Protein AF-0000000085040547 (afdb_homodimer)

Structure (mmCIF, N/CA/C/O backbone):
data_AF-0000000085040547-model_v1
#
loop_
_entity.id
_entity.type
_entity.pdbx_description
1 polymer 'Neutral/alkaline non-lysosomal ceramidase N-terminal domain-containing protein'
#
loop_
_atom_site.group_PDB
_atom_site.id
_atom_site.type_symbol
_atom_site.label_atom_id
_atom_site.label_alt_id
_atom_site.label_comp_id
_atom_site.label_asym_id
_atom_site.label_entity_id
_atom_site.label_seq_id
_atom_site.pdbx_PDB_ins_code
_atom_site.Cartn_x
_atom_site.Cartn_y
_atom_site.Cartn_z
_atom_site.occupancy
_atom_site.B_iso_or_equiv
_atom_site.auth_seq_id
_atom_site.auth_comp_id
_atom_site.auth_asym_id
_atom_site.auth_atom_id
_atom_site.pdbx_PDB_model_num
ATOM 1 N N . MET A 1 1 ? -89.125 -20.844 46.719 1 24.19 1 MET A N 1
ATOM 2 C CA . MET A 1 1 ? -88.938 -21.297 45.344 1 24.19 1 MET A CA 1
ATOM 3 C C . MET A 1 1 ? -87.5 -21.578 45.062 1 24.19 1 MET A C 1
ATOM 5 O O . MET A 1 1 ? -86.625 -20.75 45.312 1 24.19 1 MET A O 1
ATOM 9 N N . ILE A 1 2 ? -87.125 -22.891 44.938 1 23.19 2 ILE A N 1
ATOM 10 C CA . ILE A 1 2 ? -85.938 -23.797 45.031 1 23.19 2 ILE A CA 1
ATOM 11 C C . ILE A 1 2 ? -85.062 -23.547 43.844 1 23.19 2 ILE A C 1
ATOM 13 O O . ILE A 1 2 ? -85.438 -23.703 42.688 1 23.19 2 ILE A O 1
ATOM 17 N N . ARG A 1 3 ? -84.125 -22.594 44 1 24.8 3 ARG A N 1
ATOM 18 C CA . ARG A 1 3 ? -83.188 -21.984 43.094 1 24.8 3 ARG A CA 1
ATOM 19 C C . ARG A 1 3 ? -82.25 -23.031 42.469 1 24.8 3 ARG A C 1
ATOM 21 O O . ARG A 1 3 ? -81.438 -23.641 43.125 1 24.8 3 ARG A O 1
ATOM 28 N N . LEU A 1 4 ? -82.875 -23.891 41.562 1 21.8 4 LEU A N 1
ATOM 29 C CA . LEU A 1 4 ? -82.25 -25.016 40.875 1 21.8 4 LEU A CA 1
ATOM 30 C C . LEU A 1 4 ? -80.938 -24.594 40.188 1 21.8 4 LEU A C 1
ATOM 32 O O . LEU A 1 4 ? -80.938 -23.703 39.344 1 21.8 4 LEU A O 1
ATOM 36 N N . LYS A 1 5 ? -79.875 -24.688 40.875 1 27.88 5 LYS A N 1
ATOM 37 C CA . LYS A 1 5 ? -78.438 -24.406 40.625 1 27.88 5 LYS A CA 1
ATOM 38 C C . LYS A 1 5 ? -77.938 -25.219 39.438 1 27.88 5 LYS A C 1
ATOM 40 O O . LYS A 1 5 ? -77.688 -26.406 39.562 1 27.88 5 LYS A O 1
ATOM 45 N N . GLN A 1 6 ? -78.75 -25.188 38.25 1 26.62 6 GLN A N 1
ATOM 46 C CA . GLN A 1 6 ? -78.312 -26.109 37.219 1 26.62 6 GLN A CA 1
ATOM 47 C C . GLN A 1 6 ? -76.875 -25.891 36.812 1 26.62 6 GLN A C 1
ATOM 49 O O . GLN A 1 6 ? -76.438 -24.75 36.688 1 26.62 6 GLN A O 1
ATOM 54 N N . PRO A 1 7 ? -76 -26.875 37.062 1 31.8 7 PRO A N 1
ATOM 55 C CA . PRO A 1 7 ? -74.562 -26.922 36.781 1 31.8 7 PRO A CA 1
ATOM 56 C C . PRO A 1 7 ? -74.25 -26.828 35.281 1 31.8 7 PRO A C 1
ATOM 58 O O . PRO A 1 7 ? -74.812 -27.578 34.5 1 31.8 7 PRO A O 1
ATOM 61 N N . PHE A 1 8 ? -74.188 -25.641 34.719 1 32.34 8 PHE A N 1
ATOM 62 C CA . PHE A 1 8 ? -73.875 -25.453 33.312 1 32.34 8 PHE A CA 1
ATOM 63 C C . PHE A 1 8 ? -72.5 -26.156 33 1 32.34 8 PHE A C 1
ATOM 65 O O . PHE A 1 8 ? -71.5 -25.922 33.656 1 32.34 8 PHE A O 1
ATOM 72 N N . LEU A 1 9 ? -72.562 -27.438 32.625 1 28.08 9 LEU A N 1
ATOM 73 C CA . LEU A 1 9 ? -71.438 -28.219 32.094 1 28.08 9 LEU A CA 1
ATOM 74 C C . LEU A 1 9 ? -70.812 -27.484 30.906 1 28.08 9 LEU A C 1
ATOM 76 O O . LEU A 1 9 ? -71.5 -27.219 29.906 1 28.08 9 LEU A O 1
ATOM 80 N N . ILE A 1 10 ? -70 -26.547 31.188 1 31.36 10 ILE A N 1
ATOM 81 C CA . ILE A 1 10 ? -69.188 -25.875 30.172 1 31.36 10 ILE A CA 1
ATOM 82 C C . ILE A 1 10 ? -68.375 -26.922 29.375 1 31.36 10 ILE A C 1
ATOM 84 O O . ILE A 1 10 ? -67.625 -27.688 29.938 1 31.36 10 ILE A O 1
ATOM 88 N N . LEU A 1 11 ? -69.062 -27.516 28.328 1 29.44 11 LEU A N 1
ATOM 89 C CA . LEU A 1 11 ? -68.375 -28.297 27.297 1 29.44 11 LEU A CA 1
ATOM 90 C C . LEU A 1 11 ? -67.125 -27.578 26.797 1 29.44 11 LEU A C 1
ATOM 92 O O . LEU A 1 11 ? -67.188 -26.469 26.266 1 29.44 11 LEU A O 1
ATOM 96 N N . LEU A 1 12 ? -66 -27.828 27.469 1 31.5 12 LEU A N 1
ATOM 97 C CA . LEU A 1 12 ? -64.688 -27.453 27.031 1 31.5 12 LEU A CA 1
ATOM 98 C C . LEU A 1 12 ? -64.375 -28.047 25.656 1 31.5 12 LEU A C 1
ATOM 100 O O . LEU A 1 12 ? -64.25 -29.266 25.5 1 31.5 12 LEU A O 1
ATOM 104 N N . LEU A 1 13 ? -65.125 -27.625 24.594 1 31.28 13 LEU A N 1
ATOM 105 C CA . LEU A 1 13 ? -64.688 -27.984 23.25 1 31.28 13 LEU A CA 1
ATOM 106 C C . LEU A 1 13 ? -63.188 -27.703 23.078 1 31.28 13 LEU A C 1
ATOM 108 O O . LEU A 1 13 ? -62.75 -26.547 23.188 1 31.28 13 LEU A O 1
ATOM 112 N N . SER A 1 14 ? -62.375 -28.688 23.453 1 31.88 14 SER A N 1
ATOM 113 C CA . SER A 1 14 ? -60.969 -28.719 23.125 1 31.88 14 SER A CA 1
ATOM 114 C C . SER A 1 14 ? -60.75 -28.516 21.625 1 31.88 14 SER A C 1
ATOM 116 O O . SER A 1 14 ? -61.125 -29.375 20.812 1 31.88 14 SER A O 1
ATOM 118 N N . LEU A 1 15 ? -61.031 -27.281 21.125 1 34.31 15 LEU A N 1
ATOM 119 C CA . LEU A 1 15 ? -60.562 -26.984 19.766 1 34.31 15 LEU A CA 1
ATOM 120 C C . LEU A 1 15 ? -59.125 -27.469 19.562 1 34.31 15 LEU A C 1
ATOM 122 O O . LEU A 1 15 ? -58.219 -26.953 20.219 1 34.31 15 LEU A O 1
ATOM 126 N N . ILE A 1 16 ? -59 -28.766 19.312 1 36.66 16 ILE A N 1
ATOM 127 C CA . ILE A 1 16 ? -57.75 -29.25 18.75 1 36.66 16 ILE A CA 1
ATOM 128 C C . ILE A 1 16 ? -57.375 -28.406 17.531 1 36.66 16 ILE A C 1
ATOM 130 O O . ILE A 1 16 ? -58.062 -28.438 16.516 1 36.66 16 ILE A O 1
ATOM 134 N N . ILE A 1 17 ? -56.969 -27.156 17.75 1 38.5 17 ILE A N 1
ATOM 135 C CA . ILE A 1 17 ? -56.344 -26.484 16.625 1 38.5 17 ILE A CA 1
ATOM 136 C C . ILE A 1 17 ? -55.25 -27.391 16.031 1 38.5 17 ILE A C 1
ATOM 138 O O . ILE A 1 17 ? -54.344 -27.812 16.75 1 38.5 17 ILE A O 1
ATOM 142 N N . PRO A 1 18 ? -55.625 -28.062 14.922 1 36.78 18 PRO A N 1
ATOM 143 C CA . PRO A 1 18 ? -54.5 -28.734 14.297 1 36.78 18 PRO A CA 1
ATOM 144 C C . PRO A 1 18 ? -53.25 -27.859 14.172 1 36.78 18 PRO A C 1
ATOM 146 O O . PRO A 1 18 ? -53.344 -26.688 13.773 1 36.78 18 PRO A O 1
ATOM 149 N N . PHE A 1 19 ? -52.375 -28.047 15.156 1 36.03 19 PHE A N 1
ATOM 150 C CA . PHE A 1 19 ? -51.062 -27.531 14.883 1 36.03 19 PHE A CA 1
ATOM 151 C C . PHE A 1 19 ? -50.594 -27.953 13.5 1 36.03 19 PHE A C 1
ATOM 153 O O . PHE A 1 19 ? -50.312 -29.125 13.258 1 36.03 19 PHE A O 1
ATOM 160 N N . ASN A 1 20 ? -51.281 -27.375 12.469 1 34.88 20 ASN A N 1
ATOM 161 C CA . ASN A 1 20 ? -50.5 -27.531 11.234 1 34.88 20 ASN A CA 1
ATOM 162 C C . ASN A 1 20 ? -49.031 -27.25 11.461 1 34.88 20 ASN A C 1
ATOM 164 O O . ASN A 1 20 ? -48.656 -26.172 11.914 1 34.88 20 ASN A O 1
ATOM 168 N N . GLY A 1 21 ? -48.406 -28.266 11.836 1 32.09 21 GLY A N 1
ATOM 169 C CA . GLY A 1 21 ? -46.969 -28.188 11.68 1 32.09 21 GLY A CA 1
ATOM 170 C C . GLY A 1 21 ? -46.531 -27.422 10.438 1 32.09 21 GLY A C 1
ATOM 171 O O . GLY A 1 21 ? -46.875 -27.828 9.32 1 32.09 21 GLY A O 1
ATOM 172 N N . PHE A 1 22 ? -46.562 -26.062 10.578 1 32.44 22 PHE A N 1
ATOM 173 C CA . PHE A 1 22 ? -45.688 -25.422 9.594 1 32.44 22 PHE A CA 1
ATOM 174 C C . PHE A 1 22 ? -44.438 -26.25 9.359 1 32.44 22 PHE A C 1
ATOM 176 O O . PHE A 1 22 ? -43.562 -26.359 10.25 1 32.44 22 PHE A O 1
ATOM 183 N N . SER A 1 23 ? -44.781 -27.328 8.727 1 33.09 23 SER A N 1
ATOM 184 C CA . SER A 1 23 ? -43.531 -27.766 8.109 1 33.09 23 SER A CA 1
ATOM 185 C C . SER A 1 23 ? -42.75 -26.578 7.547 1 33.09 23 SER A C 1
ATOM 187 O O . SER A 1 23 ? -43.219 -25.875 6.648 1 33.09 23 SER A O 1
ATOM 189 N N . GLN A 1 24 ? -42.25 -25.797 8.477 1 31.86 24 GLN A N 1
ATOM 190 C CA . GLN A 1 24 ? -41.188 -24.953 7.906 1 31.86 24 GLN A CA 1
ATOM 191 C C . GLN A 1 24 ? -40.438 -25.688 6.797 1 31.86 24 GLN A C 1
ATOM 193 O O . GLN A 1 24 ? -39.688 -26.609 7.062 1 31.86 24 GLN A O 1
ATOM 198 N N . SER A 1 25 ? -41.156 -25.953 5.805 1 35.84 25 SER A N 1
ATOM 199 C CA . SER A 1 25 ? -40.281 -26.125 4.648 1 35.84 25 SER A CA 1
ATOM 200 C C . SER A 1 25 ? -39.125 -25.141 4.707 1 35.84 25 SER A C 1
ATOM 202 O O . SER A 1 25 ? -39.25 -23.969 4.348 1 35.84 25 SER A O 1
ATOM 204 N N . GLY A 1 26 ? -38.75 -24.828 5.934 1 39.19 26 GLY A N 1
ATOM 205 C CA . GLY A 1 26 ? -37.5 -24.078 5.973 1 39.19 26 GLY A CA 1
ATOM 206 C C . GLY A 1 26 ? -36.594 -24.344 4.781 1 39.19 26 GLY A C 1
ATOM 207 O O . GLY A 1 26 ? -36.406 -25.484 4.383 1 39.19 26 GLY A O 1
ATOM 208 N N . LYS A 1 27 ? -36.531 -23.422 3.846 1 42.38 27 LYS A N 1
ATOM 209 C CA . LYS A 1 27 ? -35.625 -23.266 2.709 1 42.38 27 LYS A CA 1
ATOM 210 C C . LYS A 1 27 ? -34.281 -23.938 2.977 1 42.38 27 LYS A C 1
ATOM 212 O O . LYS A 1 27 ? -33.531 -23.531 3.873 1 42.38 27 LYS A O 1
ATOM 217 N N . SER A 1 28 ? -33.75 -25.188 2.877 1 52.31 28 SER A N 1
ATOM 218 C CA . SER A 1 28 ? -32.719 -26.203 2.842 1 52.31 28 SER A CA 1
ATOM 219 C C . SER A 1 28 ? -31.422 -25.656 2.24 1 52.31 28 SER A C 1
ATOM 221 O O . SER A 1 28 ? -30.656 -26.406 1.629 1 52.31 28 SER A O 1
ATOM 223 N N . ASN A 1 29 ? -31.141 -24.562 1.978 1 68.44 29 ASN A N 1
ATOM 224 C CA . ASN A 1 29 ? -30 -23.938 1.338 1 68.44 29 ASN A CA 1
ATOM 225 C C . ASN A 1 29 ? -28.766 -23.984 2.24 1 68.44 29 ASN A C 1
ATOM 227 O O . ASN A 1 29 ? -27.969 -23.047 2.246 1 68.44 29 ASN A O 1
ATOM 231 N N . ALA A 1 30 ? -28.609 -25.062 2.803 1 86.19 30 ALA A N 1
ATOM 232 C CA . ALA A 1 30 ? -27.484 -25.219 3.723 1 86.19 30 ALA A CA 1
ATOM 233 C C . ALA A 1 30 ? -26.172 -25.406 2.959 1 86.19 30 ALA A C 1
ATOM 235 O O . ALA A 1 30 ? -26.125 -26.109 1.947 1 86.19 30 ALA A O 1
ATOM 236 N N . LEU A 1 31 ? -25.188 -24.781 3.373 1 96.5 31 LEU A N 1
ATOM 237 C CA . LEU A 1 31 ? -23.859 -24.891 2.779 1 96.5 31 LEU A CA 1
ATOM 238 C C . LEU A 1 31 ? -23.125 -26.125 3.289 1 96.5 31 LEU A C 1
ATOM 240 O O . LEU A 1 31 ? -23.109 -26.391 4.492 1 96.5 31 LEU A O 1
ATOM 244 N N . LYS A 1 32 ? -22.75 -26.953 2.395 1 98.06 32 LYS A N 1
ATOM 245 C CA . LYS A 1 32 ? -21.859 -28.062 2.732 1 98.06 32 LYS A CA 1
ATOM 246 C C . LYS A 1 32 ? -20.422 -27.75 2.34 1 98.06 32 LYS A C 1
ATOM 248 O O . LYS A 1 32 ? -20.172 -27.188 1.268 1 98.06 32 LYS A O 1
ATOM 253 N N . ILE A 1 33 ? -19.5 -28.109 3.258 1 98.69 33 ILE A N 1
ATOM 254 C CA . ILE A 1 33 ? -18.094 -27.75 3.1 1 98.69 33 ILE A CA 1
ATOM 255 C C . ILE A 1 33 ? -17.219 -28.984 3.275 1 98.69 33 ILE A C 1
ATOM 257 O O . ILE A 1 33 ? -17.359 -29.719 4.258 1 98.69 33 ILE A O 1
ATOM 261 N N . GLY A 1 34 ? -16.359 -29.219 2.346 1 98.81 34 GLY A N 1
ATOM 262 C CA . GLY A 1 34 ? -15.344 -30.266 2.436 1 98.81 34 GLY A CA 1
ATOM 263 C C . GLY A 1 34 ? -13.953 -29.781 2.068 1 98.81 34 GLY A C 1
ATOM 264 O O . GLY A 1 34 ? -13.797 -28.984 1.145 1 98.81 34 GLY A O 1
ATOM 265 N N . TRP A 1 35 ? -12.969 -30.312 2.814 1 98.88 35 TRP A N 1
ATOM 266 C CA . TRP A 1 35 ? -11.57 -29.938 2.592 1 98.88 35 TRP A CA 1
ATOM 267 C C . TRP A 1 35 ? -10.703 -31.172 2.348 1 98.88 35 TRP A C 1
ATOM 269 O O . TRP A 1 35 ? -11.016 -32.25 2.836 1 98.88 35 TRP A O 1
ATOM 279 N N . ALA A 1 36 ? -9.672 -30.953 1.637 1 98.81 36 ALA A N 1
ATOM 280 C CA . ALA A 1 36 ? -8.586 -31.922 1.527 1 98.81 36 ALA A CA 1
ATOM 281 C C . ALA A 1 36 ? -7.289 -31.25 1.081 1 98.81 36 ALA A C 1
ATOM 283 O O . ALA A 1 36 ? -7.293 -30.078 0.683 1 98.81 36 ALA A O 1
ATOM 284 N N . SER A 1 37 ? -6.254 -31.875 1.258 1 98.5 37 SER A N 1
ATOM 285 C CA . SER A 1 37 ? -4.949 -31.469 0.746 1 98.5 37 SER A CA 1
ATOM 286 C C . SER A 1 37 ? -4.27 -32.625 0.002 1 98.5 37 SER A C 1
ATOM 288 O O . SER A 1 37 ? -4.348 -33.781 0.426 1 98.5 37 SER A O 1
ATOM 290 N N . ALA A 1 38 ? -3.707 -32.312 -1.082 1 98.81 38 ALA A N 1
ATOM 291 C CA . ALA A 1 38 ? -2.938 -33.312 -1.847 1 98.81 38 ALA A CA 1
ATOM 292 C C . ALA A 1 38 ? -1.458 -32.938 -1.883 1 98.81 38 ALA A C 1
ATOM 294 O O . ALA A 1 38 ? -1.109 -31.781 -2.172 1 98.81 38 ALA A O 1
ATOM 295 N N . ASP A 1 39 ? -0.603 -33.844 -1.522 1 98.81 39 ASP A N 1
ATOM 296 C CA . ASP A 1 39 ? 0.838 -33.656 -1.674 1 98.81 39 ASP A CA 1
ATOM 297 C C . ASP A 1 39 ? 1.278 -33.938 -3.111 1 98.81 39 ASP A C 1
ATOM 299 O O . ASP A 1 39 ? 1.197 -35.062 -3.588 1 98.81 39 ASP A O 1
ATOM 303 N N . ILE A 1 40 ? 1.734 -32.969 -3.762 1 98.88 40 ILE A N 1
ATOM 304 C CA . ILE A 1 40 ? 2.141 -33.125 -5.152 1 98.88 40 ILE A CA 1
ATOM 305 C C . ILE A 1 40 ? 3.656 -33 -5.266 1 98.88 40 ILE A C 1
ATOM 307 O O . ILE A 1 40 ? 4.176 -32.656 -6.332 1 98.88 40 ILE A O 1
ATOM 311 N N . THR A 1 41 ? 4.352 -33.156 -4.18 1 98.88 41 THR A N 1
ATOM 312 C CA . THR A 1 41 ? 5.809 -33.219 -4.172 1 98.88 41 THR A CA 1
ATOM 313 C C . THR A 1 41 ? 6.316 -34.469 -4.844 1 98.88 41 THR A C 1
ATOM 315 O O . THR A 1 41 ? 6.004 -35.594 -4.398 1 98.88 41 THR A O 1
ATOM 318 N N . PRO A 1 42 ? 7.07 -34.312 -5.863 1 98.19 42 PRO A N 1
ATOM 319 C CA . PRO A 1 42 ? 7.605 -35.5 -6.504 1 98.19 42 PRO A CA 1
ATOM 320 C C . PRO A 1 42 ? 8.695 -36.188 -5.672 1 98.19 42 PRO A C 1
ATOM 322 O O . PRO A 1 42 ? 9.32 -35.531 -4.828 1 98.19 42 PRO A O 1
ATOM 325 N N . ASP A 1 43 ? 8.977 -37.469 -5.914 1 94.94 43 ASP A N 1
ATOM 326 C CA . ASP A 1 43 ? 9.984 -38.219 -5.18 1 94.94 43 ASP A CA 1
ATOM 327 C C . ASP A 1 43 ? 11.289 -38.312 -5.969 1 94.94 43 ASP A C 1
ATOM 329 O O . ASP A 1 43 ? 12.227 -39 -5.555 1 94.94 43 ASP A O 1
ATOM 333 N N . MET A 1 44 ? 11.32 -37.688 -7.125 1 96.5 44 MET A N 1
ATOM 334 C CA . MET A 1 44 ? 12.5 -37.625 -7.98 1 96.5 44 MET A CA 1
ATOM 335 C C . MET A 1 44 ? 12.75 -36.219 -8.461 1 96.5 44 MET A C 1
ATOM 337 O O . MET A 1 44 ? 11.867 -35.344 -8.383 1 96.5 44 MET A O 1
ATOM 341 N N . PRO A 1 45 ? 13.992 -35.938 -8.906 1 97.88 45 PRO A N 1
ATOM 342 C CA . PRO A 1 45 ? 14.266 -34.594 -9.445 1 97.88 45 PRO A CA 1
ATOM 343 C C . PRO A 1 45 ? 13.336 -34.219 -10.602 1 97.88 45 PRO A C 1
ATOM 345 O O . PRO A 1 45 ? 13.008 -35.062 -11.43 1 97.88 45 PRO A O 1
ATOM 348 N N . VAL A 1 46 ? 12.938 -33.062 -10.641 1 98.5 46 VAL A N 1
ATOM 349 C CA . VAL A 1 46 ? 12.094 -32.5 -11.688 1 98.5 46 VAL A CA 1
ATOM 350 C C . VAL A 1 46 ? 12.641 -31.156 -12.125 1 98.5 46 VAL A C 1
ATOM 352 O O . VAL A 1 46 ? 13.477 -30.562 -11.438 1 98.5 46 VAL A O 1
ATOM 355 N N . LEU A 1 47 ? 12.195 -30.734 -13.289 1 98.06 47 LEU A N 1
ATOM 356 C CA . LEU A 1 47 ? 12.461 -29.344 -13.688 1 98.06 47 LEU A CA 1
ATOM 357 C C . LEU A 1 47 ? 11.648 -28.375 -12.844 1 98.06 47 LEU A C 1
ATOM 359 O O . LEU A 1 47 ? 10.461 -28.594 -12.602 1 98.06 47 LEU A O 1
ATOM 363 N N . VAL A 1 48 ? 12.328 -27.328 -12.359 1 98.31 48 VAL A N 1
ATOM 364 C CA . VAL A 1 48 ? 11.688 -26.266 -11.578 1 98.31 48 VAL A CA 1
ATOM 365 C C . VAL A 1 48 ? 11.312 -25.109 -12.5 1 98.31 48 VAL A C 1
ATOM 367 O O . VAL A 1 48 ? 12.125 -24.656 -13.312 1 98.31 48 VAL A O 1
ATOM 370 N N . ALA A 1 49 ? 10.133 -24.578 -12.414 1 95.69 49 ALA A N 1
ATOM 371 C CA . ALA A 1 49 ? 9.609 -23.531 -13.289 1 95.69 49 ALA A CA 1
ATOM 372 C C . ALA A 1 49 ? 9.961 -22.141 -12.758 1 95.69 49 ALA A C 1
ATOM 374 O O . ALA A 1 49 ? 10.133 -21.953 -11.547 1 95.69 49 ALA A O 1
ATOM 375 N N . GLY A 1 50 ? 10.023 -21.141 -13.711 1 94.06 50 GLY A N 1
ATOM 376 C CA . GLY A 1 50 ? 9.93 -19.766 -13.25 1 94.06 50 GLY A CA 1
ATOM 377 C C . GLY A 1 50 ? 11.156 -18.938 -13.586 1 94.06 50 GLY A C 1
ATOM 378 O O . GLY A 1 50 ? 11.234 -17.766 -13.242 1 94.06 50 GLY A O 1
ATOM 379 N N . GLN A 1 51 ? 12.125 -19.516 -14.148 1 95.44 51 GLN A N 1
ATOM 380 C CA . GLN A 1 51 ? 13.312 -18.781 -14.578 1 95.44 51 GLN A CA 1
ATOM 381 C C . GLN A 1 51 ? 13.617 -19.031 -16.047 1 95.44 51 GLN A C 1
ATOM 383 O O . GLN A 1 51 ? 13.109 -20 -16.641 1 95.44 51 GLN A O 1
ATOM 388 N N . PHE A 1 52 ? 14.492 -18.156 -16.609 1 94.69 52 PHE A N 1
ATOM 389 C CA . PHE A 1 52 ? 14.906 -18.344 -17.984 1 94.69 52 PHE A CA 1
ATOM 390 C C . PHE A 1 52 ? 15.828 -19.562 -18.125 1 94.69 52 PHE A C 1
ATOM 392 O O . PHE A 1 52 ? 15.883 -20.188 -19.172 1 94.69 52 PHE A O 1
ATOM 399 N N . TYR A 1 53 ? 16.5 -19.844 -17.078 1 96.56 53 TYR A N 1
ATOM 400 C CA . TYR A 1 53 ? 17.375 -21.016 -17.078 1 96.56 53 TYR A CA 1
ATOM 401 C C . TYR A 1 53 ? 16.672 -22.219 -16.469 1 96.56 53 TYR A C 1
ATOM 403 O O . TYR A 1 53 ? 15.812 -22.078 -15.602 1 96.56 53 TYR A O 1
ATOM 411 N N . ALA A 1 54 ? 17.047 -23.344 -16.969 1 97.38 54 ALA A N 1
ATOM 412 C CA . ALA A 1 54 ? 16.531 -24.578 -16.375 1 97.38 54 ALA A CA 1
ATOM 413 C C . ALA A 1 54 ? 17.094 -24.781 -14.961 1 97.38 54 ALA A C 1
ATOM 415 O O . ALA A 1 54 ? 18.234 -24.406 -14.68 1 97.38 54 ALA A O 1
ATOM 416 N N . ARG A 1 55 ? 16.281 -25.312 -14.148 1 98.25 55 ARG A N 1
ATOM 417 C CA . ARG A 1 55 ? 16.688 -25.781 -12.82 1 98.25 55 ARG A CA 1
ATOM 418 C C . ARG A 1 55 ? 16.203 -27.203 -12.586 1 98.25 55 ARG A C 1
ATOM 420 O O . ARG A 1 55 ? 15.008 -27.484 -12.625 1 98.25 55 ARG A O 1
ATOM 427 N N . LEU A 1 56 ? 17.156 -28.031 -12.445 1 98.06 56 LEU A N 1
ATOM 428 C CA . LEU A 1 56 ? 16.844 -29.375 -11.945 1 98.06 56 LEU A CA 1
ATOM 429 C C . LEU A 1 56 ? 16.812 -29.391 -10.422 1 98.06 56 LEU A C 1
ATOM 431 O O . LEU A 1 56 ? 17.766 -28.984 -9.766 1 98.06 56 LEU A O 1
ATOM 435 N N . SER A 1 57 ? 15.695 -29.891 -9.906 1 98.38 57 SER A N 1
ATOM 436 C CA . SER A 1 57 ? 15.516 -29.797 -8.461 1 98.38 57 SER A CA 1
ATOM 437 C C . SER A 1 57 ? 16.609 -30.562 -7.719 1 98.38 57 SER A C 1
ATOM 439 O O . SER A 1 57 ? 16.984 -31.672 -8.125 1 98.38 57 SER A O 1
ATOM 441 N N . GLU A 1 58 ? 17.094 -29.969 -6.684 1 97.5 58 GLU A N 1
ATOM 442 C CA . GLU A 1 58 ? 18.188 -30.547 -5.887 1 97.5 58 GLU A CA 1
ATOM 443 C C . GLU A 1 58 ? 17.688 -30.938 -4.492 1 97.5 58 GLU A C 1
ATOM 445 O O . GLU A 1 58 ? 18.5 -31.125 -3.582 1 97.5 58 GLU A O 1
ATOM 450 N N . GLY A 1 59 ? 16.484 -31.016 -4.328 1 97.56 59 GLY A N 1
ATOM 451 C CA . GLY A 1 59 ? 15.883 -31.375 -3.055 1 97.56 59 GLY A CA 1
ATOM 452 C C . GLY A 1 59 ? 14.555 -30.688 -2.809 1 97.56 59 GLY A C 1
ATOM 453 O O . GLY A 1 59 ? 13.984 -30.078 -3.717 1 97.56 59 GLY A O 1
ATOM 454 N N . VAL A 1 60 ? 14.062 -30.953 -1.615 1 98.31 60 VAL A N 1
ATOM 455 C CA . VAL A 1 60 ? 12.781 -30.391 -1.189 1 98.31 60 VAL A CA 1
ATOM 456 C C . VAL A 1 60 ? 12.984 -29.562 0.083 1 98.31 60 VAL A C 1
ATOM 458 O O . VAL A 1 60 ? 13.375 -30.109 1.121 1 98.31 60 VAL A O 1
ATOM 461 N N . MET A 1 61 ? 12.812 -28.266 -0.005 1 97.44 61 MET A N 1
ATOM 462 C CA . MET A 1 61 ? 12.875 -27.406 1.172 1 97.44 61 MET A CA 1
ATOM 463 C C . MET A 1 61 ? 11.633 -27.578 2.043 1 97.44 61 MET A C 1
ATOM 465 O O . MET A 1 61 ? 11.742 -27.719 3.262 1 97.44 61 MET A O 1
ATOM 469 N N . ASP A 1 62 ? 10.516 -27.578 1.491 1 98.25 62 ASP A N 1
ATOM 470 C CA . ASP A 1 62 ? 9.203 -27.844 2.07 1 98.25 62 ASP A CA 1
ATOM 471 C C . ASP A 1 62 ? 8.234 -28.359 1.01 1 98.25 62 ASP A C 1
ATOM 473 O O . ASP A 1 62 ? 8.422 -28.109 -0.184 1 98.25 62 ASP A O 1
ATOM 477 N N . PRO A 1 63 ? 7.254 -29.094 1.382 1 98.38 63 PRO A N 1
ATOM 478 C CA . PRO A 1 63 ? 6.387 -29.75 0.4 1 98.38 63 PRO A CA 1
ATOM 479 C C . PRO A 1 63 ? 5.586 -28.75 -0.436 1 98.38 63 PRO A C 1
ATOM 481 O O . PRO A 1 63 ? 5.188 -27.703 0.066 1 98.38 63 PRO A O 1
ATOM 484 N N . VAL A 1 64 ? 5.344 -29.094 -1.681 1 98.69 64 VAL A N 1
ATOM 485 C CA . VAL A 1 64 ? 4.379 -28.406 -2.529 1 98.69 64 VAL A CA 1
ATOM 486 C C . VAL A 1 64 ? 3.051 -29.156 -2.523 1 98.69 64 VAL A C 1
ATOM 488 O O . VAL A 1 64 ? 3.02 -30.375 -2.693 1 98.69 64 VAL A O 1
ATOM 491 N N . THR A 1 65 ? 1.98 -28.438 -2.27 1 98.81 65 THR A N 1
ATOM 492 C CA . THR A 1 65 ? 0.692 -29.094 -2.051 1 98.81 65 THR A CA 1
ATOM 493 C C . THR A 1 65 ? -0.4 -28.422 -2.875 1 98.81 65 THR A C 1
ATOM 495 O O . THR A 1 65 ? -0.184 -27.344 -3.439 1 98.81 65 THR A O 1
ATOM 498 N N . ALA A 1 66 ? -1.502 -29.109 -3.025 1 98.94 66 ALA A N 1
ATOM 499 C CA . ALA A 1 66 ? -2.771 -28.547 -3.484 1 98.94 66 ALA A CA 1
ATOM 500 C C . ALA A 1 66 ? -3.816 -28.578 -2.371 1 98.94 66 ALA A C 1
ATOM 502 O O . ALA A 1 66 ? -4.082 -29.625 -1.787 1 98.94 66 ALA A O 1
ATOM 503 N N . THR A 1 67 ? -4.32 -27.422 -2.025 1 98.94 67 THR A N 1
ATOM 504 C CA . THR A 1 67 ? -5.418 -27.344 -1.07 1 98.94 67 THR A CA 1
ATOM 505 C C . THR A 1 67 ? -6.762 -27.297 -1.794 1 98.94 67 THR A C 1
ATOM 507 O O . THR A 1 67 ? -6.938 -26.5 -2.73 1 98.94 67 THR A O 1
ATOM 510 N N . ILE A 1 68 ? -7.703 -28.156 -1.332 1 98.94 68 ILE A N 1
ATOM 511 C CA . ILE A 1 68 ? -8.961 -28.344 -2.053 1 98.94 68 ILE A CA 1
ATOM 512 C C . ILE A 1 68 ? -10.133 -27.984 -1.145 1 98.94 68 ILE A C 1
ATOM 514 O O . ILE A 1 68 ? -10.195 -28.438 0.004 1 98.94 68 ILE A O 1
ATOM 518 N N . LEU A 1 69 ? -11.008 -27.156 -1.64 1 98.94 69 LEU A N 1
ATOM 519 C CA . LEU A 1 69 ? -12.273 -26.797 -1.007 1 98.94 69 LEU A CA 1
ATOM 520 C C . LEU A 1 69 ? -13.453 -27.219 -1.876 1 98.94 69 LEU A C 1
ATOM 522 O O . LEU A 1 69 ? -13.555 -26.797 -3.033 1 98.94 69 LEU A O 1
ATOM 526 N N . ALA A 1 70 ? -14.312 -28.062 -1.407 1 98.88 70 ALA A N 1
ATOM 527 C CA . ALA A 1 70 ? -15.555 -28.453 -2.068 1 98.88 70 ALA A CA 1
ATOM 528 C C . ALA A 1 70 ? -16.766 -27.812 -1.393 1 98.88 70 ALA A C 1
ATOM 530 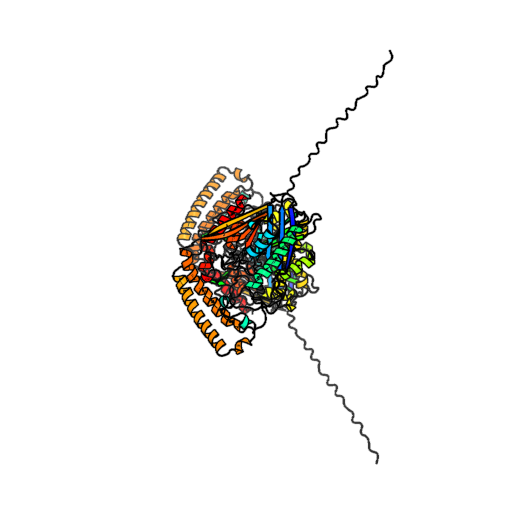O O . ALA A 1 70 ? -16.953 -27.969 -0.186 1 98.88 70 ALA A O 1
ATOM 531 N N . LEU A 1 71 ? -17.547 -27.094 -2.146 1 98.75 71 LEU A N 1
ATOM 532 C CA . LEU A 1 71 ? -18.719 -26.406 -1.644 1 98.75 71 LEU A CA 1
ATOM 533 C C . LEU A 1 71 ? -19.969 -26.875 -2.387 1 98.75 71 LEU A C 1
ATOM 535 O O . LEU A 1 71 ? -19.938 -27.078 -3.604 1 98.75 71 LEU A O 1
ATOM 539 N N . GLU A 1 72 ? -21.016 -27.031 -1.692 1 97.81 72 GLU A N 1
ATOM 540 C CA . GLU A 1 72 ? -22.328 -27.328 -2.25 1 97.81 72 GLU A CA 1
ATOM 541 C C . GLU A 1 72 ? -23.422 -26.609 -1.483 1 97.81 72 GLU A C 1
ATOM 543 O O . GLU A 1 72 ? -23.438 -26.594 -0.25 1 97.81 72 GLU A O 1
ATOM 548 N N . SER A 1 73 ? -24.188 -25.938 -2.158 1 96.25 73 SER A N 1
ATOM 549 C CA . SER A 1 73 ? -25.359 -25.281 -1.572 1 96.25 73 SER A CA 1
ATOM 550 C C . SER A 1 73 ? -26.641 -25.766 -2.232 1 96.25 73 SER A C 1
ATOM 552 O O . SER A 1 73 ? -26.734 -25.828 -3.461 1 96.25 73 SER A O 1
ATOM 554 N N . GLY A 1 74 ? -27.625 -26.047 -1.41 1 89.88 74 GLY A N 1
ATOM 555 C CA . GLY A 1 74 ? -28.875 -26.578 -1.911 1 89.88 74 GLY A CA 1
ATOM 556 C C . GLY A 1 74 ? -28.906 -28.094 -1.902 1 89.88 74 GLY A C 1
ATOM 557 O O . GLY A 1 74 ? -28.016 -28.75 -1.343 1 89.88 74 GLY A O 1
ATOM 558 N N . GLU A 1 75 ? -30.062 -28.625 -2.416 1 83.5 75 GLU A N 1
ATOM 559 C CA . GLU A 1 75 ? -30.25 -30.062 -2.381 1 83.5 75 GLU A CA 1
ATOM 560 C C . GLU A 1 75 ? -30.578 -30.609 -3.766 1 83.5 75 GLU A C 1
ATOM 562 O O . GLU A 1 75 ? -31.141 -29.906 -4.598 1 83.5 75 GLU A O 1
ATOM 567 N N . GLY A 1 76 ? -30.156 -31.844 -3.945 1 78.94 76 GLY A N 1
ATOM 568 C CA . GLY A 1 76 ? -30.547 -32.594 -5.129 1 78.94 76 GLY A CA 1
ATOM 569 C C . GLY A 1 76 ? -29.797 -32.188 -6.375 1 78.94 76 GLY A C 1
ATOM 570 O O . GLY A 1 76 ? -28.609 -31.812 -6.305 1 78.94 76 GLY A O 1
ATOM 571 N N . GLU A 1 77 ? -30.391 -32.281 -7.5 1 78.62 77 GLU A N 1
ATOM 572 C CA . GLU A 1 77 ? -29.766 -32.062 -8.805 1 78.62 77 GLU A CA 1
ATOM 573 C C . GLU A 1 77 ? -29.562 -30.594 -9.102 1 78.62 77 GLU A C 1
ATOM 575 O O . GLU A 1 77 ? -28.703 -30.234 -9.914 1 78.62 77 GLU A O 1
ATOM 580 N N . ASN A 1 78 ? -30.25 -29.812 -8.328 1 82.75 78 ASN A N 1
ATOM 581 C CA . ASN A 1 78 ? -30.188 -28.375 -8.609 1 82.75 78 ASN A CA 1
ATOM 582 C C . ASN A 1 78 ? -29.219 -27.656 -7.668 1 82.75 78 ASN A C 1
ATOM 584 O O . ASN A 1 78 ? -29.156 -26.422 -7.656 1 82.75 78 ASN A O 1
ATOM 588 N N . SER A 1 79 ? -28.469 -28.453 -6.992 1 92.5 79 SER A N 1
ATOM 589 C CA . SER A 1 79 ? -27.547 -27.828 -6.062 1 92.5 79 SER A CA 1
ATOM 590 C C . SER A 1 79 ? -26.422 -27.094 -6.805 1 92.5 79 SER A C 1
ATOM 592 O O . SER A 1 79 ? -25.984 -27.547 -7.867 1 92.5 79 SER A O 1
ATOM 594 N N . GLU A 1 80 ? -26.078 -25.938 -6.281 1 95.31 80 GLU A N 1
ATOM 595 C CA . GLU A 1 80 ? -24.906 -25.219 -6.777 1 95.31 80 GLU A CA 1
ATOM 596 C C . GLU A 1 80 ? -23.625 -25.766 -6.168 1 95.31 80 GLU A C 1
ATOM 598 O O . GLU A 1 80 ? -23.578 -26.109 -4.98 1 95.31 80 GLU A O 1
ATOM 603 N N . LYS A 1 81 ? -22.656 -25.953 -7.016 1 97.75 81 LYS A N 1
ATOM 604 C CA . LYS A 1 81 ? -21.406 -26.578 -6.574 1 97.75 81 LYS A CA 1
ATOM 605 C C . LYS A 1 81 ? -20.188 -25.766 -7.051 1 97.75 81 LYS A C 1
ATOM 607 O O . LYS A 1 81 ? -20.234 -25.172 -8.125 1 97.75 81 LYS A O 1
ATOM 612 N N . THR A 1 82 ? -19.188 -25.719 -6.25 1 98.75 82 THR A N 1
ATOM 613 C CA . THR A 1 82 ? -17.875 -25.203 -6.621 1 98.75 82 THR A CA 1
ATOM 614 C C . THR A 1 82 ? -16.766 -26.047 -5.973 1 98.75 82 THR A C 1
ATOM 616 O O . THR A 1 82 ? -16.781 -26.266 -4.762 1 98.75 82 THR A O 1
ATOM 619 N N . ILE A 1 83 ? -15.898 -26.531 -6.766 1 98.88 83 ILE A N 1
ATOM 620 C CA . ILE A 1 83 ? -14.641 -27.109 -6.301 1 98.88 83 ILE A CA 1
ATOM 621 C C . ILE A 1 83 ? -13.492 -26.141 -6.559 1 98.88 83 ILE A C 1
ATOM 623 O O . ILE A 1 83 ? -13.211 -25.797 -7.711 1 98.88 83 ILE A O 1
ATOM 627 N N . TRP A 1 84 ? -12.852 -25.703 -5.508 1 98.94 84 TRP A N 1
ATOM 628 C CA . TRP A 1 84 ? -11.734 -24.766 -5.633 1 98.94 84 TRP A CA 1
ATOM 629 C C . TRP A 1 84 ? -10.422 -25.422 -5.234 1 98.94 84 TRP A C 1
ATOM 631 O O . TRP A 1 84 ? -10.289 -25.938 -4.117 1 98.94 84 TRP A O 1
ATOM 641 N N . ILE A 1 85 ? -9.484 -25.391 -6.109 1 99 85 ILE A N 1
ATOM 642 C CA . ILE A 1 85 ? -8.188 -26.016 -5.883 1 99 85 ILE A CA 1
ATOM 643 C C . ILE A 1 85 ? -7.09 -24.953 -5.969 1 99 85 ILE A C 1
ATOM 645 O O . ILE A 1 85 ? -7.004 -24.219 -6.957 1 99 85 ILE A O 1
ATOM 649 N N . SER A 1 86 ? -6.27 -24.812 -4.945 1 98.94 86 SER A N 1
ATOM 650 C CA . SER A 1 86 ? -5.094 -23.953 -4.961 1 98.94 86 SER A CA 1
ATOM 651 C C . SER A 1 86 ? -3.805 -24.766 -4.941 1 98.94 86 SER A C 1
ATOM 653 O O . SER A 1 86 ? -3.568 -25.531 -4.012 1 98.94 86 SER A O 1
ATOM 655 N N . CYS A 1 87 ? -2.965 -24.531 -5.914 1 98.94 87 CYS A N 1
ATOM 656 C CA . CYS A 1 87 ? -1.773 -25.359 -6.066 1 98.94 87 CYS A CA 1
ATOM 657 C C . CYS A 1 87 ? -0.508 -24.531 -5.875 1 98.94 87 CYS A C 1
ATOM 659 O O . CYS A 1 87 ? -0.389 -23.438 -6.426 1 98.94 87 CYS A O 1
ATOM 661 N N . ASP A 1 88 ? 0.441 -25.078 -5.125 1 98.81 88 ASP A N 1
ATOM 662 C CA . ASP A 1 88 ? 1.779 -24.5 -5.074 1 98.81 88 ASP A CA 1
ATOM 663 C C . ASP A 1 88 ? 2.539 -24.75 -6.375 1 98.81 88 ASP A C 1
ATOM 665 O O . ASP A 1 88 ? 3.438 -25.594 -6.418 1 98.81 88 ASP A O 1
ATOM 669 N N . LEU A 1 89 ? 2.168 -23.984 -7.363 1 98.81 89 LEU A N 1
ATOM 670 C CA . LEU A 1 89 ? 2.76 -24.031 -8.695 1 98.81 89 LEU A CA 1
ATOM 671 C C . LEU A 1 89 ? 2.93 -22.625 -9.266 1 98.81 89 LEU A C 1
ATOM 673 O O . LEU A 1 89 ? 2.393 -21.656 -8.727 1 98.81 89 LEU A O 1
ATOM 677 N N . VAL A 1 90 ? 3.699 -22.547 -10.32 1 98.06 90 VAL A N 1
ATOM 678 C CA . VAL A 1 90 ? 3.947 -21.25 -10.961 1 98.06 90 VAL A CA 1
ATOM 679 C C . VAL A 1 90 ? 2.703 -20.797 -11.719 1 98.06 90 VAL A C 1
ATOM 681 O O . VAL A 1 90 ? 2.365 -19.625 -11.734 1 98.06 90 VAL A O 1
ATOM 684 N N . GLY A 1 91 ? 2.053 -21.625 -12.344 1 98.06 91 GLY A N 1
ATOM 685 C CA . GLY A 1 91 ? 0.832 -21.5 -13.125 1 98.06 91 GLY A CA 1
ATOM 686 C C . GLY A 1 91 ? 0.123 -22.812 -13.352 1 98.06 91 GLY A C 1
ATOM 687 O O . GLY A 1 91 ? 0.602 -23.859 -12.922 1 98.06 91 GLY A O 1
ATOM 688 N N . ILE A 1 92 ? -1.03 -22.734 -13.992 1 98.69 92 ILE A N 1
ATOM 689 C CA . ILE A 1 92 ? -1.821 -23.906 -14.305 1 98.69 92 ILE A CA 1
ATOM 690 C C . ILE A 1 92 ? -1.956 -24.062 -15.812 1 98.69 92 ILE A C 1
ATOM 692 O O . ILE A 1 92 ? -2.664 -23.281 -16.453 1 98.69 92 ILE A O 1
ATOM 696 N N . SER A 1 93 ? -1.271 -25.062 -16.359 1 98.12 93 SER A N 1
ATOM 697 C CA . SER A 1 93 ? -1.419 -25.281 -17.797 1 98.12 93 SER A CA 1
ATOM 698 C C . SER A 1 93 ? -2.861 -25.609 -18.156 1 98.12 93 SER A C 1
ATOM 700 O O . SER A 1 93 ? -3.523 -26.375 -17.453 1 98.12 93 SER A O 1
ATOM 702 N N . ASP A 1 94 ? -3.332 -24.969 -19.281 1 97 94 ASP A N 1
ATOM 703 C CA . ASP A 1 94 ? -4.742 -25.094 -19.641 1 97 94 ASP A CA 1
ATOM 704 C C . ASP A 1 94 ? -4.918 -25.297 -21.141 1 97 94 ASP A C 1
ATOM 706 O O . ASP A 1 94 ? -6.016 -25.109 -21.672 1 97 94 ASP A O 1
ATOM 710 N N . GLY A 1 95 ? -3.838 -25.562 -21.781 1 93.5 95 GLY A N 1
ATOM 711 C CA . GLY A 1 95 ? -3.9 -25.875 -23.203 1 93.5 95 GLY A CA 1
ATOM 712 C C . GLY A 1 95 ? -3.867 -24.641 -24.094 1 93.5 95 GLY A C 1
ATOM 713 O O . GLY A 1 95 ? -3.82 -24.75 -25.312 1 93.5 95 GLY A O 1
ATOM 714 N N . MET A 1 96 ? -3.824 -23.516 -23.531 1 86.94 96 MET A N 1
ATOM 715 C CA . MET A 1 96 ? -3.896 -22.266 -24.297 1 86.94 96 MET A CA 1
ATOM 716 C C . MET A 1 96 ? -2.539 -21.922 -24.906 1 86.94 96 MET A C 1
ATOM 718 O O . MET A 1 96 ? -2.467 -21.391 -26.016 1 86.94 96 MET A O 1
ATOM 722 N N . ARG A 1 97 ? -1.509 -22.219 -24.188 1 86.5 97 ARG A N 1
ATOM 723 C CA . ARG A 1 97 ? -0.185 -21.797 -24.641 1 86.5 97 ARG A CA 1
ATOM 724 C C . ARG A 1 97 ? 0.584 -22.969 -25.25 1 86.5 97 ARG A C 1
ATOM 726 O O . ARG A 1 97 ? 1.357 -22.781 -26.188 1 86.5 97 ARG A O 1
ATOM 733 N N . THR A 1 98 ? 0.402 -24.047 -24.625 1 89.38 98 THR A N 1
ATOM 734 C CA . THR A 1 98 ? 1.046 -25.281 -25.078 1 89.38 98 THR A CA 1
ATOM 735 C C . THR A 1 98 ? 0.082 -26.453 -25 1 89.38 98 THR A C 1
ATOM 737 O O . THR A 1 98 ? -1.115 -26.281 -24.781 1 89.38 98 THR A O 1
ATOM 740 N N . THR A 1 99 ? 0.658 -27.641 -25.188 1 87.5 99 THR A N 1
ATOM 741 C CA . THR A 1 99 ? -0.173 -28.844 -25.156 1 87.5 99 THR A CA 1
ATOM 742 C C . THR A 1 99 ? -0.386 -29.297 -23.719 1 87.5 99 THR A C 1
ATOM 744 O O . THR A 1 99 ? -1.257 -30.125 -23.438 1 87.5 99 THR A O 1
ATOM 747 N N . ALA A 1 100 ? 0.416 -28.75 -22.844 1 95.94 100 ALA A N 1
ATOM 748 C CA . ALA A 1 100 ? 0.21 -29.109 -21.453 1 95.94 100 ALA A CA 1
ATOM 749 C C . ALA A 1 100 ? -1.127 -28.578 -20.938 1 95.94 100 ALA A C 1
ATOM 751 O O . ALA A 1 100 ? -1.504 -27.438 -21.219 1 95.94 100 ALA A O 1
ATOM 752 N N . ASN A 1 101 ? -1.874 -29.406 -20.203 1 98.06 101 ASN A N 1
ATOM 753 C CA . ASN A 1 101 ? -3.201 -29.047 -19.719 1 98.06 101 ASN A CA 1
ATOM 754 C C . ASN A 1 101 ? -3.518 -29.734 -18.391 1 98.06 101 ASN A C 1
ATOM 756 O O . ASN A 1 101 ? -4.422 -30.562 -18.328 1 98.06 101 ASN A O 1
ATOM 760 N N . LEU A 1 102 ? -2.85 -29.297 -17.406 1 98.75 102 LEU A N 1
ATOM 761 C CA . LEU A 1 102 ? -3.055 -29.844 -16.078 1 98.75 102 LEU A CA 1
ATOM 762 C C . LEU A 1 102 ? -4.5 -29.656 -15.625 1 98.75 102 LEU A C 1
ATOM 764 O O . LEU A 1 102 ? -5.09 -30.547 -15.023 1 98.75 102 LEU A O 1
ATOM 768 N N . ARG A 1 103 ? -5.121 -28.484 -15.867 1 98.62 103 ARG A N 1
ATOM 769 C CA . ARG A 1 103 ? -6.492 -28.172 -15.477 1 98.62 103 ARG A CA 1
ATOM 770 C C . ARG A 1 103 ? -7.461 -29.234 -15.969 1 98.62 103 ARG A C 1
ATOM 772 O O . ARG A 1 103 ? -8.219 -29.812 -15.188 1 98.62 103 ARG A O 1
ATOM 779 N N . ASP A 1 104 ? -7.445 -29.562 -17.266 1 98 104 ASP A N 1
ATOM 780 C CA . ASP A 1 104 ? -8.406 -30.5 -17.828 1 98 104 ASP A CA 1
ATOM 781 C C . ASP A 1 104 ? -8.07 -31.938 -17.438 1 98 104 ASP A C 1
ATOM 783 O O . ASP A 1 104 ? -8.961 -32.781 -17.328 1 98 104 ASP A O 1
ATOM 787 N N . GLU A 1 105 ? -6.766 -32.219 -17.219 1 98.5 105 GLU A N 1
ATOM 788 C CA . GLU A 1 105 ? -6.41 -33.531 -16.703 1 98.5 105 GLU A CA 1
ATOM 789 C C . GLU A 1 105 ? -7.059 -33.781 -15.344 1 98.5 105 GLU A C 1
ATOM 791 O O . GLU A 1 105 ? -7.574 -34.875 -15.094 1 98.5 105 GLU A O 1
ATOM 796 N N . ILE A 1 106 ? -7.004 -32.781 -14.477 1 98.88 106 ILE A N 1
ATOM 797 C CA . ILE A 1 106 ? -7.652 -32.875 -13.18 1 98.88 106 ILE A CA 1
ATOM 798 C C . ILE A 1 106 ? -9.164 -33.031 -13.359 1 98.88 106 ILE A C 1
ATOM 800 O O . ILE A 1 106 ? -9.766 -33.969 -12.789 1 98.88 106 ILE A O 1
ATOM 804 N N . ARG A 1 107 ? -9.773 -32.188 -14.172 1 98.75 107 ARG A N 1
ATOM 805 C CA . ARG A 1 107 ? -11.211 -32.188 -14.383 1 98.75 107 ARG A CA 1
ATOM 806 C C . ARG A 1 107 ? -11.703 -33.531 -14.906 1 98.75 107 ARG A C 1
ATOM 808 O O . ARG A 1 107 ? -12.695 -34.062 -14.422 1 98.75 107 ARG A O 1
ATOM 815 N N . ASN A 1 108 ? -11.016 -34.031 -15.852 1 98.5 108 ASN A N 1
ATOM 816 C CA . ASN A 1 108 ? -11.406 -35.312 -16.453 1 98.5 108 ASN A CA 1
ATOM 817 C C . ASN A 1 108 ? -11.398 -36.438 -15.43 1 98.5 108 ASN A C 1
ATOM 819 O O . ASN A 1 108 ? -12.312 -37.281 -15.406 1 98.5 108 ASN A O 1
ATOM 823 N N . ARG A 1 109 ? -10.43 -36.5 -14.633 1 98.62 109 ARG A N 1
ATOM 824 C CA . ARG A 1 109 ? -10.344 -37.531 -13.602 1 98.62 109 ARG A CA 1
ATOM 825 C C . ARG A 1 109 ? -11.469 -37.375 -12.594 1 98.62 109 ARG A C 1
ATOM 827 O O . ARG A 1 109 ? -12.07 -38.375 -12.18 1 98.62 109 ARG A O 1
ATOM 834 N N . VAL A 1 110 ? -11.742 -36.188 -12.203 1 98.69 110 VAL A N 1
ATOM 835 C CA . VAL A 1 110 ? -12.766 -35.906 -11.195 1 98.69 110 VAL A CA 1
ATOM 836 C C . VAL A 1 110 ? -14.141 -36.312 -11.734 1 98.69 110 VAL A C 1
ATOM 838 O O . VAL A 1 110 ? -14.898 -37 -11.062 1 98.69 110 VAL A O 1
ATOM 841 N N . ILE A 1 111 ? -14.477 -35.875 -12.953 1 97.44 111 ILE A N 1
ATOM 842 C CA . ILE A 1 111 ? -15.82 -36.062 -13.484 1 97.44 111 ILE A CA 1
ATOM 843 C C . ILE A 1 111 ? -16.062 -37.531 -13.797 1 97.44 111 ILE A C 1
ATOM 845 O O . ILE A 1 111 ? -17.188 -38 -13.742 1 97.44 111 ILE A O 1
ATOM 849 N N . LYS A 1 112 ? -15.023 -38.219 -14.109 1 97.88 112 LYS A N 1
ATOM 850 C CA . LYS A 1 112 ? -15.141 -39.656 -14.297 1 97.88 112 LYS A CA 1
ATOM 851 C C . LYS A 1 112 ? -15.578 -40.344 -13.008 1 97.88 112 LYS A C 1
ATOM 853 O O . LYS A 1 112 ? -16.375 -41.312 -13.039 1 97.88 112 LYS A O 1
ATOM 858 N N . THR A 1 113 ? -15.086 -39.906 -11.938 1 97.56 113 THR A N 1
ATOM 859 C CA . THR A 1 113 ? -15.359 -40.531 -10.641 1 97.56 113 THR A CA 1
ATOM 860 C C . THR A 1 113 ? -16.641 -39.938 -10.031 1 97.56 113 THR A C 1
ATOM 862 O O . THR A 1 113 ? -17.375 -40.656 -9.352 1 97.56 113 THR A O 1
ATOM 865 N N . ILE A 1 114 ? -16.875 -38.656 -10.234 1 96.62 114 ILE A N 1
ATOM 866 C CA . ILE A 1 114 ? -18.047 -37.969 -9.711 1 96.62 114 ILE A CA 1
ATOM 867 C C . ILE A 1 114 ? -18.812 -37.312 -10.852 1 96.62 114 ILE A C 1
ATOM 869 O O . ILE A 1 114 ? -18.75 -36.094 -11.031 1 96.62 114 ILE A O 1
ATOM 873 N N . PRO A 1 115 ? -19.688 -37.969 -11.391 1 94.38 115 PRO A N 1
ATOM 874 C CA . PRO A 1 115 ? -20.328 -37.469 -12.602 1 94.38 115 PRO A CA 1
ATOM 875 C C . PRO A 1 115 ? -21.266 -36.312 -12.328 1 94.38 115 PRO A C 1
ATOM 877 O O . PRO A 1 115 ? -21.641 -35.562 -13.258 1 94.38 115 PRO A O 1
ATOM 880 N N . SER A 1 116 ? -21.609 -36.062 -11.133 1 93.5 116 SER A N 1
ATOM 881 C CA . SER A 1 116 ? -22.516 -34.969 -10.812 1 93.5 116 SER A CA 1
ATOM 882 C C . SER A 1 116 ? -21.766 -33.625 -10.828 1 93.5 116 SER A C 1
ATOM 884 O O . SER A 1 116 ? -22.391 -32.562 -10.82 1 93.5 116 SER A O 1
ATOM 886 N N . ILE A 1 117 ? -20.5 -33.688 -10.875 1 96.19 117 ILE A N 1
ATOM 887 C CA . ILE A 1 117 ? -19.703 -32.469 -10.945 1 96.19 117 ILE A CA 1
ATOM 888 C C . ILE A 1 117 ? -19.391 -32.156 -12.406 1 96.19 117 ILE A C 1
ATOM 890 O O . ILE A 1 117 ? -18.906 -33 -13.148 1 96.19 117 ILE A O 1
ATOM 894 N N . ARG A 1 118 ? -19.672 -30.953 -12.852 1 96.31 118 ARG A N 1
ATOM 895 C CA . ARG A 1 118 ? -19.328 -30.5 -14.195 1 96.31 118 ARG A CA 1
ATOM 896 C C . ARG A 1 118 ? -17.953 -29.844 -14.211 1 96.31 118 ARG A C 1
ATOM 898 O O . ARG A 1 118 ? -17.547 -29.203 -13.234 1 96.31 118 ARG A O 1
ATOM 905 N N . PRO A 1 119 ? -17.188 -29.922 -15.273 1 97.81 119 PRO A N 1
ATOM 906 C CA . PRO A 1 119 ? -15.883 -29.281 -15.375 1 97.81 119 PRO A CA 1
ATOM 907 C C . PRO A 1 119 ? -15.922 -27.797 -15.031 1 97.81 119 PRO A C 1
ATOM 909 O O . PRO A 1 119 ? -14.984 -27.266 -14.414 1 97.81 119 PRO A O 1
ATOM 912 N N . ALA A 1 120 ? -16.984 -27.125 -15.414 1 97.75 120 ALA A N 1
ATOM 913 C CA . ALA A 1 120 ? -17.125 -25.672 -15.227 1 97.75 120 ALA A CA 1
ATOM 914 C C . ALA A 1 120 ? -17.281 -25.328 -13.742 1 97.75 120 ALA A C 1
ATOM 916 O O . ALA A 1 120 ? -17.219 -24.156 -13.367 1 97.75 120 ALA A O 1
ATOM 917 N N . GLN A 1 121 ? -17.406 -26.312 -12.906 1 98.25 121 GLN A N 1
ATOM 918 C CA . GLN A 1 121 ? -17.562 -26.094 -11.477 1 98.25 121 GLN A CA 1
ATOM 919 C C . GLN A 1 121 ? -16.234 -26.266 -10.742 1 98.25 121 GLN A C 1
ATOM 921 O O . GLN A 1 121 ? -16.172 -26.094 -9.523 1 98.25 121 GLN A O 1
ATOM 926 N N . ILE A 1 122 ? -15.172 -26.609 -11.492 1 98.88 122 ILE A N 1
ATOM 927 C CA . ILE A 1 122 ? -13.852 -26.844 -10.914 1 98.88 122 ILE A CA 1
ATOM 928 C C . ILE A 1 122 ? -12.914 -25.703 -11.281 1 98.88 122 ILE A C 1
ATOM 930 O O . ILE A 1 122 ? -12.664 -25.453 -12.461 1 98.88 122 ILE A O 1
ATOM 934 N N . ILE A 1 123 ? -12.438 -25 -10.32 1 98.94 123 ILE A N 1
ATOM 935 C CA . ILE A 1 123 ? -11.469 -23.922 -10.484 1 98.94 123 ILE A CA 1
ATOM 936 C C . ILE A 1 123 ? -10.117 -24.359 -9.93 1 98.94 123 ILE A C 1
ATOM 938 O O . ILE A 1 123 ? -10.031 -24.906 -8.828 1 98.94 123 ILE A O 1
ATOM 942 N N . VAL A 1 124 ? -9.055 -24.156 -10.664 1 98.94 124 VAL A N 1
ATOM 943 C CA . VAL A 1 124 ? -7.691 -24.438 -10.219 1 98.94 124 VAL A CA 1
ATOM 944 C C . VAL A 1 124 ? -6.84 -23.172 -10.328 1 98.94 124 VAL A C 1
ATOM 946 O O . VAL A 1 124 ? -6.719 -22.594 -11.406 1 98.94 124 VAL A O 1
ATOM 949 N N . ASN A 1 125 ? -6.305 -22.688 -9.203 1 98.88 125 ASN A N 1
ATOM 950 C CA . ASN A 1 125 ? -5.383 -21.562 -9.266 1 98.88 125 ASN A C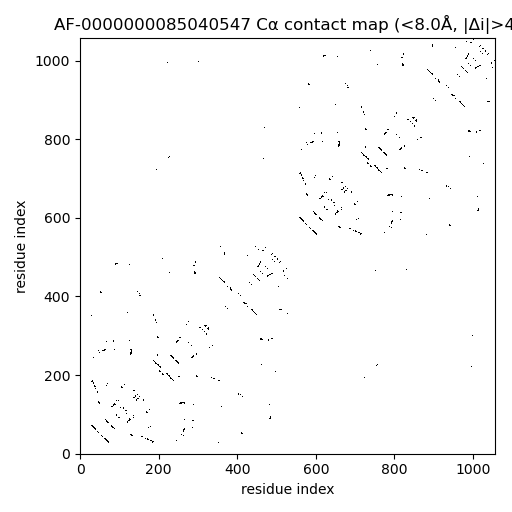A 1
ATOM 951 C C . ASN A 1 125 ? -3.994 -21.938 -8.766 1 98.88 125 ASN A C 1
ATOM 953 O O . ASN A 1 125 ? -3.838 -22.938 -8.047 1 98.88 125 ASN A O 1
ATOM 957 N N . ALA A 1 126 ? -2.994 -21.203 -9.172 1 98.88 126 ALA A N 1
ATOM 958 C CA . ALA A 1 126 ? -1.629 -21.344 -8.68 1 98.88 126 ALA A CA 1
ATOM 959 C C . ALA A 1 126 ? -1.299 -20.25 -7.668 1 98.88 126 ALA A C 1
ATOM 961 O O . ALA A 1 126 ? -1.759 -19.109 -7.801 1 98.88 126 ALA A O 1
ATOM 962 N N . THR A 1 127 ? -0.468 -20.609 -6.676 1 98.75 127 THR A N 1
ATOM 963 C CA . THR A 1 127 ? 0.016 -19.625 -5.719 1 98.75 127 THR A CA 1
ATOM 964 C C . THR A 1 127 ? 1.163 -18.812 -6.312 1 98.75 127 THR A C 1
ATOM 966 O O . THR A 1 127 ? 1.562 -17.781 -5.75 1 98.75 127 THR A O 1
ATOM 969 N N . HIS A 1 128 ? 1.715 -19.281 -7.406 1 98.69 128 HIS A N 1
ATOM 970 C CA . HIS A 1 128 ? 2.736 -18.625 -8.219 1 98.69 128 HIS A CA 1
ATOM 971 C C . HIS A 1 128 ? 4.105 -18.719 -7.559 1 98.69 128 HIS A C 1
ATOM 973 O O . HIS A 1 128 ? 4.871 -17.75 -7.566 1 98.69 128 HIS A O 1
ATOM 979 N N . THR A 1 129 ? 4.449 -19.797 -6.949 1 98.62 129 THR A N 1
ATOM 980 C CA . THR A 1 129 ? 5.816 -20.047 -6.508 1 98.62 129 THR A CA 1
ATOM 981 C C . THR A 1 129 ? 6.711 -20.406 -7.695 1 98.62 129 THR A C 1
ATOM 983 O O . THR A 1 129 ? 6.293 -21.125 -8.602 1 98.62 129 THR A O 1
ATOM 986 N N . HIS A 1 130 ? 7.891 -19.859 -7.711 1 98.31 130 HIS A N 1
ATOM 987 C CA . HIS A 1 130 ? 8.883 -20.188 -8.727 1 98.31 130 HIS A CA 1
ATOM 988 C C . HIS A 1 130 ? 9.797 -21.312 -8.273 1 98.31 130 HIS A C 1
ATOM 990 O O . HIS A 1 130 ? 10.906 -21.469 -8.773 1 98.31 1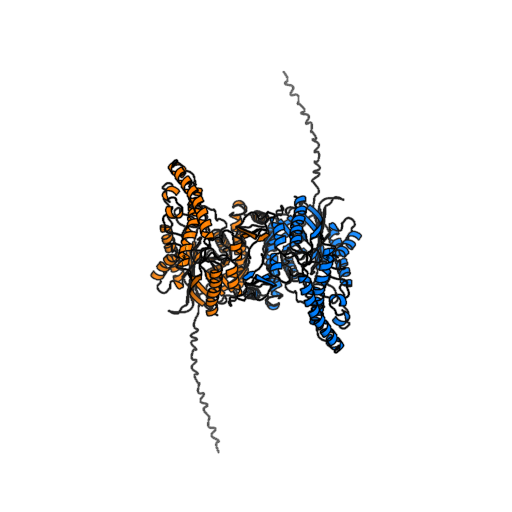30 HIS A O 1
ATOM 996 N N . ALA A 1 131 ? 9.336 -22.062 -7.273 1 98.38 131 ALA A N 1
ATOM 997 C CA . ALA A 1 131 ? 10.125 -23.156 -6.738 1 98.38 131 ALA A CA 1
ATOM 998 C C . ALA A 1 131 ? 9.336 -24.469 -6.773 1 98.38 131 ALA A C 1
ATOM 1000 O O . ALA A 1 131 ? 9.422 -25.281 -5.848 1 98.38 131 ALA A O 1
ATOM 1001 N N . ALA A 1 132 ? 8.594 -24.609 -7.824 1 98.69 132 ALA A N 1
ATOM 1002 C CA . ALA A 1 132 ? 7.762 -25.812 -7.957 1 98.69 132 ALA A CA 1
ATOM 1003 C C . ALA A 1 132 ? 7.945 -26.453 -9.328 1 98.69 132 ALA A C 1
ATOM 1005 O O . ALA A 1 132 ? 8.547 -25.859 -10.227 1 98.69 132 ALA A O 1
ATOM 1006 N N . PRO A 1 133 ? 7.445 -27.641 -9.508 1 98.69 133 PRO A N 1
ATOM 1007 C CA . PRO A 1 133 ? 7.656 -28.391 -10.758 1 98.69 133 PRO A CA 1
ATOM 1008 C C . PRO A 1 133 ? 7.082 -27.656 -11.969 1 98.69 133 PRO A C 1
ATOM 1010 O O . PRO A 1 133 ? 6.043 -27 -11.875 1 98.69 133 PRO A O 1
ATOM 1013 N N . TYR A 1 134 ? 7.758 -27.859 -13.047 1 97.81 134 TYR A N 1
ATOM 1014 C CA . TYR A 1 134 ? 7.379 -27.297 -14.336 1 97.81 134 TYR A CA 1
ATOM 1015 C C . TYR A 1 134 ? 6.188 -28.047 -14.93 1 97.81 134 TYR A C 1
ATOM 1017 O O . TYR A 1 134 ? 6.262 -29.25 -15.18 1 97.81 134 TYR A O 1
ATOM 1025 N N . VAL A 1 135 ? 5.086 -27.297 -15.195 1 98.06 135 VAL A N 1
ATOM 1026 C CA . VAL A 1 135 ? 3.891 -27.953 -15.719 1 98.06 135 VAL A CA 1
ATOM 1027 C C . VAL A 1 135 ? 3.4 -27.203 -16.953 1 98.06 135 VAL A C 1
ATOM 1029 O O . VAL A 1 135 ? 2.24 -27.344 -17.359 1 98.06 135 VAL A O 1
ATOM 1032 N N . ALA A 1 136 ? 4.258 -26.422 -17.578 1 96 136 ALA A N 1
ATOM 1033 C CA . ALA A 1 136 ? 3.822 -25.516 -18.641 1 96 136 ALA A CA 1
ATOM 1034 C C . ALA A 1 136 ? 3.893 -26.203 -20.016 1 96 136 ALA A C 1
ATOM 1036 O O . ALA A 1 136 ? 3.314 -25.719 -20.984 1 96 136 ALA A O 1
ATOM 1037 N N . SER A 1 137 ? 4.582 -27.344 -20.141 1 95.12 137 SER A N 1
ATOM 1038 C CA . SER A 1 137 ? 4.734 -28.031 -21.422 1 95.12 137 SER A CA 1
ATOM 1039 C C . SER A 1 137 ? 4.949 -29.516 -21.234 1 95.12 137 SER A C 1
ATOM 1041 O O . SER A 1 137 ? 5.5 -29.953 -20.203 1 95.12 137 SER A O 1
ATOM 1043 N N . THR A 1 138 ? 4.512 -30.266 -22.234 1 95.94 138 THR A N 1
ATOM 1044 C CA . THR A 1 138 ? 4.773 -31.703 -22.234 1 95.94 138 THR A CA 1
ATOM 1045 C C . THR A 1 138 ? 5.801 -32.062 -23.312 1 95.94 138 THR A C 1
ATOM 1047 O O . THR A 1 138 ? 6.055 -33.25 -23.562 1 95.94 138 THR A O 1
ATOM 1050 N N . ALA A 1 139 ? 6.336 -31.078 -23.953 1 95.81 139 ALA A N 1
ATOM 1051 C CA . ALA A 1 139 ? 7.383 -31.328 -24.938 1 95.81 139 ALA A CA 1
ATOM 1052 C C . ALA A 1 139 ? 8.625 -31.922 -24.281 1 95.81 139 ALA A C 1
ATOM 1054 O O . ALA A 1 139 ? 8.719 -31.984 -23.062 1 95.81 139 ALA A O 1
ATOM 1055 N N . THR A 1 140 ? 9.5 -32.406 -25.156 1 96.5 140 THR A N 1
ATOM 1056 C CA . THR A 1 140 ? 10.766 -32.875 -24.625 1 96.5 140 THR A CA 1
ATOM 1057 C C . THR A 1 140 ? 11.539 -31.75 -23.953 1 96.5 140 THR A C 1
ATOM 1059 O O . THR A 1 140 ? 11.398 -30.594 -24.344 1 96.5 140 THR A O 1
ATOM 1062 N N . VAL A 1 141 ? 12.32 -32.156 -23 1 96.88 141 VAL A N 1
ATOM 1063 C CA . VAL A 1 141 ? 13.094 -31.156 -22.297 1 96.88 141 VAL A CA 1
ATOM 1064 C C . VAL A 1 141 ? 14.031 -30.438 -23.266 1 96.88 141 VAL A C 1
ATOM 1066 O O . VAL A 1 141 ? 14.281 -29.234 -23.125 1 96.88 141 VAL A O 1
ATOM 1069 N N . GLU A 1 142 ? 14.523 -31.156 -24.219 1 96.88 142 GLU A N 1
ATOM 1070 C CA . GLU A 1 142 ? 15.383 -30.562 -25.234 1 96.88 142 GLU A CA 1
ATOM 1071 C C . GLU A 1 142 ? 14.641 -29.5 -26.047 1 96.88 142 GLU A C 1
ATOM 1073 O O . GLU A 1 142 ? 15.211 -28.469 -26.406 1 96.88 142 GLU A O 1
ATOM 1078 N N . ASP A 1 143 ? 13.445 -29.734 -26.281 1 95.38 143 ASP A N 1
ATOM 1079 C CA . ASP A 1 143 ? 12.625 -28.766 -27 1 95.38 143 ASP A CA 1
ATOM 1080 C C . ASP A 1 143 ? 12.328 -27.547 -26.141 1 95.38 143 ASP A C 1
ATOM 1082 O O . ASP A 1 143 ? 12.133 -26.453 -26.656 1 95.38 143 ASP A O 1
ATOM 1086 N N . ILE A 1 144 ? 12.281 -27.719 -24.875 1 95 144 ILE A N 1
ATOM 1087 C CA . ILE A 1 144 ? 11.938 -26.641 -23.938 1 95 144 ILE A CA 1
ATOM 1088 C C . ILE A 1 144 ? 13.164 -25.797 -23.656 1 95 144 ILE A C 1
ATOM 1090 O O . ILE A 1 144 ? 13.086 -24.562 -23.641 1 95 144 ILE A O 1
ATOM 1094 N N . TYR A 1 145 ? 14.375 -26.5 -23.469 1 97.06 145 TYR A N 1
ATOM 1095 C CA . TYR A 1 145 ? 15.516 -25.781 -22.922 1 97.06 145 TYR A CA 1
ATOM 1096 C C . TYR A 1 145 ? 16.734 -25.922 -23.812 1 97.06 145 TYR A C 1
ATOM 1098 O O . TYR A 1 145 ? 17.797 -25.375 -23.516 1 97.06 145 TYR A O 1
ATOM 1106 N N . GLY A 1 146 ? 16.656 -26.719 -24.859 1 97.06 146 GLY A N 1
ATOM 1107 C CA . GLY A 1 146 ? 17.75 -26.844 -25.812 1 97.06 146 GLY A CA 1
ATOM 1108 C C . GLY A 1 146 ? 18.75 -27.922 -25.438 1 97.06 146 GLY A C 1
ATOM 1109 O O . GLY A 1 146 ? 19.703 -28.188 -26.188 1 97.06 146 GLY A O 1
ATOM 1110 N N . VAL A 1 147 ? 18.625 -28.469 -24.281 1 96.75 147 VAL A N 1
ATOM 1111 C CA . VAL A 1 147 ? 19.469 -29.578 -23.812 1 96.75 147 VAL A CA 1
ATOM 1112 C C . VAL A 1 147 ? 18.578 -30.688 -23.25 1 96.75 147 VAL A C 1
ATOM 1114 O O . VAL A 1 147 ? 17.531 -30.406 -22.656 1 96.75 147 VAL A O 1
ATOM 1117 N N . SER A 1 148 ? 19.031 -31.969 -23.406 1 96.25 148 SER A N 1
ATOM 1118 C CA . SER A 1 148 ? 18.188 -33.094 -22.969 1 96.25 148 SER A CA 1
ATOM 1119 C C . SER A 1 148 ? 18.234 -33.25 -21.453 1 96.25 148 SER A C 1
ATOM 1121 O O . SER A 1 148 ? 19.203 -32.844 -20.812 1 96.25 148 SER A O 1
ATOM 1123 N N . LEU A 1 149 ? 17.141 -33.812 -20.969 1 96.88 149 LEU A N 1
ATOM 1124 C CA . LEU A 1 149 ? 17.094 -34.125 -19.547 1 96.88 149 LEU A CA 1
ATOM 1125 C C . LEU A 1 149 ? 18.219 -35.094 -19.156 1 96.88 149 LEU A C 1
ATOM 1127 O O . LEU A 1 149 ? 18.797 -34.969 -18.078 1 96.88 149 LEU A O 1
ATOM 1131 N N . GLU A 1 150 ? 18.547 -36.031 -19.984 1 95.06 150 GLU A N 1
ATOM 1132 C CA . GLU A 1 150 ? 19.609 -37 -19.75 1 95.06 150 GLU A CA 1
ATOM 1133 C C . GLU A 1 150 ? 20.953 -36.312 -19.562 1 95.06 150 GLU A C 1
ATOM 1135 O O . GLU A 1 150 ? 21.734 -36.656 -18.672 1 95.06 150 GLU A O 1
ATOM 1140 N N . GLN A 1 151 ? 21.188 -35.344 -20.375 1 95.19 151 GLN A N 1
ATOM 1141 C CA . GLN A 1 151 ? 22.438 -34.594 -20.25 1 95.19 151 GLN A CA 1
ATOM 1142 C C . GLN A 1 151 ? 22.469 -33.781 -18.953 1 95.19 151 GLN A C 1
ATOM 1144 O O . GLN A 1 151 ? 23.5 -33.719 -18.281 1 95.19 151 GLN A O 1
ATOM 1149 N N . MET A 1 152 ? 21.344 -33.219 -18.656 1 96.25 152 MET A N 1
ATOM 1150 C CA . MET A 1 152 ? 21.266 -32.375 -17.469 1 96.25 152 MET A CA 1
ATOM 1151 C C . MET A 1 152 ? 21.5 -33.188 -16.203 1 96.25 152 MET A C 1
ATOM 1153 O O . MET A 1 152 ? 22.094 -32.688 -15.234 1 96.25 152 MET A O 1
ATOM 1157 N N . THR A 1 153 ? 21.062 -34.469 -16.188 1 95.69 153 THR A N 1
ATOM 1158 C CA . THR A 1 153 ? 21.109 -35.281 -14.984 1 95.69 153 THR A CA 1
ATOM 1159 C C . THR A 1 153 ? 22.359 -36.156 -14.977 1 95.69 153 THR A C 1
ATOM 1161 O O . THR A 1 153 ? 22.594 -36.906 -14.016 1 95.69 153 THR A O 1
ATOM 1164 N N . ASP A 1 154 ? 23.125 -36.094 -16.016 1 92.88 154 ASP A N 1
ATOM 1165 C CA . ASP A 1 154 ? 24.25 -37 -16.203 1 92.88 154 ASP A CA 1
ATOM 1166 C C . ASP A 1 154 ? 23.812 -38.469 -16.125 1 92.88 154 ASP A C 1
ATOM 1168 O O . ASP A 1 154 ? 24.375 -39.25 -15.383 1 92.88 154 ASP A O 1
ATOM 1172 N N . GLY A 1 155 ? 22.672 -38.75 -16.719 1 92.06 155 GLY A N 1
ATOM 1173 C CA . GLY A 1 155 ? 22.156 -40.094 -16.828 1 92.06 155 GLY A CA 1
ATOM 1174 C C . GLY A 1 155 ? 21.359 -40.531 -15.625 1 92.06 155 GLY A C 1
ATOM 1175 O O . GLY A 1 155 ? 20.781 -41.625 -15.617 1 92.06 155 GLY A O 1
ATOM 1176 N N . LYS A 1 156 ? 21.25 -39.781 -14.594 1 95.31 156 LYS A N 1
ATOM 1177 C CA . LYS A 1 156 ? 20.484 -40.156 -13.398 1 95.31 156 LYS A CA 1
ATOM 1178 C C . LYS A 1 156 ? 18.984 -39.969 -13.625 1 95.31 156 LYS A C 1
ATOM 1180 O O . LYS A 1 156 ? 18.578 -39.188 -14.484 1 95.31 156 LYS A O 1
ATOM 1185 N N . PRO A 1 157 ? 18.219 -40.719 -12.969 1 95.81 157 PRO A N 1
ATOM 1186 C CA . PRO A 1 157 ? 16.766 -40.625 -13.156 1 95.81 157 PRO A CA 1
ATOM 1187 C C . PRO A 1 157 ? 16.203 -39.281 -12.742 1 95.81 157 PRO A C 1
ATOM 1189 O O . PRO A 1 157 ? 16.656 -38.688 -11.766 1 95.81 157 PRO A O 1
ATOM 1192 N N . ALA A 1 158 ? 15.258 -38.781 -13.5 1 97.44 158 ALA A N 1
ATOM 1193 C CA . ALA A 1 158 ? 14.477 -37.562 -13.242 1 97.44 158 ALA A CA 1
ATOM 1194 C C . ALA A 1 158 ? 13.094 -37.656 -13.883 1 97.44 158 ALA A C 1
ATOM 1196 O O . ALA A 1 158 ? 12.875 -38.469 -14.781 1 97.44 158 ALA A O 1
ATOM 1197 N N . LEU A 1 159 ? 12.188 -36.969 -13.391 1 97.56 159 LEU A N 1
ATOM 1198 C CA . LEU A 1 159 ? 10.812 -37 -13.875 1 97.56 159 LEU A CA 1
ATOM 1199 C C . LEU A 1 159 ? 10.547 -35.844 -14.828 1 97.56 159 LEU A C 1
ATOM 1201 O O . LEU A 1 159 ? 10.477 -34.688 -14.398 1 97.56 159 LEU A O 1
ATOM 1205 N N . PRO A 1 160 ? 10.375 -36.094 -16.094 1 97.06 160 PRO A N 1
ATOM 1206 C CA . PRO A 1 160 ? 10.062 -35 -17.016 1 97.06 160 PRO A CA 1
ATOM 1207 C C . PRO A 1 160 ? 8.672 -34.406 -16.797 1 97.06 160 PRO A C 1
ATOM 1209 O O . PRO A 1 160 ? 7.809 -35.094 -16.219 1 97.06 160 PRO A O 1
ATOM 1212 N N . PRO A 1 161 ? 8.422 -33.219 -17.328 1 97.06 161 PRO A N 1
ATOM 1213 C CA . PRO A 1 161 ? 7.109 -32.594 -17.141 1 97.06 161 PRO A CA 1
ATOM 1214 C C . PRO A 1 161 ? 5.961 -33.469 -17.672 1 97.06 161 PRO A C 1
ATOM 1216 O O . PRO A 1 161 ? 4.898 -33.531 -17.047 1 97.06 161 PRO A O 1
ATOM 1219 N N . ALA A 1 162 ? 6.16 -34.125 -18.75 1 97.12 162 ALA A N 1
ATOM 1220 C CA . ALA A 1 162 ? 5.133 -34.938 -19.359 1 97.12 162 ALA A CA 1
ATOM 1221 C C . ALA A 1 162 ? 4.684 -36.062 -18.391 1 97.12 162 ALA A C 1
ATOM 1223 O O . ALA A 1 162 ? 3.543 -36.531 -18.469 1 97.12 162 ALA A O 1
ATOM 1224 N N . ASN A 1 163 ? 5.566 -36.469 -17.484 1 97.81 163 ASN A N 1
ATOM 1225 C CA . ASN A 1 163 ? 5.234 -37.5 -16.516 1 97.81 163 ASN A CA 1
ATOM 1226 C C . ASN A 1 163 ? 4.77 -36.875 -15.188 1 97.81 163 ASN A C 1
ATOM 1228 O O . ASN A 1 163 ? 3.982 -37.5 -14.461 1 97.81 163 ASN A O 1
ATOM 1232 N N . TYR A 1 164 ? 5.234 -35.781 -14.875 1 98.31 164 TYR A N 1
ATOM 1233 C CA . TYR A 1 164 ? 4.836 -35.125 -13.625 1 98.31 164 TYR A CA 1
ATOM 1234 C C . TYR A 1 164 ? 3.375 -34.688 -13.68 1 98.31 164 TYR A C 1
ATOM 1236 O O . TYR A 1 164 ? 2.66 -34.781 -12.68 1 98.31 164 TYR A O 1
ATOM 1244 N N . ILE A 1 165 ? 2.902 -34.188 -14.797 1 98.5 165 ILE A N 1
ATOM 1245 C CA . ILE A 1 165 ? 1.562 -33.625 -14.938 1 98.5 165 ILE A CA 1
ATOM 1246 C C . ILE A 1 165 ? 0.521 -34.688 -14.602 1 98.5 165 ILE A C 1
ATOM 1248 O O . ILE A 1 165 ? -0.357 -34.469 -13.766 1 98.5 165 ILE A O 1
ATOM 1252 N N . PRO A 1 166 ? 0.616 -35.906 -15.148 1 98.31 166 PRO A N 1
ATOM 1253 C CA . PRO A 1 166 ? -0.356 -36.906 -14.734 1 98.31 166 PRO A CA 1
ATOM 1254 C C . PRO A 1 166 ? -0.216 -37.312 -13.266 1 98.31 166 PRO A C 1
ATOM 1256 O O . PRO A 1 166 ? -1.215 -37.594 -12.609 1 98.31 166 PRO A O 1
ATOM 1259 N N . PHE A 1 167 ? 0.947 -37.344 -12.742 1 98.44 167 PHE A N 1
ATOM 1260 C CA . PHE A 1 167 ? 1.167 -37.625 -11.328 1 98.44 167 PHE A CA 1
ATOM 1261 C C . PHE A 1 167 ? 0.417 -36.625 -10.461 1 98.44 167 PHE A C 1
ATOM 1263 O O . PHE A 1 167 ? -0.334 -37 -9.562 1 98.44 167 PHE A O 1
ATOM 1270 N N . ALA A 1 168 ? 0.684 -35.344 -10.758 1 98.88 168 ALA A N 1
ATOM 1271 C CA . ALA A 1 168 ? 0.028 -34.281 -10 1 98.88 168 ALA A CA 1
ATOM 1272 C C . ALA A 1 168 ? -1.488 -34.344 -10.156 1 98.88 168 ALA A C 1
ATOM 1274 O O . ALA A 1 168 ? -2.227 -34.219 -9.18 1 98.88 16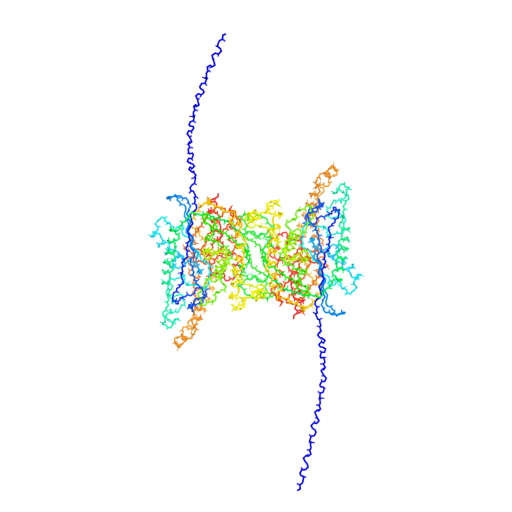8 ALA A O 1
ATOM 1275 N N . ALA A 1 169 ? -1.945 -34.562 -11.391 1 98.88 169 ALA A N 1
ATOM 1276 C CA . ALA A 1 169 ? -3.377 -34.625 -11.672 1 98.88 169 ALA A CA 1
ATOM 1277 C C . ALA A 1 169 ? -4.035 -35.75 -10.867 1 98.88 169 ALA A C 1
ATOM 1279 O O . ALA A 1 169 ? -5.133 -35.562 -10.328 1 98.88 169 ALA A O 1
ATOM 1280 N N . ASP A 1 170 ? -3.4 -36.875 -10.797 1 98.81 170 ASP A N 1
ATOM 1281 C CA . ASP A 1 170 ? -3.936 -38 -10.039 1 98.81 170 ASP A CA 1
ATOM 1282 C C . ASP A 1 170 ? -4.07 -37.625 -8.562 1 98.81 170 ASP A C 1
ATOM 1284 O O . ASP A 1 170 ? -5.105 -37.906 -7.945 1 98.81 170 ASP A O 1
ATOM 1288 N N . LYS A 1 171 ? -3.031 -37.094 -8.031 1 98.88 171 LYS A N 1
ATOM 1289 C CA . LYS A 1 171 ? -3.035 -36.719 -6.617 1 98.88 171 LYS A CA 1
ATOM 1290 C C . LYS A 1 171 ? -4.121 -35.688 -6.316 1 98.88 171 LYS A C 1
ATOM 1292 O O . LYS A 1 171 ? -4.848 -35.812 -5.332 1 98.88 171 LYS A O 1
ATOM 1297 N N . ILE A 1 172 ? -4.23 -34.688 -7.145 1 98.94 172 ILE A N 1
ATOM 1298 C CA . ILE A 1 172 ? -5.184 -33.625 -6.941 1 98.94 172 ILE A CA 1
ATOM 1299 C C . ILE A 1 172 ? -6.609 -34.125 -7.086 1 98.94 172 ILE A C 1
ATOM 1301 O O . ILE A 1 172 ? -7.477 -33.844 -6.27 1 98.94 172 ILE A O 1
ATOM 1305 N N . ALA A 1 173 ? -6.816 -34.906 -8.109 1 98.94 173 ALA A N 1
ATOM 1306 C CA . ALA A 1 173 ? -8.141 -35.5 -8.289 1 98.94 173 ALA A CA 1
ATOM 1307 C C . ALA A 1 173 ? -8.531 -36.344 -7.074 1 98.94 173 ALA A C 1
ATOM 1309 O O . ALA A 1 173 ? -9.688 -36.312 -6.637 1 98.94 173 ALA A O 1
ATOM 1310 N N . GLY A 1 174 ? -7.602 -37.188 -6.617 1 98.88 174 GLY A N 1
ATOM 1311 C CA . GLY A 1 174 ? -7.863 -37.906 -5.391 1 98.88 174 GLY A CA 1
ATOM 1312 C C . GLY A 1 174 ? -8.25 -37.031 -4.23 1 98.88 174 GLY A C 1
ATOM 1313 O O . GLY A 1 174 ? -9.141 -37.344 -3.449 1 98.88 174 GLY A O 1
ATOM 1314 N N . GLY A 1 175 ? -7.574 -35.875 -4.105 1 98.88 175 GLY A N 1
ATOM 1315 C CA . GLY A 1 175 ? -7.93 -34.906 -3.098 1 98.88 175 GLY A CA 1
ATOM 1316 C C . GLY A 1 175 ? -9.328 -34.344 -3.281 1 98.88 175 GLY A C 1
ATOM 1317 O O . GLY A 1 175 ? -10.055 -34.125 -2.307 1 98.88 175 GLY A O 1
ATOM 1318 N N . VAL A 1 176 ? -9.672 -34.062 -4.523 1 98.94 176 VAL A N 1
ATOM 1319 C CA . VAL A 1 176 ? -11 -33.531 -4.82 1 98.94 176 VAL A CA 1
ATOM 1320 C C . VAL A 1 176 ? -12.062 -34.531 -4.391 1 98.94 176 VAL A C 1
ATOM 1322 O O . VAL A 1 176 ? -13.062 -34.188 -3.775 1 98.94 176 VAL A O 1
ATOM 1325 N N . ILE A 1 177 ? -11.898 -35.781 -4.73 1 98.75 177 ILE A N 1
ATOM 1326 C CA . ILE A 1 177 ? -12.844 -36.844 -4.379 1 98.75 177 ILE A CA 1
ATOM 1327 C C . ILE A 1 177 ? -12.984 -36.938 -2.859 1 98.75 177 ILE A C 1
ATOM 1329 O O . ILE A 1 177 ? -14.102 -37 -2.34 1 98.75 177 ILE A O 1
ATOM 1333 N N . SER A 1 178 ? -11.867 -36.844 -2.186 1 98.75 178 SER A N 1
ATOM 1334 C CA . SER A 1 178 ? -11.883 -36.875 -0.727 1 98.75 178 SER A CA 1
ATOM 1335 C C . SER A 1 178 ? -12.641 -35.688 -0.159 1 98.75 178 SER A C 1
ATOM 1337 O O . SER A 1 178 ? -13.477 -35.844 0.737 1 98.75 178 SER A O 1
ATOM 1339 N N . ALA A 1 179 ? -12.344 -34.5 -0.631 1 98.88 179 ALA A N 1
ATOM 1340 C CA . ALA A 1 179 ? -13.023 -33.281 -0.166 1 98.88 179 ALA A CA 1
ATOM 1341 C C . ALA A 1 179 ? -14.531 -33.375 -0.414 1 98.88 179 ALA A C 1
ATOM 1343 O O . ALA A 1 179 ? -15.328 -33 0.441 1 98.88 179 ALA A O 1
ATOM 1344 N N . TRP A 1 180 ? -14.906 -33.844 -1.561 1 98.44 180 TRP A N 1
ATOM 1345 C CA . TRP A 1 180 ? -16.312 -33.969 -1.952 1 98.44 180 TRP A CA 1
ATOM 1346 C C . TRP A 1 180 ? -17.047 -34.938 -1.06 1 98.44 180 TRP A C 1
ATOM 1348 O O . TRP A 1 180 ? -18.156 -34.656 -0.595 1 98.44 180 TRP A O 1
ATOM 1358 N N . GLU A 1 181 ? -16.484 -36.062 -0.779 1 97.94 181 GLU A N 1
ATOM 1359 C CA . GLU A 1 181 ? -17.125 -37.125 0.003 1 97.94 181 GLU A CA 1
ATOM 1360 C C . GLU A 1 181 ? -17.219 -36.75 1.476 1 97.94 181 GLU A C 1
ATOM 1362 O O . GLU A 1 181 ? -18.094 -37.219 2.191 1 97.94 181 GLU A O 1
ATOM 1367 N N . ASN A 1 182 ? -16.406 -35.844 1.853 1 97.5 182 ASN A N 1
ATOM 1368 C CA . ASN A 1 182 ? -16.344 -35.5 3.27 1 97.5 182 ASN A CA 1
ATOM 1369 C C . ASN A 1 182 ? -17.062 -34.188 3.561 1 97.5 182 ASN A C 1
ATOM 1371 O O . ASN A 1 182 ? -16.922 -33.625 4.645 1 97.5 182 ASN A O 1
ATOM 1375 N N . ARG A 1 183 ? -17.812 -33.688 2.615 1 97.62 183 ARG A N 1
ATOM 1376 C CA . ARG A 1 183 ? -18.547 -32.469 2.854 1 97.62 183 ARG A CA 1
ATOM 1377 C C . ARG A 1 183 ? -19.531 -32.625 3.998 1 97.62 183 ARG A C 1
ATOM 1379 O O . ARG A 1 183 ? -20.203 -33.656 4.109 1 97.62 183 ARG A O 1
ATOM 1386 N N . LYS A 1 184 ? -19.609 -31.656 4.781 1 97.69 184 LYS A N 1
ATOM 1387 C CA . LYS A 1 184 ? -20.547 -31.562 5.895 1 97.69 184 LYS A CA 1
ATOM 1388 C C . LYS A 1 184 ? -21.156 -30.172 5.988 1 97.69 184 LYS A C 1
ATOM 1390 O O . LYS A 1 184 ? -20.578 -29.203 5.504 1 97.69 184 LYS A O 1
ATOM 1395 N N . PRO A 1 185 ? -22.359 -30.109 6.633 1 97.69 185 PRO A N 1
ATOM 1396 C CA . PRO A 1 185 ? -22.922 -28.781 6.832 1 97.69 185 PRO A CA 1
ATOM 1397 C C . PRO A 1 185 ? -21.984 -27.844 7.582 1 97.69 185 PRO A C 1
ATOM 1399 O O . PRO A 1 185 ? -21.312 -28.266 8.523 1 97.69 185 PRO A O 1
ATOM 1402 N N . GLY A 1 186 ? -21.906 -26.625 7.145 1 98.19 186 GLY A N 1
ATOM 1403 C CA . GLY A 1 186 ? -21.062 -25.609 7.762 1 98.19 186 GLY A CA 1
ATOM 1404 C C . GLY A 1 186 ? -21.453 -24.203 7.363 1 98.19 186 GLY A C 1
ATOM 1405 O O . GLY A 1 186 ? -22.516 -23.984 6.785 1 98.19 186 GLY A O 1
ATOM 1406 N N . GLY A 1 187 ? -20.672 -23.266 7.824 1 98.5 187 GLY A N 1
ATOM 1407 C CA . GLY A 1 187 ? -20.891 -21.875 7.512 1 98.5 187 GLY A CA 1
ATOM 1408 C C . GLY A 1 187 ? -19.609 -21.125 7.164 1 98.5 187 GLY A C 1
ATOM 1409 O O . GLY A 1 187 ? -18.531 -21.719 7.125 1 98.5 187 GLY A O 1
ATOM 1410 N N . MET A 1 188 ? -19.797 -19.844 6.785 1 98.69 188 MET A N 1
ATOM 1411 C CA . MET A 1 188 ? -18.641 -19.031 6.426 1 98.69 188 MET A CA 1
ATOM 1412 C C . MET A 1 188 ? -18.75 -17.641 7.039 1 98.69 188 MET A C 1
ATOM 1414 O O . MET A 1 188 ? -19.844 -17.188 7.391 1 98.69 188 MET A O 1
ATOM 1418 N N . SER A 1 189 ? -17.656 -17.047 7.301 1 98.81 189 SER A N 1
ATOM 1419 C CA . SER A 1 189 ? -17.562 -15.633 7.668 1 98.81 189 SER A CA 1
ATOM 1420 C C . SER A 1 189 ? -16.609 -14.891 6.75 1 98.81 189 SER A C 1
ATOM 1422 O O . SER A 1 189 ? -15.578 -15.438 6.332 1 98.81 189 SER A O 1
ATOM 1424 N N . LEU A 1 190 ? -17 -13.695 6.422 1 98.69 190 LEU A N 1
ATOM 1425 C CA . LEU A 1 190 ? -16.281 -12.852 5.48 1 98.69 190 LEU A CA 1
ATOM 1426 C C . LEU A 1 190 ? -15.461 -11.797 6.223 1 98.69 190 LEU A C 1
ATOM 1428 O O . LEU A 1 190 ? -16.016 -10.992 6.977 1 98.69 190 LEU A O 1
ATOM 1432 N N . GLY A 1 191 ? -14.102 -11.859 6.078 1 98.75 191 GLY A N 1
ATOM 1433 C CA . GLY A 1 191 ? -13.219 -10.93 6.758 1 98.75 191 GLY A CA 1
ATOM 1434 C C . GLY A 1 191 ? -12.383 -10.102 5.801 1 98.75 191 GLY A C 1
ATOM 1435 O O . GLY A 1 191 ? -12.102 -10.523 4.68 1 98.75 191 GLY A O 1
ATOM 1436 N N . LEU A 1 192 ? -12.016 -8.898 6.219 1 98.81 192 LEU A N 1
ATOM 1437 C CA . LEU A 1 192 ? -11.055 -8.047 5.527 1 98.81 192 LEU A CA 1
ATOM 1438 C C . LEU A 1 192 ? -9.977 -7.555 6.484 1 98.81 192 LEU A C 1
ATOM 1440 O O . LEU A 1 192 ? -10.281 -6.957 7.52 1 98.81 192 LEU A O 1
ATOM 1444 N N . GLY A 1 193 ? -8.766 -7.887 6.254 1 98.31 193 GLY A N 1
ATOM 1445 C CA . GLY A 1 193 ? -7.602 -7.344 6.926 1 98.31 193 GLY A CA 1
ATOM 1446 C C . GLY A 1 193 ? -6.633 -6.66 5.977 1 98.31 193 GLY A C 1
ATOM 1447 O O . GLY A 1 193 ? -6.996 -6.32 4.848 1 98.31 193 GLY A O 1
ATOM 1448 N N . HIS A 1 194 ? -5.449 -6.375 6.48 1 98.56 194 HIS A N 1
ATOM 1449 C CA . HIS A 1 194 ? -4.414 -5.746 5.676 1 98.56 194 HIS A CA 1
ATOM 1450 C C . HIS A 1 194 ? -3.037 -6.316 6 1 98.56 194 HIS A C 1
ATOM 1452 O O . HIS A 1 194 ? -2.73 -6.578 7.164 1 98.56 194 HIS A O 1
ATOM 1458 N N . ALA A 1 195 ? -2.277 -6.555 4.98 1 98.44 195 ALA A N 1
ATOM 1459 C CA . ALA A 1 195 ? -0.894 -7.004 5.117 1 98.44 195 ALA A CA 1
ATOM 1460 C C . ALA A 1 195 ? -0.035 -6.496 3.961 1 98.44 195 ALA A C 1
ATOM 1462 O O . ALA A 1 195 ? -0.401 -6.652 2.793 1 98.44 195 ALA A O 1
ATOM 1463 N N . VAL A 1 196 ? 1.045 -5.867 4.281 1 98.38 196 VAL A N 1
ATOM 1464 C CA . VAL A 1 196 ? 1.972 -5.391 3.258 1 98.38 196 VAL A CA 1
ATOM 1465 C C . VAL A 1 196 ? 2.877 -6.535 2.809 1 98.38 196 VAL A C 1
ATOM 1467 O O . VAL A 1 196 ? 3.805 -6.918 3.523 1 98.38 196 VAL A O 1
ATOM 1470 N N . VAL A 1 197 ? 2.564 -7.074 1.661 1 98.5 197 VAL A N 1
ATOM 1471 C CA . VAL A 1 197 ? 3.293 -8.227 1.136 1 98.5 197 VAL A CA 1
ATOM 1472 C C . VAL A 1 197 ? 3.699 -7.961 -0.313 1 98.5 197 VAL A C 1
ATOM 1474 O O . VAL A 1 197 ? 4.891 -7.887 -0.627 1 98.5 197 VAL A O 1
ATOM 1477 N N . GLY A 1 198 ? 2.65 -7.77 -1.182 1 98.5 198 GLY A N 1
ATOM 1478 C CA . GLY A 1 198 ? 2.926 -7.453 -2.574 1 98.5 198 GLY A CA 1
ATOM 1479 C C . GLY A 1 198 ? 3.355 -6.016 -2.785 1 98.5 198 GLY A C 1
ATOM 1480 O O . GLY A 1 198 ? 2.686 -5.086 -2.326 1 98.5 198 GLY A O 1
ATOM 1481 N N . LEU A 1 199 ? 4.461 -5.852 -3.438 1 98.31 199 LEU A N 1
ATOM 1482 C CA . LEU A 1 199 ? 5.008 -4.539 -3.77 1 98.31 199 LEU A CA 1
ATOM 1483 C C . LEU A 1 199 ? 5.164 -4.379 -5.277 1 98.31 199 LEU A C 1
ATOM 1485 O O . LEU A 1 199 ? 5.539 -5.328 -5.969 1 98.31 199 LEU A O 1
ATOM 1489 N N . ASN A 1 200 ? 4.82 -3.184 -5.777 1 98.38 200 ASN A N 1
ATOM 1490 C CA . ASN A 1 200 ? 5.039 -2.982 -7.207 1 98.38 200 ASN A CA 1
ATOM 1491 C C . ASN A 1 200 ? 6.516 -3.092 -7.57 1 98.38 200 ASN A C 1
ATOM 1493 O O . ASN A 1 200 ? 7.363 -2.443 -6.953 1 98.38 200 ASN A O 1
ATOM 1497 N N . ARG A 1 201 ? 6.797 -3.871 -8.516 1 98.12 201 ARG A N 1
ATOM 1498 C CA . ARG A 1 201 ? 8.188 -4.227 -8.789 1 98.12 201 ARG A CA 1
ATOM 1499 C C . ARG A 1 201 ? 8.75 -3.4 -9.945 1 98.12 201 ARG A C 1
ATOM 1501 O O . ARG A 1 201 ? 9.82 -3.699 -10.469 1 98.12 201 ARG A O 1
ATOM 1508 N N . LEU A 1 202 ? 8.016 -2.422 -10.43 1 98.06 202 LEU A N 1
ATOM 1509 C CA . LEU A 1 202 ? 8.438 -1.616 -11.57 1 98.06 202 LEU A CA 1
ATOM 1510 C C . LEU A 1 202 ? 8.922 -0.245 -11.125 1 98.06 202 LEU A C 1
ATOM 1512 O O . LEU A 1 202 ? 8.164 0.527 -10.531 1 98.06 202 LEU A O 1
ATOM 1516 N N . GLN A 1 203 ? 10.172 0.022 -11.398 1 96.75 203 GLN A N 1
ATOM 1517 C CA . GLN A 1 203 ? 10.789 1.321 -11.141 1 96.75 203 GLN A CA 1
ATOM 1518 C C . GLN A 1 203 ? 10.703 2.221 -12.375 1 96.75 203 GLN A C 1
ATOM 1520 O O . GLN A 1 203 ? 11.188 1.862 -13.445 1 96.75 203 GLN A O 1
ATOM 1525 N N . ALA A 1 204 ? 10.062 3.322 -12.234 1 97.44 204 ALA A N 1
ATOM 1526 C CA . ALA A 1 204 ? 10.039 4.316 -13.305 1 97.44 204 ALA A CA 1
ATOM 1527 C C . ALA A 1 204 ? 11.234 5.262 -13.203 1 97.44 204 ALA A C 1
ATOM 1529 O O . ALA A 1 204 ? 11.625 5.664 -12.102 1 97.44 204 ALA A O 1
ATOM 1530 N N . LEU A 1 205 ? 11.797 5.578 -14.297 1 97.44 205 LEU A N 1
ATOM 1531 C CA . LEU A 1 205 ? 12.953 6.465 -14.367 1 97.44 205 LEU A CA 1
ATOM 1532 C C . LEU A 1 205 ? 12.555 7.84 -14.891 1 97.44 205 LEU A C 1
ATOM 1534 O O . LEU A 1 205 ? 11.531 7.977 -15.562 1 97.44 205 LEU A O 1
ATOM 1538 N N . LYS A 1 206 ? 13.344 8.789 -14.633 1 95.62 206 LYS A N 1
ATOM 1539 C CA . LYS A 1 206 ? 13.039 10.18 -14.969 1 95.62 206 LYS A CA 1
ATOM 1540 C C . LYS A 1 206 ? 12.898 10.359 -16.484 1 95.62 206 LYS A C 1
ATOM 1542 O O . LYS A 1 206 ? 12.141 11.219 -16.938 1 95.62 206 LYS A O 1
ATOM 1547 N N . HIS A 1 207 ? 13.539 9.547 -17.234 1 94.38 207 HIS A N 1
ATOM 1548 C CA . HIS A 1 207 ? 13.484 9.711 -18.688 1 94.38 207 HIS A CA 1
ATOM 1549 C C . HIS A 1 207 ? 12.289 8.977 -19.281 1 94.38 207 HIS A C 1
ATOM 1551 O O . HIS A 1 207 ? 12.156 8.891 -20.516 1 94.38 207 HIS A O 1
ATOM 1557 N N . GLY A 1 208 ? 11.516 8.344 -18.469 1 93.75 208 GLY A N 1
ATOM 1558 C CA . GLY A 1 208 ? 10.227 7.859 -18.922 1 93.75 208 GLY A CA 1
ATOM 1559 C C . GLY A 1 208 ? 10.18 6.352 -19.094 1 93.75 208 GLY A C 1
ATOM 1560 O O . GLY A 1 208 ? 9.102 5.77 -19.234 1 93.75 208 GLY A O 1
ATOM 1561 N N . LYS A 1 209 ? 11.227 5.645 -19 1 96.12 209 LYS A N 1
ATOM 1562 C CA . LYS A 1 209 ? 11.266 4.188 -19.094 1 96.12 209 LYS A CA 1
ATOM 1563 C C . LYS A 1 209 ? 11.117 3.547 -17.719 1 96.12 209 LYS A C 1
ATOM 1565 O O . LYS A 1 209 ? 11.242 4.223 -16.688 1 96.12 209 LYS A O 1
ATOM 1570 N N . SER A 1 210 ? 10.758 2.355 -17.766 1 96.81 210 SER A N 1
ATOM 1571 C CA . SER A 1 210 ? 10.633 1.592 -16.531 1 96.81 210 SER A CA 1
ATOM 1572 C C . SER A 1 210 ? 11.492 0.334 -16.562 1 96.81 210 SER A C 1
ATOM 1574 O O . SER A 1 210 ? 11.859 -0.142 -17.641 1 96.81 210 SER A O 1
ATOM 1576 N N . ARG A 1 211 ? 11.781 -0.135 -15.414 1 96.38 211 ARG A N 1
ATOM 1577 C CA . ARG A 1 211 ? 12.562 -1.356 -15.242 1 96.38 211 ARG A CA 1
ATOM 1578 C C . ARG A 1 211 ? 11.977 -2.234 -14.141 1 96.38 211 ARG A C 1
ATOM 1580 O O . ARG A 1 211 ? 11.508 -1.727 -13.117 1 96.38 211 ARG A O 1
ATOM 1587 N N . MET A 1 212 ? 11.93 -3.494 -14.422 1 96.44 212 MET A N 1
ATOM 1588 C CA . MET A 1 212 ? 11.625 -4.422 -13.336 1 96.44 212 MET A CA 1
ATOM 1589 C C . MET A 1 212 ? 12.758 -4.453 -12.305 1 96.44 212 MET A C 1
ATOM 1591 O O . MET A 1 212 ? 13.906 -4.73 -12.656 1 96.44 212 MET A O 1
ATOM 1595 N N . TYR A 1 213 ? 12.43 -4.18 -11.062 1 95.88 213 TYR A N 1
ATOM 1596 C CA . TYR A 1 213 ? 13.383 -4.062 -9.961 1 95.88 213 TYR A CA 1
ATOM 1597 C C . TYR A 1 213 ? 14.453 -3.023 -10.273 1 95.88 213 TYR A C 1
ATOM 1599 O O . TYR A 1 213 ? 14.133 -1.885 -10.625 1 95.88 213 TYR A O 1
ATOM 1607 N N . GLY A 1 214 ? 15.625 -3.293 -10.102 1 89.81 214 GLY A N 1
ATOM 1608 C CA . GLY A 1 214 ? 16.734 -2.398 -10.375 1 89.81 214 GLY A CA 1
ATOM 1609 C C . GLY A 1 214 ? 17.141 -1.574 -9.172 1 89.81 214 GLY A C 1
ATOM 1610 O O . GLY A 1 214 ? 16.562 -1.696 -8.094 1 89.81 214 GLY A O 1
ATOM 1611 N N . ASN A 1 215 ? 18.125 -0.771 -9.383 1 91.81 215 ASN A N 1
ATOM 1612 C CA . ASN A 1 215 ? 18.688 0.074 -8.328 1 91.81 215 ASN A CA 1
ATOM 1613 C C . ASN A 1 215 ? 17.891 1.365 -8.164 1 91.81 215 ASN A C 1
ATOM 1615 O O . ASN A 1 215 ? 17.906 2.221 -9.055 1 91.81 215 ASN A O 1
ATOM 1619 N N . THR A 1 216 ? 17.234 1.498 -7.07 1 95.25 216 THR A N 1
ATOM 1620 C CA . THR A 1 216 ? 16.469 2.711 -6.824 1 95.25 216 THR A CA 1
ATOM 1621 C C . THR A 1 216 ? 17.328 3.781 -6.168 1 95.25 216 THR A C 1
ATOM 1623 O O . THR A 1 216 ? 16.906 4.93 -6.016 1 95.25 216 THR A O 1
ATOM 1626 N N . ASN A 1 217 ? 18.516 3.381 -5.727 1 95.56 217 ASN A N 1
ATOM 1627 C CA . ASN A 1 217 ? 19.484 4.359 -5.219 1 95.56 217 ASN A CA 1
ATOM 1628 C C . ASN A 1 217 ? 20.188 5.094 -6.355 1 95.56 217 ASN A C 1
ATOM 1630 O O . ASN A 1 217 ? 21.406 4.977 -6.516 1 95.56 217 ASN A O 1
ATOM 1634 N N . SER A 1 218 ? 19.469 5.734 -7.152 1 96.06 218 SER A N 1
ATOM 1635 C CA . SER A 1 218 ? 19.938 6.461 -8.328 1 96.06 218 SER A CA 1
ATOM 1636 C C . SER A 1 218 ? 19.156 7.75 -8.531 1 96.06 218 SER A C 1
ATOM 1638 O O . SER A 1 218 ? 17.938 7.785 -8.328 1 96.06 218 SER A O 1
ATOM 1640 N N . PRO A 1 219 ? 19.844 8.812 -8.898 1 95.44 219 PRO A N 1
ATOM 1641 C CA . PRO A 1 219 ? 19.125 10.055 -9.203 1 95.44 219 PRO A CA 1
ATOM 1642 C C . PRO A 1 219 ? 18.156 9.906 -10.375 1 95.44 219 PRO A C 1
ATOM 1644 O O . PRO A 1 219 ? 17.328 10.789 -10.609 1 95.44 219 PRO A O 1
ATOM 1647 N N . GLU A 1 220 ? 18.266 8.781 -11.07 1 96.25 220 GLU A N 1
ATOM 1648 C CA . GLU A 1 220 ? 17.375 8.547 -12.203 1 96.25 220 GLU A CA 1
ATOM 1649 C C . GLU A 1 220 ? 16.047 7.949 -11.758 1 96.25 220 GLU A C 1
ATOM 1651 O O . GLU A 1 220 ? 15.086 7.926 -12.516 1 96.25 220 GLU A O 1
ATOM 1656 N N . PHE A 1 221 ? 16.062 7.422 -10.531 1 97.88 221 PHE A N 1
ATOM 1657 C CA . PHE A 1 221 ? 14.82 6.883 -9.992 1 97.88 221 PHE A CA 1
ATOM 1658 C C . PHE A 1 221 ? 13.781 7.98 -9.836 1 97.88 221 PHE A C 1
ATOM 1660 O O . PHE A 1 221 ? 14.023 8.984 -9.156 1 97.88 221 PHE A O 1
ATOM 1667 N N . SER A 1 222 ? 12.609 7.828 -10.477 1 97.56 222 SER A N 1
ATOM 1668 C CA . SER A 1 222 ? 11.539 8.82 -10.406 1 97.56 222 SER A CA 1
ATOM 1669 C C . SER A 1 222 ? 10.469 8.398 -9.406 1 97.56 222 SER A C 1
ATOM 1671 O O . SER A 1 222 ? 10.203 9.109 -8.438 1 97.56 222 SER A O 1
ATOM 1673 N N . HIS A 1 223 ? 9.922 7.27 -9.617 1 97.94 223 HIS A N 1
ATOM 1674 C CA . HIS A 1 223 ? 8.852 6.777 -8.766 1 97.94 223 HIS A CA 1
ATOM 1675 C C . HIS A 1 223 ? 8.578 5.301 -9.008 1 97.94 223 HIS A C 1
ATOM 1677 O O . HIS A 1 223 ? 9.117 4.711 -9.945 1 97.94 223 HIS A O 1
ATOM 1683 N N . ILE A 1 224 ? 7.844 4.637 -8.07 1 98 224 ILE A N 1
ATOM 1684 C CA . ILE A 1 224 ? 7.262 3.322 -8.312 1 98 224 ILE A CA 1
ATOM 1685 C C . ILE A 1 224 ? 6.133 3.436 -9.328 1 98 224 ILE A C 1
ATOM 1687 O O . ILE A 1 224 ? 5.219 4.246 -9.164 1 98 224 ILE A O 1
ATOM 1691 N N . GLU A 1 225 ? 6.113 2.654 -10.359 1 97 225 GLU A N 1
ATOM 1692 C CA . GLU A 1 225 ? 5.277 2.865 -11.539 1 97 225 GLU A CA 1
ATOM 1693 C C . GLU A 1 225 ? 3.795 2.74 -11.195 1 97 225 GLU A C 1
ATOM 1695 O O . GLU A 1 225 ? 2.969 3.506 -11.695 1 97 225 GLU A O 1
ATOM 1700 N N . GLY A 1 226 ? 3.494 1.748 -10.383 1 95.69 226 GLY A N 1
ATOM 1701 C CA . GLY A 1 226 ? 2.084 1.462 -10.172 1 95.69 226 GLY A CA 1
ATOM 1702 C C . GLY A 1 226 ? 1.695 1.414 -8.703 1 95.69 226 GLY A C 1
ATOM 1703 O O . GLY A 1 226 ? 2.557 1.503 -7.824 1 95.69 226 GLY A O 1
ATOM 1704 N N . HIS A 1 227 ? 0.385 1.21 -8.477 1 95.81 227 HIS A N 1
ATOM 1705 C CA . HIS A 1 227 ? -0.286 1.104 -7.188 1 95.81 227 HIS A CA 1
ATOM 1706 C C . HIS A 1 227 ? 0.019 -0.231 -6.516 1 95.81 227 HIS A C 1
ATOM 1708 O O . HIS A 1 227 ? 0.581 -1.132 -7.145 1 95.81 227 HIS A O 1
ATOM 1714 N N . GLU A 1 228 ? -0.187 -0.323 -5.234 1 98.25 228 GLU A N 1
ATOM 1715 C CA . GLU A 1 228 ? -0.145 -1.562 -4.465 1 98.25 228 GLU A CA 1
ATOM 1716 C C . GLU A 1 228 ? -1.45 -1.783 -3.705 1 98.25 228 GLU A C 1
ATOM 1718 O O . GLU A 1 228 ? -2.037 -0.835 -3.18 1 98.25 228 GLU A O 1
ATOM 1723 N N . ASP A 1 229 ? -1.972 -2.967 -3.74 1 98.44 229 ASP A N 1
ATOM 1724 C CA . ASP A 1 229 ? -3.16 -3.352 -2.984 1 98.44 229 ASP A CA 1
ATOM 1725 C C . ASP A 1 229 ? -2.799 -4.27 -1.819 1 98.44 229 ASP A C 1
ATOM 1727 O O . ASP A 1 229 ? -2.488 -5.445 -2.021 1 98.44 229 ASP A O 1
ATOM 1731 N N . HIS A 1 230 ? -2.928 -3.76 -0.597 1 98.62 230 HIS A N 1
ATOM 1732 C CA . HIS A 1 230 ? -2.504 -4.512 0.578 1 98.62 230 HIS A CA 1
ATOM 1733 C C . HIS A 1 230 ? -3.701 -5.105 1.312 1 98.62 230 HIS A C 1
ATOM 1735 O O . HIS A 1 230 ? -3.576 -5.551 2.457 1 98.62 230 HIS A O 1
ATOM 1741 N N . SER A 1 231 ? -4.867 -5.121 0.642 1 98.44 231 SER A N 1
ATOM 1742 C CA . SER A 1 231 ? -6.023 -5.777 1.241 1 98.44 231 SER A CA 1
ATOM 1743 C C . SER A 1 231 ? -5.812 -7.285 1.342 1 98.44 231 SER A C 1
ATOM 1745 O O . SER A 1 231 ? -5.293 -7.906 0.414 1 98.44 231 SER A O 1
ATOM 1747 N N . LEU A 1 232 ? -6.066 -7.758 2.477 1 98.62 232 LEU A N 1
ATOM 1748 C CA . LEU A 1 232 ? -6.129 -9.188 2.752 1 98.62 232 LEU A CA 1
ATOM 1749 C C . LEU A 1 232 ? -7.574 -9.664 2.812 1 98.62 232 LEU A C 1
ATOM 1751 O O . LEU A 1 232 ? -8.219 -9.586 3.863 1 98.62 232 LEU A O 1
ATOM 1755 N N . ASN A 1 233 ? -8.078 -10.195 1.671 1 98.88 233 ASN A N 1
ATOM 1756 C CA . ASN A 1 233 ? -9.438 -10.727 1.63 1 98.88 233 ASN A CA 1
ATOM 1757 C C . ASN A 1 233 ? -9.5 -12.141 2.211 1 98.88 233 ASN A C 1
ATOM 1759 O O . ASN A 1 233 ? -8.75 -13.023 1.792 1 98.88 233 ASN A O 1
ATOM 1763 N N . LEU A 1 234 ? -10.398 -12.281 3.156 1 98.94 234 LEU A N 1
ATOM 1764 C CA . LEU A 1 234 ? -10.438 -13.523 3.914 1 98.94 234 LEU A CA 1
ATOM 1765 C C . LEU A 1 234 ? -11.844 -14.109 3.928 1 98.94 234 LEU A C 1
ATOM 1767 O O . LEU A 1 234 ? -12.828 -13.367 4.012 1 98.94 234 LEU A O 1
ATOM 1771 N N . MET A 1 235 ? -11.93 -15.359 3.791 1 98.94 235 MET A N 1
ATOM 1772 C CA . MET A 1 235 ? -13.164 -16.094 4.059 1 98.94 235 MET A CA 1
ATOM 1773 C C . MET A 1 235 ? -12.898 -17.297 4.949 1 98.94 235 MET A C 1
ATOM 1775 O O . MET A 1 235 ? -12.172 -18.219 4.559 1 98.94 235 MET A O 1
ATOM 1779 N N . TYR A 1 236 ? -13.477 -17.281 6.098 1 98.88 236 TYR A N 1
ATOM 1780 C CA . TYR A 1 236 ? -13.359 -18.375 7.062 1 98.88 236 TYR A CA 1
ATOM 1781 C C . TYR A 1 236 ? -14.492 -19.375 6.891 1 98.88 236 TYR A C 1
ATOM 1783 O O . TYR A 1 236 ? -15.633 -19 6.605 1 98.88 236 TYR A O 1
ATOM 1791 N N . PHE A 1 237 ? -14.164 -20.625 7.113 1 98.94 237 PHE A N 1
ATOM 1792 C CA . PHE A 1 237 ? -15.172 -21.672 7.062 1 98.94 237 PHE A CA 1
ATOM 1793 C C . PHE A 1 237 ? -15.234 -22.438 8.383 1 98.94 237 PHE A C 1
ATOM 1795 O O . PHE A 1 237 ? -14.203 -22.688 9.008 1 98.94 237 PHE A O 1
ATOM 1802 N N . TRP A 1 238 ? -16.438 -22.828 8.727 1 98.69 238 TRP A N 1
ATOM 1803 C CA . TRP A 1 238 ? -16.719 -23.359 10.055 1 98.69 238 TRP A CA 1
ATOM 1804 C C . TRP A 1 238 ? -17.578 -24.609 9.969 1 98.69 238 TRP A C 1
ATOM 1806 O O . TRP A 1 238 ? -18.438 -24.719 9.086 1 98.69 238 TRP A O 1
ATOM 1816 N N . ASP A 1 239 ? -17.375 -25.531 10.914 1 98.31 239 ASP A N 1
ATOM 1817 C CA . ASP A 1 239 ? -18.344 -26.609 11.062 1 98.31 239 ASP A CA 1
ATOM 1818 C C . ASP A 1 239 ? -19.516 -26.188 11.953 1 98.31 239 ASP A C 1
ATOM 1820 O O . ASP A 1 239 ? -19.578 -25.047 12.391 1 98.31 239 ASP A O 1
ATOM 1824 N N . MET A 1 240 ? -20.406 -27.094 12.219 1 97.75 240 MET A N 1
ATOM 1825 C CA . MET A 1 240 ? -21.641 -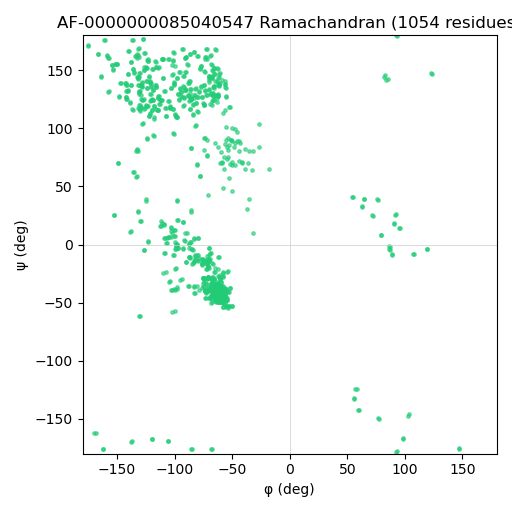26.781 12.938 1 97.75 240 MET A CA 1
ATOM 1826 C C . MET A 1 240 ? -21.344 -26.484 14.406 1 97.75 240 MET A C 1
ATOM 1828 O O . MET A 1 240 ? -22.172 -25.891 15.094 1 97.75 240 MET A O 1
ATOM 1832 N N . ASN A 1 241 ? -20.203 -26.875 14.922 1 97.88 241 ASN A N 1
ATOM 1833 C CA . ASN A 1 241 ? -19.797 -26.562 16.297 1 97.88 241 ASN A CA 1
ATOM 1834 C C . ASN A 1 241 ? -18.984 -25.266 16.359 1 97.88 241 ASN A C 1
ATOM 1836 O O . ASN A 1 241 ? -18.344 -24.984 17.375 1 97.88 241 ASN A O 1
ATOM 1840 N N . LYS A 1 242 ? -18.844 -24.594 15.242 1 98.06 242 LYS A N 1
ATOM 1841 C CA . LYS A 1 242 ? -18.141 -23.328 15.125 1 98.06 242 LYS A CA 1
ATOM 1842 C C . LYS A 1 242 ? -16.625 -23.516 15.266 1 98.06 242 LYS A C 1
ATOM 1844 O O . LYS A 1 242 ? -15.938 -22.641 15.797 1 98.06 242 LYS A O 1
ATOM 1849 N N . GLN A 1 243 ? -16.234 -24.688 14.945 1 98.19 243 GLN A N 1
ATOM 1850 C CA . GLN A 1 243 ? -14.805 -24.906 14.82 1 98.19 243 GLN A CA 1
ATOM 1851 C C . GLN A 1 243 ? -14.312 -24.547 13.422 1 98.19 243 GLN A C 1
ATOM 1853 O O . GLN A 1 243 ? -14.938 -24.922 12.422 1 98.19 243 GLN A O 1
ATOM 1858 N N . LEU A 1 244 ? -13.234 -23.828 13.414 1 98.81 244 LEU A N 1
ATOM 1859 C CA . LEU A 1 244 ? -12.664 -23.422 12.133 1 98.81 244 LEU A CA 1
ATOM 1860 C C . LEU A 1 244 ? -12.172 -24.641 11.352 1 98.81 244 LEU A C 1
ATOM 1862 O O . LEU A 1 244 ? -11.422 -25.469 11.875 1 98.81 244 LEU A O 1
ATOM 1866 N N . THR A 1 245 ? -12.594 -24.766 10.117 1 98.81 245 THR A N 1
ATOM 1867 C CA . THR A 1 245 ? -12.125 -25.875 9.289 1 98.81 245 THR A CA 1
ATOM 1868 C C . THR A 1 245 ? -11.094 -25.391 8.273 1 98.81 245 THR A C 1
ATOM 1870 O O . THR A 1 245 ? -10.203 -26.141 7.883 1 98.81 245 THR A O 1
ATOM 1873 N N . GLY A 1 246 ? -11.219 -24.188 7.828 1 98.88 246 GLY A N 1
ATOM 1874 C CA . GLY A 1 246 ? -10.266 -23.641 6.879 1 98.88 246 GLY A CA 1
ATOM 1875 C C . GLY A 1 246 ? -10.508 -22.188 6.562 1 98.88 246 GLY A C 1
ATOM 1876 O O . GLY A 1 246 ? -11.508 -21.609 7.004 1 98.88 246 GLY A O 1
ATOM 1877 N N . VAL A 1 247 ? -9.562 -21.562 5.844 1 98.94 247 VAL A N 1
ATOM 1878 C CA . VAL A 1 247 ? -9.648 -20.156 5.473 1 98.94 247 VAL A CA 1
ATOM 1879 C C . VAL A 1 247 ? -9.109 -19.969 4.059 1 98.94 247 VAL A C 1
ATOM 1881 O O . VAL A 1 247 ? -8.109 -20.562 3.678 1 98.94 247 VAL A O 1
ATOM 1884 N N . ILE A 1 248 ? -9.859 -19.234 3.213 1 98.94 248 ILE A N 1
ATOM 1885 C CA . ILE A 1 248 ? -9.32 -18.672 1.976 1 98.94 248 ILE A CA 1
ATOM 1886 C C . ILE A 1 248 ? -8.586 -17.375 2.271 1 98.94 248 ILE A C 1
ATOM 1888 O O . ILE A 1 248 ? -9.109 -16.5 2.979 1 98.94 248 ILE A O 1
ATOM 1892 N N . ILE A 1 249 ? -7.387 -17.266 1.816 1 98.94 249 ILE A N 1
ATOM 1893 C CA . ILE A 1 249 ? -6.602 -16.047 1.938 1 98.94 249 ILE A CA 1
ATOM 1894 C C . ILE A 1 249 ? -6.227 -15.531 0.549 1 98.94 249 ILE A C 1
ATOM 1896 O O . ILE A 1 249 ? -5.539 -16.219 -0.209 1 98.94 249 ILE A O 1
ATOM 1900 N N . ASN A 1 250 ? -6.703 -14.383 0.199 1 98.94 250 ASN A N 1
ATOM 1901 C CA . ASN A 1 250 ? -6.492 -13.742 -1.093 1 98.94 250 ASN A CA 1
ATOM 1902 C C . ASN A 1 250 ? -5.707 -12.445 -0.951 1 98.94 250 ASN A C 1
ATOM 1904 O O . ASN A 1 250 ? -6.145 -11.516 -0.267 1 98.94 250 ASN A O 1
ATOM 1908 N N . ILE A 1 251 ? -4.531 -12.398 -1.524 1 98.81 251 ILE A N 1
ATOM 1909 C CA . ILE A 1 251 ? -3.666 -11.227 -1.391 1 98.81 251 ILE A CA 1
ATOM 1910 C C . ILE A 1 251 ? -2.967 -10.953 -2.721 1 98.81 251 ILE A C 1
ATOM 1912 O O . ILE A 1 251 ? -2.705 -11.875 -3.496 1 98.81 251 ILE A O 1
ATOM 1916 N N . ALA A 1 252 ? -2.705 -9.695 -3.068 1 98.81 252 ALA A N 1
ATOM 1917 C CA . ALA A 1 252 ? -2.113 -9.297 -4.344 1 98.81 252 ALA A CA 1
ATOM 1918 C C . ALA A 1 252 ? -0.6 -9.484 -4.328 1 98.81 252 ALA A C 1
ATOM 1920 O O . ALA A 1 252 ? 0.153 -8.516 -4.445 1 98.81 252 ALA A O 1
ATOM 1921 N N . SER A 1 253 ? -0.189 -10.734 -4.289 1 98.81 253 SER A N 1
ATOM 1922 C CA . SER A 1 253 ? 1.239 -11.039 -4.289 1 98.81 253 SER A CA 1
ATOM 1923 C C . SER A 1 253 ? 1.506 -12.453 -4.805 1 98.81 253 SER A C 1
ATOM 1925 O O . SER A 1 253 ? 0.846 -13.406 -4.387 1 98.81 253 SER A O 1
ATOM 1927 N N . PRO A 1 254 ? 2.451 -12.57 -5.715 1 98.44 254 PRO A N 1
ATOM 1928 C CA . PRO A 1 254 ? 2.953 -13.914 -6.004 1 98.44 254 PRO A CA 1
ATOM 1929 C C . PRO A 1 254 ? 3.861 -14.461 -4.902 1 98.44 254 PRO A C 1
ATOM 1931 O O . PRO A 1 254 ? 4.547 -13.688 -4.227 1 98.44 254 PRO A O 1
ATOM 1934 N N . SER A 1 255 ? 3.893 -15.711 -4.688 1 98.5 255 SER A N 1
ATOM 1935 C CA . SER A 1 255 ? 4.762 -16.328 -3.689 1 98.5 255 SER A CA 1
ATOM 1936 C C . SER A 1 255 ? 6.145 -16.609 -4.262 1 98.5 255 SER A C 1
ATOM 1938 O O . SER A 1 255 ? 6.461 -17.75 -4.594 1 98.5 255 SER A O 1
ATOM 1940 N N . GLN A 1 256 ? 7.004 -15.586 -4.27 1 98.19 256 GLN A N 1
ATOM 1941 C CA . GLN A 1 256 ? 8.234 -15.68 -5.055 1 98.19 256 GLN A CA 1
ATOM 1942 C C . GLN A 1 256 ? 9.445 -15.25 -4.23 1 98.19 256 GLN A C 1
ATOM 1944 O O . GLN A 1 256 ? 10.414 -14.711 -4.773 1 98.19 256 GLN A O 1
ATOM 1949 N N . VAL A 1 257 ? 9.406 -15.406 -2.955 1 98.25 257 VAL A N 1
ATOM 1950 C CA . VAL A 1 257 ? 10.57 -15.039 -2.16 1 98.25 257 VAL A CA 1
ATOM 1951 C C . VAL A 1 257 ? 11.75 -15.945 -2.523 1 98.25 257 VAL A C 1
ATOM 1953 O O . VAL A 1 257 ? 12.859 -15.461 -2.771 1 98.25 257 VAL A O 1
ATOM 1956 N N . SER A 1 258 ? 11.531 -17.203 -2.699 1 96.5 258 SER A N 1
ATOM 1957 C CA . SER A 1 258 ? 12.562 -18.203 -2.973 1 96.5 258 SER A CA 1
ATOM 1958 C C . SER A 1 258 ? 12.664 -18.5 -4.465 1 96.5 258 SER A C 1
ATOM 1960 O O . SER A 1 258 ? 12.93 -19.641 -4.859 1 96.5 258 SER A O 1
ATOM 1962 N N . GLU A 1 259 ? 12.531 -17.562 -5.262 1 96.25 259 GLU A N 1
ATOM 1963 C CA . GLU A 1 259 ? 12.305 -17.781 -6.688 1 96.25 259 GLU A CA 1
ATOM 1964 C C . GLU A 1 259 ? 13.555 -18.344 -7.367 1 96.25 259 GLU A C 1
ATOM 1966 O O . GLU A 1 259 ? 13.477 -18.906 -8.461 1 96.25 259 GLU A O 1
ATOM 1971 N N . HIS A 1 260 ? 14.742 -18.328 -6.754 1 95.31 260 HIS A N 1
ATOM 1972 C CA . HIS A 1 260 ? 15.953 -18.828 -7.383 1 95.31 260 HIS A CA 1
ATOM 1973 C C . HIS A 1 260 ? 16.375 -20.172 -6.793 1 95.31 260 HIS A C 1
ATOM 1975 O O . HIS A 1 260 ? 17.406 -20.734 -7.164 1 95.31 260 HIS A O 1
ATOM 1981 N N . SER A 1 261 ? 15.539 -20.672 -5.957 1 96.81 261 SER A N 1
ATOM 1982 C CA . SER A 1 261 ? 15.883 -21.922 -5.266 1 96.81 261 SER A CA 1
ATOM 1983 C C . SER A 1 261 ? 15.922 -23.094 -6.23 1 96.81 261 SER A C 1
ATOM 1985 O O . SER A 1 261 ? 15.094 -23.188 -7.141 1 96.81 261 SER A O 1
ATOM 1987 N N . TYR A 1 262 ? 16.859 -24.016 -6.02 1 97.62 262 TYR A N 1
ATOM 1988 C CA . TYR A 1 262 ? 16.859 -25.297 -6.707 1 97.62 262 TYR A CA 1
ATOM 1989 C C . TYR A 1 262 ? 16.141 -26.359 -5.891 1 97.62 262 TYR A C 1
ATOM 1991 O O . TYR A 1 262 ? 15.992 -27.5 -6.336 1 97.62 262 TYR A O 1
ATOM 1999 N N . LYS A 1 263 ? 15.703 -26.016 -4.738 1 98.12 263 LYS A N 1
ATOM 2000 C CA . LYS A 1 263 ? 14.852 -26.891 -3.934 1 98.12 263 LYS A CA 1
ATOM 2001 C C . LYS A 1 263 ? 13.383 -26.531 -4.09 1 98.12 263 LYS A C 1
ATOM 2003 O O . LYS A 1 263 ? 13.039 -25.359 -4.227 1 98.12 263 LYS A O 1
ATOM 2008 N N . LEU A 1 264 ? 12.539 -27.531 -4.09 1 98.69 264 LEU A N 1
ATOM 2009 C CA . LEU A 1 264 ? 11.102 -27.312 -4.215 1 98.69 264 LEU A CA 1
ATOM 2010 C C . LEU A 1 264 ? 10.547 -26.672 -2.947 1 98.69 264 LEU A C 1
ATOM 2012 O O . LEU A 1 264 ? 10.984 -26.984 -1.84 1 98.69 264 LEU A O 1
ATOM 2016 N N . SER A 1 265 ? 9.594 -25.797 -3.145 1 98.62 265 SER A N 1
ATOM 2017 C CA . SER A 1 265 ? 9.055 -25.062 -2.002 1 98.62 265 SER A CA 1
ATOM 2018 C C . SER A 1 265 ? 7.715 -24.406 -2.346 1 98.62 265 SER A C 1
ATOM 2020 O O . SER A 1 265 ? 7.523 -23.922 -3.463 1 98.62 265 SER A O 1
ATOM 2022 N N . ALA A 1 266 ? 6.891 -24.406 -1.342 1 98.81 266 ALA A N 1
ATOM 2023 C CA . ALA A 1 266 ? 5.652 -23.641 -1.432 1 98.81 266 ALA A CA 1
ATOM 2024 C C . ALA A 1 266 ? 5.887 -22.172 -1.09 1 98.81 266 ALA A C 1
ATOM 2026 O O . ALA A 1 266 ? 4.941 -21.391 -1.014 1 98.81 266 ALA A O 1
ATOM 2027 N N . ASP A 1 267 ? 7.16 -21.797 -0.872 1 98.62 267 ASP A N 1
ATOM 2028 C CA . ASP A 1 267 ? 7.566 -20.422 -0.601 1 98.62 267 ASP A CA 1
ATOM 2029 C C . ASP A 1 267 ? 6.887 -19.891 0.657 1 98.62 267 ASP A C 1
ATOM 2031 O O . ASP A 1 267 ? 6.824 -20.578 1.676 1 98.62 267 ASP A O 1
ATOM 2035 N N . PHE A 1 268 ? 6.453 -18.594 0.755 1 98.75 268 PHE A N 1
ATOM 2036 C CA . PHE A 1 268 ? 6.008 -18.016 2.016 1 98.75 268 PHE A CA 1
ATOM 2037 C C . PHE A 1 268 ? 4.672 -18.609 2.443 1 98.75 268 PHE A C 1
ATOM 2039 O O . PHE A 1 268 ? 4.25 -18.438 3.59 1 98.75 268 PHE A O 1
ATOM 2046 N N . TRP A 1 269 ? 3.988 -19.328 1.547 1 98.88 269 TRP A N 1
ATOM 2047 C CA . TRP A 1 269 ? 2.729 -19.953 1.941 1 98.88 269 TRP A CA 1
ATOM 2048 C C . TRP A 1 269 ? 2.979 -21.141 2.854 1 98.88 269 TRP A C 1
ATOM 2050 O O . TRP A 1 269 ? 2.158 -21.453 3.721 1 98.88 269 TRP A O 1
ATOM 2060 N N . HIS A 1 270 ? 4.098 -21.859 2.621 1 98.62 270 HIS A N 1
ATOM 2061 C CA . HIS A 1 270 ? 4.449 -22.875 3.602 1 98.62 270 HIS A CA 1
ATOM 2062 C C . HIS A 1 270 ? 4.543 -22.281 5.004 1 98.62 270 HIS A C 1
ATOM 2064 O O . HIS A 1 270 ? 3.918 -22.797 5.938 1 98.62 270 HIS A O 1
ATOM 2070 N N . ASP A 1 271 ? 5.328 -21.219 5.137 1 98.25 271 ASP A N 1
ATOM 2071 C CA . ASP A 1 271 ? 5.543 -20.594 6.434 1 98.25 271 ASP A CA 1
ATOM 2072 C C . ASP A 1 271 ? 4.242 -20.016 6.988 1 98.25 271 ASP A C 1
ATOM 2074 O O . ASP A 1 271 ? 4.016 -20.047 8.203 1 98.25 271 ASP A O 1
ATOM 2078 N N . THR A 1 272 ? 3.391 -19.484 6.16 1 98.88 272 THR A N 1
ATOM 2079 C CA . THR A 1 272 ? 2.088 -18.984 6.578 1 98.88 272 THR A CA 1
ATOM 2080 C C . THR A 1 272 ? 1.225 -20.094 7.145 1 98.88 272 THR A C 1
ATOM 2082 O O . THR A 1 272 ? 0.615 -19.953 8.203 1 98.88 272 THR A O 1
ATOM 2085 N N . LYS A 1 273 ? 1.141 -21.25 6.434 1 98.75 273 LYS A N 1
ATOM 2086 C CA . LYS A 1 273 ? 0.377 -22.406 6.898 1 98.75 273 LYS A CA 1
ATOM 2087 C C . LYS A 1 273 ? 0.881 -22.891 8.258 1 98.75 273 LYS A C 1
ATOM 2089 O O . LYS A 1 273 ? 0.086 -23.172 9.148 1 98.75 273 LYS A O 1
ATOM 2094 N N . VAL A 1 274 ? 2.203 -22.969 8.359 1 98.19 274 VAL A N 1
ATOM 2095 C CA . VAL A 1 274 ? 2.809 -23.406 9.609 1 98.19 274 VAL A CA 1
ATOM 2096 C C . VAL A 1 274 ? 2.402 -22.469 10.742 1 98.19 274 VAL A C 1
ATOM 2098 O O . VAL A 1 274 ? 1.973 -22.922 11.805 1 98.19 274 VAL A O 1
ATOM 2101 N N . ALA A 1 275 ? 2.504 -21.156 10.523 1 98.31 275 ALA A N 1
ATOM 2102 C CA . ALA A 1 275 ? 2.174 -20.172 11.539 1 98.31 275 ALA A CA 1
ATOM 2103 C C . ALA A 1 275 ? 0.703 -20.25 11.938 1 98.31 275 ALA A C 1
ATOM 2105 O O . ALA A 1 275 ? 0.366 -20.203 13.125 1 98.31 275 ALA A O 1
ATOM 2106 N N . LEU A 1 276 ? -0.172 -20.359 10.984 1 98.81 276 LEU A N 1
ATOM 2107 C CA . LEU A 1 276 ? -1.606 -20.391 11.242 1 98.81 276 LEU A CA 1
ATOM 2108 C C . LEU A 1 276 ? -1.991 -21.656 11.992 1 98.81 276 LEU A C 1
ATOM 2110 O O . LEU A 1 276 ? -2.797 -21.609 12.93 1 98.81 276 LEU A O 1
ATOM 2114 N N . ARG A 1 277 ? -1.454 -22.812 11.609 1 98.5 277 ARG A N 1
ATOM 2115 C CA . ARG A 1 277 ? -1.793 -24.078 12.242 1 98.5 277 ARG A CA 1
ATOM 2116 C C . ARG A 1 277 ? -1.284 -24.125 13.68 1 98.5 277 ARG A C 1
ATOM 2118 O O . ARG A 1 277 ? -1.903 -24.75 14.539 1 98.5 277 ARG A O 1
ATOM 2125 N N . LYS A 1 278 ? -0.203 -23.484 13.914 1 97.94 278 LYS A N 1
ATOM 2126 C CA . LYS A 1 278 ? 0.297 -23.375 15.281 1 97.94 278 LYS A CA 1
ATOM 2127 C C . LYS A 1 278 ? -0.703 -22.656 16.172 1 97.94 278 LYS A C 1
ATOM 2129 O O . LYS A 1 278 ? -0.864 -23.016 17.344 1 97.94 278 LYS A O 1
ATOM 2134 N N . SER A 1 279 ? -1.396 -21.672 15.656 1 97.62 279 SER A N 1
ATOM 2135 C CA . SER A 1 279 ? -2.246 -20.797 16.469 1 97.62 279 SER A CA 1
ATOM 2136 C C . SER A 1 279 ? -3.703 -21.25 16.406 1 97.62 279 SER A C 1
ATOM 2138 O O . SER A 1 279 ? -4.426 -21.141 17.406 1 97.62 279 SER A O 1
ATOM 2140 N N . LEU A 1 280 ? -4.18 -21.734 15.25 1 97.94 280 LEU A N 1
ATOM 2141 C CA . LEU A 1 280 ? -5.609 -21.938 15.047 1 97.94 280 LEU A CA 1
ATOM 2142 C C . LEU A 1 280 ? -5.949 -23.422 15.023 1 97.94 280 LEU A C 1
ATOM 2144 O O . LEU A 1 280 ? -7.125 -23.797 14.961 1 97.94 280 LEU A O 1
ATOM 2148 N N . GLY A 1 281 ? -4.965 -24.266 15.039 1 96.5 281 GLY A N 1
ATOM 2149 C CA . GLY A 1 281 ? -5.148 -25.703 15.039 1 96.5 281 GLY A CA 1
ATOM 2150 C C . GLY A 1 281 ? -4.453 -26.391 13.883 1 96.5 281 GLY A C 1
ATOM 2151 O O . GLY A 1 281 ? -4.465 -25.891 12.758 1 96.5 281 GLY A O 1
ATOM 2152 N N . LYS A 1 282 ? -3.996 -27.562 14.078 1 95.25 282 LYS A N 1
ATOM 2153 C CA . LYS A 1 282 ? -3.184 -28.312 13.125 1 95.25 282 LYS A CA 1
ATOM 2154 C C . LYS A 1 282 ? -4.016 -28.766 11.922 1 95.25 282 LYS A C 1
ATOM 2156 O O . LYS A 1 282 ? -3.473 -29.016 10.844 1 95.25 282 LYS A O 1
ATOM 2161 N N . SER A 1 283 ? -5.227 -28.781 12.07 1 95.81 283 SER A N 1
ATOM 2162 C CA . SER A 1 283 ? -6.09 -29.344 11.039 1 95.81 283 SER A CA 1
ATOM 2163 C C . SER A 1 283 ? -6.668 -28.266 10.141 1 95.81 283 SER A C 1
ATOM 2165 O O . SER A 1 283 ? -7.418 -28.562 9.211 1 95.81 283 SER A O 1
ATOM 2167 N N . VAL A 1 284 ? -6.352 -27.078 10.398 1 98.44 284 VAL A N 1
ATOM 2168 C CA . VAL A 1 284 ? -6.945 -25.969 9.641 1 98.44 284 VAL A CA 1
ATOM 2169 C C . VAL A 1 284 ? -6.367 -25.953 8.227 1 98.44 284 VAL A C 1
ATOM 2171 O O . VAL A 1 284 ? -5.148 -26.016 8.047 1 98.44 284 VAL A O 1
ATOM 2174 N N . TYR A 1 285 ? -7.266 -25.906 7.242 1 98.81 285 TYR A N 1
ATOM 2175 C CA . TYR A 1 285 ? -6.852 -25.797 5.848 1 98.81 285 TYR A CA 1
ATOM 2176 C C . TYR A 1 285 ? -6.676 -24.328 5.457 1 98.81 285 TYR A C 1
ATOM 2178 O O . TYR A 1 285 ? -7.43 -23.469 5.902 1 98.81 285 TYR A O 1
ATOM 2186 N N . VAL A 1 286 ? -5.66 -24.062 4.68 1 98.88 286 VAL A N 1
ATOM 2187 C CA . VAL A 1 286 ? -5.398 -22.719 4.172 1 98.88 286 VAL A CA 1
ATOM 2188 C C . VAL A 1 286 ? -5.375 -22.734 2.646 1 98.88 286 VAL A C 1
ATOM 2190 O O . VAL A 1 286 ? -4.5 -23.359 2.041 1 98.88 286 VAL A O 1
ATOM 2193 N N . LEU A 1 287 ? -6.32 -22.156 2.014 1 98.94 287 LEU A N 1
ATOM 2194 C CA . LEU A 1 287 ? -6.379 -22.031 0.562 1 98.94 287 LEU A CA 1
ATOM 2195 C C . LEU A 1 287 ? -5.887 -20.656 0.116 1 98.94 287 LEU A C 1
ATOM 2197 O O . LEU A 1 287 ? -6.559 -19.641 0.337 1 98.94 287 LEU A O 1
ATOM 2201 N N . ALA A 1 288 ? -4.746 -20.641 -0.507 1 98.88 288 ALA A N 1
ATOM 2202 C CA . ALA A 1 288 ? -4.055 -19.406 -0.883 1 98.88 288 ALA A CA 1
ATOM 2203 C C . ALA A 1 288 ? -4.434 -18.984 -2.295 1 98.88 288 ALA A C 1
ATOM 2205 O O . ALA A 1 288 ? -4.516 -19.812 -3.205 1 98.88 288 ALA A O 1
ATOM 2206 N N . GLN A 1 289 ? -4.68 -17.719 -2.439 1 98.94 289 GLN A N 1
ATOM 2207 C CA . GLN A 1 289 ? -4.977 -17.125 -3.742 1 98.94 289 GLN A CA 1
ATOM 2208 C C . GLN A 1 289 ? -4.129 -15.883 -3.988 1 98.94 289 GLN A C 1
ATOM 2210 O O . GLN A 1 289 ? -3.984 -15.039 -3.102 1 98.94 289 GLN A O 1
ATOM 2215 N N . ALA A 1 290 ? -3.516 -15.852 -5.168 1 98.81 290 ALA A N 1
ATOM 2216 C CA . ALA A 1 290 ? -2.91 -14.602 -5.617 1 98.81 290 ALA A CA 1
ATOM 2217 C C . ALA A 1 290 ? -3.93 -13.734 -6.348 1 98.81 290 ALA A C 1
ATOM 2219 O O . ALA A 1 290 ? -4.512 -14.156 -7.348 1 98.81 290 ALA A O 1
ATOM 2220 N N . SER A 1 291 ? -4.227 -12.547 -5.77 1 98.81 291 SER A N 1
ATOM 2221 C CA . SER A 1 291 ? -5.027 -11.562 -6.484 1 98.81 291 SER A CA 1
ATOM 2222 C C . SER A 1 291 ? -4.273 -11.008 -7.688 1 98.81 291 SER A C 1
ATOM 2224 O O . SER A 1 291 ? -3.225 -11.531 -8.07 1 98.81 291 SER A O 1
ATOM 2226 N N . ALA A 1 292 ? -4.836 -10.016 -8.422 1 98.81 292 ALA A N 1
ATOM 2227 C CA . ALA A 1 292 ? -4.082 -9.375 -9.5 1 98.81 292 ALA A CA 1
ATOM 2228 C C . ALA A 1 292 ? -2.723 -8.891 -9 1 98.81 292 ALA A C 1
ATOM 2230 O O . ALA A 1 292 ? -2.646 -8.086 -8.07 1 98.81 292 ALA A O 1
ATOM 2231 N N . ALA A 1 293 ? -1.677 -9.453 -9.602 1 98.75 293 ALA A N 1
ATOM 2232 C CA . ALA A 1 293 ? -0.349 -9.164 -9.062 1 98.75 293 ALA A CA 1
ATOM 2233 C C . ALA A 1 293 ? 0.719 -9.281 -10.148 1 98.75 293 ALA A C 1
ATOM 2235 O O . ALA A 1 293 ? 1.886 -9.547 -9.852 1 98.75 293 ALA A O 1
ATOM 2236 N N . GLY A 1 294 ? 0.347 -9.094 -11.375 1 98.44 294 GLY A N 1
ATOM 2237 C CA . GLY A 1 294 ? 1.293 -9.258 -12.469 1 98.44 294 GLY A CA 1
ATOM 2238 C C . GLY A 1 294 ? 2.469 -8.305 -12.383 1 98.44 294 GLY A C 1
ATOM 2239 O O . GLY A 1 294 ? 3.559 -8.609 -12.875 1 98.44 294 GLY A O 1
ATOM 2240 N N . ASP A 1 295 ? 2.23 -7.148 -11.797 1 98.38 295 ASP A N 1
ATOM 2241 C CA . ASP A 1 295 ? 3.283 -6.148 -11.656 1 98.38 295 ASP A CA 1
ATOM 2242 C C . ASP A 1 295 ? 3.727 -6.02 -10.203 1 98.38 295 ASP A C 1
ATOM 2244 O O . ASP A 1 295 ? 4.332 -5.016 -9.82 1 98.38 295 ASP A O 1
ATOM 2248 N N . GLN A 1 296 ? 3.395 -7.02 -9.367 1 98.5 296 GLN A N 1
ATOM 2249 C CA . GLN A 1 296 ? 3.75 -7.035 -7.953 1 98.5 296 GLN A CA 1
ATOM 2250 C C . GLN A 1 296 ? 4.793 -8.109 -7.656 1 98.5 296 GLN A C 1
ATOM 2252 O O . GLN A 1 296 ? 4.973 -9.039 -8.445 1 98.5 296 GLN A O 1
ATOM 2257 N N . SER A 1 297 ? 5.512 -8.031 -6.594 1 98.06 297 SER A N 1
ATOM 2258 C CA . SER A 1 297 ? 6.422 -9.039 -6.062 1 98.06 297 SER A CA 1
ATOM 2259 C C . SER A 1 297 ? 6.652 -8.844 -4.566 1 98.06 297 SER A C 1
ATOM 2261 O O . SER A 1 297 ? 6.375 -7.77 -4.027 1 98.06 297 SER A O 1
ATOM 2263 N N . PRO A 1 298 ? 7.105 -9.828 -3.861 1 98.12 298 PRO A N 1
ATOM 2264 C CA . PRO A 1 298 ? 7.383 -9.664 -2.432 1 98.12 298 PRO A CA 1
ATOM 2265 C C . PRO A 1 298 ? 8.719 -8.977 -2.164 1 98.12 298 PRO A C 1
ATOM 2267 O O . PRO A 1 298 ? 9.117 -8.828 -1.008 1 98.12 298 PRO A O 1
ATOM 2270 N N . HIS A 1 299 ? 9.414 -8.516 -3.176 1 97.5 299 HIS A N 1
ATOM 2271 C CA . HIS A 1 299 ? 10.766 -7.988 -2.992 1 97.5 299 HIS A CA 1
ATOM 2272 C C . HIS A 1 299 ? 10.727 -6.488 -2.719 1 97.5 299 HIS A C 1
ATOM 2274 O O . HIS A 1 299 ? 10.078 -5.734 -3.443 1 97.5 299 HIS A O 1
ATOM 2280 N N . VAL A 1 300 ? 11.484 -6.125 -1.716 1 96.62 300 VAL A N 1
ATOM 2281 C CA . VAL A 1 300 ? 11.531 -4.73 -1.282 1 96.62 300 VAL A CA 1
ATOM 2282 C C . VAL A 1 300 ? 12.562 -3.965 -2.115 1 96.62 300 VAL A C 1
ATOM 2284 O O . VAL A 1 300 ? 13.727 -4.355 -2.189 1 96.62 300 VAL A O 1
ATOM 2287 N N . MET A 1 301 ? 12.125 -2.852 -2.752 1 96 301 MET A N 1
ATOM 2288 C CA . MET A 1 301 ? 13.055 -2.025 -3.52 1 96 301 MET A CA 1
ATOM 2289 C C . MET A 1 301 ? 13.484 -0.8 -2.721 1 96 301 MET A C 1
ATOM 2291 O O . MET A 1 301 ? 14.641 -0.386 -2.783 1 96 301 MET A O 1
ATOM 2295 N N . VAL A 1 302 ? 12.602 -0.206 -1.99 1 97.31 302 VAL A N 1
ATOM 2296 C CA . VAL A 1 302 ? 12.883 0.954 -1.148 1 97.31 302 VAL A CA 1
ATOM 2297 C C . VAL A 1 302 ? 12.703 0.581 0.321 1 97.31 302 VAL A C 1
ATOM 2299 O O . VAL A 1 302 ? 11.656 0.052 0.71 1 97.31 302 VAL A O 1
ATOM 2302 N N . GLY A 1 303 ? 13.742 0.829 1.145 1 96.75 303 GLY A N 1
ATOM 2303 C CA . GLY A 1 303 ? 13.688 0.528 2.566 1 96.75 303 GLY A CA 1
ATOM 2304 C C . GLY A 1 303 ? 14.172 -0.871 2.9 1 96.75 303 GLY A C 1
ATOM 2305 O O . GLY A 1 303 ? 13.859 -1.4 3.969 1 96.75 303 GLY A O 1
ATOM 2306 N N . SER A 1 304 ? 14.93 -1.509 1.975 1 96.81 304 SER A N 1
ATOM 2307 C CA . SER A 1 304 ? 15.344 -2.898 2.141 1 96.81 304 SER A CA 1
ATOM 2308 C C . SER A 1 304 ? 16.266 -3.061 3.348 1 96.81 304 SER A C 1
ATOM 2310 O O . SER A 1 304 ? 16.219 -4.082 4.035 1 96.81 304 SER A O 1
ATOM 2312 N N . LYS A 1 305 ? 17.109 -2.041 3.648 1 97 305 LYS A N 1
ATOM 2313 C CA . LYS A 1 305 ? 18.016 -2.117 4.793 1 97 305 LYS A CA 1
ATOM 2314 C C . LYS A 1 305 ? 17.234 -2.166 6.105 1 97 305 LYS A C 1
ATOM 2316 O O . LYS A 1 305 ? 17.594 -2.928 7.008 1 97 305 LYS A O 1
ATOM 2321 N N . ALA A 1 306 ? 16.281 -1.318 6.184 1 98.25 306 ALA A N 1
ATOM 2322 C CA . ALA A 1 306 ? 15.461 -1.27 7.391 1 98.25 306 ALA A CA 1
ATOM 2323 C C . ALA A 1 306 ? 14.68 -2.568 7.574 1 98.25 306 ALA A C 1
ATOM 2325 O O . ALA A 1 306 ? 14.555 -3.068 8.695 1 98.25 306 ALA A O 1
ATOM 2326 N N . GLU A 1 307 ? 14.148 -3.123 6.52 1 97.94 307 GLU A N 1
ATOM 2327 C CA . GLU A 1 307 ? 13.445 -4.398 6.559 1 97.94 307 GLU A CA 1
ATOM 2328 C C . GLU A 1 307 ? 14.359 -5.523 7.035 1 97.94 307 GLU A C 1
ATOM 2330 O O . GLU A 1 307 ? 13.961 -6.344 7.867 1 97.94 307 GLU A O 1
ATOM 2335 N N . GLU A 1 308 ? 15.508 -5.559 6.441 1 97.94 308 GLU A N 1
ATOM 2336 C CA . GLU A 1 308 ? 16.469 -6.598 6.824 1 97.94 308 GLU A CA 1
ATOM 2337 C C . GLU A 1 308 ? 16.844 -6.48 8.297 1 97.94 308 GLU A C 1
ATOM 2339 O O . GLU A 1 308 ? 16.984 -7.488 8.992 1 97.94 308 GLU A O 1
ATOM 2344 N N . ARG A 1 309 ? 17.078 -5.246 8.75 1 97.69 309 ARG A N 1
ATOM 2345 C CA . ARG A 1 309 ? 17.375 -5.035 10.164 1 97.69 309 ARG A CA 1
ATOM 2346 C C . ARG A 1 309 ? 16.266 -5.586 11.047 1 97.69 309 ARG A C 1
ATOM 2348 O O . ARG A 1 309 ? 16.531 -6.203 12.078 1 97.69 309 ARG A O 1
ATOM 2355 N N . MET A 1 310 ? 14.992 -5.34 10.688 1 98 310 MET A N 1
ATOM 2356 C CA . MET A 1 310 ? 13.875 -5.852 11.469 1 98 310 MET A CA 1
ATOM 2357 C C . MET A 1 310 ? 13.875 -7.379 11.484 1 98 310 MET A C 1
ATOM 2359 O O . MET A 1 310 ? 13.539 -7.992 12.5 1 98 310 MET A O 1
ATOM 2363 N N . GLN A 1 311 ? 14.227 -8 10.367 1 97.75 311 GLN A N 1
ATOM 2364 C CA . GLN A 1 311 ? 14.328 -9.453 10.336 1 97.75 311 GLN A CA 1
ATOM 2365 C C . GLN A 1 311 ? 15.336 -9.953 11.367 1 97.75 311 GLN A C 1
ATOM 2367 O O . GLN A 1 311 ? 15.078 -10.938 12.07 1 97.75 311 GLN A O 1
ATOM 2372 N N . HIS A 1 312 ? 16.469 -9.234 11.438 1 97.12 312 HIS A N 1
ATOM 2373 C CA . HIS A 1 312 ? 17.469 -9.57 12.445 1 97.12 312 HIS A CA 1
ATOM 2374 C C . HIS A 1 312 ? 16.906 -9.438 13.852 1 97.12 312 HIS A C 1
ATOM 2376 O O . HIS A 1 312 ? 17.047 -10.352 14.672 1 97.12 312 HIS A O 1
ATOM 2382 N N . LEU A 1 313 ? 16.281 -8.375 14.102 1 96.88 313 LEU A N 1
ATOM 2383 C CA . LEU A 1 313 ? 15.789 -8.078 15.438 1 96.88 313 LEU A CA 1
ATOM 2384 C C . LEU A 1 313 ? 14.695 -9.055 15.844 1 96.88 313 LEU A C 1
ATOM 2386 O O . LEU A 1 313 ? 14.531 -9.359 17.031 1 96.88 313 LEU A O 1
ATOM 2390 N N . LEU A 1 314 ? 13.984 -9.57 14.859 1 96.19 314 LEU A N 1
ATOM 2391 C CA . LEU A 1 314 ? 12.891 -10.492 15.125 1 96.19 314 LEU A CA 1
ATOM 2392 C C . LEU A 1 314 ? 13.398 -11.922 15.266 1 96.19 314 LEU A C 1
ATOM 2394 O O . LEU A 1 314 ? 12.625 -12.836 15.523 1 96.19 314 LEU A O 1
ATOM 2398 N N . GLY A 1 315 ? 14.641 -12.141 15.07 1 95.44 315 GLY A N 1
ATOM 2399 C CA . GLY A 1 315 ? 15.266 -13.422 15.352 1 95.44 315 GLY A CA 1
ATOM 2400 C C . GLY A 1 315 ? 15.273 -14.359 14.156 1 95.44 315 GLY A C 1
ATOM 2401 O O . GLY A 1 315 ? 15.352 -15.578 14.312 1 95.44 315 GLY A O 1
ATOM 2402 N N . TYR A 1 316 ? 15.227 -13.805 12.938 1 94.44 316 TYR A N 1
ATOM 2403 C CA . TYR A 1 316 ? 15.164 -14.664 11.766 1 94.44 316 TYR A CA 1
ATOM 2404 C C . TYR A 1 316 ? 16.547 -14.875 11.164 1 94.44 316 TYR A C 1
ATOM 2406 O O . TYR A 1 316 ? 16.672 -15.242 9.992 1 94.44 316 TYR A O 1
ATOM 2414 N N . ASP A 1 317 ? 17.625 -14.688 11.844 1 88.75 317 ASP A N 1
ATOM 2415 C CA . ASP A 1 317 ? 19 -14.719 11.352 1 88.75 317 ASP A CA 1
ATOM 2416 C C . ASP A 1 317 ? 19.375 -16.109 10.859 1 88.75 317 ASP A C 1
ATOM 2418 O O . ASP A 1 317 ? 20.078 -16.25 9.852 1 88.75 317 ASP A O 1
ATOM 2422 N N . GLU A 1 318 ? 19.062 -17.062 11.625 1 88.75 318 GLU A N 1
ATOM 2423 C CA . GLU A 1 318 ? 19.484 -18.422 11.328 1 88.75 318 GLU A CA 1
ATOM 2424 C C . GLU A 1 318 ? 19.047 -18.844 9.93 1 88.75 318 GLU A C 1
ATOM 2426 O O . GLU A 1 318 ? 19.734 -19.609 9.25 1 88.75 318 GLU A O 1
ATOM 2431 N N . GLU A 1 319 ? 18.094 -18.25 9.469 1 83.25 319 GLU A N 1
ATOM 2432 C CA . GLU A 1 319 ? 17.5 -18.641 8.203 1 83.25 319 GLU A CA 1
ATOM 2433 C C . GLU A 1 319 ? 17.906 -17.703 7.074 1 83.25 319 GLU A C 1
ATOM 2435 O O . GLU A 1 319 ? 17.391 -17.812 5.957 1 83.25 319 GLU A O 1
ATOM 2440 N N . GLY A 1 320 ? 18.797 -16.812 7.391 1 92.75 320 GLY A N 1
ATOM 2441 C CA . GLY A 1 320 ? 19.188 -15.781 6.434 1 92.75 320 GLY A CA 1
ATOM 2442 C C . GLY A 1 320 ? 18.234 -14.602 6.41 1 92.75 320 GLY A C 1
ATOM 2443 O O . GLY A 1 320 ? 17.031 -14.75 6.637 1 92.75 320 GLY A O 1
ATOM 2444 N N . THR A 1 321 ? 18.766 -13.406 6.184 1 93.75 321 THR A N 1
ATOM 2445 C CA . THR A 1 321 ? 17.969 -12.188 6.125 1 93.75 321 THR A CA 1
ATOM 2446 C C . THR A 1 321 ? 18.188 -11.461 4.801 1 93.75 321 THR A C 1
ATOM 2448 O O . THR A 1 321 ? 19.141 -11.75 4.078 1 93.75 321 THR A O 1
ATOM 2451 N N . GLY A 1 322 ? 17.203 -10.602 4.457 1 94.75 322 GLY A N 1
ATOM 2452 C CA . GLY A 1 322 ? 17.297 -9.844 3.217 1 94.75 322 GLY A CA 1
ATOM 2453 C C . GLY A 1 322 ? 16.5 -10.469 2.08 1 94.75 322 GLY A C 1
ATOM 2454 O O . GLY A 1 322 ? 15.695 -11.367 2.301 1 94.75 322 GLY A O 1
ATOM 2455 N N . ARG A 1 323 ? 16.734 -10 0.919 1 94.25 323 ARG A N 1
ATOM 2456 C CA . ARG A 1 323 ? 15.984 -10.398 -0.263 1 94.25 323 ARG A CA 1
ATOM 2457 C C . ARG A 1 323 ? 16.172 -11.891 -0.547 1 94.25 323 ARG A C 1
ATOM 2459 O O . ARG A 1 323 ? 17.297 -12.383 -0.603 1 94.25 323 ARG A O 1
ATOM 2466 N N . GLY A 1 324 ? 15.047 -12.555 -0.699 1 94.75 324 GLY A N 1
ATOM 2467 C CA . GLY A 1 324 ? 15.07 -13.953 -1.095 1 94.75 324 GLY A CA 1
ATOM 2468 C C . GLY A 1 324 ? 15.391 -14.891 0.053 1 94.75 324 GLY A C 1
ATOM 2469 O O . GLY A 1 324 ? 15.531 -16.094 -0.147 1 94.75 324 GLY A O 1
ATOM 2470 N N . SER A 1 325 ? 15.445 -14.375 1.295 1 96.12 325 SER A N 1
ATOM 2471 C CA . SER A 1 325 ? 15.859 -15.172 2.445 1 96.12 325 SER A CA 1
ATOM 2472 C C . SER A 1 325 ? 14.656 -15.859 3.096 1 96.12 325 SER A C 1
ATOM 2474 O O . SER A 1 325 ? 13.516 -15.484 2.846 1 96.12 325 SER A O 1
ATOM 2476 N N . LEU A 1 326 ? 14.992 -16.875 3.863 1 96.5 326 LEU A N 1
ATOM 2477 C CA . LEU A 1 326 ? 13.953 -17.516 4.664 1 96.5 326 LEU A CA 1
ATOM 2478 C C . LEU A 1 326 ? 13.43 -16.562 5.73 1 96.5 326 LEU A C 1
ATOM 2480 O O . LEU A 1 326 ? 12.258 -16.641 6.121 1 96.5 326 LEU A O 1
ATOM 2484 N N . GLY A 1 327 ? 14.281 -15.664 6.188 1 97 327 GLY A N 1
ATOM 2485 C CA . GLY A 1 327 ? 13.828 -14.633 7.109 1 97 327 GLY A CA 1
ATOM 2486 C C . GLY A 1 327 ? 12.734 -13.75 6.523 1 97 327 GLY A C 1
ATOM 2487 O O . GLY A 1 327 ? 11.766 -13.422 7.203 1 97 327 GLY A O 1
ATOM 2488 N N . GLN A 1 328 ? 12.922 -13.375 5.285 1 97.69 328 GLN A N 1
ATOM 2489 C CA . GLN A 1 328 ? 11.883 -12.602 4.613 1 97.69 328 GLN A CA 1
ATOM 2490 C C . GLN A 1 328 ? 10.586 -13.391 4.5 1 97.69 328 GLN A C 1
ATOM 2492 O O . GLN A 1 328 ? 9.5 -12.844 4.699 1 97.69 328 GLN A O 1
ATOM 2497 N N . ARG A 1 329 ? 10.648 -14.664 4.191 1 97.44 329 ARG A N 1
ATOM 2498 C CA . ARG A 1 329 ? 9.469 -15.516 4.09 1 97.44 329 ARG A CA 1
ATOM 2499 C C . ARG A 1 329 ? 8.703 -15.547 5.406 1 97.44 329 ARG A C 1
ATOM 2501 O O . ARG A 1 329 ? 7.473 -15.43 5.418 1 97.44 329 ARG A O 1
ATOM 2508 N N . LYS A 1 330 ? 9.438 -15.734 6.418 1 97.31 330 LYS A N 1
ATOM 2509 C CA . LYS A 1 330 ? 8.828 -15.836 7.742 1 97.31 330 LYS A CA 1
ATOM 2510 C C . LYS A 1 330 ? 8.203 -14.508 8.156 1 97.31 330 LYS A C 1
ATOM 2512 O O . LYS A 1 330 ? 7.156 -14.484 8.82 1 97.31 330 LYS A O 1
ATOM 2517 N N . GLN A 1 331 ? 8.867 -13.422 7.852 1 97.56 331 GLN A N 1
ATOM 2518 C CA . GLN A 1 331 ? 8.312 -12.109 8.148 1 97.56 331 GLN A CA 1
ATOM 2519 C C . GLN A 1 331 ? 6.988 -11.891 7.418 1 97.56 331 GLN A C 1
ATOM 2521 O O . GLN A 1 331 ? 6.027 -11.383 7.996 1 97.56 331 GLN A O 1
ATOM 2526 N N . ILE A 1 332 ? 6.938 -12.266 6.152 1 98.5 332 ILE A N 1
ATOM 2527 C CA . ILE A 1 332 ? 5.711 -12.172 5.367 1 98.5 332 ILE A CA 1
ATOM 2528 C C . ILE A 1 332 ? 4.633 -13.055 5.988 1 98.5 332 ILE A C 1
ATOM 2530 O O . ILE A 1 332 ? 3.494 -12.625 6.168 1 98.5 332 ILE A O 1
ATOM 2534 N N . ALA A 1 333 ? 5.027 -14.266 6.312 1 98.56 333 ALA A N 1
ATOM 2535 C CA . ALA A 1 333 ? 4.094 -15.195 6.945 1 98.56 333 ALA A CA 1
ATOM 2536 C C . ALA A 1 333 ? 3.52 -14.602 8.227 1 98.56 333 ALA A C 1
ATOM 2538 O O . ALA A 1 333 ? 2.322 -14.734 8.5 1 98.56 333 ALA A O 1
ATOM 2539 N N . LYS A 1 334 ? 4.348 -14 9.008 1 98 334 LYS A N 1
ATOM 2540 C CA . LYS A 1 334 ? 3.896 -13.375 10.25 1 98 334 LYS A CA 1
ATOM 2541 C C . LYS A 1 334 ? 2.855 -12.297 9.977 1 98 334 LYS A C 1
ATOM 2543 O O . LYS A 1 334 ? 1.845 -12.203 10.672 1 98 334 LYS A O 1
ATOM 2548 N N . ARG A 1 335 ? 3.107 -11.453 9.023 1 98.38 335 ARG A N 1
ATOM 2549 C CA . ARG A 1 335 ? 2.189 -10.367 8.695 1 98.38 335 ARG A CA 1
ATOM 2550 C C . ARG A 1 335 ? 0.815 -10.906 8.312 1 98.38 335 ARG A C 1
ATOM 2552 O O . ARG A 1 335 ? -0.209 -10.383 8.758 1 98.38 335 ARG A O 1
ATOM 2559 N N . ILE A 1 336 ? 0.803 -11.93 7.496 1 98.88 336 ILE A N 1
ATOM 2560 C CA . ILE A 1 336 ? -0.452 -12.523 7.055 1 98.88 336 ILE A CA 1
ATOM 2561 C C . ILE A 1 336 ? -1.141 -13.211 8.227 1 98.88 336 ILE A C 1
ATOM 2563 O O . ILE A 1 336 ? -2.318 -12.969 8.5 1 98.88 336 ILE A O 1
ATOM 2567 N N . ALA A 1 337 ? -0.397 -14.047 8.945 1 98.81 337 ALA A N 1
ATOM 2568 C CA . ALA A 1 337 ? -0.961 -14.852 10.023 1 98.81 337 ALA A CA 1
ATOM 2569 C C . ALA A 1 337 ? -1.495 -13.977 11.148 1 98.81 337 ALA A C 1
ATOM 2571 O O . ALA A 1 337 ? -2.566 -14.242 11.703 1 98.81 337 ALA A O 1
ATOM 2572 N N . ASP A 1 338 ? -0.75 -12.922 11.516 1 98.12 338 ASP A N 1
ATOM 2573 C CA . ASP A 1 338 ? -1.18 -12.031 12.586 1 98.12 338 ASP A CA 1
ATOM 2574 C C . ASP A 1 338 ? -2.564 -11.453 12.305 1 98.12 338 ASP A C 1
ATOM 2576 O O . ASP A 1 338 ? -3.408 -11.383 13.195 1 98.12 338 ASP A O 1
ATOM 2580 N N . GLU A 1 339 ? -2.752 -11.078 11.078 1 98.25 339 GLU A N 1
ATOM 2581 C CA . GLU A 1 339 ? -4.031 -10.477 10.711 1 98.25 339 GLU A CA 1
ATOM 2582 C C . GLU A 1 339 ? -5.156 -11.508 10.75 1 98.25 339 GLU A C 1
ATOM 2584 O O . GLU A 1 339 ? -6.25 -11.211 11.242 1 98.25 339 GLU A O 1
ATOM 2589 N N . VAL A 1 340 ? -4.938 -12.672 10.195 1 98.81 340 VAL A N 1
ATOM 2590 C CA . VAL A 1 340 ? -5.934 -13.742 10.188 1 98.81 340 VAL A CA 1
ATOM 2591 C C . VAL A 1 340 ? -6.32 -14.102 11.625 1 98.81 340 VAL A C 1
ATOM 2593 O O . VAL A 1 340 ? -7.5 -14.281 11.93 1 98.81 340 VAL A O 1
ATOM 2596 N N . ILE A 1 341 ? -5.332 -14.219 12.523 1 98.69 341 ILE A N 1
ATOM 2597 C CA . ILE A 1 341 ? -5.535 -14.617 13.906 1 98.69 341 ILE A CA 1
ATOM 2598 C C . ILE A 1 341 ? -6.258 -13.5 14.664 1 98.69 341 ILE A C 1
ATOM 2600 O O . ILE A 1 341 ? -7.152 -13.773 15.469 1 98.69 341 ILE A O 1
ATOM 2604 N N . ASP A 1 342 ? -5.914 -12.266 14.391 1 97.88 342 ASP A N 1
ATOM 2605 C CA . ASP A 1 342 ? -6.527 -11.125 15.055 1 97.88 342 ASP A CA 1
ATOM 2606 C C . ASP A 1 342 ? -8.023 -11.062 14.766 1 97.88 342 ASP A C 1
ATOM 2608 O O . ASP A 1 342 ? -8.812 -10.688 15.641 1 97.88 342 ASP A O 1
ATOM 2612 N N . LEU A 1 343 ? -8.438 -11.406 13.602 1 98.44 343 LEU A N 1
ATOM 2613 C CA . LEU A 1 343 ? -9.828 -11.281 13.172 1 98.44 343 LEU A CA 1
ATOM 2614 C C . LEU A 1 343 ? -10.633 -12.508 13.578 1 98.44 343 LEU A C 1
ATOM 2616 O O . LEU A 1 343 ? -11.867 -12.484 13.539 1 98.44 343 LEU A O 1
ATOM 2620 N N . PHE A 1 344 ? -10 -13.586 14.023 1 98.56 344 PHE A N 1
ATOM 2621 C CA . PHE A 1 344 ? -10.594 -14.891 14.281 1 98.56 344 PHE A CA 1
ATOM 2622 C C . PHE A 1 344 ? -11.781 -14.766 15.234 1 98.56 344 PHE A C 1
ATOM 2624 O O . PHE A 1 344 ? -12.867 -15.281 14.953 1 98.56 344 PHE A O 1
ATOM 2631 N N . PRO A 1 345 ? -11.688 -14.016 16.406 1 98.19 345 PRO A N 1
ATOM 2632 C CA . PRO A 1 345 ? -12.828 -13.945 17.328 1 98.19 345 PRO A CA 1
ATOM 2633 C C . PRO A 1 345 ? -14.055 -13.297 16.703 1 98.19 345 PRO A C 1
ATOM 2635 O O . PRO A 1 345 ? -15.18 -13.766 16.906 1 98.19 345 PRO A O 1
ATOM 2638 N N . VAL A 1 346 ? -13.812 -12.258 15.914 1 98.25 346 VAL A N 1
ATOM 2639 C CA . VAL A 1 346 ? -14.922 -11.539 15.281 1 98.25 346 VAL A CA 1
ATOM 2640 C C . VAL A 1 346 ? -15.547 -12.406 14.195 1 98.25 346 VAL A C 1
ATOM 2642 O O . VAL A 1 346 ? -16.766 -12.43 14.039 1 98.25 346 VAL A O 1
ATOM 2645 N N . MET A 1 347 ? -14.75 -13.086 13.461 1 98.62 347 MET A N 1
ATOM 2646 C CA . MET A 1 347 ? -15.25 -13.969 12.414 1 98.62 347 MET A CA 1
ATOM 2647 C C . MET A 1 347 ? -16.062 -15.117 13.016 1 98.62 347 MET A C 1
ATOM 2649 O O . MET A 1 347 ? -17.078 -15.516 12.461 1 98.62 347 MET A O 1
ATOM 2653 N N . LYS A 1 348 ? -15.609 -15.68 14.086 1 98.56 348 LYS A N 1
ATOM 2654 C CA . LYS A 1 348 ? -16.312 -16.766 14.758 1 98.56 348 LYS A CA 1
ATOM 2655 C C . LYS A 1 348 ? -17.672 -16.312 15.266 1 98.56 348 LYS A C 1
ATOM 2657 O O . LYS A 1 348 ? -18.625 -17.094 15.289 1 98.56 348 LYS A O 1
ATOM 2662 N N . ALA A 1 349 ? -17.781 -15.047 15.664 1 98.38 349 ALA A N 1
ATOM 2663 C CA . ALA A 1 349 ? -19.016 -14.5 16.234 1 98.38 349 ALA A CA 1
ATOM 2664 C C . ALA A 1 349 ? -20.016 -14.141 15.133 1 98.38 349 ALA A C 1
ATOM 2666 O O . ALA A 1 349 ? -21.188 -13.883 15.406 1 98.38 349 ALA A O 1
ATOM 2667 N N . ASN A 1 350 ? -19.594 -14.18 13.82 1 98.31 350 ASN A N 1
ATOM 2668 C CA . ASN A 1 350 ? -20.438 -13.695 12.734 1 98.31 350 ASN A CA 1
ATOM 2669 C C . ASN A 1 350 ? -20.484 -14.695 11.578 1 98.31 350 ASN A C 1
ATOM 2671 O O . ASN A 1 350 ? -20.266 -14.328 10.422 1 98.31 350 ASN A O 1
ATOM 2675 N N . ILE A 1 351 ? -20.922 -15.875 11.844 1 98.62 351 ILE A N 1
ATOM 2676 C CA . ILE A 1 351 ? -20.969 -16.969 10.875 1 98.62 351 ILE A CA 1
ATOM 2677 C C . ILE A 1 351 ? -22.281 -16.922 10.109 1 98.62 351 ILE A C 1
ATOM 2679 O O . ILE A 1 351 ? -23.359 -16.797 10.711 1 98.62 351 ILE A O 1
ATOM 2683 N N . GLU A 1 352 ? -22.172 -16.938 8.828 1 98.19 352 GLU A N 1
ATOM 2684 C CA . GLU A 1 352 ? -23.344 -17.125 7.969 1 98.19 352 GLU A CA 1
ATOM 2685 C C . GLU A 1 352 ? -23.484 -18.578 7.555 1 98.19 352 GLU A C 1
ATOM 2687 O O . GLU A 1 352 ? -22.609 -19.141 6.891 1 98.19 352 GLU A O 1
ATOM 2692 N N . TRP A 1 353 ? -24.641 -19.188 7.801 1 97.38 353 TRP A N 1
ATOM 2693 C CA . TRP A 1 353 ? -24.812 -20.625 7.637 1 97.38 353 TRP A CA 1
ATOM 2694 C C . TRP A 1 353 ? -25.484 -20.938 6.305 1 97.38 353 TRP A C 1
ATOM 2696 O O . TRP A 1 353 ? -25.406 -22.078 5.82 1 97.38 353 TRP A O 1
ATOM 2706 N N . SER A 1 354 ? -26.188 -19.953 5.727 1 96.56 354 SER A N 1
ATOM 2707 C CA . SER A 1 354 ? -26.891 -20.141 4.465 1 96.56 354 SER A CA 1
ATOM 2708 C C . SER A 1 354 ? -26.672 -18.969 3.52 1 96.56 354 SER A C 1
ATOM 2710 O O . SER A 1 354 ? -27.641 -18.328 3.088 1 96.56 354 SER A O 1
ATOM 2712 N N . PRO A 1 355 ? -25.406 -18.766 3.146 1 97.44 355 PRO A N 1
ATOM 2713 C CA . PRO A 1 355 ? -25.141 -17.656 2.223 1 97.44 355 PRO A CA 1
ATOM 2714 C C . PRO A 1 355 ? -25.734 -17.891 0.835 1 97.44 355 PRO A C 1
ATOM 2716 O O . PRO A 1 355 ? -25.859 -19.047 0.398 1 97.44 355 PRO A O 1
ATOM 2719 N N . GLU A 1 356 ? -26.094 -16.766 0.182 1 96.69 356 GLU A N 1
ATOM 2720 C CA . GLU A 1 356 ? -26.344 -16.875 -1.249 1 96.69 356 GLU A CA 1
ATOM 2721 C C . GLU A 1 356 ? -25.141 -17.469 -1.98 1 96.69 356 GLU A C 1
ATOM 2723 O O . GLU A 1 356 ? -24 -17.125 -1.678 1 96.69 356 GLU A O 1
ATOM 2728 N N . PHE A 1 357 ? -25.453 -18.422 -2.873 1 97.75 357 PHE A N 1
ATOM 2729 C CA . PHE A 1 357 ? -24.359 -19.141 -3.529 1 97.75 357 PHE A CA 1
ATOM 2730 C C . PHE A 1 357 ? -24.672 -19.344 -5.008 1 97.75 357 PHE A C 1
ATOM 2732 O O . PHE A 1 357 ? -25.719 -19.906 -5.359 1 97.75 357 PHE A O 1
ATOM 2739 N N . LYS A 1 358 ? -23.781 -18.844 -5.863 1 97.5 358 LYS A N 1
ATOM 2740 C CA . LYS A 1 358 ? -23.906 -19 -7.312 1 97.5 358 LYS A CA 1
ATOM 2741 C C . LYS A 1 358 ? -22.531 -19.094 -7.977 1 97.5 358 LYS A C 1
ATOM 2743 O O . LYS A 1 358 ? -21.594 -18.406 -7.582 1 97.5 358 LYS A O 1
ATOM 2748 N N . HIS A 1 359 ? -22.422 -20 -8.945 1 98.31 359 HIS A N 1
ATOM 2749 C CA . HIS A 1 359 ? -21.203 -20.172 -9.727 1 98.31 359 HIS A CA 1
ATOM 2750 C C . HIS A 1 359 ? -21.484 -20.141 -11.219 1 98.31 359 HIS A C 1
ATOM 2752 O O . HIS A 1 359 ? -22.328 -20.906 -11.703 1 98.31 359 HIS A O 1
ATOM 2758 N N . GLU A 1 360 ? -20.781 -19.219 -11.922 1 98.25 360 GLU A N 1
ATOM 2759 C CA . GLU A 1 360 ? -20.891 -19.141 -13.375 1 98.25 360 GLU A CA 1
ATOM 2760 C C . GLU A 1 360 ? -19.531 -19.156 -14.039 1 98.25 360 GLU A C 1
ATOM 2762 O O . GLU A 1 360 ? -18.578 -18.531 -13.539 1 98.25 360 GLU A O 1
ATOM 2767 N N . MET A 1 361 ? -19.406 -19.922 -15.109 1 98.31 361 MET A N 1
ATOM 2768 C CA . MET A 1 361 ? -18.219 -19.922 -15.961 1 98.31 361 MET A CA 1
ATOM 2769 C C . MET A 1 361 ? -18.562 -19.5 -17.375 1 98.31 361 MET A C 1
ATOM 2771 O O . MET A 1 361 ? -19.578 -19.938 -17.938 1 98.31 361 MET A O 1
ATOM 2775 N N . LYS A 1 362 ? -17.797 -18.609 -17.938 1 98.19 362 LYS A N 1
ATOM 2776 C CA . LYS A 1 362 ? -17.969 -18.203 -19.328 1 98.19 362 LYS A CA 1
ATOM 2777 C C . LYS A 1 362 ? -16.656 -18.203 -20.078 1 98.19 362 LYS A C 1
ATOM 2779 O O . LYS A 1 362 ? -15.602 -17.938 -19.5 1 98.19 362 LYS A O 1
ATOM 2784 N N . LEU A 1 363 ? -16.703 -18.562 -21.312 1 97.69 363 LEU A N 1
ATOM 2785 C CA . LEU A 1 363 ? -15.602 -18.312 -22.234 1 97.69 363 LEU A CA 1
ATOM 2786 C C . LEU A 1 363 ? -15.695 -16.906 -22.812 1 97.69 363 LEU A C 1
ATOM 2788 O O . LEU A 1 363 ? -16.688 -16.547 -23.453 1 97.69 363 LEU A O 1
ATOM 2792 N N . VAL A 1 364 ? -14.672 -16.125 -22.578 1 97.75 364 VAL A N 1
ATOM 2793 C CA . VAL A 1 364 ? -14.664 -14.719 -22.953 1 97.75 364 VAL A CA 1
ATOM 2794 C C . VAL A 1 364 ? -13.609 -14.477 -24.031 1 97.75 364 VAL A C 1
ATOM 2796 O O . VAL A 1 364 ? -12.414 -14.656 -23.797 1 97.75 364 VAL A O 1
ATOM 2799 N N . PRO A 1 365 ? -14 -14.078 -25.219 1 97.44 365 PRO A N 1
ATOM 2800 C CA . PRO A 1 365 ? -13.008 -13.758 -26.25 1 97.44 365 PRO A CA 1
ATOM 2801 C C . PRO A 1 365 ? -12.297 -12.43 -26 1 97.44 365 PRO A C 1
ATOM 2803 O O . PRO A 1 365 ? -12.953 -11.383 -25.922 1 97.44 365 PRO A O 1
ATOM 2806 N N . LEU A 1 366 ? -11.008 -12.461 -25.859 1 97.94 366 LEU A N 1
ATOM 2807 C CA . LEU A 1 366 ? -10.234 -11.25 -25.641 1 97.94 366 LEU A CA 1
ATOM 2808 C C . LEU A 1 366 ? -9.383 -10.922 -26.875 1 97.94 366 LEU A C 1
ATOM 2810 O O . LEU A 1 366 ? -8.852 -11.82 -27.531 1 97.94 366 LEU A O 1
ATOM 2814 N N . SER A 1 367 ? -9.258 -9.648 -27.141 1 97.69 367 SER A N 1
ATOM 2815 C CA . SER A 1 367 ? -8.383 -9.203 -28.219 1 97.69 367 SER A CA 1
ATOM 2816 C C . SER A 1 367 ? -6.918 -9.484 -27.891 1 97.69 367 SER A C 1
ATOM 2818 O O . SER A 1 367 ? -6.422 -9.078 -26.844 1 97.69 367 SER A O 1
ATOM 2820 N N . ARG A 1 368 ? -6.258 -10.133 -28.812 1 96.69 368 ARG A N 1
ATOM 2821 C CA . ARG A 1 368 ? -4.816 -10.328 -28.688 1 96.69 368 ARG A CA 1
ATOM 2822 C C . ARG A 1 368 ? -4.074 -8.992 -28.766 1 96.69 368 ARG A C 1
ATOM 2824 O O . ARG A 1 368 ? -4.605 -8.016 -29.281 1 96.69 368 ARG A O 1
ATOM 2831 N N . ARG A 1 369 ? -2.896 -8.977 -28.094 1 95.88 369 ARG A N 1
ATOM 2832 C CA . ARG A 1 369 ? -2.033 -7.836 -28.359 1 95.88 369 ARG A CA 1
ATOM 2833 C C . ARG A 1 369 ? -1.601 -7.812 -29.828 1 95.88 369 ARG A C 1
ATOM 2835 O O . ARG A 1 369 ? -1.051 -8.797 -30.328 1 95.88 369 ARG A O 1
ATOM 2842 N N . LEU A 1 370 ? -1.808 -6.758 -30.469 1 94.31 370 LEU A N 1
ATOM 2843 C CA . LEU A 1 370 ? -1.361 -6.613 -31.859 1 94.31 370 LEU A CA 1
ATOM 2844 C C . LEU A 1 370 ? 0.082 -6.125 -31.906 1 94.31 370 LEU A C 1
ATOM 2846 O O . LEU A 1 370 ? 0.438 -5.148 -31.25 1 94.31 370 LEU A O 1
ATOM 2850 N N . LEU A 1 371 ? 0.88 -6.816 -32.688 1 95.94 371 LEU A N 1
ATOM 2851 C CA . LEU A 1 371 ? 2.305 -6.531 -32.781 1 95.94 371 LEU A CA 1
ATOM 2852 C C . LEU A 1 371 ? 2.598 -5.754 -34.062 1 95.94 371 LEU A C 1
ATOM 2854 O O . LEU A 1 371 ? 1.859 -5.867 -35.062 1 95.94 371 LEU A O 1
ATOM 2858 N N . SER A 1 372 ? 3.668 -4.992 -34.062 1 95.31 372 SER A N 1
ATOM 2859 C CA . SER A 1 372 ? 4.105 -4.246 -35.219 1 95.31 372 SER A CA 1
ATOM 2860 C C . SER A 1 372 ? 5.25 -4.957 -35.938 1 95.31 372 SER A C 1
ATOM 2862 O O . SER A 1 372 ? 5.844 -5.891 -35.406 1 95.31 372 SER A O 1
ATOM 2864 N N . LYS A 1 373 ? 5.492 -4.512 -37.156 1 96.5 373 LYS A N 1
ATOM 2865 C CA . LYS A 1 373 ? 6.652 -5.012 -37.875 1 96.5 373 LYS A CA 1
ATOM 2866 C C . LYS A 1 373 ? 7.949 -4.707 -37.125 1 96.5 373 LYS A C 1
ATOM 2868 O O . LYS A 1 373 ? 8.898 -5.492 -37.188 1 96.5 373 LYS A O 1
ATOM 2873 N N . GLU A 1 374 ? 7.887 -3.602 -36.469 1 96.69 374 GLU A N 1
ATOM 2874 C CA . GLU A 1 374 ? 9.055 -3.215 -35.688 1 96.69 374 GLU A CA 1
ATOM 2875 C C . GLU A 1 374 ? 9.273 -4.168 -34.5 1 96.69 374 GLU A C 1
ATOM 2877 O O . GLU A 1 374 ? 10.414 -4.504 -34.188 1 96.69 374 GLU A O 1
ATOM 2882 N N . ASP A 1 375 ? 8.211 -4.547 -33.844 1 96.25 375 ASP A N 1
ATOM 2883 C CA . ASP A 1 375 ? 8.297 -5.539 -32.781 1 96.25 375 ASP A CA 1
ATOM 2884 C C . ASP A 1 375 ? 8.969 -6.816 -33.281 1 96.25 375 ASP A C 1
ATOM 2886 O O . ASP A 1 375 ? 9.844 -7.367 -32.625 1 96.25 375 ASP A O 1
ATOM 2890 N N . VAL A 1 376 ? 8.57 -7.281 -34.438 1 97.12 376 VAL A N 1
ATOM 2891 C CA . VAL A 1 376 ? 9.07 -8.523 -35.031 1 97.12 376 VAL A CA 1
ATOM 2892 C C . VAL A 1 376 ? 10.547 -8.359 -35.375 1 97.12 376 VAL A C 1
ATOM 2894 O O . VAL A 1 376 ? 11.352 -9.258 -35.125 1 97.12 376 VAL A O 1
ATOM 2897 N N . ALA A 1 377 ? 10.852 -7.23 -35.969 1 97.44 377 ALA A N 1
ATOM 2898 C CA . ALA A 1 377 ? 12.234 -6.984 -36.375 1 97.44 377 ALA A CA 1
ATOM 2899 C C . ALA A 1 377 ? 13.164 -7 -35.188 1 97.44 377 ALA A C 1
ATOM 2901 O O . ALA A 1 377 ? 14.242 -7.609 -35.219 1 97.44 377 ALA A O 1
ATOM 2902 N N . GLU A 1 378 ? 12.773 -6.324 -34.156 1 96.25 378 GLU A N 1
ATOM 2903 C CA . GLU A 1 378 ? 13.578 -6.266 -32.938 1 96.25 378 GLU A CA 1
ATOM 2904 C C . GLU A 1 378 ? 13.719 -7.645 -32.312 1 96.25 378 GLU A C 1
ATOM 2906 O O . GLU A 1 378 ? 14.812 -8.031 -31.875 1 96.25 378 GLU A O 1
ATOM 2911 N N . ALA A 1 379 ? 12.664 -8.367 -32.219 1 96.38 379 ALA A N 1
ATOM 2912 C CA . ALA A 1 379 ? 12.68 -9.703 -31.609 1 96.38 379 ALA A CA 1
ATOM 2913 C C . ALA A 1 379 ? 13.555 -10.656 -32.438 1 96.38 379 ALA A C 1
ATOM 2915 O O . ALA A 1 379 ? 14.25 -11.5 -31.875 1 96.38 379 ALA A O 1
ATOM 2916 N N . THR A 1 380 ? 13.461 -10.531 -33.719 1 96.31 380 THR A N 1
ATOM 2917 C CA . THR A 1 380 ? 14.258 -11.367 -34.625 1 96.31 380 THR A CA 1
ATOM 2918 C C . THR A 1 380 ? 15.742 -11.094 -34.438 1 96.31 380 THR A C 1
ATOM 2920 O O . THR A 1 380 ? 16.562 -12.023 -34.406 1 96.31 380 THR A O 1
ATOM 2923 N N . LYS A 1 381 ? 16.016 -9.828 -34.344 1 97.06 381 LYS A N 1
ATOM 2924 C CA . LYS A 1 381 ? 17.406 -9.453 -34.094 1 97.06 381 LYS A CA 1
ATOM 2925 C C . LYS A 1 381 ? 17.906 -10.055 -32.781 1 97.06 381 LYS A C 1
ATOM 2927 O O . LYS A 1 381 ? 19.016 -10.594 -32.719 1 97.06 381 LYS A O 1
ATOM 2932 N N . GLU A 1 382 ? 17.156 -9.984 -31.766 1 95.81 382 GLU A N 1
ATOM 2933 C CA . GLU A 1 382 ? 17.5 -10.57 -30.469 1 95.81 382 GLU A CA 1
ATOM 2934 C C . GLU A 1 382 ? 17.656 -12.086 -30.578 1 95.81 382 GLU A C 1
ATOM 2936 O O . GLU A 1 382 ? 18.578 -12.672 -30 1 95.81 382 GLU A O 1
ATOM 2941 N N . ALA A 1 383 ? 16.75 -12.695 -31.297 1 97.19 383 ALA A N 1
ATOM 2942 C CA . ALA A 1 383 ? 16.797 -14.141 -31.484 1 97.19 383 ALA A CA 1
ATOM 2943 C C . ALA A 1 383 ? 18.094 -14.578 -32.156 1 97.19 383 ALA A C 1
ATOM 2945 O O . ALA A 1 383 ? 18.672 -15.594 -31.797 1 97.19 383 ALA A O 1
ATOM 2946 N N . LYS A 1 384 ? 18.5 -13.805 -33.125 1 97.81 384 LYS A N 1
ATOM 2947 C CA . LYS A 1 384 ? 19.734 -14.125 -33.844 1 97.81 384 LYS A CA 1
ATOM 2948 C C . LYS A 1 384 ? 20.938 -14.062 -32.906 1 97.81 384 LYS A C 1
ATOM 2950 O O . LYS A 1 384 ? 21.844 -14.906 -33 1 97.81 384 LYS A O 1
ATOM 2955 N N . THR A 1 385 ? 20.922 -13.086 -32.094 1 98.12 385 THR A N 1
ATOM 2956 C CA . THR A 1 385 ? 22 -12.938 -31.125 1 98.12 385 THR A CA 1
ATOM 2957 C C . THR A 1 385 ? 22.062 -14.133 -30.188 1 98.12 385 THR A C 1
ATOM 2959 O O . THR A 1 385 ? 23.125 -14.695 -29.953 1 98.12 385 THR A O 1
ATOM 2962 N N . TRP A 1 386 ? 20.953 -14.523 -29.703 1 98.06 386 TRP A N 1
ATOM 2963 C CA . TRP A 1 386 ? 20.906 -15.625 -28.734 1 98.06 386 TRP A CA 1
ATOM 2964 C C . TRP A 1 386 ? 21.109 -16.969 -29.438 1 98.06 386 TRP A C 1
ATOM 2966 O O . TRP A 1 386 ? 21.641 -17.906 -28.844 1 98.06 386 TRP A O 1
ATOM 2976 N N . GLN A 1 387 ? 20.719 -17.094 -30.703 1 98.25 387 GLN A N 1
ATOM 2977 C CA . GLN A 1 387 ? 21.016 -18.297 -31.5 1 98.25 387 GLN A CA 1
ATOM 2978 C C . GLN A 1 387 ? 22.516 -18.531 -31.609 1 98.25 387 GLN A C 1
ATOM 2980 O O . GLN A 1 387 ? 23 -19.656 -31.453 1 98.25 387 GLN A O 1
ATOM 2985 N N . ALA A 1 388 ? 23.234 -17.453 -31.875 1 98.56 388 ALA A N 1
ATOM 2986 C CA . ALA A 1 388 ? 24.688 -17.547 -31.969 1 98.56 388 ALA A CA 1
ATOM 2987 C C . ALA A 1 388 ? 25.297 -18 -30.656 1 98.56 388 ALA A C 1
ATOM 2989 O O . ALA A 1 388 ? 26.203 -18.844 -30.641 1 98.56 388 ALA A O 1
ATOM 2990 N N . GLU A 1 389 ? 24.812 -17.453 -29.578 1 98.56 389 GLU A N 1
ATOM 2991 C CA . GLU A 1 389 ? 25.297 -17.828 -28.266 1 98.56 389 GLU A CA 1
ATOM 2992 C C . GLU A 1 389 ? 24.984 -19.297 -27.953 1 98.56 389 GLU A C 1
ATOM 2994 O O . GLU A 1 389 ? 25.828 -20.016 -27.422 1 98.56 389 GLU A O 1
ATOM 2999 N N . TYR A 1 390 ? 23.828 -19.75 -28.297 1 98.44 390 TYR A N 1
ATOM 3000 C CA . TYR A 1 390 ? 23.406 -21.141 -28.078 1 98.44 390 TYR A CA 1
ATOM 3001 C C . TYR A 1 390 ? 24.297 -22.094 -28.859 1 98.44 390 TYR A C 1
ATOM 3003 O O . TYR A 1 390 ? 24.75 -23.109 -28.312 1 98.44 390 TYR A O 1
ATOM 3011 N N . GLU A 1 391 ? 24.516 -21.75 -30.078 1 98.38 391 GLU A N 1
ATOM 3012 C CA . GLU A 1 391 ? 25.344 -22.594 -30.938 1 98.38 391 GLU A CA 1
ATOM 3013 C C . GLU A 1 391 ? 26.781 -22.656 -30.438 1 98.38 391 GLU A C 1
ATOM 3015 O O . GLU A 1 391 ? 27.422 -23.719 -30.484 1 98.38 391 GLU A O 1
ATOM 3020 N N . LYS A 1 392 ? 27.234 -21.578 -29.969 1 98.44 392 LYS A N 1
ATOM 3021 C CA . LYS A 1 392 ? 28.578 -21.531 -29.391 1 98.44 392 LYS A CA 1
ATOM 3022 C C . LYS A 1 392 ? 28.688 -22.453 -28.188 1 98.44 392 LYS A C 1
ATOM 3024 O O . LYS A 1 392 ? 29.609 -23.25 -28.078 1 98.44 392 LYS A O 1
ATOM 3029 N N . LEU A 1 393 ? 27.75 -22.359 -27.281 1 98.06 393 LEU A N 1
ATOM 3030 C CA . LEU A 1 393 ? 27.75 -23.156 -26.062 1 98.06 393 LEU A CA 1
ATOM 3031 C C . LEU A 1 393 ? 27.531 -24.641 -26.391 1 98.06 393 LEU A C 1
ATOM 3033 O O . LEU A 1 393 ? 28.109 -25.5 -25.734 1 98.06 393 LEU A O 1
ATOM 3037 N N . LYS A 1 394 ? 26.734 -24.953 -27.344 1 97.19 394 LYS A N 1
ATOM 3038 C CA . LYS A 1 394 ? 26.516 -26.328 -27.797 1 97.19 394 LYS A CA 1
ATOM 3039 C C . LYS A 1 394 ? 27.797 -26.922 -28.359 1 97.19 394 LYS A C 1
ATOM 3041 O O . LYS A 1 394 ? 28.094 -28.094 -28.109 1 97.19 394 LYS A O 1
ATOM 3046 N N . ALA A 1 395 ? 28.531 -26.125 -29.109 1 97.88 395 ALA A N 1
ATOM 3047 C CA . ALA A 1 395 ? 29.812 -26.562 -29.641 1 97.88 395 ALA A CA 1
ATOM 3048 C C . ALA A 1 395 ? 30.812 -26.828 -28.531 1 97.88 395 ALA A C 1
ATOM 3050 O O . ALA A 1 395 ? 31.562 -27.812 -28.578 1 97.88 395 ALA A O 1
ATOM 3051 N N . GLU A 1 396 ? 30.797 -25.969 -27.641 1 97.31 396 GLU A N 1
ATOM 3052 C CA . GLU A 1 396 ? 31.672 -26.156 -26.484 1 97.31 396 GLU A CA 1
ATOM 3053 C C . GLU A 1 396 ? 31.359 -27.469 -25.766 1 97.31 396 GLU A C 1
ATOM 3055 O O . GLU A 1 396 ? 32.281 -28.172 -25.344 1 97.31 396 GLU A O 1
ATOM 3060 N N . LEU A 1 397 ? 30.156 -27.734 -25.562 1 96.06 397 LEU A N 1
ATOM 3061 C CA . LEU A 1 397 ? 29.734 -28.969 -24.922 1 96.06 397 LEU A CA 1
ATOM 3062 C C . LEU A 1 397 ? 30.188 -30.188 -25.734 1 96.06 397 LEU A C 1
ATOM 3064 O O . LEU A 1 397 ? 30.609 -31.203 -25.172 1 96.06 397 LEU A O 1
ATOM 3068 N N . ARG A 1 398 ? 30.109 -30.125 -27.031 1 95.62 398 ARG A N 1
ATOM 3069 C CA . ARG A 1 398 ? 30.562 -31.188 -27.922 1 95.62 398 ARG A CA 1
ATOM 3070 C C . ARG A 1 398 ? 32.062 -31.391 -27.812 1 95.62 398 ARG A C 1
ATOM 3072 O O . ARG A 1 398 ? 32.531 -32.531 -27.766 1 95.62 398 ARG A O 1
ATOM 3079 N N . ASP A 1 399 ? 32.719 -30.328 -27.781 1 97.38 399 ASP A N 1
ATOM 3080 C CA . ASP A 1 399 ? 34.188 -30.391 -27.766 1 97.38 399 ASP A CA 1
ATOM 3081 C C . ASP A 1 399 ? 34.719 -30.828 -26.391 1 97.38 399 ASP A C 1
ATOM 3083 O O . ASP A 1 399 ? 35.781 -31.406 -26.297 1 97.38 399 ASP A O 1
ATOM 3087 N N . ASN A 1 400 ? 33.938 -30.484 -25.469 1 96.75 400 ASN A N 1
ATOM 3088 C CA . ASN A 1 400 ? 34.312 -30.844 -24.094 1 96.75 400 ASN A CA 1
ATOM 3089 C C . ASN A 1 400 ? 33.156 -31.469 -23.344 1 96.75 400 ASN A C 1
ATOM 3091 O O . ASN A 1 400 ? 32.594 -30.859 -22.438 1 96.75 400 ASN A O 1
ATOM 3095 N N . PRO A 1 401 ? 32.938 -32.688 -23.531 1 93.75 401 PRO A N 1
ATOM 3096 C CA . PRO A 1 401 ? 31.766 -33.375 -22.953 1 93.75 401 PRO A CA 1
ATOM 3097 C C . PRO A 1 401 ? 31.844 -33.469 -21.422 1 93.75 401 PRO A C 1
ATOM 3099 O O . PRO A 1 401 ? 30.828 -33.656 -20.766 1 93.75 401 PRO A O 1
ATOM 3102 N N . SER A 1 402 ? 33.031 -33.25 -20.828 1 94.88 402 SER A N 1
ATOM 3103 C CA . SER A 1 402 ? 33.219 -33.375 -19.375 1 94.88 402 SER A CA 1
ATOM 3104 C C . SER A 1 402 ? 32.531 -32.219 -18.641 1 94.88 402 SER A C 1
ATOM 3106 O O . SER A 1 402 ? 32.344 -32.281 -17.422 1 94.88 402 SER A O 1
ATOM 3108 N N . ILE A 1 403 ? 32.062 -31.203 -19.375 1 95.5 403 ILE A N 1
ATOM 3109 C CA . ILE A 1 403 ? 31.375 -30.047 -18.812 1 95.5 403 ILE A CA 1
ATOM 3110 C C . ILE A 1 403 ? 30.141 -30.5 -18.031 1 95.5 403 ILE A C 1
ATOM 3112 O O . ILE A 1 403 ? 29.766 -29.875 -17.031 1 95.5 403 ILE A O 1
ATOM 3116 N N . ILE A 1 404 ? 29.578 -31.609 -18.406 1 95 404 ILE A N 1
ATOM 3117 C CA . ILE A 1 404 ? 28.328 -32.062 -17.828 1 95 404 ILE A CA 1
ATOM 3118 C C . ILE A 1 404 ? 28.547 -32.5 -16.391 1 95 404 ILE A C 1
ATOM 3120 O O . ILE A 1 404 ? 27.594 -32.688 -15.633 1 95 404 ILE A O 1
ATOM 3124 N N . LYS A 1 405 ? 29.812 -32.688 -15.984 1 94.31 405 LYS A N 1
ATOM 3125 C CA . LYS A 1 405 ? 30.141 -33.094 -14.617 1 94.31 405 LYS A CA 1
ATOM 3126 C C . LYS A 1 405 ? 30.156 -31.875 -13.68 1 94.31 405 LYS A C 1
ATOM 3128 O O . LYS A 1 405 ? 30.141 -32.031 -12.453 1 94.31 405 LYS A O 1
ATOM 3133 N N . THR A 1 406 ? 30.141 -30.703 -14.273 1 95.38 406 THR A N 1
ATOM 3134 C CA . THR A 1 406 ? 30.094 -29.484 -13.477 1 95.38 406 THR A CA 1
ATOM 3135 C C . THR A 1 406 ? 28.688 -29.219 -12.977 1 95.38 406 THR A C 1
ATOM 3137 O O . THR A 1 406 ? 27.719 -29.281 -13.75 1 95.38 406 THR A O 1
ATOM 3140 N N . PRO A 1 407 ? 28.594 -28.938 -11.641 1 94.69 407 PRO A N 1
ATOM 3141 C CA . PRO A 1 407 ? 27.266 -28.641 -11.109 1 94.69 407 PRO A CA 1
ATOM 3142 C C . PRO A 1 407 ? 26.562 -27.5 -11.852 1 94.69 407 PRO A C 1
ATOM 3144 O O . PRO A 1 407 ? 27.172 -26.438 -12.07 1 94.69 407 PRO A O 1
ATOM 3147 N N . ARG A 1 408 ? 25.344 -27.75 -12.32 1 97.38 408 ARG A N 1
ATOM 3148 C CA . ARG A 1 408 ? 24.469 -26.75 -12.938 1 97.38 408 ARG A CA 1
ATOM 3149 C C . ARG A 1 408 ? 25.094 -26.203 -14.219 1 97.38 408 ARG A C 1
ATOM 3151 O O . ARG A 1 408 ? 24.922 -25.031 -14.539 1 97.38 408 ARG A O 1
ATOM 3158 N N . TRP A 1 409 ? 25.797 -27.016 -14.883 1 97.31 409 TRP A N 1
ATOM 3159 C CA . TRP A 1 409 ? 26.531 -26.641 -16.094 1 97.31 409 TRP A CA 1
ATOM 3160 C C . TRP A 1 409 ? 25.578 -26.078 -17.141 1 97.31 409 TRP A C 1
ATOM 3162 O O . TRP A 1 409 ? 26 -25.312 -18.016 1 97.31 409 TRP A O 1
ATOM 3172 N N . TYR A 1 410 ? 24.344 -26.406 -17.109 1 98 410 TYR A N 1
ATOM 3173 C CA . TYR A 1 410 ? 23.375 -26.172 -18.188 1 98 410 TYR A CA 1
ATOM 3174 C C . TYR A 1 410 ? 22.75 -24.781 -18.047 1 98 410 TYR A C 1
ATOM 3176 O O . TYR A 1 410 ? 21.891 -24.406 -18.844 1 98 410 TYR A O 1
ATOM 3184 N N . LYS A 1 411 ? 23.062 -24.031 -17.031 1 97.75 411 LYS A N 1
ATOM 3185 C CA . LYS A 1 411 ? 22.453 -22.734 -16.75 1 97.75 411 LYS A CA 1
ATOM 3186 C C . LYS A 1 411 ? 22.578 -21.797 -17.953 1 97.75 411 LYS A C 1
ATOM 3188 O O . LYS A 1 411 ? 21.562 -21.359 -18.516 1 97.75 411 LYS A O 1
ATOM 3193 N N . ASP A 1 412 ? 23.734 -21.578 -18.484 1 97.81 412 ASP A N 1
ATOM 3194 C CA . ASP A 1 412 ? 23.969 -20.578 -19.531 1 97.81 412 ASP A CA 1
ATOM 3195 C C . ASP A 1 412 ? 23.406 -21.031 -20.875 1 97.81 412 ASP A C 1
ATOM 3197 O O . ASP A 1 412 ? 22.844 -20.234 -21.609 1 97.81 412 ASP A O 1
ATOM 3201 N N . ILE A 1 413 ? 23.578 -22.312 -21.172 1 98.31 413 ILE A N 1
ATOM 3202 C CA . ILE A 1 413 ? 23.094 -22.797 -22.469 1 98.31 413 ILE A CA 1
ATOM 3203 C C . ILE A 1 413 ? 21.578 -22.766 -22.5 1 98.31 413 ILE A C 1
ATOM 3205 O O . ILE A 1 413 ? 20.969 -22.438 -23.531 1 98.31 413 ILE A O 1
ATOM 3209 N N . THR A 1 414 ? 20.953 -23.062 -21.406 1 98.44 414 THR A N 1
ATOM 3210 C CA . THR A 1 414 ? 19.484 -23.047 -21.391 1 98.44 414 THR A CA 1
ATOM 3211 C C . THR A 1 414 ? 18.953 -21.625 -21.391 1 98.44 414 THR A C 1
ATOM 3213 O O . THR A 1 414 ? 17.906 -21.344 -21.953 1 98.44 414 THR A O 1
ATOM 3216 N N . ILE A 1 415 ? 19.641 -20.641 -20.781 1 98.12 415 ILE A N 1
ATOM 3217 C CA . ILE A 1 415 ? 19.281 -19.234 -20.875 1 98.12 415 ILE A CA 1
ATOM 3218 C C . ILE A 1 415 ? 19.281 -18.797 -22.344 1 98.12 415 ILE A C 1
ATOM 3220 O O . ILE A 1 415 ? 18.359 -18.141 -22.797 1 98.12 415 ILE A O 1
ATOM 3224 N N . SER A 1 416 ? 20.375 -19.125 -23.016 1 98.25 416 SER A N 1
ATOM 3225 C CA . SER A 1 416 ? 20.516 -18.719 -24.406 1 98.25 416 SER A CA 1
ATOM 3226 C C . SER A 1 416 ? 19.406 -19.281 -25.266 1 98.25 416 SER A C 1
ATOM 3228 O O . SER A 1 416 ? 18.859 -18.594 -26.125 1 98.25 416 SER A O 1
ATOM 3230 N N . TYR A 1 417 ? 19.031 -20.516 -25.016 1 98.25 417 TYR A N 1
ATOM 3231 C CA . TYR A 1 417 ? 17.969 -21.141 -25.781 1 98.25 417 TYR A CA 1
ATOM 3232 C C . TYR A 1 417 ? 16.625 -20.516 -25.453 1 98.25 417 TYR A C 1
ATOM 3234 O O . TYR A 1 417 ? 15.812 -20.266 -26.359 1 98.25 417 TYR A O 1
ATOM 3242 N N . SER A 1 418 ? 16.359 -20.328 -24.188 1 97 418 SER A N 1
ATOM 3243 C CA . SER A 1 418 ? 15.094 -19.719 -23.781 1 97 418 SER A CA 1
ATOM 3244 C C . SER A 1 418 ? 14.922 -18.328 -24.375 1 97 418 SER A C 1
ATOM 3246 O O . SER A 1 418 ? 13.836 -17.984 -24.844 1 97 418 SER A O 1
ATOM 3248 N N . LYS A 1 419 ? 15.945 -17.547 -24.328 1 96.75 419 LYS A N 1
ATOM 3249 C CA . LYS A 1 419 ? 15.898 -16.203 -24.891 1 96.75 419 LYS A CA 1
ATOM 3250 C C . LYS A 1 419 ? 15.734 -16.25 -26.406 1 96.75 419 LYS A C 1
ATOM 3252 O O . LYS A 1 419 ? 15.039 -15.414 -27 1 96.75 419 LYS A O 1
ATOM 3257 N N . LEU A 1 420 ? 16.422 -17.219 -27.062 1 97.31 420 LEU A N 1
ATOM 3258 C CA . LEU A 1 420 ? 16.234 -17.453 -28.484 1 97.31 420 LEU A CA 1
ATOM 3259 C C . LEU A 1 420 ? 14.773 -17.734 -28.812 1 97.31 420 LEU A C 1
ATOM 3261 O O . LEU A 1 420 ? 14.195 -17.094 -29.688 1 97.31 420 LEU A O 1
ATOM 3265 N N . ARG A 1 421 ? 14.188 -18.625 -28.078 1 94.75 421 ARG A N 1
ATOM 3266 C CA . ARG A 1 421 ? 12.805 -19.031 -28.312 1 94.75 421 ARG A CA 1
ATOM 3267 C C . ARG A 1 421 ? 11.852 -17.859 -28.062 1 94.75 421 ARG A C 1
ATOM 3269 O O . ARG A 1 421 ? 10.852 -17.719 -28.766 1 94.75 421 ARG A O 1
ATOM 3276 N N . ARG A 1 422 ? 12.156 -17.109 -27.094 1 93.44 422 ARG A N 1
ATOM 3277 C CA . ARG A 1 422 ? 11.352 -15.938 -26.75 1 93.44 422 ARG A CA 1
ATOM 3278 C C . ARG A 1 422 ? 11.266 -14.977 -27.922 1 93.44 422 ARG A C 1
ATOM 3280 O O . ARG A 1 422 ? 10.211 -14.398 -28.188 1 93.44 422 ARG A O 1
ATOM 3287 N N . GLY A 1 423 ? 12.359 -14.766 -28.578 1 93.62 423 GLY A N 1
ATOM 3288 C CA . GLY A 1 423 ? 12.367 -13.914 -29.75 1 93.62 423 GLY A CA 1
ATOM 3289 C C . GLY A 1 423 ? 11.578 -14.5 -30.922 1 93.62 423 GLY A C 1
ATOM 3290 O O . GLY A 1 423 ? 10.836 -13.781 -31.594 1 93.62 423 GLY A O 1
ATOM 3291 N N . LEU A 1 424 ? 11.656 -15.773 -31.125 1 94.38 424 LEU A N 1
ATOM 3292 C CA . LEU A 1 424 ? 11.016 -16.453 -32.25 1 94.38 424 LEU A CA 1
ATOM 3293 C C . LEU A 1 424 ? 9.5 -16.438 -32.094 1 94.38 424 LEU A C 1
ATOM 3295 O O . LEU A 1 424 ? 8.766 -16.312 -33.062 1 94.38 424 LEU A O 1
ATOM 3299 N N . VAL A 1 425 ? 9.07 -16.516 -30.922 1 93.44 425 VAL A N 1
ATOM 3300 C CA . VAL A 1 425 ? 7.637 -16.625 -30.672 1 93.44 425 VAL A CA 1
ATOM 3301 C C . VAL A 1 425 ? 6.934 -15.328 -31.062 1 93.44 425 VAL A C 1
ATOM 3303 O O . VAL A 1 425 ? 5.758 -15.336 -31.422 1 93.44 425 VAL A O 1
ATOM 3306 N N . VAL A 1 426 ? 7.617 -14.18 -31 1 96.31 426 VAL A N 1
ATOM 3307 C CA . VAL A 1 426 ? 7.031 -12.898 -31.375 1 96.31 426 VAL A CA 1
ATOM 3308 C C . VAL A 1 426 ? 6.613 -12.938 -32.844 1 96.31 426 VAL A C 1
ATOM 3310 O O . VAL A 1 426 ? 5.512 -12.508 -33.188 1 96.31 426 VAL A O 1
ATOM 3313 N N . SER A 1 427 ? 7.48 -13.492 -33.688 1 95.38 427 SER A N 1
ATOM 3314 C CA . SER A 1 427 ? 7.168 -13.617 -35.094 1 95.38 427 SER A CA 1
ATOM 3315 C C . SER A 1 427 ? 6 -14.578 -35.312 1 95.38 427 SER A C 1
ATOM 3317 O O . SER A 1 427 ? 5.137 -14.32 -36.156 1 95.38 427 SER A O 1
ATOM 3319 N N . GLU A 1 428 ? 6.031 -15.625 -34.594 1 94.31 428 GLU A N 1
ATOM 3320 C CA . GLU A 1 428 ? 4.949 -16.609 -34.688 1 94.31 428 GLU A CA 1
ATOM 3321 C C . GLU A 1 428 ? 3.607 -15.984 -34.312 1 94.31 428 GLU A C 1
ATOM 3323 O O . GLU A 1 428 ? 2.604 -16.203 -35 1 94.31 428 GLU A O 1
ATOM 3328 N N . ARG A 1 429 ? 3.549 -15.25 -33.344 1 94.88 429 ARG A N 1
ATOM 3329 C CA . ARG A 1 429 ? 2.326 -14.617 -32.844 1 94.88 429 ARG A CA 1
ATOM 3330 C C . ARG A 1 429 ? 1.852 -13.523 -33.781 1 94.88 429 ARG A C 1
ATOM 3332 O O . ARG A 1 429 ? 0.648 -13.312 -33.938 1 94.88 429 ARG A O 1
ATOM 3339 N N . TYR A 1 430 ? 2.811 -12.82 -34.344 1 96.38 430 TYR A N 1
ATOM 3340 C CA . TYR A 1 430 ? 2.486 -11.797 -35.312 1 96.38 430 TYR A CA 1
ATOM 3341 C C . TYR A 1 430 ? 1.687 -12.398 -36.469 1 96.38 430 TYR A C 1
ATOM 3343 O O . TYR A 1 430 ? 0.719 -11.789 -36.938 1 96.38 430 TYR A O 1
ATOM 3351 N N . GLU A 1 431 ? 2.047 -13.562 -36.906 1 95.75 431 GLU A N 1
ATOM 3352 C CA . GLU A 1 431 ? 1.322 -14.242 -37.969 1 95.75 431 GLU A CA 1
ATOM 3353 C C . GLU A 1 431 ? -0.009 -14.789 -37.469 1 95.75 431 GLU A C 1
ATOM 3355 O O . GLU A 1 431 ? -1.021 -14.711 -38.156 1 95.75 431 GLU A O 1
ATOM 3360 N N . LEU A 1 432 ? -0.012 -15.305 -36.281 1 93.75 432 LEU A N 1
ATOM 3361 C CA . LEU A 1 432 ? -1.203 -15.922 -35.719 1 93.75 432 LEU A CA 1
ATOM 3362 C C . LEU A 1 432 ? -2.312 -14.891 -35.531 1 93.75 432 LEU A C 1
ATOM 3364 O O . LEU A 1 432 ? -3.49 -15.195 -35.719 1 93.75 432 LEU A O 1
ATOM 3368 N N . GLU A 1 433 ? -1.976 -13.688 -35.062 1 93.5 433 GLU A N 1
ATOM 3369 C CA . GLU A 1 433 ? -2.967 -12.664 -34.719 1 93.5 433 GLU A CA 1
ATOM 3370 C C . GLU A 1 433 ? -3.73 -12.211 -35.969 1 93.5 433 GLU A C 1
ATOM 3372 O O . GLU A 1 433 ? -4.844 -11.695 -35.844 1 93.5 433 GLU A O 1
ATOM 3377 N N . LYS A 1 434 ? -3.174 -12.438 -37.125 1 94.31 434 LYS A N 1
ATOM 3378 C CA . LYS A 1 434 ? -3.822 -12.078 -38.375 1 94.31 434 LYS A CA 1
ATOM 3379 C C . LYS A 1 434 ? -5.008 -13 -38.656 1 94.31 434 LYS A C 1
ATOM 3381 O O . LYS A 1 434 ? -5.996 -12.578 -39.25 1 94.31 434 LYS A O 1
ATOM 3386 N N . VAL A 1 435 ? -4.898 -14.164 -38.188 1 94.81 435 VAL A N 1
ATOM 3387 C CA . VAL A 1 435 ? -5.938 -15.141 -38.5 1 94.81 435 VAL A CA 1
ATOM 3388 C C . VAL A 1 435 ? -6.793 -15.398 -37.25 1 94.81 435 VAL A C 1
ATOM 3390 O O . VAL A 1 435 ? -7.934 -15.852 -37.344 1 94.81 435 VAL A O 1
ATOM 3393 N N . GLN A 1 436 ? -6.266 -15.156 -36.156 1 94.31 436 GLN A N 1
ATOM 3394 C CA . GLN A 1 436 ? -6.977 -15.312 -34.906 1 94.31 436 GLN A CA 1
ATOM 3395 C C . GLN A 1 436 ? -6.781 -14.094 -34 1 94.31 436 GLN A C 1
ATOM 3397 O O . GLN A 1 436 ? -6.07 -14.164 -33 1 94.31 436 GLN A O 1
ATOM 3402 N N . PRO A 1 437 ? -7.477 -13.102 -34.219 1 95 437 PRO A N 1
ATOM 3403 C CA . PRO A 1 437 ? -7.262 -11.852 -33.5 1 95 437 PRO A CA 1
ATOM 3404 C C . PRO A 1 437 ? -7.801 -11.906 -32.062 1 95 437 PRO A C 1
ATOM 3406 O O . PRO A 1 437 ? -7.469 -11.047 -31.25 1 95 437 PRO A O 1
ATOM 3409 N N . LYS A 1 438 ? -8.656 -12.859 -31.781 1 96.06 438 LYS A N 1
ATOM 3410 C CA . LYS A 1 438 ? -9.211 -13.023 -30.453 1 96.06 438 LYS A CA 1
ATOM 3411 C C . LYS A 1 438 ? -8.781 -14.359 -29.844 1 96.06 438 LYS A C 1
ATOM 3413 O O . LYS A 1 438 ? -8.477 -15.305 -30.562 1 96.06 438 LYS A O 1
ATOM 3418 N N . MET A 1 439 ? -8.742 -14.375 -28.594 1 94.56 439 MET A N 1
ATOM 3419 C CA . MET A 1 439 ? -8.422 -15.57 -27.828 1 94.56 439 MET A CA 1
ATOM 3420 C C . MET A 1 439 ? -9.453 -15.812 -26.734 1 94.56 439 MET A C 1
ATOM 3422 O O . MET A 1 439 ? -9.625 -14.984 -25.844 1 94.56 439 MET A O 1
ATOM 3426 N N . PRO A 1 440 ? -10.117 -16.938 -26.781 1 95.62 440 PRO A N 1
ATOM 3427 C CA . PRO A 1 440 ? -11.07 -17.234 -25.719 1 95.62 440 PRO A CA 1
ATOM 3428 C C . PRO A 1 440 ? -10.375 -17.625 -24.406 1 95.62 440 PRO A C 1
ATOM 3430 O O . PRO A 1 440 ? -9.43 -18.406 -24.422 1 95.62 440 PRO A O 1
ATOM 3433 N N . ILE A 1 441 ? -10.82 -17.047 -23.344 1 97 441 ILE A N 1
ATOM 3434 C CA . ILE A 1 441 ? -10.312 -17.422 -22.016 1 97 441 ILE A CA 1
ATOM 3435 C C . ILE A 1 441 ? -11.477 -17.812 -21.109 1 97 441 ILE A C 1
ATOM 3437 O O . ILE A 1 441 ? -12.602 -17.359 -21.312 1 97 441 ILE A O 1
ATOM 3441 N N . GLU A 1 442 ? -11.195 -18.656 -20.188 1 97.62 442 GLU A N 1
ATOM 3442 C CA . GLU A 1 442 ? -12.188 -19.078 -19.188 1 97.62 442 GLU A CA 1
ATOM 3443 C C . GLU A 1 442 ? -12.219 -18.109 -18.016 1 97.62 442 GLU A C 1
ATOM 3445 O O . GLU A 1 442 ? -11.18 -17.812 -17.422 1 97.62 442 GLU A O 1
ATOM 3450 N N . VAL A 1 443 ? -13.391 -17.578 -17.703 1 98.62 443 VAL A N 1
ATOM 3451 C CA . VAL A 1 443 ? -13.609 -16.734 -16.531 1 98.62 443 VAL A CA 1
ATOM 3452 C C . VAL A 1 443 ? -14.656 -17.359 -15.617 1 98.62 443 VAL A C 1
ATOM 3454 O O . VAL A 1 443 ? -15.75 -17.703 -16.078 1 98.62 443 VAL A O 1
ATOM 3457 N N . HIS A 1 444 ? -14.297 -17.578 -14.367 1 98.88 444 HIS A N 1
ATOM 3458 C CA . HIS A 1 444 ? -15.242 -18 -13.336 1 98.88 444 HIS A CA 1
ATOM 3459 C C . HIS A 1 444 ? -15.664 -16.828 -12.461 1 98.88 444 HIS A C 1
ATOM 3461 O O . HIS A 1 444 ? -14.836 -15.977 -12.102 1 98.88 444 HIS A O 1
ATOM 3467 N N . VAL A 1 445 ? -16.891 -16.734 -12.117 1 98.88 445 VAL A N 1
ATOM 3468 C CA . VAL A 1 445 ? -17.438 -15.844 -11.094 1 98.88 445 VAL A CA 1
ATOM 3469 C C . VAL A 1 445 ? -18.25 -16.656 -10.086 1 98.88 445 VAL A C 1
ATOM 3471 O O . VAL A 1 445 ? -19.109 -17.438 -10.469 1 98.88 445 VAL A O 1
ATOM 3474 N N . VAL A 1 446 ? -17.906 -16.531 -8.805 1 98.88 446 VAL A N 1
ATOM 3475 C CA . VAL A 1 446 ? -18.578 -17.25 -7.73 1 98.88 446 VAL A CA 1
ATOM 3476 C C . VAL A 1 446 ? -19.078 -16.266 -6.676 1 98.88 446 VAL A C 1
ATOM 3478 O O . VAL A 1 446 ? -18.281 -15.523 -6.086 1 98.88 446 VAL A O 1
ATOM 3481 N N . ARG A 1 447 ? -20.328 -16.219 -6.445 1 98.75 447 ARG A N 1
ATOM 3482 C CA . ARG A 1 447 ? -20.891 -15.453 -5.324 1 98.75 447 ARG A CA 1
ATOM 3483 C C . ARG A 1 447 ? -21.031 -16.328 -4.086 1 98.75 447 ARG A C 1
ATOM 3485 O O . ARG A 1 447 ? -21.562 -17.438 -4.164 1 98.75 447 ARG A O 1
ATOM 3492 N N . ILE A 1 448 ? -20.531 -15.969 -3.016 1 98.5 448 ILE A N 1
ATOM 3493 C CA . ILE A 1 448 ? -20.766 -16.547 -1.697 1 98.5 448 ILE A CA 1
ATOM 3494 C C . ILE A 1 448 ? -21.172 -15.453 -0.714 1 98.5 448 ILE A C 1
ATOM 3496 O O . ILE A 1 448 ? -20.328 -14.719 -0.204 1 98.5 448 ILE A O 1
ATOM 3500 N N . GLY A 1 449 ? -22.406 -15.375 -0.381 1 97.88 449 GLY A N 1
ATOM 3501 C CA . GLY A 1 449 ? -22.922 -14.281 0.432 1 97.88 449 GLY A CA 1
ATOM 3502 C C . GLY A 1 449 ? -22.656 -12.914 -0.179 1 97.88 449 GLY A C 1
ATOM 3503 O O . GLY A 1 449 ? -23 -12.68 -1.341 1 97.88 449 GLY A O 1
ATOM 3504 N N . ASP A 1 450 ? -22 -12.062 0.602 1 98 450 ASP A N 1
ATOM 3505 C CA . ASP A 1 450 ? -21.75 -10.68 0.202 1 98 450 ASP A CA 1
ATOM 3506 C C . ASP A 1 450 ? -20.438 -10.562 -0.556 1 98 450 ASP A C 1
ATOM 3508 O O . ASP A 1 450 ? -20.016 -9.461 -0.913 1 98 450 ASP A O 1
ATOM 3512 N N . ALA A 1 451 ? -19.844 -11.695 -0.904 1 98.75 451 ALA A N 1
ATOM 3513 C CA . ALA A 1 451 ? -18.562 -11.695 -1.617 1 98.75 451 ALA A CA 1
ATOM 3514 C C . ALA A 1 451 ? -18.719 -12.266 -3.025 1 98.75 451 ALA A C 1
ATOM 3516 O O . ALA A 1 451 ? -19.641 -13.047 -3.287 1 98.75 451 ALA A O 1
ATOM 3517 N N . VAL A 1 452 ? -17.875 -11.812 -3.885 1 98.88 452 VAL A N 1
ATOM 3518 C CA . VAL A 1 452 ? -17.781 -12.406 -5.215 1 98.88 452 VAL A CA 1
ATOM 3519 C C . VAL A 1 452 ? -16.312 -12.711 -5.543 1 98.88 452 VAL A C 1
ATOM 3521 O O . VAL A 1 452 ? -15.43 -11.93 -5.195 1 98.88 452 VAL A O 1
ATOM 3524 N N . PHE A 1 453 ? -16.062 -13.844 -6.105 1 98.94 453 PHE A N 1
ATOM 3525 C CA . PHE A 1 453 ? -14.781 -14.227 -6.672 1 98.94 453 PHE A CA 1
ATOM 3526 C C . PHE A 1 453 ? -14.805 -14.133 -8.195 1 98.94 453 PHE A C 1
ATOM 3528 O O . PHE A 1 453 ? -15.781 -14.547 -8.828 1 98.94 453 PHE A O 1
ATOM 3535 N N . ALA A 1 454 ? -13.773 -13.562 -8.773 1 98.94 454 ALA A N 1
ATOM 3536 C CA . ALA A 1 454 ? -13.602 -13.539 -10.219 1 98.94 454 ALA A CA 1
ATOM 3537 C C . ALA A 1 454 ? -12.203 -14 -10.617 1 98.94 454 ALA A C 1
ATOM 3539 O O . ALA A 1 454 ? -11.211 -13.531 -10.062 1 98.94 454 ALA A O 1
ATOM 3540 N N . THR A 1 455 ? -12.109 -14.891 -11.57 1 98.94 455 THR A N 1
ATOM 3541 C CA . THR A 1 455 ? -10.828 -15.492 -11.914 1 98.94 455 THR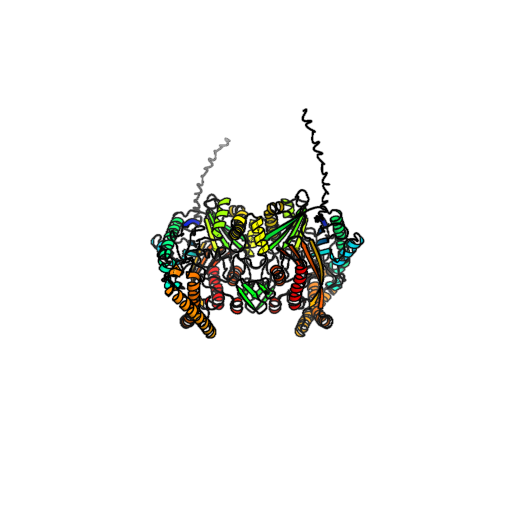 A CA 1
ATOM 3542 C C . THR A 1 455 ? -10.352 -15.008 -13.281 1 98.94 455 THR A C 1
ATOM 3544 O O . THR A 1 455 ? -11.141 -14.492 -14.07 1 98.94 455 THR A O 1
ATOM 3547 N N . ASN A 1 456 ? -9.133 -15.102 -13.555 1 98.75 456 ASN A N 1
ATOM 3548 C CA . ASN A 1 456 ? -8.508 -14.953 -14.859 1 98.75 456 ASN A CA 1
ATOM 3549 C C . ASN A 1 456 ? -7.25 -15.805 -14.977 1 98.75 456 ASN A C 1
ATOM 3551 O O . ASN A 1 456 ? -6.629 -16.156 -13.969 1 98.75 456 ASN A O 1
ATOM 3555 N N . PRO A 1 457 ? -6.867 -16.172 -16.172 1 98.25 457 PRO A N 1
ATOM 3556 C CA . PRO A 1 457 ? -5.719 -17.062 -16.328 1 98.25 457 PRO A CA 1
ATOM 3557 C C . PRO A 1 457 ? -4.391 -16.312 -16.359 1 98.25 457 PRO A C 1
ATOM 3559 O O . PRO A 1 457 ? -3.332 -16.938 -16.484 1 98.25 457 PRO A O 1
ATOM 3562 N N . PHE A 1 458 ? -4.289 -15.008 -16.219 1 98.31 458 PHE A N 1
ATOM 3563 C CA . PHE A 1 458 ? -3.129 -14.188 -16.547 1 98.31 458 PHE A CA 1
ATOM 3564 C C . PHE A 1 458 ? -2.348 -13.828 -15.289 1 98.31 458 PHE A C 1
ATOM 3566 O O . PHE A 1 458 ? -2.826 -14.047 -14.172 1 98.31 458 PHE A O 1
ATOM 3573 N N . GLU A 1 459 ? -1.124 -13.5 -15.477 1 98.25 459 GLU A N 1
ATOM 3574 C CA . GLU A 1 459 ? -0.51 -12.562 -14.539 1 98.25 459 GLU A CA 1
ATOM 3575 C C . GLU A 1 459 ? -1.018 -11.141 -14.781 1 98.25 459 GLU A C 1
ATOM 3577 O O . GLU A 1 459 ? -0.439 -10.391 -15.57 1 98.25 459 GLU A O 1
ATOM 3582 N N . LEU A 1 460 ? -2.018 -10.852 -14.086 1 98.81 460 LEU A N 1
ATOM 3583 C CA . LEU A 1 460 ? -2.832 -9.672 -14.352 1 98.81 460 LEU A CA 1
ATOM 3584 C C . LEU A 1 460 ? -2.271 -8.453 -13.625 1 98.81 460 LEU A C 1
ATOM 3586 O O . LEU A 1 460 ? -2.09 -8.477 -12.406 1 98.81 460 LEU A O 1
ATOM 3590 N N . TYR A 1 461 ? -2 -7.422 -14.445 1 98.69 461 TYR A N 1
ATOM 3591 C CA . TYR A 1 461 ? -1.561 -6.199 -13.781 1 98.69 461 TYR A CA 1
ATOM 3592 C C . TYR A 1 461 ? -2.643 -5.668 -12.852 1 98.69 461 TYR A C 1
ATOM 3594 O O . TYR A 1 461 ? -3.83 -5.715 -13.172 1 98.69 461 TYR A O 1
ATOM 3602 N N . LEU A 1 462 ? -2.242 -5.129 -11.766 1 98.75 462 LEU A N 1
ATOM 3603 C CA . LEU A 1 462 ? -3.074 -4.805 -10.609 1 98.75 462 LEU A CA 1
ATOM 3604 C C . LEU A 1 462 ? -4.199 -3.854 -11 1 98.75 462 LEU A C 1
ATOM 3606 O O . LEU A 1 462 ? -5.316 -3.965 -10.492 1 98.75 462 LEU A O 1
ATOM 3610 N N . ASP A 1 463 ? -3.949 -2.904 -11.945 1 98.56 463 ASP A N 1
ATOM 3611 C CA . ASP A 1 463 ? -4.93 -1.884 -12.312 1 98.56 463 ASP A CA 1
ATOM 3612 C C . ASP A 1 463 ? -6.238 -2.52 -12.766 1 98.56 463 ASP A C 1
ATOM 3614 O O . ASP A 1 463 ? -7.32 -2.023 -12.445 1 98.56 463 ASP A O 1
ATOM 3618 N N . TYR A 1 464 ? -6.172 -3.574 -13.469 1 98.81 464 TYR A N 1
ATOM 3619 C CA . TYR A 1 464 ? -7.375 -4.23 -13.961 1 98.81 464 TYR A CA 1
ATOM 3620 C C . TYR A 1 464 ? -8.172 -4.848 -12.812 1 98.81 464 TYR A C 1
ATOM 3622 O O . TYR A 1 464 ? -9.398 -4.766 -12.789 1 98.81 464 TYR A O 1
ATOM 3630 N N . GLY A 1 465 ? -7.465 -5.508 -11.891 1 98.88 465 GLY A N 1
ATOM 3631 C CA . GLY A 1 465 ? -8.133 -6.012 -10.703 1 98.88 465 GLY A CA 1
ATOM 3632 C C . GLY A 1 465 ? -8.805 -4.922 -9.883 1 98.88 465 GLY A C 1
ATOM 3633 O O . GLY A 1 465 ? -9.922 -5.102 -9.398 1 98.88 465 GLY A O 1
ATOM 3634 N N . MET A 1 466 ? -8.133 -3.811 -9.789 1 98.69 466 MET A N 1
ATOM 3635 C CA . MET A 1 466 ? -8.68 -2.691 -9.023 1 98.69 466 MET A CA 1
ATOM 3636 C C . MET A 1 466 ? -9.938 -2.145 -9.688 1 98.69 466 MET A C 1
ATOM 3638 O O . MET A 1 466 ? -10.875 -1.732 -9 1 98.69 466 MET A O 1
ATOM 3642 N N . GLN A 1 467 ? -9.938 -2.057 -11 1 98.75 467 GLN A N 1
ATOM 3643 C CA . GLN A 1 467 ? -11.133 -1.638 -11.719 1 98.75 467 GLN A CA 1
ATOM 3644 C C . GLN A 1 467 ? -12.312 -2.561 -11.406 1 98.75 467 GLN A C 1
ATOM 3646 O O . GLN A 1 467 ? -13.422 -2.094 -11.156 1 98.75 467 GLN A O 1
ATOM 3651 N N . MET A 1 468 ? -12.055 -3.861 -11.383 1 98.88 468 MET A N 1
ATOM 3652 C CA . MET A 1 468 ? -13.109 -4.828 -11.078 1 98.88 468 MET A CA 1
ATOM 3653 C C . MET A 1 468 ? -13.617 -4.652 -9.656 1 98.88 468 MET A C 1
ATOM 3655 O O . MET A 1 468 ? -14.828 -4.641 -9.422 1 98.88 468 MET A O 1
ATOM 3659 N N . LYS A 1 469 ? -12.711 -4.523 -8.719 1 98.75 469 LYS A N 1
ATOM 3660 C CA . LYS A 1 469 ? -13.086 -4.324 -7.324 1 98.75 469 LYS A CA 1
ATOM 3661 C C . LYS A 1 469 ? -13.922 -3.057 -7.16 1 98.75 469 LYS A C 1
ATOM 3663 O O . LYS A 1 469 ? -14.922 -3.057 -6.441 1 98.75 469 LYS A O 1
ATOM 3668 N N . ALA A 1 470 ? -13.5 -1.989 -7.828 1 98.5 470 ALA A N 1
ATOM 3669 C CA . ALA A 1 470 ? -14.141 -0.684 -7.68 1 98.5 470 ALA A CA 1
ATOM 3670 C C . ALA A 1 470 ? -15.562 -0.703 -8.234 1 98.5 470 ALA A C 1
ATOM 3672 O O . ALA A 1 470 ? -16.453 -0.029 -7.707 1 98.5 470 ALA A O 1
ATOM 3673 N N . GLN A 1 471 ? -15.781 -1.452 -9.289 1 98.38 471 GLN A N 1
ATOM 3674 C CA . GLN A 1 471 ? -17.047 -1.366 -10.023 1 98.38 471 GLN A CA 1
ATOM 3675 C C . GLN A 1 471 ? -17.969 -2.514 -9.648 1 98.38 471 GLN A C 1
ATOM 3677 O O . GLN A 1 471 ? -19.156 -2.51 -10.023 1 98.38 471 GLN A O 1
ATOM 3682 N N . SER A 1 472 ? -17.484 -3.477 -8.906 1 98.56 472 SER A N 1
ATOM 3683 C CA . SER A 1 472 ? -18.281 -4.621 -8.477 1 98.56 472 SER A CA 1
ATOM 3684 C C . SER A 1 472 ? -19.406 -4.191 -7.531 1 98.56 472 SER A C 1
ATOM 3686 O O . SER A 1 472 ? -19.172 -3.385 -6.625 1 98.56 472 SER A O 1
ATOM 3688 N N . PRO A 1 473 ? -20.609 -4.711 -7.707 1 98 473 PRO A N 1
ATOM 3689 C CA . PRO A 1 473 ? -21.703 -4.41 -6.77 1 98 473 PRO A CA 1
ATOM 3690 C C . PRO A 1 473 ? -21.562 -5.156 -5.445 1 98 473 PRO A C 1
ATOM 3692 O O . PRO A 1 473 ? -22.266 -4.855 -4.484 1 98 473 PRO A O 1
ATOM 3695 N N . ALA A 1 474 ? -20.688 -6.152 -5.352 1 98.62 474 ALA A N 1
ATOM 3696 C CA . ALA A 1 474 ? -20.516 -6.945 -4.137 1 98.62 474 ALA A CA 1
ATOM 3697 C C . ALA A 1 474 ? -19.906 -6.102 -3.021 1 98.62 474 ALA A C 1
ATOM 3699 O O . ALA A 1 474 ? -19.188 -5.133 -3.289 1 98.62 474 ALA A O 1
ATOM 3700 N N . ILE A 1 475 ? -20.156 -6.496 -1.781 1 98.31 475 ILE A N 1
ATOM 3701 C CA . ILE A 1 475 ? -19.531 -5.836 -0.64 1 98.31 475 ILE A CA 1
ATOM 3702 C C . ILE A 1 475 ? -18.031 -6.035 -0.689 1 98.31 475 ILE A C 1
ATOM 3704 O O . ILE A 1 475 ? -17.266 -5.121 -0.381 1 98.31 475 ILE A O 1
ATOM 3708 N N . GLN A 1 476 ? -17.641 -7.203 -1.067 1 98.56 476 GLN A N 1
ATOM 3709 C CA . GLN A 1 476 ? -16.219 -7.547 -1.143 1 98.56 476 GLN A CA 1
ATOM 3710 C C . GLN A 1 476 ? -15.93 -8.406 -2.371 1 98.56 476 GLN A C 1
ATOM 3712 O O . GLN A 1 476 ? -16.672 -9.344 -2.668 1 98.56 476 GLN A O 1
ATOM 3717 N N . THR A 1 477 ? -14.875 -8.062 -3.148 1 98.81 477 THR A N 1
ATOM 3718 C CA . THR A 1 477 ? -14.539 -8.734 -4.395 1 98.81 477 THR A CA 1
ATOM 3719 C C . THR A 1 477 ? -13.148 -9.359 -4.312 1 98.81 477 THR A C 1
ATOM 3721 O O . THR A 1 477 ? -12.172 -8.672 -4.004 1 98.81 477 THR A O 1
ATOM 3724 N N . PHE A 1 478 ? -13.07 -10.656 -4.566 1 98.94 478 PHE A N 1
ATOM 3725 C CA . PHE A 1 478 ? -11.836 -11.43 -4.656 1 98.94 478 PHE A CA 1
ATOM 3726 C C . PHE A 1 478 ? -11.43 -11.633 -6.113 1 98.94 478 PHE A C 1
ATOM 3728 O O . PHE A 1 478 ? -12.125 -12.32 -6.863 1 98.94 478 PHE A O 1
ATOM 3735 N N . ILE A 1 479 ? -10.336 -11.016 -6.512 1 98.94 479 ILE A N 1
ATOM 3736 C CA . ILE A 1 479 ? -9.766 -11.328 -7.816 1 98.94 479 ILE A CA 1
ATOM 3737 C C . ILE A 1 479 ? -8.742 -12.453 -7.672 1 98.94 479 ILE A C 1
ATOM 3739 O O . ILE A 1 479 ? -7.938 -12.453 -6.742 1 98.94 479 ILE A O 1
ATOM 3743 N N . VAL A 1 480 ? -8.82 -13.43 -8.516 1 98.94 480 VAL A N 1
ATOM 3744 C CA . VAL A 1 480 ? -7.891 -14.547 -8.453 1 98.94 480 VAL A CA 1
ATOM 3745 C C . VAL A 1 480 ? -7.215 -14.742 -9.812 1 98.94 480 VAL A C 1
ATOM 3747 O O . VAL A 1 480 ? -7.879 -15.039 -10.805 1 98.94 480 VAL A O 1
ATOM 3750 N N . GLN A 1 481 ? -5.941 -14.578 -9.82 1 98.81 481 GLN A N 1
ATOM 3751 C CA . GLN A 1 481 ? -5.195 -14.75 -11.062 1 98.81 481 GLN A CA 1
ATOM 3752 C C . GLN A 1 481 ? -4.66 -16.172 -11.188 1 98.81 481 GLN A C 1
ATOM 3754 O O . GLN A 1 481 ? -4.738 -16.953 -10.242 1 98.81 481 GLN A O 1
ATOM 3759 N N . LEU A 1 482 ? -4.18 -16.531 -12.344 1 98.56 482 LEU A N 1
ATOM 3760 C CA . LEU A 1 482 ? -3.438 -17.734 -12.664 1 98.56 482 LEU A CA 1
ATOM 3761 C C . LEU A 1 482 ? -4.305 -18.984 -12.461 1 98.56 482 LEU A C 1
ATOM 3763 O O . LEU A 1 482 ? -3.836 -20 -11.945 1 98.56 482 LEU A O 1
ATOM 3767 N N . THR A 1 483 ? -5.559 -18.797 -12.859 1 98.62 483 THR A N 1
ATOM 3768 C CA . THR A 1 483 ? -6.383 -19.984 -13.07 1 98.62 483 THR A CA 1
ATOM 3769 C C . THR A 1 483 ? -6.184 -20.547 -14.469 1 98.62 483 THR A C 1
ATOM 3771 O O . THR A 1 483 ? -7.129 -21.047 -15.086 1 98.62 483 THR A O 1
ATOM 3774 N N . GLY A 1 484 ? -5.027 -20.344 -14.969 1 96.75 484 GLY A N 1
ATOM 3775 C CA . GLY A 1 484 ? -4.578 -20.766 -16.281 1 96.75 484 GLY A CA 1
ATOM 3776 C C . GLY A 1 484 ? -3.082 -20.594 -16.484 1 96.75 484 GLY A C 1
ATOM 3777 O O . GLY A 1 484 ? -2.324 -20.516 -15.523 1 96.75 484 GLY A O 1
ATOM 3778 N N . SER A 1 485 ? -2.672 -20.609 -17.781 1 91.19 485 SER A N 1
ATOM 3779 C CA . SER A 1 485 ? -1.263 -20.781 -18.125 1 91.19 485 SER A CA 1
ATOM 3780 C C . SER A 1 485 ? -0.503 -19.469 -18.031 1 91.19 485 SER A C 1
ATOM 3782 O O . SER A 1 485 ? 0.722 -19.438 -18.156 1 91.19 485 SER A O 1
ATOM 3784 N N . GLY A 1 486 ? -1.184 -18.5 -17.875 1 86.25 486 GLY A N 1
ATOM 3785 C CA . GLY A 1 486 ? -0.448 -17.266 -17.625 1 86.25 486 GLY A CA 1
ATOM 3786 C C . GLY A 1 486 ? -0.37 -16.375 -18.844 1 86.25 486 GLY A C 1
ATOM 3787 O O . GLY A 1 486 ? -1.298 -16.328 -19.656 1 86.25 486 GLY A O 1
ATOM 3788 N N . SER A 1 487 ? 0.721 -15.625 -19.016 1 92.38 487 SER A N 1
ATOM 3789 C CA . SER A 1 487 ? 1.076 -14.422 -19.75 1 92.38 487 SER A CA 1
ATOM 3790 C C . SER A 1 487 ? 0.736 -13.164 -18.969 1 92.38 487 SER A C 1
ATOM 3792 O O . SER A 1 487 ? -0.216 -13.148 -18.188 1 92.38 487 SER A O 1
ATOM 3794 N N . TYR A 1 488 ? 1.635 -12.273 -19.141 1 97.44 488 TYR A N 1
ATOM 3795 C CA . TYR A 1 488 ? 1.312 -10.977 -18.547 1 97.44 488 TYR A CA 1
ATOM 3796 C C . TYR A 1 488 ? 0.188 -10.289 -19.312 1 97.44 488 TYR A C 1
ATOM 3798 O O . TYR A 1 488 ? 0.043 -10.492 -20.531 1 97.44 488 TYR A O 1
ATOM 3806 N N . LEU A 1 489 ? -0.597 -9.625 -18.641 1 98.44 489 LEU A N 1
ATOM 3807 C CA . LEU A 1 489 ? -1.518 -8.648 -19.219 1 98.44 489 LEU A CA 1
ATOM 3808 C C . LEU A 1 489 ? -1.229 -7.25 -18.688 1 98.44 489 LEU A C 1
ATOM 3810 O O . LEU A 1 489 ? -1.777 -6.844 -17.656 1 98.44 489 LEU A O 1
ATOM 3814 N N . PRO A 1 490 ? -0.419 -6.516 -19.422 1 98.06 490 PRO A N 1
ATOM 3815 C CA . PRO A 1 490 ? 0.101 -5.238 -18.938 1 98.06 490 PRO A CA 1
ATOM 3816 C C . PRO A 1 490 ? -0.836 -4.066 -19.234 1 98.06 490 PRO A C 1
ATOM 3818 O O . PRO A 1 490 ? -1.788 -4.211 -20 1 98.06 490 PRO A O 1
ATOM 3821 N N . THR A 1 491 ? -0.609 -2.961 -18.562 1 96.94 491 THR A N 1
ATOM 3822 C CA . THR A 1 491 ? -1.288 -1.703 -18.859 1 96.94 491 THR A CA 1
ATOM 3823 C C . THR A 1 491 ? -0.605 -0.975 -20 1 96.94 491 THR A C 1
ATOM 3825 O O . THR A 1 491 ? 0.531 -1.295 -20.359 1 96.94 491 THR A O 1
ATOM 3828 N N . LYS A 1 492 ? -1.314 -0.009 -20.516 1 96.12 492 LYS A N 1
ATOM 3829 C CA . LYS A 1 492 ? -0.738 0.838 -21.562 1 96.12 492 LYS A CA 1
ATOM 3830 C C . LYS A 1 492 ? 0.513 1.553 -21.047 1 96.12 492 LYS A C 1
ATOM 3832 O O . LYS A 1 492 ? 1.514 1.641 -21.766 1 96.12 492 LYS A O 1
ATOM 3837 N N . ARG A 1 493 ? 0.457 2.072 -19.828 1 95.25 493 ARG A N 1
ATOM 3838 C CA . ARG A 1 493 ? 1.574 2.775 -19.203 1 95.25 493 ARG A CA 1
ATOM 3839 C C . ARG A 1 493 ? 2.816 1.892 -19.141 1 95.25 493 ARG A C 1
ATOM 3841 O O . ARG A 1 493 ? 3.924 2.35 -19.438 1 95.25 493 ARG A O 1
ATOM 3848 N N . SER A 1 494 ? 2.666 0.646 -18.859 1 96.94 494 SER A N 1
ATOM 3849 C CA . SER A 1 494 ? 3.799 -0.264 -18.734 1 96.94 494 SER A CA 1
ATOM 3850 C C . SER A 1 494 ? 4.371 -0.626 -20.094 1 96.94 494 SER A C 1
ATOM 3852 O O . SER A 1 494 ? 5.574 -0.858 -20.234 1 96.94 494 SER A O 1
ATOM 3854 N N . ILE A 1 495 ? 3.512 -0.758 -21.078 1 96.88 495 ILE A N 1
ATOM 3855 C CA . ILE A 1 495 ? 3.996 -0.994 -22.422 1 96.88 495 ILE A CA 1
ATOM 3856 C C . ILE A 1 495 ? 4.879 0.17 -22.875 1 96.88 495 ILE A C 1
ATOM 3858 O O . ILE A 1 495 ? 5.969 -0.039 -23.406 1 96.88 495 ILE A O 1
ATOM 3862 N N . GLU A 1 496 ? 4.426 1.4 -22.578 1 95.38 496 GLU A N 1
ATOM 3863 C CA . GLU A 1 496 ? 5.207 2.588 -22.922 1 95.38 496 GLU A CA 1
ATOM 3864 C C . GLU A 1 496 ? 6.527 2.611 -22.156 1 95.38 496 GLU A C 1
ATOM 3866 O O . GLU A 1 496 ? 7.547 3.051 -22.688 1 95.38 496 GLU A O 1
ATOM 3871 N N . GLY A 1 497 ? 6.492 2.15 -20.984 1 95.94 497 GLY A N 1
ATOM 3872 C CA . GLY A 1 497 ? 7.699 2.111 -20.172 1 95.94 497 GLY A CA 1
ATOM 3873 C C . GLY A 1 497 ? 8.688 1.055 -20.625 1 95.94 497 GLY A C 1
ATOM 3874 O O . GLY A 1 497 ? 9.898 1.207 -20.438 1 95.94 497 GLY A O 1
ATOM 3875 N N . GLY A 1 498 ? 8.211 -0.115 -21 1 95.25 498 GLY A N 1
ATOM 3876 C CA . GLY A 1 498 ? 9.055 -1.101 -21.672 1 95.25 498 GLY A CA 1
ATOM 3877 C C . GLY A 1 498 ? 9.633 -2.119 -20.703 1 95.25 498 GLY A C 1
ATOM 3878 O O . GLY A 1 498 ? 10.555 -2.861 -21.062 1 95.25 498 GLY A O 1
ATOM 3879 N N . ALA A 1 499 ? 9.141 -2.188 -19.531 1 94.38 499 ALA A N 1
ATOM 3880 C CA . ALA A 1 499 ? 9.688 -3.156 -18.578 1 94.38 499 ALA A CA 1
ATOM 3881 C C . ALA A 1 499 ? 9.273 -4.578 -18.953 1 94.38 499 ALA A C 1
ATOM 3883 O O . ALA A 1 499 ? 8.312 -4.777 -19.703 1 94.38 499 ALA A O 1
ATOM 3884 N N . TYR A 1 500 ? 9.828 -5.566 -18.391 1 91.62 500 TYR A N 1
ATOM 3885 C CA . TYR A 1 500 ? 9.797 -6.984 -18.734 1 91.62 500 TYR A CA 1
ATOM 3886 C C . TYR A 1 500 ? 8.367 -7.465 -18.938 1 91.62 500 TYR A C 1
ATOM 3888 O O . TYR A 1 500 ? 8.047 -8.039 -19.984 1 91.62 500 TYR A O 1
ATOM 3896 N N . GLY A 1 501 ? 7.477 -7.289 -18.094 1 94.31 501 GLY A N 1
ATOM 3897 C CA . GLY A 1 501 ? 6.125 -7.824 -18.141 1 94.31 501 GLY A CA 1
ATOM 3898 C C . GLY A 1 501 ? 5.266 -7.195 -19.219 1 94.31 501 GLY A C 1
ATOM 3899 O O . GLY A 1 501 ? 4.176 -7.691 -19.516 1 94.31 501 GLY A O 1
ATOM 3900 N N . ALA A 1 502 ? 5.887 -6.191 -19.922 1 95.94 502 ALA A N 1
ATOM 3901 C CA . ALA A 1 502 ? 5.055 -5.449 -20.859 1 95.94 502 ALA A CA 1
ATOM 3902 C C . ALA A 1 502 ? 5.633 -5.512 -22.281 1 95.94 502 ALA A C 1
ATOM 3904 O O . ALA A 1 502 ? 5.074 -4.93 -23.203 1 95.94 502 ALA A O 1
ATOM 3905 N N . VAL A 1 503 ? 6.727 -6.23 -22.469 1 95.25 503 VAL A N 1
ATOM 3906 C CA . VAL A 1 503 ? 7.336 -6.305 -23.781 1 95.25 503 VAL A CA 1
ATOM 3907 C C . VAL A 1 503 ? 6.582 -7.312 -24.656 1 95.25 503 VAL A C 1
ATOM 3909 O O . VAL A 1 503 ? 5.891 -8.188 -24.125 1 95.25 503 VAL A O 1
ATOM 3912 N N . PRO A 1 504 ? 6.738 -7.262 -25.922 1 94.19 504 PRO A N 1
ATOM 3913 C CA . PRO A 1 504 ? 5.988 -8.117 -26.844 1 94.19 504 PRO A CA 1
ATOM 3914 C C . PRO A 1 504 ? 6.152 -9.602 -26.531 1 94.19 504 PRO A C 1
ATOM 3916 O O . PRO A 1 504 ? 5.172 -10.352 -26.547 1 94.19 504 PRO A O 1
ATOM 3919 N N . ALA A 1 505 ? 7.301 -10.023 -26.141 1 92.06 505 ALA A N 1
ATOM 3920 C CA . ALA A 1 505 ? 7.582 -11.438 -25.938 1 92.06 505 ALA A CA 1
ATOM 3921 C C . ALA A 1 505 ? 6.867 -11.961 -24.688 1 92.06 505 ALA A C 1
ATOM 3923 O O . ALA A 1 505 ? 6.672 -13.172 -24.547 1 92.06 505 ALA A O 1
ATOM 3924 N N . SER A 1 506 ? 6.363 -11.062 -23.844 1 90.12 506 SER A N 1
ATOM 3925 C CA . SER A 1 506 ? 5.816 -11.469 -22.562 1 90.12 506 SER A CA 1
ATOM 3926 C C . SER A 1 506 ? 4.293 -11.375 -22.547 1 90.12 506 SER A C 1
ATOM 3928 O O . SER A 1 506 ? 3.654 -11.648 -21.531 1 90.12 506 SER A O 1
ATOM 3930 N N . THR A 1 507 ? 3.68 -10.977 -23.656 1 94.06 507 THR A N 1
ATOM 3931 C CA . THR A 1 507 ? 2.281 -10.57 -23.531 1 94.06 507 THR A CA 1
ATOM 3932 C C . THR A 1 507 ? 1.459 -11.141 -24.688 1 94.06 507 THR A C 1
ATOM 3934 O O . THR A 1 507 ? 1.639 -10.75 -25.844 1 94.06 507 THR A O 1
ATOM 3937 N N . LEU A 1 508 ? 0.513 -11.984 -24.359 1 94.81 508 LEU A N 1
ATOM 3938 C CA . LEU A 1 508 ? -0.431 -12.484 -25.359 1 94.81 508 LEU A CA 1
ATOM 3939 C C . LEU A 1 508 ? -1.571 -11.492 -25.562 1 94.81 508 LEU A C 1
ATOM 3941 O O . LEU A 1 508 ? -2.115 -11.398 -26.672 1 94.81 508 LEU A O 1
ATOM 3945 N N . ILE A 1 509 ? -1.952 -10.883 -24.516 1 96.31 509 ILE A N 1
ATOM 3946 C CA . ILE A 1 509 ? -3.074 -9.945 -24.484 1 96.31 509 ILE A CA 1
ATOM 3947 C C . ILE A 1 509 ? -2.572 -8.547 -24.125 1 96.31 509 ILE A C 1
ATOM 3949 O O . ILE A 1 509 ? -1.703 -8.398 -23.266 1 96.31 509 ILE A O 1
ATOM 3953 N N . GLY A 1 510 ? -3.086 -7.52 -24.828 1 95.75 510 GLY A N 1
ATOM 3954 C CA . GLY A 1 510 ? -2.717 -6.141 -24.562 1 95.75 510 GLY A CA 1
ATOM 3955 C C . GLY A 1 510 ? -3.803 -5.367 -23.844 1 95.75 510 GLY A C 1
ATOM 3956 O O . GLY A 1 510 ? -4.766 -5.953 -23.344 1 95.75 510 GLY A O 1
ATOM 3957 N N . PRO A 1 511 ? -3.648 -4.047 -23.75 1 97 511 PRO A N 1
ATOM 3958 C CA . PRO A 1 511 ? -4.562 -3.205 -22.984 1 97 511 PRO A CA 1
ATOM 3959 C C . PRO A 1 511 ? -6.008 -3.303 -23.469 1 97 511 PRO A C 1
ATOM 3961 O O . PRO A 1 511 ? -6.938 -3.258 -22.656 1 97 511 PRO A O 1
ATOM 3964 N N . LYS A 1 512 ? -6.211 -3.412 -24.766 1 97.69 512 LYS A N 1
ATOM 3965 C CA . LYS A 1 512 ? -7.57 -3.57 -25.281 1 97.69 512 LYS A CA 1
ATOM 3966 C C . LYS A 1 512 ? -8.227 -4.824 -24.703 1 97.69 512 LYS A C 1
ATOM 3968 O O . LYS A 1 512 ? -9.383 -4.789 -24.266 1 97.69 512 LYS A O 1
ATOM 3973 N N . GLY A 1 513 ? -7.516 -5.93 -24.75 1 98.25 513 GLY A N 1
ATOM 3974 C CA . GLY A 1 513 ? -8.008 -7.145 -24.125 1 98.25 513 GLY A CA 1
ATOM 3975 C C . GLY A 1 513 ? -8.227 -7.004 -22.625 1 98.25 513 GLY A C 1
ATOM 3976 O O . GLY A 1 513 ? -9.133 -7.621 -22.062 1 98.25 513 GLY A O 1
ATOM 3977 N N . GLY A 1 514 ? -7.348 -6.219 -21.984 1 98.38 514 GLY A N 1
ATOM 3978 C CA . GLY A 1 514 ? -7.535 -5.926 -20.562 1 98.38 514 GLY A CA 1
ATOM 3979 C C . GLY A 1 514 ? -8.844 -5.219 -20.266 1 98.38 514 GLY A C 1
ATOM 3980 O O . GLY A 1 514 ? -9.547 -5.582 -19.328 1 98.38 514 GLY A O 1
ATOM 3981 N N . ASP A 1 515 ? -9.172 -4.207 -21.062 1 98.31 515 ASP A N 1
ATOM 3982 C CA . ASP A 1 515 ? -10.438 -3.496 -20.922 1 98.31 515 ASP A CA 1
ATOM 3983 C C . ASP A 1 515 ? -11.625 -4.438 -21.125 1 98.31 515 ASP A C 1
ATOM 3985 O O . ASP A 1 515 ? -12.617 -4.359 -20.406 1 98.31 515 ASP A O 1
ATOM 3989 N N . GLU A 1 516 ? -11.484 -5.328 -22.109 1 98.75 516 GLU A N 1
ATOM 3990 C CA . GLU A 1 516 ? -12.531 -6.305 -22.391 1 98.75 516 GLU A CA 1
ATOM 3991 C C . GLU A 1 516 ? -12.695 -7.277 -21.219 1 98.75 516 GLU A C 1
ATOM 3993 O O . GLU A 1 516 ? -13.82 -7.629 -20.859 1 98.75 516 GLU A O 1
ATOM 3998 N N . LEU A 1 517 ? -11.586 -7.727 -20.688 1 98.75 517 LEU A N 1
ATOM 3999 C CA . LEU A 1 517 ? -11.633 -8.633 -19.547 1 98.75 517 LEU A CA 1
ATOM 4000 C C . LEU A 1 517 ? -12.406 -8.016 -18.391 1 98.75 517 LEU A C 1
ATOM 4002 O O . LEU A 1 517 ? -13.266 -8.664 -17.797 1 98.75 517 LEU A O 1
ATOM 4006 N N . VAL A 1 518 ? -12.102 -6.738 -18.047 1 98.88 518 VAL A N 1
ATOM 4007 C CA . VAL A 1 518 ? -12.773 -6.039 -16.969 1 98.88 518 VAL A CA 1
ATOM 4008 C C . VAL A 1 518 ? -14.266 -5.945 -17.25 1 98.88 518 VAL A C 1
ATOM 4010 O O . VAL A 1 518 ? -15.094 -6.316 -16.422 1 98.88 518 VAL A O 1
ATOM 4013 N N . ALA A 1 519 ? -14.609 -5.516 -18.438 1 98.69 519 ALA A N 1
ATOM 4014 C CA . ALA A 1 519 ? -16 -5.297 -18.797 1 98.69 519 ALA A CA 1
ATOM 4015 C C . ALA A 1 519 ? -16.797 -6.602 -18.75 1 98.69 519 ALA A C 1
ATOM 4017 O O . ALA A 1 519 ? -17.906 -6.645 -18.219 1 98.69 519 ALA A O 1
ATOM 4018 N N . GLU A 1 520 ? -16.25 -7.641 -19.328 1 98.75 520 GLU A N 1
ATOM 4019 C CA . GLU A 1 520 ? -16.938 -8.922 -19.406 1 98.75 520 GLU A CA 1
ATOM 4020 C C . GLU A 1 520 ? -17.078 -9.555 -18.016 1 98.75 520 GLU A C 1
ATOM 4022 O O . GLU A 1 520 ? -18.109 -10.141 -17.703 1 98.75 520 GLU A O 1
ATOM 4027 N N . THR A 1 521 ? -16 -9.5 -17.234 1 98.88 521 THR A N 1
ATOM 4028 C CA . THR A 1 521 ? -16.062 -10.023 -15.883 1 98.88 521 THR A CA 1
ATOM 4029 C C . THR A 1 521 ? -17.141 -9.32 -15.07 1 98.88 521 THR A C 1
ATOM 4031 O O . THR A 1 521 ? -17.938 -9.977 -14.391 1 98.88 521 THR A O 1
ATOM 4034 N N . LEU A 1 522 ? -17.188 -7.984 -15.164 1 98.81 522 LEU A N 1
ATOM 4035 C CA . LEU A 1 522 ? -18.188 -7.211 -14.438 1 98.81 522 LEU A CA 1
ATOM 4036 C C . LEU A 1 522 ? -19.594 -7.531 -14.938 1 98.81 522 LEU A C 1
ATOM 4038 O O . LEU A 1 522 ? -20.547 -7.551 -14.156 1 98.81 522 LEU A O 1
ATOM 4042 N N . SER A 1 523 ? -19.719 -7.758 -16.234 1 98.69 523 SER A N 1
ATOM 4043 C CA . SER A 1 523 ? -21.016 -8.164 -16.781 1 98.69 523 SER A CA 1
ATOM 4044 C C . SER A 1 523 ? -21.5 -9.461 -16.141 1 98.69 523 SER A C 1
ATOM 4046 O O . SER A 1 523 ? -22.672 -9.578 -15.789 1 98.69 523 SER A O 1
ATOM 4048 N N . ILE A 1 524 ? -20.625 -10.43 -15.984 1 98.75 524 ILE A N 1
ATOM 4049 C CA . ILE A 1 524 ? -20.984 -11.695 -15.352 1 98.75 524 ILE A CA 1
ATOM 4050 C C . ILE A 1 524 ? -21.344 -11.461 -13.891 1 98.75 524 ILE A C 1
ATOM 4052 O O . ILE A 1 524 ? -22.359 -11.977 -13.406 1 98.75 524 ILE A O 1
ATOM 4056 N N . ILE A 1 525 ? -20.547 -10.664 -13.133 1 98.81 525 ILE A N 1
ATOM 4057 C CA . ILE A 1 525 ? -20.812 -10.359 -11.734 1 98.81 525 ILE A CA 1
ATOM 4058 C C . ILE A 1 525 ? -22.203 -9.758 -11.586 1 98.81 525 ILE A C 1
ATOM 4060 O O . ILE A 1 525 ? -22.969 -10.148 -10.695 1 98.81 525 ILE A O 1
ATOM 4064 N N . ASN A 1 526 ? -22.547 -8.852 -12.461 1 98.25 526 ASN A N 1
ATOM 4065 C CA . ASN A 1 526 ? -23.797 -8.102 -12.367 1 98.25 526 ASN A CA 1
ATOM 4066 C C . ASN A 1 526 ? -25 -9.016 -12.531 1 98.25 526 ASN A C 1
ATOM 4068 O O . ASN A 1 526 ? -26.094 -8.719 -12.023 1 98.25 526 ASN A O 1
ATOM 4072 N N . THR A 1 527 ? -24.859 -10.133 -13.156 1 97.56 527 THR A N 1
ATOM 4073 C CA . THR A 1 527 ? -25.969 -11.062 -13.336 1 97.56 527 THR A CA 1
ATOM 4074 C C . THR A 1 527 ? -26.312 -11.75 -12.016 1 97.56 527 THR A C 1
ATOM 4076 O O . THR A 1 527 ? -27.391 -12.328 -11.875 1 97.56 527 THR A O 1
ATOM 4079 N N . MET A 1 528 ? -25.469 -11.68 -11.125 1 96.12 528 MET A N 1
ATOM 4080 C CA . MET A 1 528 ? -25.672 -12.375 -9.859 1 96.12 528 MET A CA 1
ATOM 4081 C C . MET A 1 528 ? -26.188 -11.422 -8.789 1 96.12 528 MET A C 1
ATOM 4083 O O . MET A 1 528 ? -26.438 -11.836 -7.656 1 96.12 528 MET A O 1
ATOM 4087 N N . TRP A 1 529 ? -26.281 -10.203 -9.117 1 92.75 529 TRP A N 1
ATOM 4088 C CA . TRP A 1 529 ? -26.75 -9.195 -8.172 1 92.75 529 TRP A CA 1
ATOM 4089 C C . TRP A 1 529 ? -27.953 -8.445 -8.719 1 92.75 529 TRP A C 1
ATOM 4091 O O . TRP A 1 529 ? -27.984 -8.078 -9.891 1 92.75 529 TRP A O 1
ATOM 4101 N N . MET B 1 1 ? 87.438 -26.234 55.062 1 24 1 MET B N 1
ATOM 4102 C CA . MET B 1 1 ? 87.312 -24.844 54.656 1 24 1 MET B CA 1
ATOM 4103 C C . MET B 1 1 ? 85.875 -24.547 54.312 1 24 1 MET B C 1
ATOM 4105 O O . MET B 1 1 ? 85.25 -25.266 53.531 1 24 1 MET B O 1
ATOM 4109 N N . ILE B 1 2 ? 85.125 -23.75 55.188 1 22.97 2 ILE B N 1
ATOM 4110 C CA . ILE B 1 2 ? 83.75 -23.391 55.656 1 22.97 2 ILE B CA 1
ATOM 4111 C C . ILE B 1 2 ? 83.062 -22.531 54.594 1 22.97 2 ILE B C 1
ATOM 4113 O O . ILE B 1 2 ? 83.5 -21.422 54.281 1 22.97 2 ILE B O 1
ATOM 4117 N N . ARG B 1 3 ? 82.5 -23.141 53.562 1 23.84 3 ARG B N 1
ATOM 4118 C CA . ARG B 1 3 ? 81.875 -22.672 52.312 1 23.84 3 ARG B CA 1
ATOM 4119 C C . ARG B 1 3 ? 80.75 -21.734 52.625 1 23.84 3 ARG B C 1
ATOM 4121 O O . ARG B 1 3 ? 79.688 -22.141 53.188 1 23.84 3 ARG B O 1
ATOM 4128 N N . LEU B 1 4 ? 81 -20.422 53.031 1 21.73 4 LEU B N 1
ATOM 4129 C CA . LEU B 1 4 ? 80.125 -19.359 53.5 1 21.73 4 LEU B CA 1
ATOM 4130 C C . LEU B 1 4 ? 79 -19.078 52.438 1 21.73 4 LEU B C 1
ATOM 4132 O O . LEU B 1 4 ? 79.312 -18.672 51.312 1 21.73 4 LEU B O 1
ATOM 4136 N N . LYS B 1 5 ? 77.938 -19.781 52.5 1 27.53 5 LYS B N 1
ATOM 4137 C CA . LYS B 1 5 ? 76.75 -19.812 51.656 1 27.53 5 LYS B CA 1
ATOM 4138 C C . LYS B 1 5 ? 76.062 -18.453 51.656 1 27.53 5 LYS B C 1
ATOM 4140 O O . LYS B 1 5 ? 75.562 -18 52.656 1 27.53 5 LYS B O 1
ATOM 4145 N N . GLN B 1 6 ? 76.688 -17.375 51 1 26.66 6 GLN B N 1
ATOM 4146 C CA . GLN B 1 6 ? 76.188 -16.016 51.062 1 26.66 6 GLN B CA 1
ATOM 4147 C C . GLN B 1 6 ? 74.75 -15.953 50.531 1 26.66 6 GLN B C 1
ATOM 4149 O O . GLN B 1 6 ? 74.438 -16.562 49.5 1 26.66 6 GLN B O 1
ATOM 4154 N N . PRO B 1 7 ? 73.688 -15.656 51.375 1 31.42 7 PRO B N 1
ATOM 4155 C CA . PRO B 1 7 ? 72.25 -15.578 51.125 1 31.42 7 PRO B CA 1
ATOM 4156 C C . PRO B 1 7 ? 71.875 -14.445 50.156 1 31.42 7 PRO B C 1
ATOM 4158 O O . PRO B 1 7 ? 72.375 -13.32 50.312 1 31.42 7 PRO B O 1
ATOM 4161 N N . PHE B 1 8 ? 71.875 -14.656 48.844 1 33.47 8 PHE B N 1
ATOM 4162 C CA . PHE B 1 8 ? 71.438 -13.711 47.812 1 33.47 8 PHE B CA 1
ATOM 4163 C C . PHE B 1 8 ? 70.062 -13.148 48.125 1 33.47 8 PHE B C 1
ATOM 4165 O O . PHE B 1 8 ? 69.125 -13.906 48.375 1 33.47 8 PHE B O 1
ATOM 4172 N N . LEU B 1 9 ? 69.938 -12.016 48.875 1 27.61 9 LEU B N 1
ATOM 4173 C CA . LEU B 1 9 ? 68.75 -11.203 49.125 1 27.61 9 LEU B CA 1
ATOM 4174 C C . LEU B 1 9 ? 68.125 -10.797 47.844 1 27.61 9 LEU B C 1
ATOM 4176 O O . LEU B 1 9 ? 68.688 -10.141 46.969 1 27.61 9 LEU B O 1
ATOM 4180 N N . ILE B 1 10 ? 67.188 -11.578 47.344 1 32.25 10 ILE B N 1
ATOM 4181 C CA . ILE B 1 10 ? 66.312 -11.312 46.188 1 32.25 10 ILE B CA 1
ATOM 4182 C C . ILE B 1 10 ? 65.5 -10.07 46.469 1 32.25 10 ILE B C 1
ATOM 4184 O O . ILE B 1 10 ? 64.688 -10.047 47.406 1 32.25 10 ILE B O 1
ATOM 4188 N N . LEU B 1 11 ? 66.062 -8.852 46.312 1 30.14 11 LEU B N 1
ATOM 4189 C CA . LEU B 1 11 ? 65.312 -7.605 46.344 1 30.14 11 LEU B CA 1
ATOM 4190 C C . LEU B 1 11 ? 64.125 -7.656 45.344 1 30.14 11 LEU B C 1
ATOM 4192 O O . LEU B 1 11 ? 64.375 -7.766 44.125 1 30.14 11 LEU B O 1
ATOM 4196 N N . LEU B 1 12 ? 63.031 -8.164 45.719 1 32.38 12 LEU B N 1
ATOM 4197 C CA . LEU B 1 12 ? 61.75 -8.102 45 1 32.38 12 LEU B CA 1
ATOM 4198 C C . LEU B 1 12 ? 61.312 -6.66 44.781 1 32.38 12 LEU B C 1
ATOM 4200 O O . LEU B 1 12 ? 61 -5.938 45.719 1 32.38 12 LEU B O 1
ATOM 4204 N N . LEU B 1 13 ? 61.969 -5.895 43.906 1 32.5 13 LEU B N 1
ATOM 4205 C CA . LEU B 1 13 ? 61.5 -4.59 43.469 1 32.5 13 LEU B CA 1
ATOM 4206 C C . LEU B 1 13 ? 60.062 -4.676 43 1 32.5 13 LEU B C 1
ATOM 4208 O O . LEU B 1 13 ? 59.75 -5.387 42.031 1 32.5 13 LEU B O 1
ATOM 4212 N N . SER B 1 14 ? 59.094 -4.48 43.906 1 33.44 14 SER B N 1
ATOM 4213 C CA . SER B 1 14 ? 57.688 -4.273 43.625 1 33.44 14 SER B CA 1
ATOM 4214 C C . SER B 1 14 ? 57.469 -3.111 42.656 1 33.44 14 SER B C 1
ATOM 4216 O O . SER B 1 14 ? 57.75 -1.959 43 1 33.44 14 SER B O 1
ATOM 4218 N N . LEU B 1 15 ? 57.781 -3.297 41.375 1 36 15 LEU B N 1
ATOM 4219 C CA . LEU B 1 15 ? 57.375 -2.318 40.344 1 36 15 LEU B CA 1
ATOM 4220 C C . LEU B 1 15 ? 55.906 -1.965 40.5 1 36 15 LEU B C 1
ATOM 4222 O O . LEU B 1 15 ? 55.031 -2.818 40.312 1 36 15 LEU B O 1
ATOM 4226 N N . ILE B 1 16 ? 55.594 -1.036 41.375 1 38.88 16 ILE B N 1
ATOM 4227 C CA . ILE B 1 16 ? 54.312 -0.375 41.406 1 38.88 16 ILE B CA 1
ATOM 4228 C C . ILE B 1 16 ? 54 0.205 40.031 1 38.88 16 ILE B C 1
ATOM 4230 O O . ILE B 1 16 ? 54.688 1.129 39.562 1 38.88 16 ILE B O 1
ATOM 4234 N N . ILE B 1 17 ? 53.625 -0.619 39.062 1 40.53 17 ILE B N 1
ATOM 4235 C CA . ILE B 1 17 ? 53.094 -0.059 37.812 1 40.53 17 ILE B CA 1
ATOM 4236 C C . ILE B 1 17 ? 51.906 0.873 38.156 1 40.53 17 ILE B C 1
ATOM 4238 O O . ILE B 1 17 ? 50.938 0.465 38.781 1 40.53 17 ILE B O 1
ATOM 4242 N N . PRO B 1 18 ? 52.188 2.18 38.156 1 38.91 18 PRO B N 1
ATOM 4243 C CA . PRO B 1 18 ? 51.031 3.055 38.281 1 38.91 18 PRO B CA 1
ATOM 4244 C C . PRO B 1 18 ? 49.906 2.68 37.344 1 38.91 18 PRO B C 1
ATOM 4246 O O . PRO B 1 18 ? 50.125 2.42 36.156 1 38.91 18 PRO B O 1
ATOM 4249 N N . PHE B 1 19 ? 48.938 1.979 37.906 1 38.28 19 PHE B N 1
ATOM 4250 C CA . PHE B 1 19 ? 47.688 1.884 37.188 1 38.28 19 PHE B CA 1
ATOM 4251 C C . PHE B 1 19 ? 47.188 3.264 36.75 1 38.28 19 PHE B C 1
ATOM 4253 O O . PHE B 1 19 ? 46.781 4.07 37.594 1 38.28 19 PHE B O 1
ATOM 4260 N N . ASN B 1 20 ? 47.906 3.861 35.812 1 36.66 20 ASN B N 1
ATOM 4261 C CA . ASN B 1 20 ? 47.219 4.992 35.188 1 36.66 20 ASN B CA 1
ATOM 4262 C C . ASN B 1 20 ? 45.781 4.648 34.875 1 36.66 20 ASN B C 1
ATOM 4264 O O . ASN B 1 20 ? 45.5 3.703 34.156 1 36.66 20 ASN B O 1
ATOM 4268 N N . GLY B 1 21 ? 44.969 4.91 35.844 1 34.28 21 GLY B N 1
ATOM 4269 C CA . GLY B 1 21 ? 43.562 4.98 35.531 1 34.28 21 GLY B CA 1
ATOM 4270 C C . GLY B 1 21 ? 43.281 5.652 34.188 1 34.28 21 GLY B C 1
ATOM 4271 O O . GLY B 1 21 ? 43.594 6.832 34 1 34.28 21 GLY B O 1
ATOM 4272 N N . PHE B 1 22 ? 43.406 4.855 33.125 1 33.91 22 PHE B N 1
ATOM 4273 C CA . PHE B 1 22 ? 42.719 5.367 31.953 1 33.91 22 PHE B CA 1
ATOM 4274 C C . PHE B 1 22 ? 41.344 5.953 32.344 1 33.91 22 PHE B C 1
ATOM 4276 O O . PHE B 1 22 ? 40.438 5.215 32.719 1 33.91 22 PHE B O 1
ATOM 4283 N N . SER B 1 23 ? 41.562 7.074 33 1 34.59 23 SER B N 1
ATOM 4284 C CA . SER B 1 23 ? 40.281 7.797 32.875 1 34.59 23 SER B CA 1
ATOM 4285 C C . SER B 1 23 ? 39.75 7.707 31.438 1 34.59 23 SER B C 1
ATOM 4287 O O . SER B 1 23 ? 40.375 8.211 30.5 1 34.59 23 SER B O 1
ATOM 4289 N N . GLN B 1 24 ? 39.312 6.57 31.125 1 32.91 24 GLN B N 1
ATOM 4290 C CA . GLN B 1 24 ? 38.469 6.648 29.953 1 32.91 24 GLN B CA 1
ATOM 4291 C C . GLN B 1 24 ? 37.594 7.902 29.984 1 32.91 24 GLN B C 1
ATOM 4293 O O . GLN B 1 24 ? 36.656 8.008 30.797 1 32.91 24 GLN B O 1
ATOM 4298 N N . SER B 1 25 ? 38.25 8.992 29.922 1 36.97 25 SER B N 1
ATOM 4299 C CA . SER B 1 25 ? 37.344 10.031 29.469 1 36.97 25 SER B CA 1
ATOM 4300 C C . SER B 1 25 ? 36.344 9.484 28.453 1 36.97 25 SER B C 1
ATOM 4302 O O . SER B 1 25 ? 36.656 9.305 27.281 1 36.97 25 SER B O 1
ATOM 4304 N N . GLY B 1 26 ? 35.938 8.297 28.781 1 39.59 26 GLY B N 1
ATOM 4305 C CA . GLY B 1 26 ? 34.812 7.926 27.922 1 39.59 26 GLY B CA 1
ATOM 4306 C C . GLY B 1 26 ? 33.969 9.109 27.5 1 39.59 26 GLY B C 1
ATOM 4307 O O . GLY B 1 26 ? 33.469 9.859 28.359 1 39.59 26 GLY B O 1
ATOM 4308 N N . LYS B 1 27 ? 34.344 9.867 26.531 1 44.03 27 LYS B N 1
ATOM 4309 C CA . LYS B 1 27 ? 33.406 10.805 25.891 1 44.03 27 LYS B CA 1
ATOM 4310 C C . LYS B 1 27 ? 31.969 10.43 26.203 1 44.03 27 LYS B C 1
ATOM 4312 O O . LYS B 1 27 ? 31.422 9.484 25.625 1 44.03 27 LYS B O 1
ATOM 4317 N N . SER B 1 28 ? 31.344 10.422 27.344 1 52.28 28 SER B N 1
ATOM 4318 C CA . SER B 1 28 ? 30.031 9.945 27.781 1 52.28 28 SER B CA 1
ATOM 4319 C C . SER B 1 28 ? 28.922 10.508 26.922 1 52.28 28 SER B C 1
ATOM 4321 O O . SER B 1 28 ? 28.5 11.656 27.109 1 52.28 28 SER B O 1
ATOM 4323 N N . ASN B 1 29 ? 28.797 10.391 25.641 1 70.25 29 ASN B N 1
ATOM 4324 C CA . ASN B 1 29 ? 27.828 10.672 24.594 1 70.25 29 ASN B CA 1
ATOM 4325 C C . ASN B 1 29 ? 26.438 10.125 24.938 1 70.25 29 ASN B C 1
ATOM 4327 O O . ASN B 1 29 ? 25.734 9.602 24.078 1 70.25 29 ASN B O 1
ATOM 4331 N N . ALA B 1 30 ? 26.141 10.422 26.141 1 86.25 30 ALA B N 1
ATOM 4332 C CA . ALA B 1 30 ? 24.875 9.906 26.656 1 86.25 30 ALA B CA 1
ATOM 4333 C C . ALA B 1 30 ? 23.703 10.734 26.125 1 86.25 30 ALA B C 1
ATOM 4335 O O . ALA B 1 30 ? 23.766 11.961 26.078 1 86.25 30 ALA B O 1
ATOM 4336 N N . LEU B 1 31 ? 22.719 10.164 25.719 1 96.56 31 LEU B N 1
ATOM 4337 C CA . LEU B 1 31 ? 21.5 10.805 25.234 1 96.56 31 LEU B CA 1
ATOM 4338 C C . LEU B 1 31 ? 20.594 11.211 26.391 1 96.56 31 LEU B C 1
ATOM 4340 O O . LEU B 1 31 ? 20.359 10.422 27.312 1 96.56 31 LEU B O 1
ATOM 4344 N N . LYS B 1 32 ? 20.297 12.461 26.453 1 98 32 LYS B N 1
ATOM 4345 C CA . LYS B 1 32 ? 19.281 12.938 27.391 1 98 32 LYS B CA 1
ATOM 4346 C C . LYS B 1 32 ? 17.953 13.18 26.672 1 98 32 LYS B C 1
ATOM 4348 O O . LYS B 1 32 ? 17.938 13.703 25.547 1 98 32 LYS B O 1
ATOM 4353 N N . ILE B 1 33 ? 16.875 12.758 27.359 1 98.69 33 ILE B N 1
ATOM 4354 C CA . ILE B 1 33 ? 15.555 12.781 26.734 1 98.69 33 ILE B CA 1
ATOM 4355 C C . ILE B 1 33 ? 14.562 13.461 27.688 1 98.69 33 ILE B C 1
ATOM 4357 O O . ILE B 1 33 ? 14.477 13.117 28.859 1 98.69 33 ILE B O 1
ATOM 4361 N N . GLY B 1 34 ? 13.836 14.422 27.172 1 98.81 34 GLY B N 1
ATOM 4362 C CA . GLY B 1 34 ? 12.742 15.062 27.875 1 98.81 34 GLY B CA 1
ATOM 4363 C C . GLY B 1 34 ? 11.477 15.172 27.047 1 98.81 34 GLY B C 1
ATOM 4364 O O . GLY B 1 34 ? 11.531 15.438 25.844 1 98.81 34 GLY B O 1
ATOM 4365 N N . TRP B 1 35 ? 10.336 14.992 27.75 1 98.88 35 TRP B N 1
ATOM 4366 C CA . TRP B 1 35 ? 9.031 15.055 27.078 1 98.88 35 TRP B CA 1
ATOM 4367 C C . TRP B 1 35 ? 8.117 16.062 27.781 1 98.88 35 TRP B C 1
ATOM 4369 O O . TRP B 1 35 ? 8.258 16.312 28.969 1 98.88 35 TRP B O 1
ATOM 4379 N N . ALA B 1 36 ? 7.242 16.578 27.016 1 98.81 36 ALA B N 1
ATOM 4380 C CA . ALA B 1 36 ? 6.113 17.344 27.531 1 98.81 36 ALA B CA 1
ATOM 4381 C C . ALA B 1 36 ? 4.973 17.406 26.531 1 98.81 36 ALA B C 1
ATOM 4383 O O . ALA B 1 36 ? 5.137 17 25.375 1 98.81 36 ALA B O 1
ATOM 4384 N N . SER B 1 37 ? 3.865 17.719 26.953 1 98.5 37 SER B N 1
ATOM 4385 C CA . SER B 1 37 ? 2.699 17.984 26.125 1 98.5 37 SER B CA 1
ATOM 4386 C C . SER B 1 37 ? 2.057 19.328 26.469 1 98.5 37 SER B C 1
ATOM 4388 O O . SER B 1 37 ? 1.96 19.672 27.656 1 98.5 37 SER B O 1
ATOM 4390 N N . ALA B 1 38 ? 1.723 20.047 25.516 1 98.81 38 ALA B N 1
ATOM 4391 C CA . ALA B 1 38 ? 1.011 21.312 25.703 1 98.81 38 ALA B CA 1
ATOM 4392 C C . ALA B 1 38 ? -0.405 21.234 25.141 1 98.81 38 ALA B C 1
ATOM 4394 O O . ALA B 1 38 ? -0.603 20.812 24 1 98.81 38 ALA B O 1
ATOM 4395 N N . ASP B 1 39 ? -1.387 21.578 25.938 1 98.81 39 ASP B N 1
ATOM 4396 C CA . ASP B 1 39 ? -2.762 21.719 25.469 1 98.81 39 ASP B CA 1
ATOM 4397 C C . ASP B 1 39 ? -2.975 23.047 24.766 1 98.81 39 ASP B C 1
ATOM 4399 O O . ASP B 1 39 ? -2.904 24.109 25.391 1 98.81 39 ASP B O 1
ATOM 4403 N N . ILE B 1 40 ? -3.24 23.016 23.531 1 98.88 40 ILE B N 1
ATOM 4404 C CA . ILE B 1 40 ? -3.424 24.25 22.781 1 98.88 40 ILE B CA 1
ATOM 4405 C C . ILE B 1 40 ? -4.883 24.375 22.359 1 98.88 40 ILE B C 1
ATOM 4407 O O . ILE B 1 40 ? -5.188 25.047 21.375 1 98.88 40 ILE B O 1
ATOM 4411 N N . THR B 1 41 ? -5.758 23.672 23.016 1 98.88 41 THR B N 1
ATOM 4412 C CA . THR B 1 41 ? -7.195 23.812 22.812 1 98.88 41 THR B CA 1
ATOM 4413 C C . THR B 1 41 ? -7.688 25.156 23.344 1 98.88 41 THR B C 1
ATOM 4415 O O . THR B 1 41 ? -7.547 25.453 24.531 1 98.88 41 THR B O 1
ATOM 4418 N N . PRO B 1 42 ? -8.25 25.922 22.484 1 98.12 42 PRO B N 1
ATOM 4419 C CA . PRO B 1 42 ? -8.773 27.203 22.984 1 98.12 42 PRO B CA 1
ATOM 4420 C C . PRO B 1 42 ? -10.039 27.047 23.812 1 98.12 42 PRO B C 1
ATOM 4422 O O . PRO B 1 42 ? -10.742 26.031 23.703 1 98.12 42 PRO B O 1
ATOM 4425 N N . ASP B 1 43 ? -10.367 28.031 24.641 1 94.94 43 ASP B N 1
ATOM 4426 C CA . ASP B 1 43 ? -11.539 28 25.5 1 94.94 43 ASP B CA 1
ATOM 4427 C C . ASP B 1 43 ? -12.703 28.781 24.891 1 94.94 43 ASP B C 1
ATOM 4429 O O . ASP B 1 43 ? -13.742 28.953 25.531 1 94.94 43 ASP B O 1
ATOM 4433 N N . MET B 1 44 ? -12.484 29.328 23.734 1 96.5 44 MET B N 1
ATOM 4434 C CA . MET B 1 44 ? -13.5 30.062 22.984 1 96.5 44 MET B CA 1
ATOM 4435 C C . MET B 1 44 ? -13.555 29.594 21.531 1 96.5 44 MET B C 1
ATOM 4437 O O . MET B 1 44 ? -12.625 28.938 21.047 1 96.5 44 MET B O 1
ATOM 4441 N N . PRO B 1 45 ? -14.68 29.891 20.828 1 97.88 45 PRO B N 1
ATOM 4442 C CA . PRO B 1 45 ? -14.75 29.516 19.422 1 97.88 45 PRO B CA 1
ATOM 4443 C C . PRO B 1 45 ? -13.625 30.141 18.594 1 97.88 45 PRO B C 1
ATOM 4445 O O . PRO B 1 45 ? -13.234 31.281 18.828 1 97.88 45 PRO B O 1
ATOM 4448 N N . VAL B 1 46 ? -13.125 29.438 17.719 1 98.5 46 VAL B N 1
ATOM 4449 C CA . VAL B 1 46 ? -12.078 29.844 16.797 1 98.5 46 VAL B CA 1
ATOM 4450 C C . VAL B 1 46 ? -12.438 29.422 15.375 1 98.5 46 VAL B C 1
ATOM 4452 O O . VAL B 1 46 ? -13.328 28.594 15.18 1 98.5 46 VAL B O 1
ATOM 4455 N N . LEU B 1 47 ? -11.773 30.047 14.422 1 98.06 47 LEU B N 1
ATOM 4456 C CA . LEU B 1 47 ? -11.859 29.547 13.055 1 98.06 47 LEU B CA 1
ATOM 4457 C C . LEU B 1 47 ? -11.117 28.219 12.914 1 98.06 47 LEU B C 1
ATOM 4459 O O . LEU B 1 47 ? -10.008 28.062 13.422 1 98.06 47 LEU B O 1
ATOM 4463 N N . VAL B 1 48 ? -11.789 27.25 12.258 1 98.31 48 VAL B N 1
ATOM 4464 C CA . VAL B 1 48 ? -11.195 25.938 11.992 1 98.31 48 VAL B CA 1
ATOM 4465 C C . VAL B 1 48 ? -10.578 25.938 10.594 1 98.31 48 VAL B C 1
ATOM 4467 O O . VAL B 1 48 ? -11.211 26.359 9.625 1 98.31 48 VAL B O 1
ATOM 4470 N N . ALA B 1 49 ? -9.391 25.438 10.422 1 95.75 49 ALA B N 1
ATOM 4471 C CA . ALA B 1 49 ? -8.648 25.469 9.164 1 95.75 49 ALA B CA 1
ATOM 4472 C C . ALA B 1 49 ? -8.969 24.234 8.32 1 95.75 49 ALA B C 1
ATOM 4474 O O . ALA B 1 49 ? -9.336 23.188 8.852 1 95.75 49 ALA B O 1
ATOM 4475 N N . GLY B 1 50 ? -8.781 24.391 6.965 1 94.12 50 GLY B N 1
ATOM 4476 C CA . GLY B 1 50 ? -8.648 23.188 6.164 1 94.12 50 GLY B CA 1
ATOM 4477 C C . GLY B 1 50 ? -9.727 23.047 5.105 1 94.12 50 GLY B C 1
ATOM 4478 O O . GLY B 1 50 ? -9.766 22.062 4.371 1 94.12 50 GLY B O 1
ATOM 4479 N N . GLN B 1 51 ? -10.641 23.906 5.07 1 95.44 51 GLN B N 1
ATOM 4480 C CA . GLN B 1 51 ? -11.672 23.906 4.043 1 95.44 51 GLN B CA 1
ATOM 4481 C C . GLN B 1 51 ? -11.75 25.25 3.326 1 95.44 51 GLN B C 1
ATOM 4483 O O . GLN B 1 51 ? -11.234 26.25 3.824 1 95.44 51 GLN B O 1
ATOM 4488 N N . PHE B 1 52 ? -12.445 25.234 2.154 1 94.75 52 PHE B N 1
ATOM 4489 C CA . PHE B 1 52 ? -12.641 26.469 1.423 1 94.75 52 PHE B CA 1
ATOM 4490 C C . PHE B 1 52 ? -13.617 27.391 2.152 1 94.75 52 PHE B C 1
ATOM 4492 O O . PHE B 1 52 ? -13.547 28.609 2.035 1 94.75 52 PHE B O 1
ATOM 4499 N N . TYR B 1 53 ? -14.492 26.781 2.869 1 96.62 53 TYR B N 1
ATOM 4500 C CA . TYR B 1 53 ? -15.453 27.562 3.645 1 96.62 53 TYR B CA 1
ATOM 4501 C C . TYR B 1 53 ? -14.969 27.75 5.078 1 96.62 53 TYR B C 1
ATOM 4503 O O . TYR B 1 53 ? -14.258 26.906 5.617 1 96.62 53 TYR B O 1
ATOM 4511 N N . ALA B 1 54 ? -15.336 28.859 5.609 1 97.38 54 ALA B N 1
ATOM 4512 C CA . ALA B 1 54 ? -15.031 29.094 7.02 1 97.38 54 ALA B CA 1
ATOM 4513 C C . ALA B 1 54 ? -15.82 28.156 7.918 1 97.38 54 ALA B C 1
ATOM 4515 O O . ALA B 1 54 ? -16.953 27.797 7.609 1 97.38 54 ALA B O 1
ATOM 4516 N N . ARG B 1 55 ? -15.203 27.766 8.961 1 98.25 55 ARG B N 1
ATOM 4517 C CA . ARG B 1 55 ? -15.852 27.031 10.047 1 98.25 55 ARG B CA 1
ATOM 4518 C C . ARG B 1 55 ? -15.539 27.672 11.391 1 98.25 55 ARG B C 1
ATOM 4520 O O . ARG B 1 55 ? -14.375 27.766 11.789 1 98.25 55 ARG B O 1
ATOM 4527 N N . LEU B 1 56 ? -16.562 28.156 11.969 1 98.12 56 LEU B N 1
ATOM 4528 C CA . LEU B 1 56 ? -16.469 28.547 13.375 1 98.12 56 LEU B CA 1
ATOM 4529 C C . LEU B 1 56 ? -16.672 27.344 14.289 1 98.12 56 LEU B C 1
ATOM 4531 O O . LEU B 1 56 ? -17.688 26.656 14.203 1 98.12 56 LEU B O 1
ATOM 4535 N N . SER B 1 57 ? -15.711 27.156 15.172 1 98.38 57 SER B N 1
ATOM 4536 C CA . SER B 1 57 ? -15.758 25.953 15.984 1 98.38 57 SER B CA 1
ATOM 4537 C C . SER B 1 57 ? -17.016 25.906 16.844 1 98.38 57 SER B C 1
ATOM 4539 O O . SER B 1 57 ? -17.406 26.938 17.406 1 98.38 57 SER B O 1
ATOM 4541 N N . GLU B 1 58 ? -17.625 24.766 16.906 1 97.5 58 GLU B N 1
ATOM 4542 C CA . GLU B 1 58 ? -18.859 24.578 17.656 1 97.5 58 GLU B CA 1
ATOM 4543 C C . GLU B 1 58 ? -18.641 23.672 18.875 1 97.5 58 GLU B C 1
ATOM 4545 O O . GLU B 1 58 ? -19.609 23.156 19.453 1 97.5 58 GLU B O 1
ATOM 4550 N N . GLY B 1 59 ? -17.484 23.5 19.219 1 97.56 59 GLY B N 1
ATOM 4551 C CA . GLY B 1 59 ? -17.125 22.656 20.359 1 97.56 59 GLY B CA 1
ATOM 4552 C C . GLY B 1 59 ? -15.805 21.938 20.188 1 97.56 59 GLY B C 1
ATOM 4553 O O . GLY B 1 59 ? -15.047 22.234 19.266 1 97.56 59 GLY B O 1
ATOM 4554 N N . VAL B 1 60 ? -15.539 21.109 21.172 1 98.31 60 VAL B N 1
ATOM 4555 C CA . VAL B 1 60 ? -14.312 20.312 21.188 1 98.31 60 VAL B CA 1
ATOM 4556 C C . VAL B 1 60 ? -14.648 18.828 21.25 1 98.31 60 VAL B C 1
ATOM 4558 O O . VAL B 1 60 ? -15.242 18.375 22.234 1 98.31 60 VAL B O 1
ATOM 4561 N N . MET B 1 61 ? -14.359 18.094 20.219 1 97.38 61 MET B N 1
ATOM 4562 C CA . MET B 1 61 ? -14.547 16.641 20.219 1 97.38 61 MET B CA 1
ATOM 4563 C C . MET B 1 61 ? -13.484 15.961 21.078 1 97.38 61 MET B C 1
ATOM 4565 O O . MET B 1 61 ? -13.805 15.094 21.891 1 97.38 61 MET B O 1
ATOM 4569 N N . ASP B 1 62 ? -12.305 16.312 20.938 1 98.25 62 ASP B N 1
ATOM 4570 C CA . ASP B 1 62 ? -11.133 15.906 21.703 1 98.25 62 ASP B CA 1
ATOM 4571 C C . ASP B 1 62 ? -10.047 16.984 21.641 1 98.25 62 ASP B C 1
ATOM 4573 O O . ASP B 1 62 ? -10.016 17.797 20.719 1 98.25 62 ASP B O 1
ATOM 4577 N N . PRO B 1 63 ? -9.195 17.047 22.609 1 98.38 63 PRO B N 1
ATOM 4578 C CA . PRO B 1 63 ? -8.234 18.156 22.688 1 98.38 63 PRO B CA 1
ATOM 4579 C C . PRO B 1 63 ? -7.227 18.141 21.547 1 98.38 63 PRO B C 1
ATOM 4581 O O . PRO B 1 63 ? -6.832 17.078 21.062 1 98.38 63 PRO B O 1
ATOM 4584 N N . VAL B 1 64 ? -6.812 19.312 21.125 1 98.69 64 VAL B N 1
ATOM 4585 C CA . VAL B 1 64 ? -5.668 19.484 20.234 1 98.69 64 VAL B CA 1
ATOM 4586 C C . VAL B 1 64 ? -4.426 19.828 21.047 1 98.69 64 VAL B C 1
ATOM 4588 O O . VAL B 1 64 ? -4.469 20.703 21.922 1 98.69 64 VAL B O 1
ATOM 4591 N N . THR B 1 65 ? -3.359 19.125 20.812 1 98.81 65 THR B N 1
ATOM 4592 C CA . THR B 1 65 ? -2.18 19.234 21.656 1 98.81 65 THR B CA 1
ATOM 4593 C C . THR B 1 65 ? -0.917 19.391 20.812 1 98.81 65 THR B C 1
ATOM 4595 O O . THR B 1 65 ? -0.95 19.203 19.594 1 98.81 65 THR B O 1
ATOM 4598 N N . ALA B 1 66 ? 0.136 19.828 21.453 1 98.94 66 ALA B N 1
ATOM 4599 C CA . ALA B 1 66 ? 1.506 19.734 20.953 1 98.94 66 ALA B CA 1
ATOM 4600 C C . ALA B 1 66 ? 2.346 18.797 21.812 1 98.94 66 ALA B C 1
ATOM 4602 O O . ALA B 1 66 ? 2.426 18.953 23.031 1 98.94 66 ALA B O 1
ATOM 4603 N N . THR B 1 67 ? 2.875 17.781 21.188 1 98.94 67 THR B N 1
ATOM 4604 C CA . THR B 1 67 ? 3.805 16.875 21.859 1 98.94 67 THR B CA 1
ATOM 4605 C C . THR B 1 67 ? 5.246 17.312 21.609 1 98.94 67 THR B C 1
ATOM 4607 O O . THR B 1 67 ? 5.641 17.562 20.469 1 98.94 67 THR B O 1
ATOM 4610 N N . ILE B 1 68 ? 6.035 17.391 22.734 1 98.94 68 ILE B N 1
ATOM 4611 C CA . ILE B 1 68 ? 7.371 17.969 22.656 1 98.94 68 ILE B CA 1
ATOM 4612 C C . ILE B 1 68 ? 8.406 16.953 23.109 1 98.94 68 ILE B C 1
ATOM 4614 O O . ILE B 1 68 ? 8.234 16.297 24.141 1 98.94 68 ILE B O 1
ATOM 4618 N N . LEU B 1 69 ? 9.406 16.766 22.312 1 98.94 69 LEU B N 1
ATOM 4619 C CA . LEU B 1 69 ? 10.57 15.938 22.609 1 98.94 69 LEU B CA 1
ATOM 4620 C C . LEU B 1 69 ? 11.844 16.781 22.609 1 98.94 69 LEU B C 1
ATOM 4622 O O . LEU B 1 69 ? 12.164 17.438 21.625 1 98.94 69 LEU B O 1
ATOM 4626 N N . ALA B 1 70 ? 12.539 16.859 23.703 1 98.88 70 ALA B N 1
ATOM 4627 C CA . ALA B 1 70 ? 13.844 17.516 23.828 1 98.88 70 ALA B CA 1
ATOM 4628 C C . ALA B 1 70 ? 14.969 16.484 23.922 1 98.88 70 ALA B C 1
ATOM 4630 O O . ALA B 1 70 ? 14.953 15.609 24.781 1 98.88 70 ALA B O 1
ATOM 4631 N N . LEU B 1 71 ? 15.914 16.578 23.047 1 98.75 71 LEU B N 1
ATOM 4632 C CA . LEU B 1 71 ? 17.047 15.672 22.984 1 98.75 71 LEU B CA 1
ATOM 4633 C C . LEU B 1 71 ? 18.359 16.438 23.125 1 98.75 71 LEU B C 1
ATOM 4635 O O . LEU B 1 71 ? 18.516 17.531 22.562 1 98.75 71 LEU B O 1
ATOM 4639 N N . GLU B 1 72 ? 19.266 15.898 23.828 1 97.81 72 GLU B N 1
ATOM 4640 C CA . GLU B 1 72 ? 20.625 16.406 23.953 1 97.81 72 GLU B CA 1
ATOM 4641 C C . GLU B 1 72 ? 21.641 15.266 24 1 97.81 72 GLU B C 1
ATOM 4643 O O . GLU B 1 72 ? 21.438 14.281 24.719 1 97.81 72 GLU B O 1
ATOM 4648 N N . SER B 1 73 ? 22.547 15.336 23.203 1 96.25 73 SER B N 1
ATOM 4649 C CA . SER B 1 73 ? 23.656 14.383 23.234 1 96.25 73 SER B CA 1
ATOM 4650 C C . SER B 1 73 ? 24.984 15.086 23.438 1 96.25 73 SER B C 1
ATOM 4652 O O . SER B 1 73 ? 25.266 16.094 22.781 1 96.25 73 SER B O 1
ATOM 4654 N N . GLY B 1 74 ? 25.781 14.523 24.297 1 89.81 74 GLY B N 1
ATOM 4655 C CA . GLY B 1 74 ? 27.047 15.148 24.641 1 89.81 74 GLY B CA 1
ATOM 4656 C C . GLY B 1 74 ? 26.969 16.062 25.859 1 89.81 74 GLY B C 1
ATOM 4657 O O . GLY B 1 74 ? 25.938 16.078 26.547 1 89.81 74 GLY B O 1
ATOM 4658 N N . GLU B 1 75 ? 28.125 16.672 26.172 1 83.44 75 GLU B N 1
ATOM 4659 C CA . GLU B 1 75 ? 28.172 17.5 27.359 1 83.44 75 GLU B CA 1
ATOM 4660 C C . GLU B 1 75 ? 28.688 18.906 27.031 1 83.44 75 GLU B C 1
ATOM 4662 O O . GLU B 1 75 ? 29.453 19.078 26.078 1 83.44 75 GLU B O 1
ATOM 4667 N N . GLY B 1 76 ? 28.203 19.828 27.828 1 78.88 76 GLY B N 1
ATOM 4668 C CA . GLY B 1 76 ? 28.734 21.172 27.781 1 78.88 76 GLY B CA 1
ATOM 4669 C C . GLY B 1 76 ? 28.234 21.984 26.594 1 78.88 76 GLY B C 1
ATOM 4670 O O . GLY B 1 76 ? 27.094 21.812 26.156 1 78.88 76 GLY B O 1
ATOM 4671 N N . GLU B 1 77 ? 28.984 22.891 26.109 1 78.38 77 GLU B N 1
ATOM 4672 C CA . GLU B 1 77 ? 28.609 23.859 25.078 1 78.38 77 GLU B CA 1
ATOM 4673 C C . GLU B 1 77 ? 28.578 23.219 23.703 1 78.38 77 GLU B C 1
ATOM 4675 O O . GLU B 1 77 ? 27.906 23.703 22.797 1 78.38 77 GLU B O 1
ATOM 4680 N N . ASN B 1 78 ? 29.203 22.062 23.641 1 82.5 78 ASN B N 1
ATOM 4681 C CA . ASN B 1 78 ? 29.297 21.422 22.344 1 82.5 78 ASN B CA 1
ATOM 4682 C C . ASN B 1 78 ? 28.266 20.328 22.156 1 82.5 78 ASN B C 1
ATOM 4684 O O . ASN B 1 78 ? 28.297 19.578 21.188 1 82.5 78 ASN B O 1
ATOM 4688 N N . SER B 1 79 ? 27.344 20.344 23.062 1 92.38 79 SER B N 1
ATOM 4689 C CA . SER B 1 79 ? 26.328 19.297 22.953 1 92.38 79 SER B CA 1
ATOM 4690 C C . SER B 1 79 ? 25.422 19.531 21.75 1 92.38 79 SER B C 1
ATOM 4692 O O . SER B 1 79 ? 25.125 20.672 21.406 1 92.38 79 SER B O 1
ATOM 4694 N N . GLU B 1 80 ? 25.078 18.438 21.109 1 95.31 80 GLU B N 1
ATOM 4695 C CA . GLU B 1 80 ? 24.062 18.484 20.047 1 95.31 80 GLU B CA 1
ATOM 4696 C C . GLU B 1 80 ? 22.656 18.453 20.625 1 95.31 80 GLU B C 1
ATOM 4698 O O . GLU B 1 80 ? 22.406 17.719 21.594 1 95.31 80 GLU B O 1
ATOM 4703 N N . LYS B 1 81 ? 21.828 19.328 20.109 1 97.69 81 LYS B N 1
ATOM 4704 C CA . LYS B 1 81 ? 20.484 19.453 20.656 1 97.69 81 LYS B CA 1
ATOM 4705 C C . LYS B 1 81 ? 19.438 19.438 19.531 1 97.69 81 LYS B C 1
ATOM 4707 O O . LYS B 1 81 ? 19.703 19.938 18.438 1 97.69 81 LYS B O 1
ATOM 4712 N N . THR B 1 82 ? 18.328 18.844 19.797 1 98.75 82 THR B N 1
ATOM 4713 C CA . THR B 1 82 ? 17.141 18.953 18.969 1 98.75 82 THR B CA 1
ATOM 4714 C C . THR B 1 82 ? 15.875 19.031 19.812 1 98.75 82 THR B C 1
ATOM 4716 O O . THR B 1 82 ? 15.672 18.219 20.719 1 98.75 82 THR B O 1
ATOM 4719 N N . ILE B 1 83 ? 15.109 20.031 19.594 1 98.88 83 ILE B N 1
ATOM 4720 C CA . ILE B 1 83 ? 13.75 20.109 20.125 1 98.88 83 ILE B CA 1
ATOM 4721 C C . ILE B 1 83 ? 12.75 19.828 19 1 98.88 83 ILE B C 1
ATOM 4723 O O . ILE B 1 83 ? 12.688 20.547 18 1 98.88 83 ILE B O 1
ATOM 4727 N N . TRP B 1 84 ? 11.977 18.781 19.188 1 98.94 84 TRP B N 1
ATOM 4728 C CA . TRP B 1 84 ? 10.977 18.406 18.188 1 98.94 84 TRP B CA 1
ATOM 4729 C C . TRP B 1 84 ? 9.562 18.594 18.719 1 98.94 84 TRP B C 1
ATOM 4731 O O . TRP B 1 84 ? 9.203 18.031 19.766 1 98.94 84 TRP B O 1
ATOM 4741 N N . ILE B 1 85 ? 8.797 19.344 18.031 1 99 85 ILE B N 1
ATOM 4742 C CA . ILE B 1 85 ? 7.43 19.656 18.438 1 99 85 ILE B CA 1
ATOM 4743 C C . ILE B 1 85 ? 6.457 19.156 17.359 1 99 85 ILE B C 1
ATOM 4745 O O . ILE B 1 85 ? 6.598 19.5 16.188 1 99 85 ILE B O 1
ATOM 4749 N N . SER B 1 86 ? 5.488 18.344 17.719 1 98.94 86 SER B N 1
ATOM 4750 C CA . SER B 1 86 ? 4.406 17.922 16.828 1 98.94 86 SER B CA 1
ATOM 4751 C C . SER B 1 86 ? 3.07 18.516 17.281 1 98.94 86 SER B C 1
ATOM 4753 O O . SER B 1 86 ? 2.617 18.266 18.391 1 98.94 86 SER B O 1
ATOM 4755 N N . CYS B 1 87 ? 2.426 19.219 16.391 1 98.94 87 CYS B N 1
ATOM 4756 C CA . CYS B 1 87 ? 1.213 19.938 16.75 1 98.94 87 CYS B CA 1
ATOM 4757 C C . CYS B 1 87 ? 0.004 19.391 16 1 98.94 87 CYS B C 1
ATOM 4759 O O . CYS B 1 87 ? 0.067 19.156 14.789 1 98.94 87 CYS B O 1
ATOM 4761 N N . ASP B 1 88 ? -1.096 19.203 16.719 1 98.81 88 ASP B N 1
ATOM 4762 C CA . ASP B 1 88 ? -2.373 18.922 16.062 1 98.81 88 ASP B CA 1
ATOM 4763 C C . ASP B 1 88 ? -2.926 20.156 15.375 1 98.81 88 ASP B C 1
ATOM 4765 O O . ASP B 1 88 ? -3.865 20.781 15.867 1 98.81 88 ASP B O 1
ATOM 4769 N N . LEU B 1 89 ? -2.338 20.438 14.242 1 98.81 89 LEU B N 1
ATOM 4770 C CA . LEU B 1 89 ? -2.701 21.578 13.398 1 98.81 89 LEU B CA 1
ATOM 4771 C C . LEU B 1 89 ? -2.658 21.188 11.922 1 98.81 89 LEU B C 1
ATOM 4773 O O . LEU B 1 89 ? -2.141 20.125 11.57 1 98.81 89 LEU B O 1
ATOM 4777 N N . VAL B 1 90 ? -3.229 22.031 11.109 1 98.06 90 VAL B N 1
ATOM 4778 C CA . VAL B 1 90 ? -3.26 21.766 9.68 1 98.06 90 VAL B CA 1
ATOM 4779 C C . VAL B 1 90 ? -1.872 22 9.078 1 98.06 90 VAL B C 1
ATOM 4781 O O . VAL B 1 90 ? -1.44 21.25 8.195 1 98.06 90 VAL B O 1
ATOM 4784 N N . GLY B 1 91 ? -1.203 22.938 9.461 1 98.06 91 GLY B N 1
ATOM 4785 C CA . GLY B 1 91 ? 0.136 23.375 9.094 1 98.06 91 GLY B CA 1
ATOM 4786 C C . GLY B 1 91 ? 0.76 24.297 10.125 1 98.06 91 GLY B C 1
ATOM 4787 O O . GLY B 1 91 ? 0.131 24.641 11.125 1 98.06 91 GLY B O 1
ATOM 4788 N N . ILE B 1 92 ? 2.008 24.656 9.867 1 98.69 92 ILE B N 1
ATOM 4789 C CA . ILE B 1 92 ? 2.736 25.562 10.758 1 98.69 92 ILE B CA 1
ATOM 4790 C C . ILE B 1 92 ? 3.104 26.844 10 1 98.69 92 ILE B C 1
ATOM 4792 O O . ILE B 1 92 ? 3.965 26.812 9.117 1 98.69 92 ILE B O 1
ATOM 4796 N N . SER B 1 93 ? 2.436 27.938 10.367 1 98.19 93 SER B N 1
ATOM 4797 C CA . SER B 1 93 ? 2.803 29.188 9.711 1 98.19 93 SER B CA 1
ATOM 4798 C C . SER B 1 93 ? 4.25 29.562 10 1 98.19 93 SER B C 1
ATOM 4800 O O . SER B 1 93 ? 4.727 29.406 11.133 1 98.19 93 SER B O 1
ATOM 4802 N N . ASP B 1 94 ? 4.957 30.031 8.914 1 97 94 ASP B N 1
ATOM 4803 C CA . ASP B 1 94 ? 6.395 30.25 9.031 1 97 94 ASP B CA 1
ATOM 4804 C C . ASP B 1 94 ? 6.801 31.547 8.336 1 97 94 ASP B C 1
ATOM 4806 O O . ASP B 1 94 ? 7.98 31.766 8.055 1 97 94 ASP B O 1
ATOM 4810 N N . GLY B 1 95 ? 5.828 32.312 7.977 1 93.56 95 GLY B N 1
ATOM 4811 C CA . GLY B 1 95 ? 6.102 33.625 7.387 1 93.56 95 GLY B CA 1
ATOM 4812 C C . GLY B 1 95 ? 6.309 33.562 5.887 1 93.56 95 GLY B C 1
ATOM 4813 O O . GLY B 1 95 ? 6.457 34.594 5.234 1 93.56 95 GLY B O 1
ATOM 4814 N N . MET B 1 96 ? 6.27 32.438 5.32 1 86.88 96 MET B N 1
ATOM 4815 C CA . MET B 1 96 ? 6.555 32.25 3.898 1 86.88 96 MET B CA 1
ATOM 4816 C C . MET B 1 96 ? 5.352 32.656 3.049 1 86.88 96 MET B C 1
ATOM 4818 O O . MET B 1 96 ? 5.508 33.219 1.965 1 86.88 96 MET B O 1
ATOM 4822 N N . ARG B 1 97 ? 4.199 32.344 3.521 1 86.62 97 ARG B N 1
ATOM 4823 C CA . ARG B 1 97 ? 3.008 32.562 2.707 1 86.62 97 ARG B CA 1
ATOM 4824 C C . ARG B 1 97 ? 2.26 33.812 3.145 1 86.62 97 ARG B C 1
ATOM 4826 O O . ARG B 1 97 ? 1.666 34.531 2.318 1 86.62 97 ARG B O 1
ATOM 4833 N N . THR B 1 98 ? 2.24 33.969 4.41 1 89.38 98 THR B N 1
ATOM 4834 C CA . THR B 1 98 ? 1.587 35.125 5 1 89.38 98 THR B CA 1
ATOM 4835 C C . THR B 1 98 ? 2.428 35.719 6.137 1 89.38 98 THR B C 1
ATOM 4837 O O . THR B 1 98 ? 3.576 35.312 6.332 1 89.38 98 THR B O 1
ATOM 4840 N N . THR B 1 99 ? 1.808 36.625 6.859 1 87.5 99 THR B N 1
ATOM 4841 C CA . THR B 1 99 ? 2.52 37.25 7.969 1 87.5 99 THR B CA 1
ATOM 4842 C C . THR B 1 99 ? 2.451 36.375 9.219 1 87.5 99 THR B C 1
ATOM 4844 O O . THR B 1 99 ? 3.191 36.594 10.18 1 87.5 99 THR B O 1
ATOM 4847 N N . ALA B 1 100 ? 1.564 35.438 9.172 1 96 100 ALA B N 1
ATOM 4848 C CA . ALA B 1 100 ? 1.502 34.531 10.312 1 96 100 ALA B CA 1
ATOM 4849 C C . ALA B 1 100 ? 2.773 33.688 10.422 1 96 100 ALA B C 1
ATOM 4851 O O . ALA B 1 100 ? 3.289 33.188 9.414 1 96 100 ALA B O 1
ATOM 4852 N N . ASN B 1 101 ? 3.312 33.562 11.625 1 98.06 101 ASN B N 1
ATOM 4853 C CA . ASN B 1 101 ? 4.57 32.844 11.844 1 98.06 101 ASN B CA 1
ATOM 4854 C C . ASN B 1 101 ? 4.605 32.188 13.219 1 98.06 101 ASN B C 1
ATOM 4856 O O . ASN B 1 101 ? 5.414 32.562 14.07 1 98.06 101 ASN B O 1
ATOM 4860 N N . LEU B 1 102 ? 3.82 31.203 13.352 1 98.75 102 LEU B N 1
ATOM 4861 C CA . LEU B 1 102 ? 3.758 30.453 14.609 1 98.75 102 LEU B CA 1
ATOM 4862 C C . LEU B 1 102 ? 5.117 29.859 14.961 1 98.75 102 LEU B C 1
ATOM 4864 O O . LEU B 1 102 ? 5.527 29.875 16.125 1 98.75 102 LEU B O 1
ATOM 4868 N N . ARG B 1 103 ? 5.855 29.297 14 1 98.62 103 ARG B N 1
ATOM 4869 C CA . ARG B 1 103 ? 7.164 28.688 14.203 1 98.62 103 ARG B CA 1
ATOM 4870 C C . ARG B 1 103 ? 8.109 29.641 14.914 1 98.62 103 ARG B C 1
ATOM 4872 O O . ARG B 1 103 ? 8.68 29.297 15.953 1 98.62 103 ARG B O 1
ATOM 4879 N N . ASP B 1 104 ? 8.281 30.859 14.406 1 98 104 ASP B N 1
ATOM 4880 C CA . ASP B 1 104 ? 9.242 31.812 14.977 1 98 104 ASP B CA 1
ATOM 4881 C C . ASP B 1 104 ? 8.734 32.406 16.281 1 98 104 ASP B C 1
ATOM 4883 O O . ASP B 1 104 ? 9.523 32.75 17.156 1 98 104 ASP B O 1
ATOM 4887 N N . GLU B 1 105 ? 7.395 32.5 16.422 1 98.5 105 GLU B N 1
ATOM 4888 C CA . GLU B 1 105 ? 6.852 32.906 17.703 1 98.5 105 GLU B CA 1
ATOM 4889 C C . GLU B 1 105 ? 7.242 31.938 18.812 1 98.5 105 GLU B C 1
ATOM 4891 O O . GLU B 1 105 ? 7.617 32.344 19.906 1 98.5 105 GLU B O 1
ATOM 4896 N N . ILE B 1 106 ? 7.133 30.656 18.516 1 98.88 106 ILE B N 1
ATOM 4897 C CA . ILE B 1 106 ? 7.551 29.625 19.469 1 98.88 106 ILE B CA 1
ATOM 4898 C C . ILE B 1 106 ? 9.047 29.75 19.734 1 98.88 106 ILE B C 1
ATOM 4900 O O . ILE B 1 106 ? 9.477 29.797 20.891 1 98.88 106 ILE B O 1
ATOM 4904 N N . ARG B 1 107 ? 9.844 29.828 18.703 1 98.75 107 ARG B N 1
ATOM 4905 C CA . ARG B 1 107 ? 11.297 29.859 18.797 1 98.75 107 ARG B CA 1
ATOM 4906 C C . ARG B 1 107 ? 11.758 31.062 19.641 1 98.75 107 ARG B C 1
ATOM 4908 O O . ARG B 1 107 ? 12.609 30.906 20.516 1 98.75 107 ARG B O 1
ATOM 4915 N N . ASN B 1 108 ? 11.195 32.156 19.359 1 98.5 108 ASN B N 1
ATOM 4916 C CA . ASN B 1 108 ? 11.578 33.375 20.078 1 98.5 108 ASN B CA 1
ATOM 4917 C C . ASN B 1 108 ? 11.305 33.25 21.578 1 98.5 108 ASN B C 1
ATOM 4919 O O . ASN B 1 108 ? 12.133 33.656 22.391 1 98.5 108 ASN B O 1
ATOM 4923 N N . ARG B 1 109 ? 10.227 32.75 21.938 1 98.62 109 ARG B N 1
ATOM 4924 C CA . ARG B 1 109 ? 9.875 32.562 23.344 1 98.62 109 ARG B CA 1
ATOM 4925 C C . ARG B 1 109 ? 10.828 31.578 24.016 1 98.62 109 ARG B C 1
ATOM 4927 O O . ARG B 1 109 ? 11.273 31.797 25.141 1 98.62 109 ARG B O 1
ATOM 4934 N N . VAL B 1 110 ? 11.133 30.516 23.328 1 98.69 110 VAL B N 1
ATOM 4935 C CA . VAL B 1 110 ? 12 29.469 23.875 1 98.69 110 VAL B CA 1
ATOM 4936 C C . VAL B 1 110 ? 13.406 30.031 24.094 1 98.69 110 VAL B C 1
ATOM 4938 O O . VAL B 1 110 ? 13.977 29.859 25.172 1 98.69 110 VAL B O 1
ATOM 4941 N N . ILE B 1 111 ? 13.961 30.703 23.094 1 97.44 111 ILE B N 1
ATOM 4942 C CA . ILE B 1 111 ? 15.359 31.125 23.141 1 97.44 111 ILE B CA 1
ATOM 4943 C C . ILE B 1 111 ? 15.523 32.25 24.156 1 97.44 111 ILE B C 1
ATOM 4945 O O . ILE B 1 111 ? 16.594 32.406 24.75 1 97.44 111 ILE B O 1
ATOM 4949 N N . LYS B 1 112 ? 14.508 33 24.359 1 97.88 112 LYS B N 1
ATOM 4950 C CA . LYS B 1 112 ? 14.547 34 25.406 1 97.88 112 LYS B CA 1
ATOM 4951 C C . LYS B 1 112 ? 14.703 33.375 26.781 1 97.88 112 LYS B C 1
ATOM 4953 O O . LYS B 1 112 ? 15.414 33.906 27.641 1 97.88 112 LYS B O 1
ATOM 4958 N N . THR B 1 113 ? 14.078 32.281 26.984 1 97.56 113 THR B N 1
ATOM 4959 C CA . THR B 1 113 ? 14.086 31.625 28.281 1 97.56 113 THR B CA 1
ATOM 4960 C C . THR B 1 113 ? 15.281 30.688 28.391 1 97.56 113 THR B C 1
ATOM 4962 O O . THR B 1 113 ? 15.844 30.516 29.484 1 97.56 113 THR B O 1
ATOM 4965 N N . ILE B 1 114 ? 15.648 30.047 27.297 1 96.62 114 ILE B N 1
ATOM 4966 C CA . ILE B 1 114 ? 16.781 29.125 27.266 1 96.62 114 ILE B CA 1
ATOM 4967 C C . ILE B 1 114 ? 17.766 29.562 26.188 1 96.62 114 ILE B C 1
ATOM 4969 O O . ILE B 1 114 ? 17.828 28.969 25.109 1 96.62 114 ILE B O 1
ATOM 4973 N N . PRO B 1 115 ? 18.656 30.312 26.547 1 94.19 115 PRO B N 1
ATOM 4974 C CA . PRO B 1 115 ? 19.531 30.922 25.547 1 94.19 115 PRO B CA 1
ATOM 4975 C C . PRO B 1 115 ? 20.5 29.906 24.922 1 94.19 115 PRO B C 1
ATOM 4977 O O . PRO B 1 115 ? 21.078 30.172 23.859 1 94.19 115 PRO B O 1
ATOM 4980 N N . SER B 1 116 ? 20.672 28.812 25.516 1 93.38 116 SER B N 1
ATOM 4981 C CA . SER B 1 116 ? 21.594 27.812 24.969 1 93.38 116 SER B CA 1
ATOM 4982 C C . SER B 1 116 ? 20.984 27.078 23.781 1 93.38 116 SER B C 1
ATOM 4984 O O . SER B 1 116 ? 21.688 26.375 23.062 1 93.38 116 SER B O 1
ATOM 4986 N N . ILE B 1 117 ? 19.734 27.234 23.594 1 96.12 117 ILE B N 1
ATOM 4987 C CA . ILE B 1 117 ? 19.062 26.609 22.453 1 96.12 117 ILE B CA 1
ATOM 4988 C C . ILE B 1 117 ? 19.016 27.594 21.281 1 96.12 117 ILE B C 1
ATOM 4990 O O . ILE B 1 117 ? 18.594 28.734 21.438 1 96.12 117 ILE B O 1
ATOM 4994 N N . ARG B 1 118 ? 19.469 27.203 20.125 1 96.25 118 ARG B N 1
ATOM 4995 C CA . ARG B 1 118 ? 19.391 28.016 18.922 1 96.25 118 ARG B CA 1
ATOM 4996 C C . ARG B 1 118 ? 18.094 27.75 18.156 1 96.25 118 ARG B C 1
ATOM 4998 O O . ARG B 1 118 ? 17.578 26.625 18.172 1 96.25 118 ARG B O 1
ATOM 5005 N N . PRO B 1 119 ? 17.516 28.688 17.469 1 97.75 119 PRO B N 1
ATOM 5006 C CA . PRO B 1 119 ? 16.297 28.5 16.688 1 97.75 119 PRO B CA 1
ATOM 5007 C C . PRO B 1 119 ? 16.391 27.312 15.719 1 97.75 119 PRO B C 1
ATOM 5009 O O . PRO B 1 119 ? 15.414 26.594 15.516 1 97.75 119 PRO B O 1
ATOM 5012 N N . ALA B 1 120 ? 17.547 27.125 15.141 1 97.69 120 ALA B N 1
ATOM 5013 C CA . ALA B 1 120 ? 17.781 26.094 14.141 1 97.69 120 ALA B CA 1
ATOM 5014 C C . ALA B 1 120 ? 17.719 24.703 14.758 1 97.69 120 ALA B C 1
ATOM 5016 O O . ALA B 1 120 ? 17.688 23.688 14.047 1 97.69 120 ALA B O 1
ATOM 5017 N N . GLN B 1 121 ? 17.625 24.625 16.062 1 98.25 121 GLN B N 1
ATOM 5018 C CA . GLN B 1 121 ? 17.562 23.344 16.75 1 98.25 121 GLN B CA 1
ATOM 5019 C C . GLN B 1 121 ? 16.125 22.969 17.094 1 98.25 121 GLN B C 1
ATOM 5021 O O . GLN B 1 121 ? 15.859 21.906 17.672 1 98.25 121 GLN B O 1
ATOM 5026 N N . ILE B 1 122 ? 15.164 23.875 16.75 1 98.88 122 ILE B N 1
ATOM 5027 C CA . ILE B 1 122 ? 13.758 23.672 17.062 1 98.88 122 ILE B CA 1
ATOM 5028 C C . ILE B 1 122 ? 12.984 23.344 15.789 1 98.88 122 ILE B C 1
ATOM 5030 O O . ILE B 1 122 ? 12.953 24.156 14.852 1 98.88 122 ILE B O 1
ATOM 5034 N N . ILE B 1 123 ? 12.422 22.203 15.719 1 98.94 123 ILE B N 1
ATOM 5035 C CA . ILE B 1 123 ? 11.586 21.75 14.617 1 98.94 123 ILE B CA 1
ATOM 5036 C C . ILE B 1 123 ? 10.125 21.688 15.062 1 98.94 123 ILE B C 1
ATOM 5038 O O . ILE B 1 123 ? 9.82 21.156 16.125 1 98.94 123 ILE B O 1
ATOM 5042 N N . VAL B 1 124 ? 9.227 22.234 14.289 1 98.94 124 VAL B N 1
ATOM 5043 C CA . VAL B 1 124 ? 7.789 22.156 14.547 1 98.94 124 VAL B CA 1
ATOM 5044 C C . VAL B 1 124 ? 7.078 21.547 13.344 1 98.94 124 VAL B C 1
ATOM 5046 O O . VAL B 1 124 ? 7.191 22.062 12.227 1 98.94 124 VAL B O 1
ATOM 5049 N N . ASN B 1 125 ? 6.41 20.406 13.531 1 98.88 125 ASN B N 1
ATOM 5050 C CA . ASN B 1 125 ? 5.605 19.844 12.453 1 98.88 125 ASN B CA 1
ATOM 5051 C C . ASN B 1 125 ? 4.129 19.797 12.82 1 98.88 125 ASN B C 1
ATOM 5053 O O . ASN B 1 125 ? 3.775 19.844 14 1 98.88 125 ASN B O 1
ATOM 5057 N N . ALA B 1 126 ? 3.271 19.766 11.828 1 98.88 126 ALA B N 1
ATOM 5058 C CA . ALA B 1 126 ? 1.834 19.562 12.008 1 98.88 126 ALA B CA 1
ATOM 5059 C C . ALA B 1 126 ? 1.43 18.141 11.68 1 98.88 126 ALA B C 1
ATOM 5061 O O . ALA B 1 126 ? 1.994 17.516 10.781 1 98.88 126 ALA B O 1
ATOM 5062 N N . THR B 1 127 ? 0.42 17.641 12.414 1 98.75 127 THR B N 1
ATOM 5063 C CA . THR B 1 127 ? -0.134 16.312 12.117 1 98.75 127 THR B CA 1
ATOM 5064 C C . THR B 1 127 ? -1.095 16.391 10.938 1 98.75 127 THR B C 1
ATOM 5066 O O . THR B 1 127 ? -1.493 15.352 10.391 1 98.75 127 THR B O 1
ATOM 5069 N N . HIS B 1 128 ? -1.49 17.578 10.57 1 98.69 128 HIS B N 1
ATOM 5070 C CA . HIS B 1 128 ? -2.309 17.906 9.406 1 98.69 128 HIS B CA 1
ATOM 5071 C C . HIS B 1 128 ? -3.771 17.547 9.648 1 98.69 128 HIS B C 1
ATOM 5073 O O . HIS B 1 128 ? -4.441 17.016 8.75 1 98.69 128 HIS B O 1
ATOM 5079 N N . THR B 1 129 ? -4.305 17.75 10.797 1 98.62 129 THR B N 1
ATOM 5080 C CA . THR B 1 129 ? -5.742 17.672 11.031 1 98.62 129 THR B CA 1
ATOM 5081 C C . THR B 1 129 ? -6.453 18.906 10.461 1 98.62 129 THR B C 1
ATOM 5083 O O . THR B 1 129 ? -5.949 20.016 10.57 1 98.62 129 THR B O 1
ATOM 5086 N N . HIS B 1 130 ? -7.559 18.672 9.836 1 98.38 130 HIS B N 1
ATOM 5087 C CA . HIS B 1 130 ? -8.391 19.766 9.328 1 98.38 130 HIS B CA 1
ATOM 5088 C C . HIS B 1 130 ? -9.453 20.156 10.344 1 98.38 130 HIS B C 1
ATOM 5090 O O . HIS B 1 130 ? -10.484 20.734 9.984 1 98.38 130 HIS B O 1
ATOM 5096 N N . ALA B 1 131 ? -9.234 19.781 11.594 1 98.38 131 ALA B N 1
ATOM 5097 C CA . ALA B 1 131 ? -10.188 20.094 12.656 1 98.38 131 ALA B CA 1
ATOM 5098 C C . ALA B 1 131 ? -9.508 20.844 13.797 1 98.38 131 ALA B C 1
ATOM 5100 O O . ALA B 1 131 ? -9.812 20.609 14.969 1 98.38 131 ALA B O 1
ATOM 5101 N N . ALA B 1 132 ? -8.633 21.719 13.406 1 98.69 132 ALA B N 1
ATOM 5102 C CA . ALA B 1 132 ? -7.891 22.484 14.406 1 98.69 132 ALA B CA 1
ATOM 5103 C C . ALA B 1 132 ? -7.898 23.969 14.086 1 98.69 132 ALA B C 1
ATOM 5105 O O . ALA B 1 132 ? -8.297 24.375 12.992 1 98.69 132 ALA B O 1
ATOM 5106 N N . PRO B 1 133 ? -7.469 24.797 15.016 1 98.69 133 PRO B N 1
ATOM 5107 C CA . PRO B 1 133 ? -7.531 26.25 14.828 1 98.69 133 PRO B CA 1
ATOM 5108 C C . PRO B 1 133 ? -6.707 26.734 13.633 1 98.69 133 PRO B C 1
ATOM 5110 O O . PRO B 1 133 ? -5.645 26.172 13.352 1 98.69 133 PRO B O 1
ATOM 5113 N N . TYR B 1 134 ? -7.219 27.75 13.039 1 97.81 134 TYR B N 1
ATOM 5114 C CA . TYR B 1 134 ? -6.586 28.391 11.898 1 97.81 134 TYR B CA 1
ATOM 5115 C C . TYR B 1 134 ? -5.375 29.219 12.328 1 97.81 134 TYR B C 1
ATOM 5117 O O . TYR B 1 134 ? -5.504 30.156 13.117 1 97.81 134 TYR B O 1
ATOM 5125 N N . VAL B 1 135 ? -4.188 28.875 11.766 1 98.06 135 VAL B N 1
ATOM 5126 C CA . VAL B 1 135 ? -2.98 29.594 12.172 1 98.06 135 VAL B CA 1
ATOM 5127 C C . VAL B 1 135 ? -2.229 30.078 10.938 1 98.06 135 VAL B C 1
ATOM 5129 O O . VAL B 1 135 ? -1.03 30.359 11 1 98.06 135 VAL B O 1
ATOM 5132 N N . ALA B 1 136 ? -2.9 30.172 9.805 1 96.06 136 ALA B N 1
ATOM 5133 C CA . ALA B 1 136 ? -2.223 30.422 8.531 1 96.06 136 ALA B CA 1
ATOM 5134 C C . ALA B 1 136 ? -2.123 31.922 8.258 1 96.06 136 ALA B C 1
ATOM 5136 O O . ALA B 1 136 ? -1.354 32.344 7.391 1 96.06 136 ALA B O 1
ATOM 5137 N N . SER B 1 137 ? -2.877 32.781 8.969 1 95.31 137 SER B N 1
ATOM 5138 C CA . SER B 1 137 ? -2.871 34.219 8.727 1 95.31 137 SER B CA 1
ATOM 5139 C C . SER B 1 137 ? -3.236 35 9.984 1 95.31 137 SER B C 1
ATOM 5141 O O . SER B 1 137 ? -3.99 34.5 10.828 1 95.31 137 SER B O 1
ATOM 5143 N N . THR B 1 138 ? -2.695 36.188 10.055 1 96 138 THR B N 1
ATOM 5144 C CA . THR B 1 138 ? -3.066 37.094 11.141 1 96 138 THR B CA 1
ATOM 5145 C C . THR B 1 138 ? -3.932 38.25 10.625 1 96 138 THR B C 1
ATOM 5147 O O . THR B 1 138 ? -4.242 39.188 11.367 1 96 138 THR B O 1
ATOM 5150 N N . ALA B 1 139 ? -4.273 38.188 9.391 1 95.81 139 ALA B N 1
ATOM 5151 C CA . ALA B 1 139 ? -5.16 39.219 8.828 1 95.81 139 ALA B CA 1
ATOM 5152 C C . ALA B 1 139 ? -6.535 39.156 9.477 1 95.81 139 ALA B C 1
ATOM 5154 O O . ALA B 1 139 ? -6.836 38.219 10.242 1 95.81 139 ALA B O 1
ATOM 5155 N N . THR B 1 140 ? -7.309 40.219 9.195 1 96.5 140 THR B N 1
ATOM 5156 C CA . THR B 1 140 ? -8.68 40.188 9.688 1 96.5 140 THR B CA 1
ATOM 5157 C C . THR B 1 140 ? -9.453 39.031 9.055 1 96.5 140 THR B C 1
ATOM 5159 O O . THR B 1 140 ? -9.156 38.625 7.93 1 96.5 140 THR B O 1
ATOM 5162 N N . VAL B 1 141 ? -10.414 38.594 9.812 1 96.88 141 VAL B N 1
ATOM 5163 C CA . VAL B 1 141 ? -11.203 37.469 9.305 1 96.88 141 VAL B CA 1
ATOM 5164 C C . VAL B 1 141 ? -11.906 37.875 8.016 1 96.88 141 VAL B C 1
ATOM 5166 O O . VAL B 1 141 ? -12.078 37.062 7.102 1 96.88 141 VAL B O 1
ATOM 5169 N N . GLU B 1 142 ? -12.297 39.125 7.926 1 96.88 142 GLU B N 1
ATOM 5170 C CA . GLU B 1 142 ? -12.922 39.625 6.711 1 96.88 142 GLU B CA 1
ATOM 5171 C C . GLU B 1 142 ? -11.969 39.562 5.523 1 96.88 142 GLU B C 1
ATOM 5173 O O . GLU B 1 142 ? -12.383 39.281 4.398 1 96.88 142 GLU B O 1
ATOM 5178 N N . ASP B 1 143 ? -10.773 39.812 5.777 1 95.44 143 ASP B N 1
ATOM 5179 C CA . ASP B 1 143 ? -9.773 39.719 4.719 1 95.44 143 ASP B CA 1
ATOM 5180 C C . ASP B 1 143 ? -9.523 38.281 4.312 1 95.44 143 ASP B C 1
ATOM 5182 O O . ASP B 1 143 ? -9.148 38 3.168 1 95.44 143 ASP B O 1
ATOM 5186 N N . ILE B 1 144 ? -9.703 37.375 5.191 1 95 144 ILE B N 1
ATOM 5187 C CA . ILE B 1 144 ? -9.43 35.969 4.949 1 95 144 ILE B CA 1
ATOM 5188 C C . ILE B 1 144 ? -10.617 35.312 4.242 1 95 144 ILE B C 1
ATOM 5190 O O . ILE B 1 144 ? -10.438 34.562 3.287 1 95 144 ILE B O 1
ATOM 5194 N N . TYR B 1 145 ? -11.891 35.688 4.715 1 97.12 145 TYR B N 1
ATOM 5195 C CA . TYR B 1 145 ? -13.039 34.906 4.281 1 97.12 145 TYR B CA 1
ATOM 5196 C C . TYR B 1 145 ? -14.109 35.812 3.672 1 97.12 145 TYR B C 1
ATOM 5198 O O . TYR B 1 145 ? -15.156 35.344 3.234 1 97.12 145 TYR B O 1
ATOM 5206 N N . GLY B 1 146 ? -13.922 37.125 3.701 1 97.12 146 GLY B N 1
ATOM 5207 C CA . GLY B 1 146 ? -14.844 38.031 3.055 1 97.12 146 GLY B CA 1
ATOM 5208 C C . GLY B 1 146 ? -15.984 38.469 3.957 1 97.12 146 GLY B C 1
ATOM 5209 O O . GLY B 1 146 ? -16.812 39.281 3.566 1 97.12 146 GLY B O 1
ATOM 5210 N N . VAL B 1 147 ? -16.109 37.875 5.102 1 96.81 147 VAL B N 1
ATOM 5211 C CA . VAL B 1 147 ? -17.094 38.25 6.109 1 96.81 147 VAL B CA 1
ATOM 5212 C C . VAL B 1 147 ? -16.406 38.406 7.469 1 96.81 147 VAL B C 1
ATOM 5214 O O . VAL B 1 147 ? -15.453 37.688 7.777 1 96.81 147 VAL B O 1
ATOM 5217 N N . SER B 1 148 ? -16.922 39.344 8.312 1 96.25 148 SER B N 1
ATOM 5218 C CA . SER B 1 148 ? -16.266 39.625 9.586 1 96.25 148 SER B CA 1
ATOM 5219 C C . SER B 1 148 ? -16.578 38.531 10.609 1 96.25 148 SER B C 1
ATOM 5221 O O . SER B 1 148 ? -17.594 37.844 10.508 1 96.25 148 SER B O 1
ATOM 5223 N N . LEU B 1 149 ? -15.641 38.406 11.531 1 96.88 149 LEU B N 1
ATOM 5224 C CA . LEU B 1 149 ? -15.844 37.469 12.625 1 96.88 149 LEU B CA 1
ATOM 5225 C C . LEU B 1 149 ? -17.094 37.812 13.43 1 96.88 149 LEU B C 1
ATOM 5227 O O . LEU B 1 149 ? -17.828 36.938 13.867 1 96.88 149 LEU B O 1
ATOM 5231 N N . GLU B 1 150 ? -17.359 39.062 13.617 1 95.06 150 GLU B N 1
ATOM 5232 C CA . GLU B 1 150 ? -18.516 39.562 14.352 1 95.06 150 GLU B CA 1
ATOM 5233 C C . GLU B 1 150 ? -19.812 39.094 13.695 1 95.06 150 GLU B C 1
ATOM 5235 O O . GLU B 1 150 ? -20.75 38.688 14.383 1 95.06 150 GLU B O 1
ATOM 5240 N N . GLN B 1 151 ? -19.828 39.188 12.414 1 95.19 151 GLN B N 1
ATOM 5241 C CA . GLN B 1 151 ? -21.016 38.719 11.688 1 95.19 151 GLN B CA 1
ATOM 5242 C C . GLN B 1 151 ? -21.188 37.219 11.812 1 95.19 151 GLN B C 1
ATOM 5244 O O . GLN B 1 151 ? -22.297 36.719 11.984 1 95.19 151 GLN B O 1
ATOM 5249 N N . MET B 1 152 ? -20.094 36.531 11.727 1 96.31 152 MET B N 1
ATOM 5250 C CA . MET B 1 152 ? -20.141 35.062 11.781 1 96.31 152 MET B CA 1
ATOM 5251 C C . MET B 1 152 ? -20.641 34.594 13.133 1 96.31 152 MET B C 1
ATOM 5253 O O . MET B 1 152 ? -21.328 33.562 13.219 1 96.31 152 MET B O 1
ATOM 5257 N N . THR B 1 153 ? -20.328 35.312 14.211 1 95.69 153 THR B N 1
ATOM 5258 C CA . THR B 1 153 ? -20.625 34.875 15.562 1 95.69 153 THR B CA 1
ATOM 5259 C C . THR B 1 153 ? -21.922 35.5 16.062 1 95.69 153 THR B C 1
ATOM 5261 O O . THR B 1 153 ? -22.375 35.219 17.172 1 95.69 153 THR B O 1
ATOM 5264 N N . ASP B 1 154 ? -22.516 36.344 15.273 1 92.94 154 ASP B N 1
ATOM 5265 C CA . ASP B 1 154 ? -23.672 37.156 15.695 1 92.94 154 ASP B CA 1
ATOM 5266 C C . ASP B 1 154 ? -23.359 37.938 16.969 1 92.94 154 ASP B C 1
ATOM 5268 O O . ASP B 1 154 ? -24.109 37.875 17.938 1 92.94 154 ASP B O 1
ATOM 5272 N N . GLY B 1 155 ? -22.141 38.469 17.016 1 92.31 155 GLY B N 1
ATOM 5273 C CA . GLY B 1 155 ? -21.734 39.344 18.094 1 92.31 155 GLY B CA 1
ATOM 5274 C C . GLY B 1 155 ? -21.172 38.594 19.297 1 92.31 155 GLY B C 1
ATOM 5275 O O . GLY B 1 155 ? -20.703 39.219 20.25 1 92.31 155 GLY B O 1
ATOM 5276 N N . LYS B 1 156 ? -21.188 37.312 19.312 1 95.25 156 LYS B N 1
ATOM 5277 C CA . LYS B 1 156 ? -20.672 36.531 20.438 1 95.25 156 LYS B CA 1
ATOM 5278 C C . LYS B 1 156 ? -19.156 36.469 20.406 1 95.25 156 LYS B C 1
ATOM 5280 O O . LYS B 1 156 ? -18.531 36.656 19.344 1 95.25 156 LYS B O 1
ATOM 5285 N N . PRO B 1 157 ? -18.562 36.344 21.531 1 95.94 157 PRO B N 1
ATOM 5286 C CA . PRO B 1 157 ? -17.094 36.344 21.594 1 95.94 157 PRO B CA 1
ATOM 5287 C C . PRO B 1 157 ? -16.5 35.125 20.859 1 95.94 157 PRO B C 1
ATOM 5289 O O . PRO B 1 157 ? -17.047 34.031 20.891 1 95.94 157 PRO B O 1
ATOM 5292 N N . ALA B 1 158 ? -15.398 35.344 20.156 1 97.44 158 ALA B N 1
ATOM 5293 C CA . ALA B 1 158 ? -14.57 34.344 19.484 1 97.44 158 ALA B CA 1
ATOM 5294 C C . ALA B 1 158 ? -13.117 34.812 19.406 1 97.44 158 ALA B C 1
ATOM 5296 O O . ALA B 1 158 ? -12.82 36 19.562 1 97.44 158 ALA B O 1
ATOM 5297 N N . LEU B 1 159 ? -12.258 33.906 19.312 1 97.56 159 LEU B N 1
ATOM 5298 C CA . LEU B 1 159 ? -10.828 34.219 19.266 1 97.56 159 LEU B CA 1
ATOM 5299 C C . LEU B 1 159 ? -10.312 34.219 17.828 1 97.56 159 LEU B C 1
ATOM 5301 O O . LEU B 1 159 ? -10.219 33.188 17.188 1 97.56 159 LEU B O 1
ATOM 5305 N N . PRO B 1 160 ? -9.961 35.375 17.312 1 97.06 160 PRO B N 1
ATOM 5306 C CA . PRO B 1 160 ? -9.414 35.406 15.961 1 97.06 160 PRO B CA 1
ATOM 5307 C C . PRO B 1 160 ? -8.023 34.781 15.859 1 97.06 160 PRO B C 1
ATOM 5309 O O . PRO B 1 160 ? -7.328 34.656 16.875 1 97.06 160 PRO B O 1
ATOM 5312 N N . PRO B 1 161 ? -7.594 34.438 14.648 1 97.06 161 PRO B N 1
ATOM 5313 C CA . PRO B 1 161 ? -6.281 33.812 14.477 1 97.06 161 PRO B CA 1
ATOM 5314 C C . PRO B 1 161 ? -5.141 34.656 15.039 1 97.06 161 PRO B C 1
ATOM 5316 O O . PRO B 1 161 ? -4.203 34.125 15.633 1 97.06 161 PRO B O 1
ATOM 5319 N N . ALA B 1 162 ? -5.219 35.906 14.883 1 97.12 162 ALA B N 1
ATOM 5320 C CA . ALA B 1 162 ? -4.176 36.812 15.359 1 97.12 162 ALA B CA 1
ATOM 5321 C C . ALA B 1 162 ? -3.984 36.688 16.875 1 97.12 162 ALA B C 1
ATOM 5323 O O . ALA B 1 162 ? -2.893 36.938 17.391 1 97.12 162 ALA B O 1
ATOM 5324 N N . ASN B 1 163 ? -5.031 36.312 17.578 1 97.81 163 ASN B N 1
ATOM 5325 C CA . ASN B 1 163 ? -4.949 36.125 19.031 1 97.81 163 ASN B CA 1
ATOM 5326 C C . ASN B 1 163 ? -4.66 34.688 19.406 1 97.81 163 ASN B C 1
ATOM 5328 O O . ASN B 1 163 ? -4.055 34.406 20.438 1 97.81 163 ASN B O 1
ATOM 5332 N N . TYR B 1 164 ? -5.07 33.781 18.625 1 98.31 164 TYR B N 1
ATOM 5333 C CA . TYR B 1 164 ? -4.832 32.375 18.922 1 98.31 164 TYR B CA 1
ATOM 5334 C C . TYR B 1 164 ? -3.354 32.031 18.781 1 98.31 164 TYR B C 1
ATOM 5336 O O . TYR B 1 164 ? -2.822 31.234 19.562 1 98.31 164 TYR B O 1
ATOM 5344 N N . ILE B 1 165 ? -2.662 32.562 17.797 1 98.5 165 ILE B N 1
ATOM 5345 C CA . ILE B 1 165 ? -1.276 32.219 17.5 1 98.5 165 ILE B CA 1
ATOM 5346 C C . ILE B 1 165 ? -0.396 32.531 18.719 1 98.5 165 ILE B C 1
ATOM 5348 O O . ILE B 1 165 ? 0.35 31.656 19.172 1 98.5 165 ILE B O 1
ATOM 5352 N N . PRO B 1 166 ? -0.497 33.688 19.328 1 98.31 166 PRO B N 1
ATOM 5353 C CA . PRO B 1 166 ? 0.307 33.906 20.531 1 98.31 166 PRO B CA 1
ATOM 5354 C C . PRO B 1 166 ? -0.106 33 21.688 1 98.31 166 PRO B C 1
ATOM 5356 O O . PRO B 1 166 ? 0.742 32.562 22.469 1 98.31 166 PRO B O 1
ATOM 5359 N N . PHE B 1 167 ? -1.343 32.688 21.828 1 98.44 167 PHE B N 1
ATOM 5360 C CA . PHE B 1 167 ? -1.815 31.766 22.844 1 98.44 167 PHE B CA 1
ATOM 5361 C C . PHE B 1 167 ? -1.14 30.406 22.688 1 98.44 167 PHE B C 1
ATOM 5363 O O . PHE B 1 167 ? -0.583 29.875 23.656 1 98.44 167 PHE B O 1
ATOM 5370 N N . ALA B 1 168 ? -1.25 29.891 21.469 1 98.88 168 ALA B N 1
ATOM 5371 C CA . ALA B 1 168 ? -0.643 28.594 21.188 1 98.88 168 ALA B CA 1
ATOM 5372 C C . ALA B 1 168 ? 0.868 28.641 21.406 1 98.88 168 ALA B C 1
ATOM 5374 O O . ALA B 1 168 ? 1.444 27.719 21.984 1 98.88 168 ALA B O 1
ATOM 5375 N N . ALA B 1 169 ? 1.504 29.703 20.906 1 98.88 169 ALA B N 1
ATOM 5376 C CA . ALA B 1 169 ? 2.951 29.844 21.031 1 98.88 169 ALA B CA 1
ATOM 5377 C C . ALA B 1 169 ? 3.375 29.828 22.5 1 98.88 169 ALA B C 1
ATOM 5379 O O . ALA B 1 169 ? 4.379 29.219 22.859 1 98.88 169 ALA B O 1
ATOM 5380 N N . ASP B 1 170 ? 2.646 30.516 23.312 1 98.81 170 ASP B N 1
ATOM 5381 C CA . ASP B 1 170 ? 2.955 30.547 24.734 1 98.81 170 ASP B CA 1
ATOM 5382 C C . ASP B 1 170 ? 2.873 29.156 25.359 1 98.81 170 ASP B C 1
ATOM 5384 O O . ASP B 1 170 ? 3.766 28.75 26.109 1 98.81 170 ASP B O 1
ATOM 5388 N N . LYS B 1 171 ? 1.809 28.484 25.062 1 98.88 171 LYS B N 1
ATOM 5389 C CA . LYS B 1 171 ? 1.609 27.141 25.609 1 98.88 171 LYS B CA 1
ATOM 5390 C C . LYS B 1 171 ? 2.713 26.203 25.156 1 98.88 171 LYS B C 1
ATOM 5392 O O . LYS B 1 171 ? 3.254 25.438 25.953 1 98.88 171 LYS B O 1
ATOM 5397 N N . ILE B 1 172 ? 3.037 26.25 23.906 1 98.94 172 ILE B N 1
ATOM 5398 C CA . ILE B 1 172 ? 4.027 25.344 23.312 1 98.94 172 ILE B CA 1
ATOM 5399 C C . ILE B 1 172 ? 5.41 25.672 23.875 1 98.94 172 ILE B C 1
ATOM 5401 O O . ILE B 1 172 ? 6.156 24.766 24.266 1 98.94 172 ILE B O 1
ATOM 5405 N N . ALA B 1 173 ? 5.727 26.922 23.922 1 98.94 173 ALA B N 1
ATOM 5406 C CA . ALA B 1 173 ? 7.004 27.312 24.5 1 98.94 173 ALA B CA 1
ATOM 5407 C C . ALA B 1 173 ? 7.121 26.828 25.938 1 98.94 173 ALA B C 1
ATOM 5409 O O . ALA B 1 173 ? 8.188 26.375 26.359 1 98.94 173 ALA B O 1
ATOM 5410 N N . GLY B 1 174 ? 6.062 27.047 26.719 1 98.88 174 GLY B N 1
ATOM 5411 C CA . GLY B 1 174 ? 6.055 26.5 28.062 1 98.88 174 GLY B CA 1
ATOM 5412 C C . GLY B 1 174 ? 6.316 25.016 28.109 1 98.88 174 GLY B C 1
ATOM 5413 O O . GLY B 1 174 ? 7.035 24.531 28.984 1 98.88 174 GLY B O 1
ATOM 5414 N N . GLY B 1 175 ? 5.727 24.281 27.172 1 98.88 175 GLY B N 1
ATOM 5415 C CA . GLY B 1 175 ? 5.992 22.859 27.047 1 98.88 175 GLY B CA 1
ATOM 5416 C C . GLY B 1 175 ? 7.441 22.547 26.719 1 98.88 175 GLY B C 1
ATOM 5417 O O . GLY B 1 175 ? 8.008 21.594 27.266 1 98.88 175 GLY B O 1
ATOM 5418 N N . VAL B 1 176 ? 8.008 23.328 25.828 1 98.94 176 VAL B N 1
ATOM 5419 C CA . VAL B 1 176 ? 9.406 23.141 25.453 1 98.94 176 VAL B CA 1
ATOM 5420 C C . VAL B 1 176 ? 10.297 23.328 26.688 1 98.94 176 VAL B C 1
ATOM 5422 O O . VAL B 1 176 ? 11.211 22.531 26.938 1 98.94 176 VAL B O 1
ATOM 5425 N N . ILE B 1 177 ? 10.086 24.375 27.453 1 98.75 177 ILE B N 1
ATOM 5426 C CA . ILE B 1 177 ? 10.867 24.656 28.656 1 98.75 177 ILE B CA 1
ATOM 5427 C C . ILE B 1 177 ? 10.758 23.484 29.641 1 98.75 177 ILE B C 1
ATOM 5429 O O . ILE B 1 177 ? 11.758 23.031 30.188 1 98.75 177 ILE B O 1
ATOM 5433 N N . SER B 1 178 ? 9.547 23 29.781 1 98.75 178 SER B N 1
ATOM 5434 C CA . SER B 1 178 ? 9.32 21.859 30.672 1 98.75 178 SER B CA 1
ATOM 5435 C C . SER B 1 178 ? 10.07 20.625 30.188 1 98.75 178 SER B C 1
ATOM 5437 O O . SER B 1 178 ? 10.727 19.953 30.984 1 98.75 178 SER B O 1
ATOM 5439 N N . ALA B 1 179 ? 9.953 20.297 28.922 1 98.88 179 ALA B N 1
ATOM 5440 C CA . ALA B 1 179 ? 10.648 19.141 28.359 1 98.88 179 ALA B CA 1
ATOM 5441 C C . ALA B 1 179 ? 12.156 19.281 28.531 1 98.88 179 ALA B C 1
ATOM 5443 O O . ALA B 1 179 ? 12.836 18.297 28.859 1 98.88 179 ALA B O 1
ATOM 5444 N N . TRP B 1 180 ? 12.68 20.438 28.297 1 98.44 180 TRP B N 1
ATOM 5445 C CA . TRP B 1 180 ? 14.109 20.703 28.375 1 98.44 180 TRP B CA 1
ATOM 5446 C C . TRP B 1 180 ? 14.617 20.531 29.797 1 98.44 180 TRP B C 1
ATOM 5448 O O . TRP B 1 180 ? 15.648 19.906 30.031 1 98.44 180 TRP B O 1
ATOM 5458 N N . GLU B 1 181 ? 13.914 21.047 30.766 1 97.88 181 GLU B N 1
ATOM 5459 C CA . GLU B 1 181 ? 14.32 21.016 32.156 1 97.88 181 GLU B CA 1
ATOM 5460 C C . GLU B 1 181 ? 14.211 19.609 32.75 1 97.88 181 GLU B C 1
ATOM 5462 O O . GLU B 1 181 ? 14.922 19.266 33.688 1 97.88 181 GLU B O 1
ATOM 5467 N N . ASN B 1 182 ? 13.422 18.812 32.125 1 97.44 182 ASN B N 1
ATOM 5468 C CA . ASN B 1 182 ? 13.148 17.5 32.656 1 97.44 182 ASN B CA 1
ATOM 5469 C C . ASN B 1 182 ? 13.93 16.406 31.938 1 97.44 182 ASN B C 1
ATOM 5471 O O . ASN B 1 182 ? 13.656 15.219 32.094 1 97.44 182 ASN B O 1
ATOM 5475 N N . ARG B 1 183 ? 14.859 16.797 31.125 1 97.56 183 ARG B N 1
ATOM 5476 C CA . ARG B 1 183 ? 15.633 15.797 30.406 1 97.56 183 ARG B CA 1
ATOM 5477 C C . ARG B 1 183 ? 16.422 14.906 31.359 1 97.56 183 ARG B C 1
ATOM 5479 O O . ARG B 1 183 ? 16.969 15.398 32.344 1 97.56 183 ARG B O 1
ATOM 5486 N N . LYS B 1 184 ? 16.438 13.703 31.062 1 97.62 184 LYS B N 1
ATOM 5487 C CA . LYS B 1 184 ? 17.188 12.688 31.812 1 97.62 184 LYS B CA 1
ATOM 5488 C C . LYS B 1 184 ? 17.891 11.719 30.859 1 97.62 184 LYS B C 1
ATOM 5490 O O . LYS B 1 184 ? 17.484 11.555 29.703 1 97.62 184 LYS B O 1
ATOM 5495 N N . PRO B 1 185 ? 18.953 11.078 31.406 1 97.62 185 PRO B N 1
ATOM 5496 C CA . PRO B 1 185 ? 19.594 10.062 30.562 1 97.62 185 PRO B CA 1
ATOM 5497 C C . PRO B 1 185 ? 18.625 8.977 30.094 1 97.62 185 PRO B C 1
ATOM 5499 O O . PRO B 1 185 ? 17.766 8.547 30.875 1 97.62 185 PRO B O 1
ATOM 5502 N N . GLY B 1 186 ? 18.734 8.594 28.859 1 98.19 186 GLY B N 1
ATOM 5503 C CA . GLY B 1 186 ? 17.891 7.555 28.281 1 98.19 186 GLY B CA 1
ATOM 5504 C C . GLY B 1 186 ? 18.453 6.98 27 1 98.19 186 GLY B C 1
ATOM 5505 O O . GLY B 1 186 ? 19.609 7.223 26.656 1 98.19 186 GLY B O 1
ATOM 5506 N N . GLY B 1 187 ? 17.672 6.113 26.422 1 98.5 187 GLY B N 1
ATOM 5507 C CA . GLY B 1 187 ? 18.047 5.488 25.156 1 98.5 187 GLY B CA 1
ATOM 5508 C C . GLY B 1 187 ? 16.922 5.422 24.156 1 98.5 187 GLY B C 1
ATOM 5509 O O . GLY B 1 187 ? 15.812 5.898 24.438 1 98.5 187 GLY B O 1
ATOM 5510 N N . MET B 1 188 ? 17.281 4.926 22.953 1 98.69 188 MET B N 1
ATOM 5511 C CA . MET B 1 188 ? 16.266 4.812 21.906 1 98.69 188 MET B CA 1
ATOM 5512 C C . MET B 1 188 ? 16.375 3.477 21.188 1 98.69 188 MET B C 1
ATOM 5514 O O . MET B 1 188 ? 17.438 2.838 21.219 1 98.69 188 MET B O 1
ATOM 5518 N N . SER B 1 189 ? 15.305 3.006 20.703 1 98.81 189 SER B N 1
ATOM 5519 C CA . SER B 1 189 ? 15.266 1.869 19.781 1 98.81 189 SER B CA 1
ATOM 5520 C C . SER B 1 189 ? 14.539 2.223 18.484 1 98.81 189 SER B C 1
ATOM 5522 O O . SER B 1 189 ? 13.555 2.969 18.516 1 98.81 189 SER B O 1
ATOM 5524 N N . LEU B 1 190 ? 15.086 1.726 17.422 1 98.69 190 LEU B N 1
ATOM 5525 C CA . LEU B 1 190 ? 14.586 2.02 16.078 1 98.69 190 LEU B CA 1
ATOM 5526 C C . LEU B 1 190 ? 13.75 0.863 15.539 1 98.69 190 LEU B C 1
ATOM 5528 O O . LEU B 1 190 ? 14.242 -0.264 15.43 1 98.69 190 LEU B O 1
ATOM 5532 N N . GLY B 1 191 ? 12.438 1.12 15.289 1 98.75 191 GLY B N 1
ATOM 5533 C CA . GLY B 1 191 ? 11.523 0.092 14.805 1 98.75 191 GLY B CA 1
ATOM 5534 C C . GLY B 1 191 ? 10.93 0.415 13.453 1 98.75 191 GLY B C 1
ATOM 5535 O O . GLY B 1 191 ? 10.805 1.585 13.086 1 98.75 191 GLY B O 1
ATOM 5536 N N . LEU B 1 192 ? 10.602 -0.608 12.688 1 98.81 192 LEU B N 1
ATOM 5537 C CA . LEU B 1 192 ? 9.844 -0.501 11.445 1 98.81 192 LEU B CA 1
ATOM 5538 C C . LEU B 1 192 ? 8.664 -1.467 11.445 1 98.81 192 LEU B C 1
ATOM 5540 O O . LEU B 1 192 ? 8.844 -2.672 11.633 1 98.81 192 LEU B O 1
ATOM 5544 N N . GLY B 1 193 ? 7.488 -0.99 11.375 1 98.31 193 GLY B N 1
ATOM 5545 C CA . GLY B 1 193 ? 6.273 -1.755 11.148 1 98.31 193 GLY B CA 1
ATOM 5546 C C . GLY B 1 193 ? 5.539 -1.345 9.883 1 98.31 193 GLY B C 1
ATOM 5547 O O . GLY B 1 193 ? 6.109 -0.688 9.008 1 98.31 193 GLY B O 1
ATOM 5548 N N . HIS B 1 194 ? 4.312 -1.812 9.758 1 98.56 194 HIS B N 1
ATOM 5549 C CA . HIS B 1 194 ? 3.477 -1.472 8.609 1 98.56 194 HIS B CA 1
ATOM 5550 C C . HIS B 1 194 ? 2.023 -1.27 9.031 1 98.56 194 HIS B C 1
ATOM 5552 O O . HIS B 1 194 ? 1.511 -2 9.875 1 98.56 194 HIS B O 1
ATOM 5558 N N . ALA B 1 195 ? 1.423 -0.252 8.492 1 98.5 195 ALA B N 1
ATOM 5559 C CA . ALA B 1 195 ? 0.004 0.025 8.695 1 98.5 195 ALA B CA 1
ATOM 5560 C C . ALA B 1 195 ? -0.607 0.699 7.469 1 98.5 195 ALA B C 1
ATOM 5562 O O . ALA B 1 195 ? -0.069 1.688 6.965 1 98.5 195 ALA B O 1
ATOM 5563 N N . VAL B 1 196 ? -1.671 0.153 6.984 1 98.38 196 VAL B N 1
ATOM 5564 C CA . VAL B 1 196 ? -2.375 0.744 5.852 1 98.38 196 VAL B CA 1
ATOM 5565 C C . VAL B 1 196 ? -3.289 1.865 6.336 1 98.38 196 VAL B C 1
ATOM 5567 O O . VAL B 1 196 ? -4.355 1.604 6.902 1 98.38 196 VAL B O 1
ATOM 5570 N N . VAL B 1 197 ? -2.832 3.076 6.148 1 98.56 197 VAL B N 1
ATOM 5571 C CA . VAL B 1 197 ? -3.559 4.25 6.625 1 98.56 197 VAL B CA 1
ATOM 5572 C C . VAL B 1 197 ? -3.697 5.266 5.496 1 98.56 197 VAL B C 1
ATOM 5574 O O . VAL B 1 197 ? -4.809 5.574 5.066 1 98.56 197 VAL B O 1
ATOM 5577 N N . GLY B 1 198 ? -2.514 5.75 5.004 1 98.5 198 GLY B N 1
ATOM 5578 C CA . GLY B 1 198 ? -2.525 6.684 3.891 1 98.5 198 GLY B CA 1
ATOM 5579 C C . GLY B 1 198 ? -2.791 6.012 2.555 1 98.5 198 GLY B C 1
ATOM 5580 O O . GLY B 1 198 ? -2.119 5.043 2.195 1 98.5 198 GLY B O 1
ATOM 5581 N N . LEU B 1 199 ? -3.764 6.516 1.862 1 98.31 199 LEU B N 1
ATOM 5582 C CA . LEU B 1 199 ? -4.137 6.023 0.54 1 98.31 199 LEU B CA 1
ATOM 5583 C C . LEU B 1 199 ? -4.031 7.133 -0.501 1 98.31 199 LEU B C 1
ATOM 5585 O O . LEU B 1 199 ? -4.367 8.289 -0.221 1 98.31 199 LEU B O 1
ATOM 5589 N N . ASN B 1 200 ? -3.516 6.77 -1.686 1 98.44 200 ASN B N 1
ATOM 5590 C CA . ASN B 1 200 ? -3.475 7.797 -2.721 1 98.44 200 ASN B CA 1
ATOM 5591 C C . ASN B 1 200 ? -4.875 8.273 -3.094 1 98.44 200 ASN B C 1
ATOM 5593 O O . ASN B 1 200 ? -5.758 7.461 -3.379 1 98.44 200 ASN B O 1
ATOM 5597 N N . ARG B 1 201 ? -5.059 9.523 -3.09 1 98.12 201 ARG B N 1
ATOM 5598 C CA . ARG B 1 201 ? -6.406 10.062 -3.201 1 98.12 201 ARG B CA 1
ATOM 5599 C C . ARG B 1 201 ? -6.695 10.523 -4.629 1 98.12 201 ARG B C 1
ATOM 5601 O O . ARG B 1 201 ? -7.688 11.211 -4.875 1 98.12 201 ARG B O 1
ATOM 5608 N N . LEU B 1 202 ? -5.816 10.258 -5.562 1 98.12 202 LEU B N 1
ATOM 5609 C CA . LEU B 1 202 ? -5.969 10.711 -6.941 1 98.12 202 LEU B CA 1
ATOM 5610 C C . LEU B 1 202 ? -6.41 9.562 -7.84 1 98.12 202 LEU B C 1
ATOM 5612 O O . LEU B 1 202 ? -5.695 8.562 -7.977 1 98.12 202 LEU B O 1
ATOM 5616 N N . GLN B 1 203 ? -7.57 9.711 -8.414 1 96.81 203 GLN B N 1
ATOM 5617 C CA . GLN B 1 203 ? -8.102 8.773 -9.391 1 96.81 203 GLN B CA 1
ATOM 5618 C C . GLN B 1 203 ? -7.738 9.188 -10.812 1 96.81 203 GLN B C 1
ATOM 5620 O O . GLN B 1 203 ? -8.062 10.297 -11.242 1 96.81 203 GLN B O 1
ATOM 5625 N N . ALA B 1 204 ? -7.051 8.359 -11.508 1 97.56 204 ALA B N 1
ATOM 5626 C CA . ALA B 1 204 ? -6.77 8.602 -12.922 1 97.56 204 ALA B CA 1
ATOM 5627 C C . ALA B 1 204 ? -7.883 8.039 -13.805 1 97.56 204 ALA B C 1
ATOM 5629 O O . ALA B 1 204 ? -8.398 6.953 -13.547 1 97.56 204 ALA B O 1
ATOM 5630 N N . LEU B 1 205 ? -8.242 8.758 -14.789 1 97.5 205 LEU B N 1
ATOM 5631 C CA . LEU B 1 205 ? -9.289 8.367 -15.719 1 97.5 205 LEU B CA 1
ATOM 5632 C C . LEU B 1 205 ? -8.695 7.918 -17.047 1 97.5 205 LEU B C 1
ATOM 5634 O O . LEU B 1 205 ? -7.566 8.281 -17.391 1 97.5 205 LEU B O 1
ATOM 5638 N N . LYS B 1 206 ? -9.43 7.191 -17.781 1 95.69 206 LYS B N 1
ATOM 5639 C CA . LYS B 1 206 ? -8.961 6.594 -19.031 1 95.69 206 LYS B CA 1
ATOM 5640 C C . LYS B 1 206 ? -8.555 7.668 -20.031 1 95.69 206 LYS B C 1
ATOM 5642 O O . LYS B 1 206 ? -7.66 7.449 -20.859 1 95.69 206 LYS B O 1
ATOM 5647 N N . HIS B 1 207 ? -9.125 8.82 -19.953 1 94.44 207 HIS B N 1
ATOM 5648 C CA . HIS B 1 207 ? -8.82 9.859 -20.938 1 94.44 207 HIS B CA 1
ATOM 5649 C C . HIS B 1 207 ? -7.609 10.68 -20.5 1 94.44 207 HIS B C 1
ATOM 5651 O O . HIS B 1 207 ? -7.277 11.68 -21.141 1 94.44 207 HIS B O 1
ATOM 5657 N N . GLY B 1 208 ? -7.035 10.359 -19.391 1 93.94 208 GLY B N 1
ATOM 5658 C CA . GLY B 1 208 ? -5.73 10.906 -19.062 1 93.94 208 GLY B CA 1
ATOM 5659 C C . GLY B 1 208 ? -5.781 11.945 -17.969 1 93.94 208 GLY B C 1
ATOM 5660 O O . GLY B 1 208 ? -4.75 12.32 -17.406 1 93.94 208 GLY B O 1
ATOM 5661 N N . LYS B 1 209 ? -6.891 12.398 -17.516 1 96.19 209 LYS B N 1
ATOM 5662 C CA . LYS B 1 209 ? -7.031 13.359 -16.438 1 96.19 209 LYS B CA 1
ATOM 5663 C C . LYS B 1 209 ? -7.164 12.648 -15.086 1 96.19 209 LYS B C 1
ATOM 5665 O O . LYS B 1 209 ? -7.418 11.445 -15.039 1 96.19 209 LYS B O 1
ATOM 5670 N N . SER B 1 210 ? -6.895 13.383 -14.117 1 96.88 210 SER B N 1
ATOM 5671 C CA . SER B 1 210 ? -7.035 12.859 -12.758 1 96.88 210 SER B CA 1
ATOM 5672 C C . SER B 1 210 ? -7.977 13.727 -11.93 1 96.88 210 SER B C 1
ATOM 5674 O O . SER B 1 210 ? -8.203 14.891 -12.25 1 96.88 210 SER B O 1
ATOM 5676 N N . ARG B 1 211 ? -8.492 13.117 -10.922 1 96.38 211 ARG B N 1
ATOM 5677 C CA . ARG B 1 211 ? -9.391 13.797 -9.984 1 96.38 211 ARG B CA 1
ATOM 5678 C C . ARG B 1 211 ? -9.07 13.406 -8.547 1 96.38 211 ARG B C 1
ATOM 5680 O O . ARG B 1 211 ? -8.734 12.25 -8.266 1 96.38 211 ARG B O 1
ATOM 5687 N N . MET B 1 212 ? -9.078 14.383 -7.703 1 96.44 212 MET B N 1
ATOM 5688 C CA . MET B 1 212 ? -9.039 14.062 -6.281 1 96.44 212 MET B CA 1
ATOM 5689 C C . MET B 1 212 ? -10.32 13.367 -5.84 1 96.44 212 MET B C 1
ATOM 5691 O O . MET B 1 212 ? -11.414 13.914 -6.016 1 96.44 212 MET B O 1
ATOM 5695 N N . TYR B 1 213 ? -10.195 12.195 -5.262 1 95.81 213 TYR B N 1
ATOM 5696 C CA . TYR B 1 213 ? -11.305 11.336 -4.867 1 95.81 213 TYR B CA 1
ATOM 5697 C C . TYR B 1 213 ? -12.211 11.039 -6.051 1 95.81 213 TYR B C 1
ATOM 5699 O O . TYR B 1 213 ? -11.742 10.594 -7.105 1 95.81 213 TYR B O 1
ATOM 5707 N N . GLY B 1 214 ? -13.422 11.148 -5.934 1 89.81 214 GLY B N 1
ATOM 5708 C CA . GLY B 1 214 ? -14.391 10.906 -6.988 1 89.81 214 GLY B CA 1
ATOM 5709 C C . GLY B 1 214 ? -14.93 9.492 -7 1 89.81 214 GLY B C 1
ATOM 5710 O O . GLY B 1 214 ? -14.523 8.664 -6.18 1 89.81 214 GLY B O 1
ATOM 5711 N N . ASN B 1 215 ? -15.797 9.25 -7.906 1 91.94 215 ASN B N 1
ATOM 5712 C CA . ASN B 1 215 ? -16.453 7.957 -8.047 1 91.94 215 ASN B CA 1
ATOM 5713 C C . ASN B 1 215 ? -15.594 6.98 -8.852 1 91.94 215 ASN B C 1
ATOM 5715 O O . ASN B 1 215 ? -15.383 7.164 -10.047 1 91.94 215 ASN B O 1
ATOM 5719 N N . THR B 1 216 ? -15.102 5.98 -8.203 1 95.38 216 THR B N 1
ATOM 5720 C CA . THR B 1 216 ? -14.289 4.988 -8.891 1 95.38 216 THR B CA 1
ATOM 5721 C C . THR B 1 216 ? -15.164 3.891 -9.492 1 95.38 216 THR B C 1
ATOM 5723 O O . THR B 1 216 ? -14.672 3.035 -10.234 1 95.38 216 THR B O 1
ATOM 5726 N N . ASN B 1 217 ? -16.453 3.879 -9.117 1 95.62 217 ASN B N 1
ATOM 5727 C CA . ASN B 1 217 ? -17.391 2.963 -9.75 1 95.62 217 ASN B CA 1
ATOM 5728 C C . ASN B 1 217 ? -17.828 3.467 -11.117 1 95.62 217 ASN B C 1
ATOM 5730 O O . ASN B 1 217 ? -19.016 3.76 -11.328 1 95.62 217 ASN B O 1
ATOM 5734 N N . SER B 1 218 ? -16.953 3.666 -11.977 1 96.12 218 SER B N 1
ATOM 5735 C CA . SER B 1 218 ? -17.156 4.191 -13.32 1 96.12 218 SER B CA 1
ATOM 5736 C C . SER B 1 218 ? -16.25 3.504 -14.336 1 96.12 218 SER B C 1
ATOM 5738 O O . SER B 1 218 ? -15.086 3.223 -14.031 1 96.12 218 SER B O 1
ATOM 5740 N N . PRO B 1 219 ? -16.781 3.203 -15.516 1 95.5 219 PRO B N 1
ATOM 5741 C CA . PRO B 1 219 ? -15.914 2.625 -16.547 1 95.5 219 PRO B CA 1
ATOM 5742 C C . PRO B 1 219 ? -14.789 3.562 -16.969 1 95.5 219 PRO B C 1
ATOM 5744 O O . PRO B 1 219 ? -13.859 3.145 -17.672 1 95.5 219 PRO B O 1
ATOM 5747 N N . GLU B 1 220 ? -14.906 4.828 -16.5 1 96.31 220 GLU B N 1
ATOM 5748 C CA . GLU B 1 220 ? -13.867 5.797 -16.844 1 96.31 220 GLU B CA 1
ATOM 5749 C C . GLU B 1 220 ? -12.68 5.688 -15.891 1 96.31 220 GLU B C 1
ATOM 5751 O O . GLU B 1 220 ? -11.602 6.223 -16.172 1 96.31 220 GLU B O 1
ATOM 5756 N N . PHE B 1 221 ? -12.914 5.023 -14.797 1 98.06 221 PHE B N 1
ATOM 5757 C CA . PHE B 1 221 ? -11.828 4.824 -13.844 1 98.06 221 PHE B CA 1
ATOM 5758 C C . PHE B 1 221 ? -10.742 3.938 -14.438 1 98.06 221 PHE B C 1
ATOM 5760 O O . PHE B 1 221 ? -11.016 2.809 -14.852 1 98.06 221 PHE B O 1
ATOM 5767 N N . SER B 1 222 ? -9.484 4.445 -14.453 1 97.62 222 SER B N 1
ATOM 5768 C CA . SER B 1 222 ? -8.367 3.697 -15.016 1 97.62 222 SER B CA 1
ATOM 5769 C C . SER B 1 222 ? -7.512 3.074 -13.914 1 97.62 222 SER B C 1
ATOM 5771 O O . SER B 1 222 ? -7.344 1.853 -13.867 1 97.62 222 SER B O 1
ATOM 5773 N N . HIS B 1 223 ? -7.016 3.889 -13.062 1 97.94 223 HIS B N 1
ATOM 5774 C CA . HIS B 1 223 ? -6.145 3.418 -11.992 1 97.94 223 HIS B CA 1
ATOM 5775 C C . HIS B 1 223 ? -5.957 4.488 -10.922 1 97.94 223 HIS B C 1
ATOM 5777 O O . HIS B 1 223 ? -6.395 5.629 -11.094 1 97.94 223 HIS B O 1
ATOM 5783 N N . ILE B 1 224 ? -5.449 4.086 -9.719 1 98 224 ILE B N 1
ATOM 5784 C CA . ILE B 1 224 ? -4.945 5.027 -8.727 1 98 224 ILE B CA 1
ATOM 5785 C C . ILE B 1 224 ? -3.66 5.676 -9.234 1 98 224 ILE B C 1
ATOM 5787 O O . ILE B 1 224 ? -2.719 4.977 -9.617 1 98 224 ILE B O 1
ATOM 5791 N N . GLU B 1 225 ? -3.537 6.965 -9.219 1 97.06 225 GLU B N 1
ATOM 5792 C CA . GLU B 1 225 ? -2.502 7.699 -9.938 1 97.06 225 GLU B CA 1
ATOM 5793 C C . GLU B 1 225 ? -1.115 7.383 -9.391 1 97.06 225 GLU B C 1
ATOM 5795 O O . GLU B 1 225 ? -0.156 7.242 -10.148 1 97.06 225 GLU B O 1
ATOM 5800 N N . GLY B 1 226 ? -1.034 7.328 -8.078 1 95.81 226 GLY B N 1
ATOM 5801 C CA . GLY B 1 226 ? 0.294 7.227 -7.496 1 95.81 226 GLY B CA 1
ATOM 5802 C C . GLY B 1 226 ? 0.432 6.07 -6.523 1 95.81 226 GLY B C 1
ATOM 5803 O O . GLY B 1 226 ? -0.55 5.395 -6.211 1 95.81 226 GLY B O 1
ATOM 5804 N N . HIS B 1 227 ? 1.669 5.902 -6.016 1 95.81 227 HIS B N 1
ATOM 5805 C CA . HIS B 1 227 ? 2.109 4.895 -5.059 1 95.81 227 HIS B CA 1
ATOM 5806 C C . HIS B 1 227 ? 1.582 5.195 -3.66 1 95.81 227 HIS B C 1
ATOM 5808 O O . HIS B 1 227 ? 1.045 6.277 -3.414 1 95.81 227 HIS B O 1
ATOM 5814 N N . GLU B 1 228 ? 1.571 4.223 -2.805 1 98.25 228 GLU B N 1
ATOM 5815 C CA . GLU B 1 228 ? 1.299 4.363 -1.377 1 98.25 228 GLU B CA 1
ATOM 5816 C C . GLU B 1 228 ? 2.438 3.789 -0.538 1 98.25 228 GLU B C 1
ATOM 5818 O O . GLU B 1 228 ? 3.01 2.754 -0.885 1 98.25 228 GLU B O 1
ATOM 5823 N N . ASP B 1 229 ? 2.855 4.492 0.471 1 98.38 229 ASP B N 1
ATOM 5824 C CA . ASP B 1 229 ? 3.867 4.027 1.415 1 98.38 229 ASP B CA 1
ATOM 5825 C C . ASP B 1 229 ? 3.244 3.691 2.768 1 98.38 229 ASP B C 1
ATOM 5827 O O . ASP B 1 229 ? 2.867 4.59 3.525 1 98.38 229 ASP B O 1
ATOM 5831 N N . HIS B 1 230 ? 3.217 2.404 3.107 1 98.62 230 HIS B N 1
ATOM 5832 C CA . HIS B 1 230 ? 2.545 1.965 4.324 1 98.62 230 HIS B CA 1
ATOM 5833 C C . HIS B 1 230 ? 3.553 1.646 5.426 1 98.62 230 HIS B C 1
ATOM 5835 O O . HIS B 1 230 ? 3.203 1.023 6.43 1 98.62 230 HIS B O 1
ATOM 5841 N N . SER B 1 231 ? 4.809 2.094 5.234 1 98.5 231 SER B N 1
ATOM 5842 C CA . SER B 1 231 ? 5.793 1.921 6.297 1 98.5 231 SER B CA 1
ATOM 5843 C C . SER B 1 231 ? 5.449 2.771 7.512 1 98.5 231 SER B C 1
ATOM 5845 O O . SER B 1 231 ? 5.047 3.93 7.375 1 98.5 231 SER B O 1
ATOM 5847 N N . LEU B 1 232 ? 5.465 2.141 8.594 1 98.69 232 LEU B N 1
ATOM 5848 C CA . LEU B 1 232 ? 5.363 2.787 9.898 1 98.69 232 LEU B CA 1
ATOM 5849 C C . LEU B 1 232 ? 6.734 2.912 10.555 1 98.69 232 LEU B C 1
ATOM 5851 O O . LEU B 1 232 ? 7.195 1.983 11.219 1 98.69 232 LEU B O 1
ATOM 5855 N N . ASN B 1 233 ? 7.371 4.086 10.375 1 98.88 233 ASN B N 1
ATOM 5856 C CA . ASN B 1 233 ? 8.672 4.332 11 1 98.88 233 ASN B CA 1
ATOM 5857 C C . ASN B 1 233 ? 8.523 4.723 12.469 1 98.88 233 ASN B C 1
ATOM 5859 O O . ASN B 1 233 ? 7.781 5.648 12.797 1 98.88 233 ASN B O 1
ATOM 5863 N N . LEU B 1 234 ? 9.242 3.99 13.289 1 98.94 234 LEU B N 1
ATOM 5864 C CA . LEU B 1 234 ? 9.055 4.141 14.727 1 98.94 234 LEU B CA 1
ATOM 5865 C C . LEU B 1 234 ? 10.391 4.371 15.43 1 98.94 234 LEU B C 1
ATOM 5867 O O . LEU B 1 234 ? 11.398 3.773 15.055 1 98.94 234 LEU B O 1
ATOM 5871 N N . MET B 1 235 ? 10.391 5.23 16.359 1 98.94 235 MET B N 1
ATOM 5872 C CA . MET B 1 235 ? 11.5 5.363 17.297 1 98.94 235 MET B CA 1
ATOM 5873 C C . MET B 1 235 ? 10.992 5.41 18.734 1 98.94 235 MET B C 1
ATOM 5875 O O . MET B 1 235 ? 10.266 6.332 19.109 1 98.94 235 MET B O 1
ATOM 5879 N N . TYR B 1 236 ? 11.375 4.445 19.5 1 98.88 236 TYR B N 1
ATOM 5880 C CA . TYR B 1 236 ? 11.016 4.352 20.906 1 98.88 236 TYR B CA 1
ATOM 5881 C C . TYR B 1 236 ? 12.07 5.008 21.781 1 98.88 236 TYR B C 1
ATOM 5883 O O . TYR B 1 236 ? 13.266 4.91 21.5 1 98.88 236 TYR B O 1
ATOM 5891 N N . PHE B 1 237 ? 11.609 5.609 22.844 1 98.94 237 PHE B N 1
ATOM 5892 C CA . PHE B 1 237 ? 12.523 6.207 23.812 1 98.94 237 PHE B CA 1
ATOM 5893 C C . PHE B 1 237 ? 12.305 5.617 25.203 1 98.94 237 PHE B C 1
ATOM 5895 O O . PHE B 1 237 ? 11.164 5.367 25.594 1 98.94 237 PHE B O 1
ATOM 5902 N N . TRP B 1 238 ? 13.414 5.484 25.906 1 98.69 238 TRP B N 1
ATOM 5903 C CA . TRP B 1 238 ? 13.414 4.742 27.156 1 98.69 238 TRP B CA 1
ATOM 5904 C C . TRP B 1 238 ? 14.18 5.5 28.234 1 98.69 238 TRP B C 1
ATOM 5906 O O . TRP B 1 238 ? 15.164 6.191 27.938 1 98.69 238 TRP B O 1
ATOM 5916 N N . ASP B 1 239 ? 13.742 5.324 29.484 1 98.31 239 ASP B N 1
ATOM 5917 C CA . ASP B 1 239 ? 14.578 5.785 30.578 1 98.31 239 ASP B CA 1
ATOM 5918 C C . ASP B 1 239 ? 15.609 4.727 30.969 1 98.31 239 ASP B C 1
ATOM 5920 O O . ASP B 1 239 ? 15.711 3.682 30.328 1 98.31 239 ASP B O 1
ATOM 5924 N N . MET B 1 240 ? 16.359 5.004 32 1 97.75 240 MET B N 1
ATOM 5925 C CA . MET B 1 240 ? 17.484 4.137 32.375 1 97.75 240 MET B CA 1
ATOM 5926 C C . MET B 1 240 ? 16.984 2.818 32.938 1 97.75 240 MET B C 1
ATOM 5928 O O . MET B 1 240 ? 17.734 1.845 33.031 1 97.75 240 MET B O 1
ATOM 5932 N N . ASN B 1 241 ? 15.742 2.732 33.375 1 97.88 241 ASN B N 1
ATOM 5933 C CA . ASN B 1 241 ? 15.133 1.504 33.875 1 97.88 241 ASN B CA 1
ATOM 5934 C C . ASN B 1 241 ? 14.438 0.727 32.75 1 97.88 241 ASN B C 1
ATOM 5936 O O . ASN B 1 241 ? 13.672 -0.198 33.031 1 97.88 241 ASN B O 1
ATOM 5940 N N . LYS B 1 242 ? 14.531 1.218 31.547 1 98.06 242 LYS B N 1
ATOM 5941 C CA . LYS B 1 242 ? 13.969 0.596 30.344 1 98.06 242 LYS B CA 1
ATOM 5942 C C . LYS B 1 242 ? 12.445 0.727 30.328 1 98.06 242 LYS B C 1
ATOM 5944 O O . LYS B 1 242 ? 11.742 -0.158 29.844 1 98.06 242 LYS B O 1
ATOM 5949 N N . GLN B 1 243 ? 12.023 1.724 31.016 1 98.19 243 GLN B N 1
ATOM 5950 C CA . GLN B 1 243 ? 10.617 2.076 30.875 1 98.19 243 GLN B CA 1
ATOM 5951 C C . GLN B 1 243 ? 10.391 3.008 29.688 1 98.19 243 GLN B C 1
ATOM 5953 O O . GLN B 1 243 ? 11.141 3.961 29.5 1 98.19 243 GLN B O 1
ATOM 5958 N N . LEU B 1 244 ? 9.391 2.66 28.938 1 98.81 244 LEU B N 1
ATOM 5959 C CA . LEU B 1 244 ? 9.07 3.475 27.766 1 98.81 244 LEU B CA 1
ATOM 5960 C C . LEU B 1 244 ? 8.625 4.871 28.188 1 98.81 244 LEU B C 1
ATOM 5962 O O . LEU B 1 244 ? 7.723 5.016 29.016 1 98.81 244 LEU B O 1
ATOM 5966 N N . THR B 1 245 ? 9.227 5.891 27.625 1 98.81 245 THR B N 1
ATOM 5967 C CA . THR B 1 245 ? 8.812 7.258 27.938 1 98.81 245 THR B CA 1
ATOM 5968 C C . THR B 1 245 ? 8 7.848 26.781 1 98.81 245 THR B C 1
ATOM 5970 O O . THR B 1 245 ? 7.121 8.68 27 1 98.81 245 THR B O 1
ATOM 5973 N N . GLY B 1 246 ? 8.305 7.461 25.594 1 98.88 246 GLY B N 1
ATOM 5974 C CA . GLY B 1 246 ? 7.562 7.957 24.438 1 98.88 246 GLY B CA 1
ATOM 5975 C C . GLY B 1 246 ? 7.977 7.301 23.141 1 98.88 246 GLY B C 1
ATOM 5976 O O . GLY B 1 246 ? 8.93 6.516 23.109 1 98.88 246 GLY B O 1
ATOM 5977 N N . VAL B 1 247 ? 7.219 7.578 22.078 1 98.94 247 VAL B N 1
ATOM 5978 C CA . VAL B 1 247 ? 7.477 7.008 20.75 1 98.94 247 VAL B CA 1
ATOM 5979 C C . VAL B 1 247 ? 7.199 8.055 19.672 1 98.94 247 VAL B C 1
ATOM 5981 O O . VAL B 1 247 ? 6.227 8.805 19.766 1 98.94 247 VAL B O 1
ATOM 5984 N N . ILE B 1 248 ? 8.141 8.203 18.719 1 98.94 248 ILE B N 1
ATOM 5985 C CA . ILE B 1 248 ? 7.859 8.891 17.469 1 98.94 248 ILE B CA 1
ATOM 5986 C C . ILE B 1 248 ? 7.188 7.926 16.484 1 98.94 248 ILE B C 1
ATOM 5988 O O . ILE B 1 248 ? 7.656 6.797 16.312 1 98.94 248 ILE B O 1
ATOM 5992 N N . ILE B 1 249 ? 6.09 8.328 15.945 1 98.94 249 ILE B N 1
ATOM 5993 C CA . ILE B 1 249 ? 5.395 7.555 14.922 1 98.94 249 ILE B CA 1
ATOM 5994 C C . ILE B 1 249 ? 5.297 8.367 13.633 1 98.94 249 ILE B C 1
ATOM 5996 O O . ILE B 1 249 ? 4.695 9.445 13.617 1 98.94 249 ILE B O 1
ATOM 6000 N N . ASN B 1 250 ? 5.91 7.914 12.602 1 98.94 250 ASN B N 1
ATOM 6001 C CA . ASN B 1 250 ? 5.973 8.562 11.289 1 98.94 250 ASN B CA 1
ATOM 6002 C C . ASN B 1 250 ? 5.281 7.723 10.219 1 98.94 250 ASN B C 1
ATOM 6004 O O . ASN B 1 250 ? 5.676 6.582 9.969 1 98.94 250 ASN B O 1
ATOM 6008 N N . ILE B 1 251 ? 4.227 8.242 9.656 1 98.81 251 ILE B N 1
ATOM 6009 C CA . ILE B 1 251 ? 3.451 7.496 8.672 1 98.81 251 ILE B CA 1
ATOM 6010 C C . ILE B 1 251 ? 3.01 8.438 7.547 1 98.81 251 ILE B C 1
ATOM 6012 O O . ILE B 1 251 ? 2.809 9.633 7.773 1 98.81 251 ILE B O 1
ATOM 6016 N N . ALA B 1 252 ? 2.914 7.965 6.305 1 98.81 252 ALA B N 1
ATOM 6017 C CA . ALA B 1 252 ? 2.576 8.781 5.141 1 98.81 252 ALA B CA 1
ATOM 6018 C C . ALA B 1 252 ? 1.068 9 5.047 1 98.81 252 ALA B C 1
ATOM 6020 O O . ALA B 1 252 ? 0.429 8.555 4.09 1 98.81 252 ALA B O 1
ATOM 6021 N N . SER B 1 253 ? 0.549 9.773 5.984 1 98.81 253 SER B N 1
ATOM 6022 C CA . SER B 1 253 ? -0.879 10.07 5.988 1 98.81 253 SER B CA 1
ATOM 6023 C C . SER B 1 253 ? -1.174 11.352 6.754 1 98.81 253 SER B C 1
ATOM 6025 O O . SER B 1 253 ? -0.674 11.547 7.863 1 98.81 253 SER B O 1
ATOM 6027 N N . PRO B 1 254 ? -1.956 12.234 6.156 1 98.44 254 PRO B N 1
ATOM 6028 C CA . PRO B 1 254 ? -2.514 13.32 6.965 1 98.44 254 PRO B CA 1
ATOM 6029 C C . PRO B 1 254 ? -3.631 12.852 7.895 1 98.44 254 PRO B C 1
ATOM 6031 O O . PRO B 1 254 ? -4.355 11.906 7.566 1 98.44 254 PRO B O 1
ATOM 6034 N N . SER B 1 255 ? -3.801 13.438 9.008 1 98.5 255 SER B N 1
ATOM 6035 C CA . SER B 1 255 ? -4.871 13.086 9.938 1 98.5 255 SER B CA 1
ATOM 6036 C C . SER B 1 255 ? -6.16 13.828 9.602 1 98.5 255 SER B C 1
ATOM 6038 O O . SER B 1 255 ? -6.508 14.812 10.25 1 98.5 255 SER B O 1
ATOM 6040 N N . GLN B 1 256 ? -6.91 13.289 8.648 1 98.25 256 GLN B N 1
ATOM 6041 C CA . GLN B 1 256 ? -7.996 14.062 8.055 1 98.25 256 GLN B CA 1
ATOM 6042 C C . GLN B 1 256 ? -9.281 13.25 7.992 1 98.25 256 GLN B C 1
ATOM 6044 O O . GLN B 1 256 ? -10.094 13.422 7.082 1 98.25 256 GLN B O 1
ATOM 6049 N N . VAL B 1 257 ? -9.477 12.328 8.875 1 98.25 257 VAL B N 1
ATOM 6050 C CA . VAL B 1 257 ? -10.727 11.578 8.859 1 98.25 257 VAL B CA 1
ATOM 6051 C C . VAL B 1 257 ? -11.898 12.516 9.164 1 98.25 257 VAL B C 1
ATOM 6053 O O . VAL B 1 257 ? -12.906 12.508 8.461 1 98.25 257 VAL B O 1
ATOM 6056 N N . SER B 1 258 ? -11.758 13.406 10.094 1 96.56 258 SER B N 1
ATOM 6057 C CA . SER B 1 258 ? -12.805 14.312 10.547 1 96.56 258 SER B CA 1
ATOM 6058 C C . SER B 1 258 ? -12.688 15.672 9.883 1 96.56 258 SER B C 1
ATOM 6060 O O . SER B 1 258 ? -12.984 16.703 10.492 1 96.56 258 SER B O 1
ATOM 6062 N N . GLU B 1 259 ? -12.344 15.719 8.695 1 96.25 259 GLU B N 1
ATOM 6063 C CA . GLU B 1 259 ? -11.906 16.969 8.055 1 96.25 259 GLU B CA 1
ATOM 6064 C C . GLU B 1 259 ? -13.07 17.938 7.891 1 96.25 259 GLU B C 1
ATOM 6066 O O . GLU B 1 259 ? -12.852 19.141 7.703 1 96.25 259 GLU B O 1
ATOM 6071 N N . HIS B 1 260 ? -14.328 17.562 8.055 1 95.38 260 HIS B N 1
ATOM 6072 C CA . HIS B 1 260 ? -15.461 18.469 7.879 1 95.38 260 HIS B CA 1
ATOM 6073 C C . HIS B 1 260 ? -16.078 18.859 9.219 1 95.38 260 HIS B C 1
ATOM 6075 O O . HIS B 1 260 ? -17.078 19.578 9.266 1 95.38 260 HIS B O 1
ATOM 6081 N N . SER B 1 261 ? -15.445 18.422 10.242 1 96.81 261 SER B N 1
ATOM 6082 C CA . SER B 1 261 ? -16 18.656 11.578 1 96.81 261 SER B CA 1
ATOM 6083 C C . SER B 1 261 ? -15.969 20.141 11.938 1 96.81 261 SER B C 1
ATOM 6085 O O . SER B 1 261 ? -15.008 20.844 11.609 1 96.81 261 SER B O 1
ATOM 6087 N N . TYR B 1 262 ? -17 20.609 12.633 1 97.69 262 TYR B N 1
ATOM 6088 C CA . TYR B 1 262 ? -17 21.938 13.242 1 97.69 262 TYR B CA 1
ATOM 6089 C C . TYR B 1 262 ? -16.5 21.875 14.688 1 97.69 262 TYR B C 1
ATOM 6091 O O . TYR B 1 262 ? -16.375 22.906 15.352 1 97.69 262 TYR B O 1
ATOM 6099 N N . LYS B 1 263 ? -16.234 20.719 15.172 1 98.12 263 LYS B N 1
ATOM 6100 C CA . LYS B 1 263 ? -15.609 20.547 16.469 1 98.12 263 LYS B CA 1
ATOM 6101 C C . LYS B 1 263 ? -14.102 20.328 16.344 1 98.12 263 LYS B C 1
ATOM 6103 O O . LYS B 1 263 ? -13.648 19.688 15.383 1 98.12 263 LYS B O 1
ATOM 6108 N N . LEU B 1 264 ? -13.359 20.859 17.266 1 98.69 264 LEU B N 1
ATOM 6109 C CA . LEU B 1 264 ? -11.906 20.703 17.25 1 98.69 264 LEU B CA 1
ATOM 6110 C C . LEU B 1 264 ? -11.516 19.266 17.578 1 98.69 264 LEU B C 1
ATOM 6112 O O . LEU B 1 264 ? -12.164 18.625 18.422 1 98.69 264 LEU B O 1
ATOM 6116 N N . SER B 1 265 ? -10.484 18.812 16.938 1 98.62 265 SER B N 1
ATOM 6117 C CA . SER B 1 265 ? -10.078 17.422 17.125 1 98.62 265 SER B CA 1
ATOM 6118 C C . SER B 1 265 ? -8.656 17.203 16.625 1 98.62 265 SER B C 1
ATOM 6120 O O . SER B 1 265 ? -8.242 17.766 15.617 1 98.62 265 SER B O 1
ATOM 6122 N N . ALA B 1 266 ? -8.008 16.328 17.359 1 98.75 266 ALA B N 1
ATOM 6123 C CA . ALA B 1 266 ? -6.707 15.836 16.906 1 98.75 266 ALA B CA 1
ATOM 6124 C C . ALA B 1 266 ? -6.879 14.695 15.906 1 98.75 266 ALA B C 1
ATOM 6126 O O . ALA B 1 266 ? -5.895 14.078 15.484 1 98.75 266 ALA B O 1
ATOM 6127 N N . ASP B 1 267 ? -8.133 14.398 15.516 1 98.62 267 ASP B N 1
ATOM 6128 C CA . ASP B 1 267 ? -8.469 13.383 14.516 1 98.62 267 ASP B CA 1
ATOM 6129 C C . ASP B 1 267 ? -7.961 12.008 14.953 1 98.62 267 ASP B C 1
ATOM 6131 O O . ASP B 1 267 ? -8.117 11.625 16.109 1 98.62 267 ASP B O 1
ATOM 6135 N N . PHE B 1 268 ? -7.445 11.109 14.062 1 98.75 268 PHE B N 1
ATOM 6136 C CA . PHE B 1 268 ? -7.168 9.727 14.422 1 98.75 268 PHE B CA 1
ATOM 6137 C C . PHE B 1 268 ? -5.977 9.641 15.367 1 98.75 268 PHE B C 1
ATOM 6139 O O . PHE B 1 268 ? -5.742 8.602 15.984 1 98.75 268 PHE B O 1
ATOM 6146 N N . TRP B 1 269 ? -5.219 10.719 15.516 1 98.88 269 TRP B N 1
ATOM 6147 C CA . TRP B 1 269 ? -4.098 10.68 16.453 1 98.88 269 TRP B CA 1
ATOM 6148 C C . TRP B 1 269 ? -4.594 10.703 17.891 1 98.88 269 TRP B C 1
ATOM 6150 O O . TRP B 1 269 ? -3.955 10.141 18.781 1 98.88 269 TRP B O 1
ATOM 6160 N N . HIS B 1 270 ? -5.723 11.406 18.141 1 98.62 270 HIS B N 1
ATOM 6161 C CA . HIS B 1 270 ? -6.312 11.281 19.469 1 98.62 270 HIS B CA 1
ATOM 6162 C C . HIS B 1 270 ? -6.586 9.82 19.812 1 98.62 270 HIS B C 1
ATOM 6164 O O . HIS B 1 270 ? -6.164 9.336 20.859 1 98.62 270 HIS B O 1
ATOM 6170 N N . ASP B 1 271 ? -7.293 9.141 18.922 1 98.19 271 ASP B N 1
ATOM 6171 C CA . ASP B 1 271 ? -7.66 7.746 19.141 1 98.19 271 ASP B CA 1
ATOM 6172 C C . ASP B 1 271 ? -6.422 6.859 19.25 1 98.19 271 ASP B C 1
ATOM 6174 O O . ASP B 1 271 ? -6.402 5.891 20.016 1 98.19 271 ASP B O 1
ATOM 6178 N N . THR B 1 272 ? -5.41 7.117 18.469 1 98.88 272 THR B N 1
ATOM 6179 C CA . THR B 1 272 ? -4.156 6.375 18.531 1 98.88 272 THR B CA 1
ATOM 6180 C C . THR B 1 272 ? -3.494 6.535 19.891 1 98.88 272 THR B C 1
ATOM 6182 O O . THR B 1 272 ? -3.059 5.551 20.5 1 98.88 272 THR B O 1
ATOM 6185 N N . LYS B 1 273 ? -3.385 7.793 20.391 1 98.75 273 LYS B N 1
ATOM 6186 C CA . LYS B 1 273 ? -2.805 8.062 21.703 1 98.75 273 LYS B CA 1
ATOM 6187 C C . LYS B 1 273 ? -3.564 7.324 22.797 1 98.75 273 LYS B C 1
ATOM 6189 O O . LYS B 1 273 ? -2.955 6.727 23.688 1 98.75 273 LYS B O 1
ATOM 6194 N N . VAL B 1 274 ? -4.891 7.391 22.703 1 98.12 274 VAL B N 1
ATOM 6195 C CA . VAL B 1 274 ? -5.73 6.723 23.703 1 98.12 274 VAL B CA 1
ATOM 6196 C C . VAL B 1 274 ? -5.441 5.223 23.688 1 98.12 274 VAL B C 1
ATOM 6198 O O . VAL B 1 274 ? -5.23 4.617 24.734 1 98.12 274 VAL B O 1
ATOM 6201 N N . ALA B 1 275 ? -5.391 4.613 22.5 1 98.25 275 ALA B N 1
ATOM 6202 C CA . ALA B 1 275 ? -5.152 3.176 22.375 1 98.25 275 ALA B CA 1
ATOM 6203 C C . ALA B 1 275 ? -3.777 2.797 22.922 1 98.25 275 ALA B C 1
ATOM 6205 O O . ALA B 1 275 ? -3.639 1.801 23.625 1 98.25 275 ALA B O 1
ATOM 6206 N N . LEU B 1 276 ? -2.773 3.539 22.578 1 98.81 276 LEU B N 1
ATOM 6207 C CA . LEU B 1 276 ? -1.409 3.236 23 1 98.81 276 LEU B CA 1
ATOM 6208 C C . LEU B 1 276 ? -1.261 3.383 24.516 1 98.81 276 LEU B C 1
ATOM 6210 O O . LEU B 1 276 ? -0.618 2.553 25.156 1 98.81 276 LEU B O 1
ATOM 6214 N N . ARG B 1 277 ? -1.818 4.434 25.109 1 98.5 277 ARG B N 1
ATOM 6215 C CA . ARG B 1 277 ? -1.693 4.68 26.547 1 98.5 277 ARG B CA 1
ATOM 6216 C C . ARG B 1 277 ? -2.434 3.613 27.344 1 98.5 277 ARG B C 1
ATOM 6218 O O . ARG B 1 277 ? -2.018 3.262 28.453 1 98.5 277 ARG B O 1
ATOM 6225 N N . LYS B 1 278 ? -3.48 3.117 26.781 1 97.94 278 LYS B N 1
ATOM 6226 C CA . LYS B 1 278 ? -4.188 2.012 27.422 1 97.94 278 LYS B CA 1
ATOM 6227 C C . LYS B 1 278 ? -3.291 0.784 27.547 1 97.94 278 LYS B C 1
ATOM 6229 O O . LYS B 1 278 ? -3.357 0.059 28.547 1 97.94 278 LYS B O 1
ATOM 6234 N N . SER B 1 279 ? -2.436 0.543 26.594 1 97.62 279 SER B N 1
ATOM 6235 C CA . SER B 1 279 ? -1.66 -0.692 26.516 1 97.62 279 SER B CA 1
ATOM 6236 C C . SER B 1 279 ? -0.259 -0.496 27.094 1 97.62 279 SER B C 1
ATOM 6238 O O . SER B 1 279 ? 0.301 -1.407 27.703 1 97.62 279 SER B O 1
ATOM 6240 N N . LEU B 1 280 ? 0.361 0.672 26.859 1 97.94 280 LEU B N 1
ATOM 6241 C CA . LEU B 1 280 ? 1.783 0.843 27.141 1 97.94 280 LEU B CA 1
ATOM 6242 C C . LEU B 1 280 ? 1.997 1.736 28.359 1 97.94 280 LEU B C 1
ATOM 6244 O O . LEU B 1 280 ? 3.131 1.912 28.812 1 97.94 280 LEU B O 1
ATOM 6248 N N . GLY B 1 281 ? 0.952 2.314 28.859 1 96.5 281 GLY B N 1
ATOM 6249 C CA . GLY B 1 281 ? 1.018 3.174 30.031 1 96.5 281 GLY B CA 1
ATOM 6250 C C . GLY B 1 281 ? 0.465 4.566 29.781 1 96.5 281 GLY B C 1
ATOM 6251 O O . GLY B 1 281 ? 0.7 5.152 28.719 1 96.5 281 GLY B O 1
ATOM 6252 N N . LYS B 1 282 ? -0.118 5.164 30.734 1 95.31 282 LYS B N 1
ATOM 6253 C CA . LYS B 1 282 ? -0.821 6.438 30.641 1 95.31 282 LYS B CA 1
ATOM 6254 C C . LYS B 1 282 ? 0.156 7.59 30.422 1 95.31 282 LYS B C 1
ATOM 6256 O O . LYS B 1 282 ? -0.22 8.641 29.906 1 95.31 282 LYS B O 1
ATOM 6261 N N . SER B 1 283 ? 1.322 7.383 30.734 1 95.75 283 SER B N 1
ATOM 6262 C CA . SER B 1 283 ? 2.293 8.477 30.719 1 95.75 283 SER B CA 1
ATOM 6263 C C . SER B 1 283 ? 3.102 8.477 29.422 1 95.75 283 SER B C 1
ATOM 6265 O O . SER B 1 283 ? 3.967 9.336 29.234 1 95.75 283 SER B O 1
ATOM 6267 N N . VAL B 1 284 ? 2.838 7.578 28.562 1 98.44 284 VAL B N 1
ATOM 6268 C CA . VAL B 1 284 ? 3.637 7.465 27.359 1 98.44 284 VAL B CA 1
ATOM 6269 C C . VAL B 1 284 ? 3.307 8.617 26.406 1 98.44 284 VAL B C 1
ATOM 6271 O O . VAL B 1 284 ? 2.135 8.898 26.156 1 98.44 284 VAL B O 1
ATOM 6274 N N . TYR B 1 285 ? 4.363 9.297 25.953 1 98.81 285 TYR B N 1
ATOM 6275 C CA . TYR B 1 285 ? 4.203 10.359 24.969 1 98.81 285 TYR B CA 1
ATOM 6276 C C . TYR B 1 285 ? 4.211 9.797 23.547 1 98.81 285 TYR B C 1
ATOM 6278 O O . TYR B 1 285 ? 4.953 8.859 23.25 1 98.81 285 TYR B O 1
ATOM 6286 N N . VAL B 1 286 ? 3.365 10.328 22.703 1 98.88 286 VAL B N 1
ATOM 6287 C CA . VAL B 1 286 ? 3.301 9.938 21.297 1 98.88 286 VAL B CA 1
ATOM 6288 C C . VAL B 1 286 ? 3.529 11.156 20.406 1 98.88 286 VAL B C 1
ATOM 6290 O O . VAL B 1 286 ? 2.719 12.086 20.406 1 98.88 286 VAL B O 1
ATOM 6293 N N . LEU B 1 287 ? 4.609 11.234 19.734 1 98.94 287 LEU B N 1
ATOM 6294 C CA . LEU B 1 287 ? 4.922 12.297 18.781 1 98.94 287 LEU B CA 1
ATOM 6295 C C . LEU B 1 287 ? 4.621 11.859 17.359 1 98.94 287 LEU B C 1
ATOM 6297 O O . LEU B 1 287 ? 5.332 11.016 16.797 1 98.94 287 LEU B O 1
ATOM 6301 N N . ALA B 1 288 ? 3.604 12.43 16.797 1 98.88 288 ALA B N 1
ATOM 6302 C CA . ALA B 1 288 ? 3.086 12.039 15.492 1 98.88 288 ALA B CA 1
ATOM 6303 C C . ALA B 1 288 ? 3.729 12.859 14.375 1 98.88 288 ALA B C 1
ATOM 6305 O O . ALA B 1 288 ? 3.889 14.078 14.508 1 98.88 288 ALA B O 1
ATOM 6306 N N . GLN B 1 289 ? 4.098 12.188 13.336 1 98.94 289 GLN B N 1
ATOM 6307 C CA . GLN B 1 289 ? 4.648 12.836 12.148 1 98.94 289 GLN B CA 1
ATOM 6308 C C . GLN B 1 289 ? 3.959 12.344 10.883 1 98.94 289 GLN B C 1
ATOM 6310 O O . GLN B 1 289 ? 3.74 11.148 10.719 1 98.94 289 GLN B O 1
ATOM 6315 N N . ALA B 1 290 ? 3.557 13.305 10.062 1 98.81 290 ALA B N 1
ATOM 6316 C CA . ALA B 1 290 ? 3.143 12.945 8.703 1 98.81 290 ALA B CA 1
ATOM 6317 C C . ALA B 1 290 ? 4.336 12.906 7.758 1 98.81 290 ALA B C 1
ATOM 6319 O O . ALA B 1 290 ? 5.051 13.898 7.605 1 98.81 290 ALA B O 1
ATOM 6320 N N . SER B 1 291 ? 4.613 11.711 7.211 1 98.81 291 SER B N 1
ATOM 6321 C CA . SER B 1 291 ? 5.598 11.609 6.141 1 98.81 291 SER B CA 1
ATOM 6322 C C . SER B 1 291 ? 5.102 12.281 4.863 1 98.81 291 SER B C 1
ATOM 6324 O O . SER B 1 291 ? 4.098 12.992 4.887 1 98.81 291 SER B O 1
ATOM 6326 N N . ALA B 1 292 ? 5.855 12.203 3.738 1 98.81 292 ALA B N 1
ATOM 6327 C CA . ALA B 1 292 ? 5.344 12.727 2.475 1 98.81 292 ALA B CA 1
ATOM 6328 C C . ALA B 1 292 ? 3.965 12.156 2.16 1 98.81 292 ALA B C 1
ATOM 6330 O O . ALA B 1 292 ? 3.799 10.938 2.053 1 98.81 292 ALA B O 1
ATOM 6331 N N . ALA B 1 293 ? 2.996 13.062 2.084 1 98.75 293 ALA B N 1
ATOM 6332 C CA . ALA B 1 293 ? 1.626 12.578 1.96 1 98.75 293 ALA B CA 1
ATOM 6333 C C . ALA B 1 293 ? 0.745 13.594 1.238 1 98.75 293 ALA B C 1
ATOM 6335 O O . ALA B 1 293 ? -0.472 13.617 1.433 1 98.75 293 ALA B O 1
ATOM 6336 N N . GLY B 1 294 ? 1.332 14.422 0.425 1 98.44 294 GLY B N 1
ATOM 6337 C CA . GLY B 1 294 ? 0.571 15.461 -0.247 1 98.44 294 GLY B CA 1
ATOM 6338 C C . GLY B 1 294 ? -0.521 14.914 -1.147 1 98.44 294 GLY B C 1
ATOM 6339 O O . GLY B 1 294 ? -1.536 15.578 -1.373 1 98.44 294 GLY B O 1
ATOM 6340 N N . ASP B 1 295 ? -0.287 13.734 -1.673 1 98.44 295 ASP B N 1
ATOM 6341 C CA . ASP B 1 295 ? -1.265 13.102 -2.555 1 98.44 295 ASP B CA 1
ATOM 6342 C C . ASP B 1 295 ? -1.929 11.906 -1.872 1 98.44 295 ASP B C 1
ATOM 6344 O O . ASP B 1 295 ? -2.506 11.047 -2.539 1 98.44 295 ASP B O 1
ATOM 6348 N N . GLN B 1 296 ? -1.832 11.828 -0.53 1 98.5 296 GLN B N 1
ATOM 6349 C CA . GLN B 1 296 ? -2.416 10.742 0.255 1 98.5 296 GLN B CA 1
ATOM 6350 C C . GLN B 1 296 ? -3.58 11.25 1.104 1 98.5 296 GLN B C 1
ATOM 6352 O O . GLN B 1 296 ? -3.703 12.453 1.348 1 98.5 296 GLN B O 1
ATOM 6357 N N . SER B 1 297 ? -4.449 10.414 1.551 1 98.12 297 SER B N 1
ATOM 6358 C CA . SER B 1 297 ? -5.516 10.68 2.51 1 98.12 297 SER B CA 1
ATOM 6359 C C . SER B 1 297 ? -5.973 9.398 3.195 1 98.12 297 SER B C 1
ATOM 6361 O O . SER B 1 297 ? -5.699 8.297 2.713 1 98.12 297 SER B O 1
ATOM 6363 N N . PRO B 1 298 ? -6.613 9.477 4.312 1 98.12 298 PRO B N 1
ATOM 6364 C CA . PRO B 1 298 ? -7.109 8.266 4.977 1 98.12 298 PRO B CA 1
ATOM 6365 C C . PRO B 1 298 ? -8.414 7.754 4.367 1 98.12 298 PRO B C 1
ATOM 6367 O O . PRO B 1 298 ? -8.984 6.777 4.863 1 98.12 298 PRO B O 1
ATOM 6370 N N . HIS B 1 299 ? -8.891 8.328 3.301 1 97.44 299 HIS B N 1
ATOM 6371 C CA . HIS B 1 299 ? -10.203 7.977 2.766 1 97.44 299 HIS B CA 1
ATOM 6372 C C . HIS B 1 299 ? -10.094 6.852 1.744 1 97.44 299 HIS B C 1
ATOM 6374 O O . HIS B 1 299 ? -9.273 6.918 0.825 1 97.44 299 HIS B O 1
ATOM 6380 N N . VAL B 1 300 ? -10.977 5.902 1.932 1 96.62 300 VAL B N 1
ATOM 6381 C CA . VAL B 1 300 ? -10.977 4.719 1.078 1 96.62 300 VAL B CA 1
ATOM 6382 C C . VAL B 1 300 ? -11.789 4.992 -0.187 1 96.62 300 VAL B C 1
ATOM 6384 O O . VAL B 1 300 ? -12.953 5.379 -0.111 1 96.62 300 VAL B O 1
ATOM 6387 N N . MET B 1 301 ? -11.164 4.785 -1.371 1 96.06 301 MET B N 1
ATOM 6388 C CA . MET B 1 301 ? -11.883 4.965 -2.629 1 96.06 301 MET B CA 1
ATOM 6389 C C . MET B 1 301 ? -12.336 3.623 -3.195 1 96.06 301 MET B C 1
ATOM 6391 O O . MET B 1 301 ? -13.438 3.512 -3.738 1 96.06 301 MET B O 1
ATOM 6395 N N . VAL B 1 302 ? -11.531 2.611 -3.092 1 97.31 302 VAL B N 1
ATOM 6396 C CA . VAL B 1 302 ? -11.852 1.265 -3.559 1 97.31 302 VAL B CA 1
ATOM 6397 C C . VAL B 1 302 ? -11.945 0.314 -2.367 1 97.31 302 VAL B C 1
ATOM 6399 O O . VAL B 1 302 ? -11.023 0.242 -1.549 1 97.31 302 VAL B O 1
ATOM 6402 N N . GLY B 1 303 ? -13.086 -0.407 -2.256 1 96.75 303 GLY B N 1
ATOM 6403 C CA . GLY B 1 303 ? -13.281 -1.354 -1.17 1 96.75 303 GLY B CA 1
ATOM 6404 C C . GLY B 1 303 ? -13.93 -0.73 0.054 1 96.75 303 GLY B C 1
ATOM 6405 O O . GLY B 1 303 ? -13.844 -1.279 1.154 1 96.75 303 GLY B O 1
ATOM 6406 N N . SER B 1 304 ? -14.578 0.454 -0.105 1 96.81 304 SER B N 1
ATOM 6407 C CA . SER B 1 304 ? -15.125 1.199 1.023 1 96.81 304 SER B CA 1
ATOM 6408 C C . SER B 1 304 ? -16.234 0.418 1.711 1 96.81 304 SER B C 1
ATOM 6410 O O . SER B 1 304 ? -16.391 0.488 2.932 1 96.81 304 SER B O 1
ATOM 6412 N N . LYS B 1 305 ? -17.047 -0.362 0.935 1 97 305 LYS B N 1
ATOM 6413 C CA . LYS B 1 305 ? -18.125 -1.146 1.519 1 97 305 LYS B CA 1
ATOM 6414 C C . LYS B 1 305 ? -17.594 -2.219 2.459 1 97 305 LYS B C 1
ATOM 6416 O O . LYS B 1 305 ? -18.141 -2.441 3.539 1 97 305 LYS B O 1
ATOM 6421 N N . ALA B 1 306 ? -16.594 -2.869 1.999 1 98.31 306 ALA B N 1
ATOM 6422 C CA . ALA B 1 306 ? -15.977 -3.92 2.807 1 98.31 306 ALA B CA 1
ATOM 6423 C C . ALA B 1 306 ? -15.352 -3.342 4.074 1 98.31 306 ALA B C 1
ATOM 6425 O O . ALA B 1 306 ? -15.453 -3.934 5.148 1 98.31 306 ALA B O 1
ATOM 6426 N N . GLU B 1 307 ? -14.688 -2.219 3.977 1 97.94 307 GLU B N 1
ATOM 6427 C CA . GLU B 1 307 ? -14.109 -1.536 5.129 1 97.94 307 GLU B CA 1
ATOM 6428 C C . GLU B 1 307 ? -15.18 -1.155 6.145 1 97.94 307 GLU B C 1
ATOM 6430 O O . GLU B 1 307 ? -14.992 -1.346 7.352 1 97.94 307 GLU B O 1
ATOM 6435 N N . GLU B 1 308 ? -16.219 -0.565 5.621 1 98 308 GLU B N 1
ATOM 6436 C CA . GLU B 1 308 ? -17.297 -0.158 6.512 1 98 308 GLU B CA 1
ATOM 6437 C C . GLU B 1 308 ? -17.906 -1.362 7.223 1 98 308 GLU B C 1
ATOM 6439 O O . GLU B 1 308 ? -18.234 -1.289 8.414 1 98 308 GLU B O 1
ATOM 6444 N N . ARG B 1 309 ? -18.109 -2.445 6.48 1 97.75 309 ARG B N 1
ATOM 6445 C CA . ARG B 1 309 ? -18.625 -3.662 7.098 1 97.75 309 ARG B CA 1
ATOM 6446 C C . ARG B 1 309 ? -17.719 -4.121 8.242 1 97.75 309 ARG B C 1
ATOM 6448 O O . ARG B 1 309 ? -18.219 -4.535 9.297 1 97.75 309 ARG B O 1
ATOM 6455 N N . MET B 1 310 ? -16.391 -4.098 8.047 1 98.06 310 MET B N 1
ATOM 6456 C CA . MET B 1 310 ? -15.469 -4.496 9.102 1 98.06 310 MET B CA 1
ATOM 6457 C C . MET B 1 310 ? -15.602 -3.584 10.312 1 98.06 310 MET B C 1
ATOM 6459 O O . MET B 1 310 ? -15.492 -4.039 11.453 1 98.06 310 MET B O 1
ATOM 6463 N N . GLN B 1 311 ? -15.812 -2.285 10.094 1 97.81 311 GLN B N 1
ATOM 6464 C CA . GLN B 1 311 ? -16.031 -1.374 11.211 1 97.81 311 GLN B CA 1
ATOM 6465 C C . GLN B 1 311 ? -17.234 -1.805 12.047 1 97.81 311 GLN B C 1
ATOM 6467 O O . GLN B 1 311 ? -17.172 -1.786 13.273 1 97.81 311 GLN B O 1
ATOM 6472 N N . HIS B 1 312 ? -18.297 -2.213 11.328 1 97.19 312 HIS B N 1
ATOM 6473 C CA . HIS B 1 312 ? -19.469 -2.723 12.023 1 97.19 312 HIS B CA 1
ATOM 6474 C C . HIS B 1 312 ? -19.141 -3.967 12.844 1 97.19 312 HIS B C 1
ATOM 6476 O O . HIS B 1 312 ? -19.484 -4.051 14.023 1 97.19 312 HIS B O 1
ATOM 6482 N N . LEU B 1 313 ? -18.484 -4.852 12.25 1 96.88 313 LEU B N 1
ATOM 6483 C CA . LEU B 1 313 ? -18.188 -6.137 12.875 1 96.88 313 LEU B CA 1
ATOM 6484 C C . LEU B 1 313 ? -17.266 -5.953 14.078 1 96.88 313 LEU B C 1
ATOM 6486 O O . LEU B 1 313 ? -17.328 -6.723 15.039 1 96.88 313 LEU B O 1
ATOM 6490 N N . LEU B 1 314 ? -16.438 -4.93 14.016 1 96.19 314 LEU B N 1
ATOM 6491 C CA . LEU B 1 314 ? -15.484 -4.672 15.086 1 96.19 314 LEU B CA 1
ATOM 6492 C C . LEU B 1 314 ? -16.125 -3.879 16.219 1 96.19 314 LEU B C 1
ATOM 6494 O O . LEU B 1 314 ? -15.484 -3.602 17.234 1 96.19 314 LEU B O 1
ATOM 6498 N N . GLY B 1 315 ? -17.328 -3.473 16.062 1 95.5 315 GLY B N 1
ATOM 6499 C CA . GLY B 1 315 ? -18.094 -2.859 17.141 1 95.5 315 GLY B CA 1
ATOM 6500 C C . GLY B 1 315 ? -17.969 -1.348 17.172 1 95.5 315 GLY B C 1
ATOM 6501 O O . GLY B 1 315 ? -18.172 -0.726 18.219 1 95.5 315 GLY B O 1
ATOM 6502 N N . TYR B 1 316 ? -17.688 -0.73 16.016 1 94.62 316 TYR B N 1
ATOM 6503 C CA . TYR B 1 316 ? -17.484 0.714 16.016 1 94.62 316 TYR B CA 1
ATOM 6504 C C . TYR B 1 316 ? -18.75 1.441 15.594 1 94.62 316 TYR B C 1
ATOM 6506 O O . TYR B 1 316 ? -18.703 2.594 15.156 1 94.62 316 TYR B O 1
ATOM 6514 N N . ASP B 1 317 ? -19.922 0.886 15.68 1 88.81 317 ASP B N 1
ATOM 6515 C CA . ASP B 1 317 ? -21.188 1.412 15.188 1 88.81 317 ASP B CA 1
ATOM 6516 C C . ASP B 1 317 ? -21.578 2.684 15.938 1 88.81 317 ASP B C 1
ATOM 6518 O O . ASP B 1 317 ? -22.125 3.619 15.344 1 88.81 317 ASP B O 1
ATOM 6522 N N . GLU B 1 318 ? -21.484 2.627 17.219 1 88.62 318 GLU B N 1
ATOM 6523 C CA . GLU B 1 318 ? -21.953 3.727 18.047 1 88.62 318 GLU B CA 1
ATOM 6524 C C . GLU B 1 318 ? -21.328 5.051 17.625 1 88.62 318 GLU B C 1
ATOM 6526 O O . GLU B 1 318 ? -21.953 6.102 17.719 1 88.62 318 GLU B O 1
ATOM 6531 N N . GLU B 1 319 ? -20.281 4.949 17.016 1 83.25 319 GLU B N 1
ATOM 6532 C CA . GLU B 1 319 ? -19.5 6.141 16.688 1 83.25 319 GLU B CA 1
ATOM 6533 C C . GLU B 1 319 ? -19.641 6.496 15.203 1 83.25 319 GLU B C 1
ATOM 6535 O O . GLU B 1 319 ? -18.953 7.391 14.711 1 83.25 319 GLU B O 1
ATOM 6540 N N . GLY B 1 320 ? -20.516 5.789 14.531 1 92.88 320 GLY B N 1
ATOM 6541 C CA . GLY B 1 320 ? -20.656 5.961 13.102 1 92.88 320 GLY B CA 1
ATOM 6542 C C . GLY B 1 320 ? -19.625 5.184 12.297 1 92.88 320 GLY B C 1
ATOM 6543 O O . GLY B 1 320 ? -18.5 4.996 12.75 1 92.88 320 GLY B O 1
ATOM 6544 N N . THR B 1 321 ? -20.031 4.676 11.141 1 94.06 321 THR B N 1
ATOM 6545 C CA . THR B 1 321 ? -19.141 3.922 10.266 1 94.06 321 THR B CA 1
ATOM 6546 C C . THR B 1 321 ? -19.078 4.547 8.883 1 94.06 321 THR B C 1
ATOM 6548 O O . THR B 1 321 ? -19.922 5.375 8.523 1 94.06 321 THR B O 1
ATOM 6551 N N . GLY B 1 322 ? -17.984 4.211 8.148 1 94.81 322 GLY B N 1
ATOM 6552 C CA . GLY B 1 322 ? -17.812 4.738 6.805 1 94.81 322 GLY B CA 1
ATOM 6553 C C . GLY B 1 322 ? -16.891 5.949 6.754 1 94.81 322 GLY B C 1
ATOM 6554 O O . GLY B 1 322 ? -16.203 6.25 7.73 1 94.81 322 GLY B O 1
ATOM 6555 N N . ARG B 1 323 ? -16.906 6.609 5.664 1 94.25 323 ARG B N 1
ATOM 6556 C CA . ARG B 1 323 ? -16 7.727 5.414 1 94.25 323 ARG B CA 1
ATOM 6557 C C . ARG B 1 323 ? -16.25 8.867 6.395 1 94.25 323 ARG B C 1
ATOM 6559 O O . ARG B 1 323 ? -17.391 9.305 6.57 1 94.25 323 ARG B O 1
ATOM 6566 N N . GLY B 1 324 ? -15.172 9.297 7.012 1 94.69 324 GLY B N 1
ATOM 6567 C CA . GLY B 1 324 ? -15.25 10.461 7.883 1 94.69 324 GLY B CA 1
ATOM 6568 C C . GLY B 1 324 ? -15.828 10.148 9.25 1 94.69 324 GLY B C 1
ATOM 6569 O O . GLY B 1 324 ? -16.047 11.047 10.062 1 94.69 324 GLY B O 1
ATOM 6570 N N . SER B 1 325 ? -16.031 8.852 9.555 1 96.06 325 SER B N 1
ATOM 6571 C CA . SER B 1 325 ? -16.688 8.461 10.797 1 96.06 325 SER B CA 1
ATOM 6572 C C . SER B 1 325 ? -15.68 8.266 11.922 1 96.06 325 SER B C 1
ATOM 6574 O O . SER B 1 325 ? -14.477 8.141 11.664 1 96.06 325 SER B O 1
ATOM 6576 N N . LEU B 1 326 ? -16.219 8.305 13.133 1 96.44 326 LEU B N 1
ATOM 6577 C CA . LEU B 1 326 ? -15.375 7.969 14.281 1 96.44 326 LEU B CA 1
ATOM 6578 C C . LEU B 1 326 ? -14.961 6.504 14.242 1 96.44 326 LEU B C 1
ATOM 6580 O O . LEU B 1 326 ? -13.883 6.148 14.727 1 96.44 326 LEU B O 1
ATOM 6584 N N . GLY B 1 327 ? -15.805 5.66 13.664 1 97 327 GLY B N 1
ATOM 6585 C CA . GLY B 1 327 ? -15.422 4.27 13.469 1 97 327 GLY B CA 1
ATOM 6586 C C . GLY B 1 327 ? -14.18 4.109 12.609 1 97 327 GLY B C 1
ATOM 6587 O O . GLY B 1 327 ? -13.312 3.291 12.914 1 97 327 GLY B O 1
ATOM 6588 N N . GLN B 1 328 ? -14.125 4.879 11.555 1 97.69 328 GLN B N 1
ATOM 6589 C CA . GLN B 1 328 ? -12.93 4.855 10.711 1 97.69 328 GLN B CA 1
ATOM 6590 C C . GLN B 1 328 ? -11.703 5.316 11.492 1 97.69 328 GLN B C 1
ATOM 6592 O O . GLN B 1 328 ? -10.617 4.738 11.352 1 97.69 328 GLN B O 1
ATOM 6597 N N . ARG B 1 329 ? -11.82 6.332 12.305 1 97.44 329 ARG B N 1
ATOM 6598 C CA . ARG B 1 329 ? -10.711 6.832 13.117 1 97.44 329 ARG B CA 1
ATOM 6599 C C . ARG B 1 329 ? -10.18 5.75 14.055 1 97.44 329 ARG B C 1
ATOM 6601 O O . ARG B 1 329 ? -8.969 5.57 14.172 1 97.44 329 ARG B O 1
ATOM 6608 N N . LYS B 1 330 ? -11.086 5.125 14.664 1 97.31 330 LYS B N 1
ATOM 6609 C CA . LYS B 1 330 ? -10.719 4.086 15.617 1 97.31 330 LYS B CA 1
ATOM 6610 C C . LYS B 1 330 ? -10.055 2.902 14.914 1 97.31 330 LYS B C 1
ATOM 6612 O O . LYS B 1 330 ? -9.141 2.285 15.453 1 97.31 330 LYS B O 1
ATOM 6617 N N . GLN B 1 331 ? -10.578 2.533 13.766 1 97.56 331 GLN B N 1
ATOM 6618 C CA . GLN B 1 331 ? -9.969 1.459 12.992 1 97.56 331 GLN B CA 1
ATOM 6619 C C . GLN B 1 331 ? -8.531 1.8 12.617 1 97.56 331 GLN B C 1
ATOM 6621 O O . GLN B 1 331 ? -7.637 0.952 12.711 1 97.56 331 GLN B O 1
ATOM 6626 N N . ILE B 1 332 ? -8.297 3.023 12.18 1 98.5 332 ILE B N 1
ATOM 6627 C CA . ILE B 1 332 ? -6.953 3.49 11.844 1 98.5 332 ILE B CA 1
ATOM 6628 C C . ILE B 1 332 ? -6.07 3.447 13.094 1 98.5 332 ILE B C 1
ATOM 6630 O O . ILE B 1 332 ? -4.945 2.947 13.047 1 98.5 332 ILE B O 1
ATOM 6634 N N . ALA B 1 333 ? -6.613 3.953 14.172 1 98.56 333 ALA B N 1
ATOM 6635 C CA . ALA B 1 333 ? -5.879 3.941 15.438 1 98.56 333 ALA B CA 1
ATOM 6636 C C . ALA B 1 333 ? -5.473 2.521 15.82 1 98.56 333 ALA B C 1
ATOM 6638 O O . ALA B 1 333 ? -4.352 2.291 16.281 1 98.56 333 ALA B O 1
ATOM 6639 N N . LYS B 1 334 ? -6.363 1.606 15.664 1 97.94 334 LYS B N 1
ATOM 6640 C CA . LYS B 1 334 ? -6.074 0.209 15.977 1 97.94 334 LYS B CA 1
ATOM 6641 C C . LYS B 1 334 ? -4.918 -0.312 15.125 1 97.94 334 LYS B C 1
ATOM 6643 O O . LYS B 1 334 ? -4.031 -1.005 15.641 1 97.94 334 LYS B O 1
ATOM 6648 N N . ARG B 1 335 ? -4.938 -0.054 13.859 1 98.38 335 ARG B N 1
ATOM 6649 C CA . ARG B 1 335 ? -3.893 -0.529 12.961 1 98.38 335 ARG B CA 1
ATOM 6650 C C . ARG B 1 335 ? -2.525 -0.009 13.391 1 98.38 335 ARG B C 1
ATOM 6652 O O . ARG B 1 335 ? -1.547 -0.76 13.406 1 98.38 335 ARG B O 1
ATOM 6659 N N . ILE B 1 336 ? -2.461 1.268 13.711 1 98.88 336 ILE B N 1
ATOM 6660 C CA . ILE B 1 336 ? -1.203 1.879 14.133 1 98.88 336 ILE B CA 1
ATOM 6661 C C . ILE B 1 336 ? -0.775 1.311 15.484 1 98.88 336 ILE B C 1
ATOM 6663 O O . ILE B 1 336 ? 0.358 0.851 15.641 1 98.88 336 ILE B O 1
ATOM 6667 N N . ALA B 1 337 ? -1.693 1.299 16.438 1 98.81 337 ALA B N 1
ATOM 6668 C CA . ALA B 1 337 ? -1.381 0.897 17.812 1 98.81 337 ALA B CA 1
ATOM 6669 C C . ALA B 1 337 ? -0.968 -0.571 17.859 1 98.81 337 ALA B C 1
ATOM 6671 O O . ALA B 1 337 ? -0.026 -0.929 18.578 1 98.81 337 ALA B O 1
ATOM 6672 N N . ASP B 1 338 ? -1.674 -1.435 17.125 1 98.12 338 ASP B N 1
ATOM 6673 C CA . ASP B 1 338 ? -1.354 -2.859 17.125 1 98.12 338 ASP B CA 1
ATOM 6674 C C . ASP B 1 338 ? 0.101 -3.096 16.734 1 98.12 338 ASP B C 1
ATOM 6676 O O . ASP B 1 338 ? 0.79 -3.916 17.344 1 98.12 338 ASP B O 1
ATOM 6680 N N . GLU B 1 339 ? 0.518 -2.375 15.742 1 98.25 339 GLU B N 1
ATOM 6681 C CA . GLU B 1 339 ? 1.884 -2.555 15.266 1 98.25 339 GLU B CA 1
ATOM 6682 C C . GLU B 1 339 ? 2.9 -2.057 16.281 1 98.25 339 GLU B C 1
ATOM 6684 O O . GLU B 1 339 ? 3.918 -2.711 16.531 1 98.25 339 GLU B O 1
ATOM 6689 N N . VAL B 1 340 ? 2.678 -0.885 16.844 1 98.81 340 VAL B N 1
ATOM 6690 C CA . VAL B 1 340 ? 3.568 -0.312 17.859 1 98.81 340 VAL B CA 1
ATOM 6691 C C . VAL B 1 340 ? 3.68 -1.258 19.047 1 98.81 340 VAL B C 1
ATOM 6693 O O . VAL B 1 340 ? 4.777 -1.487 19.562 1 98.81 340 VAL B O 1
ATOM 6696 N N . ILE B 1 341 ? 2.553 -1.819 19.5 1 98.69 341 ILE B N 1
ATOM 6697 C CA . ILE B 1 341 ? 2.49 -2.691 20.672 1 98.69 341 ILE B CA 1
ATOM 6698 C C . ILE B 1 341 ? 3.168 -4.023 20.344 1 98.69 341 ILE B C 1
ATOM 6700 O O . ILE B 1 341 ? 3.893 -4.57 21.188 1 98.69 341 ILE B O 1
ATOM 6704 N N . ASP B 1 342 ? 2.979 -4.523 19.156 1 97.94 342 ASP B N 1
ATOM 6705 C CA . ASP B 1 342 ? 3.564 -5.793 18.75 1 97.94 342 ASP B CA 1
ATOM 6706 C C . ASP B 1 342 ? 5.09 -5.73 18.781 1 97.94 342 ASP B C 1
ATOM 6708 O O . ASP B 1 342 ? 5.75 -6.711 19.125 1 97.94 342 ASP B O 1
ATOM 6712 N N . LEU B 1 343 ? 5.668 -4.629 18.438 1 98.44 343 LEU B N 1
ATOM 6713 C CA . LEU B 1 343 ? 7.113 -4.488 18.312 1 98.44 343 LEU B CA 1
ATOM 6714 C C . LEU B 1 343 ? 7.742 -4.125 19.656 1 98.44 343 LEU B C 1
ATOM 6716 O O . LEU B 1 343 ? 8.961 -4.207 19.812 1 98.44 343 LEU B O 1
ATOM 6720 N N . PHE B 1 344 ? 6.953 -3.773 20.656 1 98.5 344 PHE B N 1
ATOM 6721 C CA . PHE B 1 344 ? 7.391 -3.234 21.938 1 98.5 344 PHE B CA 1
ATOM 6722 C C . PHE B 1 344 ? 8.414 -4.156 22.594 1 98.5 344 PHE B C 1
ATOM 6724 O O . PHE B 1 344 ? 9.477 -3.709 23.016 1 98.5 344 PHE B O 1
ATOM 6731 N N . PRO B 1 345 ? 8.195 -5.527 22.688 1 98.19 345 PRO B N 1
ATOM 6732 C CA . PRO B 1 345 ? 9.164 -6.387 23.359 1 98.19 345 PRO B CA 1
ATOM 6733 C C . PRO B 1 345 ? 10.531 -6.391 22.672 1 98.19 345 PRO B C 1
ATOM 6735 O O . PRO B 1 345 ? 11.562 -6.363 23.344 1 98.19 345 PRO B O 1
ATOM 6738 N N . VAL B 1 346 ? 10.5 -6.387 21.344 1 98.31 346 VAL B N 1
ATOM 6739 C CA . VAL B 1 346 ? 11.742 -6.422 20.594 1 98.31 346 VAL B CA 1
ATOM 6740 C C . VAL B 1 346 ? 12.477 -5.086 20.734 1 98.31 346 VAL B C 1
ATOM 6742 O O . VAL B 1 346 ? 13.703 -5.055 20.859 1 98.31 346 VAL B O 1
ATOM 6745 N N . MET B 1 347 ? 11.75 -4.02 20.719 1 98.69 347 MET B N 1
ATOM 6746 C CA . MET B 1 347 ? 12.352 -2.697 20.875 1 98.69 347 MET B CA 1
ATOM 6747 C C . MET B 1 347 ? 12.953 -2.541 22.281 1 98.69 347 MET B C 1
ATOM 6749 O O . MET B 1 347 ? 14.023 -1.947 22.438 1 98.69 347 MET B O 1
ATOM 6753 N N . LYS B 1 348 ? 12.289 -3.021 23.281 1 98.56 348 LYS B N 1
ATOM 6754 C CA . LYS B 1 348 ? 12.781 -2.953 24.641 1 98.56 348 LYS B CA 1
ATOM 6755 C C . LYS B 1 348 ? 14.07 -3.744 24.812 1 98.56 348 LYS B C 1
ATOM 6757 O O . LYS B 1 348 ? 14.945 -3.367 25.594 1 98.56 348 LYS B O 1
ATOM 6762 N N . ALA B 1 349 ? 14.219 -4.836 24.062 1 98.38 349 ALA B N 1
ATOM 6763 C CA . ALA B 1 349 ? 15.383 -5.715 24.156 1 98.38 349 ALA B CA 1
ATOM 6764 C C . ALA B 1 349 ? 16.562 -5.145 23.391 1 98.38 349 ALA B C 1
ATOM 6766 O O . ALA B 1 349 ? 17.703 -5.617 23.531 1 98.38 349 ALA B O 1
ATOM 6767 N N . ASN B 1 350 ? 16.375 -4.047 22.578 1 98.31 350 ASN B N 1
ATOM 6768 C CA . ASN B 1 350 ? 17.422 -3.553 21.688 1 98.31 350 ASN B CA 1
ATOM 6769 C C . ASN B 1 350 ? 17.578 -2.039 21.797 1 98.31 350 ASN B C 1
ATOM 6771 O O . ASN B 1 350 ? 17.578 -1.329 20.797 1 98.31 350 ASN B O 1
ATOM 6775 N N . ILE B 1 351 ? 17.859 -1.568 22.969 1 98.62 351 ILE B N 1
ATOM 6776 C CA . ILE B 1 351 ? 17.969 -0.144 23.266 1 98.62 351 ILE B CA 1
ATOM 6777 C C . ILE B 1 351 ? 19.406 0.322 23 1 98.62 351 ILE B C 1
ATOM 6779 O O . ILE B 1 351 ? 20.359 -0.317 23.438 1 98.62 351 ILE B O 1
ATOM 6783 N N . GLU B 1 352 ? 19.5 1.351 22.234 1 98.19 352 GLU B N 1
ATOM 6784 C CA . GLU B 1 352 ? 20.766 2.055 22.062 1 98.19 352 GLU B CA 1
ATOM 6785 C C . GLU B 1 352 ? 20.859 3.256 23 1 98.19 352 GLU B C 1
ATOM 6787 O O . GLU B 1 352 ? 20.062 4.188 22.906 1 98.19 352 GLU B O 1
ATOM 6792 N N . TRP B 1 353 ? 21.906 3.332 23.828 1 97.31 353 TRP B N 1
ATOM 6793 C CA . TRP B 1 353 ? 21.984 4.32 24.891 1 97.31 353 TRP B CA 1
ATOM 6794 C C . TRP B 1 353 ? 22.844 5.512 24.469 1 97.31 353 TRP B C 1
ATOM 6796 O O . TRP B 1 353 ? 22.75 6.59 25.062 1 97.31 353 TRP B O 1
ATOM 6806 N N . SER B 1 354 ? 23.703 5.312 23.453 1 96.56 354 SER B N 1
ATOM 6807 C CA . SER B 1 354 ? 24.594 6.371 22.984 1 96.56 354 SER B CA 1
ATOM 6808 C C . SER B 1 354 ? 24.625 6.426 21.469 1 96.56 354 SER B C 1
ATOM 6810 O O . SER B 1 354 ? 25.688 6.293 20.859 1 96.56 354 SER B O 1
ATOM 6812 N N . PRO B 1 355 ? 23.453 6.707 20.875 1 97.44 355 PRO B N 1
ATOM 6813 C CA . PRO B 1 355 ? 23.422 6.789 19.406 1 97.44 355 PRO B CA 1
ATOM 6814 C C . PRO B 1 355 ? 24.219 7.977 18.875 1 97.44 355 PRO B C 1
ATOM 6816 O O . PRO B 1 355 ? 24.328 9.008 19.547 1 97.44 355 PRO B O 1
ATOM 6819 N N . GLU B 1 356 ? 24.781 7.777 17.656 1 96.75 356 GLU B N 1
ATOM 6820 C CA . GLU B 1 356 ? 25.266 8.961 16.953 1 96.75 356 GLU B CA 1
ATOM 6821 C C . GLU B 1 356 ? 24.156 9.992 16.781 1 96.75 356 GLU B C 1
ATOM 6823 O O . GLU B 1 356 ? 23 9.641 16.5 1 96.75 356 GLU B O 1
ATOM 6828 N N . PHE B 1 357 ? 24.531 11.25 17.062 1 97.81 357 PHE B N 1
ATOM 6829 C CA . PHE B 1 357 ? 23.516 12.297 17.062 1 97.81 357 PHE B CA 1
ATOM 6830 C C . PHE B 1 357 ? 24.047 13.57 16.406 1 97.81 357 PHE B C 1
ATOM 6832 O O . PHE B 1 357 ? 25.078 14.102 16.812 1 97.81 357 PHE B O 1
ATOM 6839 N N . LYS B 1 358 ? 23.344 14.008 15.352 1 97.5 358 LYS B N 1
ATOM 6840 C CA . LYS B 1 358 ? 23.703 15.227 14.633 1 97.5 358 LYS B CA 1
ATOM 6841 C C . LYS B 1 358 ? 22.453 15.93 14.102 1 97.5 358 LYS B C 1
ATOM 6843 O O . LYS B 1 358 ? 21.516 15.281 13.641 1 97.5 358 LYS B O 1
ATOM 6848 N N . HIS B 1 359 ? 22.422 17.25 14.211 1 98.31 359 HIS B N 1
ATOM 6849 C CA . HIS B 1 359 ? 21.328 18.078 13.688 1 98.31 359 HIS B CA 1
ATOM 6850 C C . HIS B 1 359 ? 21.875 19.219 12.828 1 98.31 359 HIS B C 1
ATOM 6852 O O . HIS B 1 359 ? 22.719 20 13.281 1 98.31 359 HIS B O 1
ATOM 6858 N N . GLU B 1 360 ? 21.359 19.266 11.578 1 98.25 360 GLU B N 1
ATOM 6859 C CA . GLU B 1 360 ? 21.719 20.359 10.68 1 98.25 360 GLU B CA 1
ATOM 6860 C C . GLU B 1 360 ? 20.469 21 10.07 1 98.25 360 GLU B C 1
ATOM 6862 O O . GLU B 1 360 ? 19.516 20.297 9.719 1 98.25 360 GLU B O 1
ATOM 6867 N N . MET B 1 361 ? 20.469 22.312 10.031 1 98.31 361 MET B N 1
ATOM 6868 C CA . MET B 1 361 ? 19.453 23.094 9.328 1 98.31 361 MET B CA 1
ATOM 6869 C C . MET B 1 361 ? 20.062 23.938 8.219 1 98.31 361 MET B C 1
ATOM 6871 O O . MET B 1 361 ? 21.094 24.562 8.414 1 98.31 361 MET B O 1
ATOM 6875 N N . LYS B 1 362 ? 19.453 23.891 7.074 1 98.19 362 LYS B N 1
ATOM 6876 C CA . LYS B 1 362 ? 19.906 24.719 5.961 1 98.19 362 LYS B CA 1
ATOM 6877 C C . LYS B 1 362 ? 18.734 25.438 5.297 1 98.19 362 LYS B C 1
ATOM 6879 O O . LYS B 1 362 ? 17.625 24.891 5.258 1 98.19 362 LYS B O 1
ATOM 6884 N N . LEU B 1 363 ? 18.969 26.625 4.863 1 97.75 363 LEU B N 1
ATOM 6885 C CA . LEU B 1 363 ? 18.062 27.281 3.934 1 97.75 363 LEU B CA 1
ATOM 6886 C C . LEU B 1 363 ? 18.359 26.875 2.494 1 97.75 363 LEU B C 1
ATOM 6888 O O . LEU B 1 363 ? 19.469 27.109 2.002 1 97.75 363 LEU B O 1
ATOM 6892 N N . VAL B 1 364 ? 17.375 26.312 1.853 1 97.75 364 VAL B N 1
ATOM 6893 C CA . VAL B 1 364 ? 17.547 25.766 0.512 1 97.75 364 VAL B CA 1
ATOM 6894 C C . VAL B 1 364 ? 16.719 26.547 -0.489 1 97.75 364 VAL B C 1
ATOM 6896 O O . VAL B 1 364 ? 15.484 26.578 -0.4 1 97.75 364 VAL B O 1
ATOM 6899 N N . PRO B 1 365 ? 17.328 27.219 -1.444 1 97.44 365 PRO B N 1
ATOM 6900 C CA . PRO B 1 365 ? 16.547 27.922 -2.467 1 97.44 365 PRO B CA 1
ATOM 6901 C C . PRO B 1 365 ? 15.922 26.969 -3.484 1 97.44 365 PRO B C 1
ATOM 6903 O O . PRO B 1 365 ? 16.641 26.234 -4.164 1 97.44 365 PRO B O 1
ATOM 6906 N N . LEU B 1 366 ? 14.625 26.984 -3.584 1 97.94 366 LEU B N 1
ATOM 6907 C CA . LEU B 1 366 ? 13.922 26.141 -4.543 1 97.94 366 LEU B CA 1
ATOM 6908 C C . LEU B 1 366 ? 13.32 26.969 -5.668 1 97.94 366 LEU B C 1
ATOM 6910 O O . LEU B 1 366 ? 12.836 28.078 -5.43 1 97.94 366 LEU B O 1
ATOM 6914 N N . SER B 1 367 ? 13.352 26.422 -6.855 1 97.75 367 SER B N 1
ATOM 6915 C CA . SER B 1 367 ? 12.703 27.078 -7.988 1 97.75 367 SER B CA 1
ATOM 6916 C C . SER B 1 367 ? 11.188 27.109 -7.816 1 97.75 367 SER B C 1
ATOM 6918 O O . SER B 1 367 ? 10.562 26.078 -7.594 1 97.75 367 SER B O 1
ATOM 6920 N N . ARG B 1 368 ? 10.633 28.297 -7.949 1 96.81 368 ARG B N 1
ATOM 6921 C CA . ARG B 1 368 ? 9.18 28.422 -7.961 1 96.81 368 ARG B CA 1
ATOM 6922 C C . ARG B 1 368 ? 8.578 27.75 -9.18 1 96.81 368 ARG B C 1
ATOM 6924 O O . ARG B 1 368 ? 9.266 27.516 -10.18 1 96.81 368 ARG B O 1
ATOM 6931 N N . ARG B 1 369 ? 7.316 27.297 -8.992 1 96.06 369 ARG B N 1
ATOM 6932 C CA . ARG B 1 369 ? 6.605 26.891 -10.203 1 96.06 369 ARG B CA 1
ATOM 6933 C C . ARG B 1 369 ? 6.426 28.078 -11.156 1 96.06 369 ARG B C 1
ATOM 6935 O O . ARG B 1 369 ? 5.891 29.109 -10.766 1 96.06 369 ARG B O 1
ATOM 6942 N N . LEU B 1 370 ? 6.805 27.922 -12.352 1 94.62 370 LEU B N 1
ATOM 6943 C CA . LEU B 1 370 ? 6.609 28.969 -13.352 1 94.62 370 LEU B CA 1
ATOM 6944 C C . LEU B 1 370 ? 5.242 28.828 -14.016 1 94.62 370 LEU B C 1
ATOM 6946 O O . LEU B 1 370 ? 4.879 27.75 -14.477 1 94.62 370 LEU B O 1
ATOM 6950 N N . LEU B 1 371 ? 4.516 29.906 -14.039 1 96.12 371 LEU B N 1
ATOM 6951 C CA . LEU B 1 371 ? 3.158 29.953 -14.57 1 96.12 371 LEU B CA 1
ATOM 6952 C C . LEU B 1 371 ? 3.145 30.516 -15.984 1 96.12 371 LEU B C 1
ATOM 6954 O O . LEU B 1 371 ? 4.02 31.297 -16.359 1 96.12 371 LEU B O 1
ATOM 6958 N N . SER B 1 372 ? 2.148 30.141 -16.75 1 95.56 372 SER B N 1
ATOM 6959 C CA . SER B 1 372 ? 1.976 30.641 -18.109 1 95.56 372 SER B CA 1
ATOM 6960 C C . SER B 1 372 ? 0.902 31.734 -18.156 1 95.56 372 SER B C 1
ATOM 6962 O O . SER B 1 372 ? 0.151 31.906 -17.188 1 95.56 372 SER B O 1
ATOM 6964 N N . LYS B 1 373 ? 0.904 32.438 -19.266 1 96.62 373 LYS B N 1
ATOM 6965 C CA . LYS B 1 373 ? -0.161 33.406 -19.5 1 96.62 373 LYS B CA 1
ATOM 6966 C C . LYS B 1 373 ? -1.529 32.719 -19.516 1 96.62 373 LYS B C 1
ATOM 6968 O O . LYS B 1 373 ? -2.521 33.312 -19.078 1 96.62 373 LYS B O 1
ATOM 6973 N N . GLU B 1 374 ? -1.487 31.516 -19.984 1 96.75 374 GLU B N 1
ATOM 6974 C CA . GLU B 1 374 ? -2.732 30.766 -20.016 1 96.75 374 GLU B CA 1
ATOM 6975 C C . GLU B 1 374 ? -3.215 30.422 -18.609 1 96.75 374 GLU B C 1
ATOM 6977 O O . GLU B 1 374 ? -4.414 30.469 -18.328 1 96.75 374 GLU B O 1
ATOM 6982 N N . ASP B 1 375 ? -2.309 30.062 -17.75 1 96.44 375 ASP B N 1
ATOM 6983 C CA . ASP B 1 375 ? -2.652 29.828 -16.344 1 96.44 375 ASP B CA 1
ATOM 6984 C C . ASP B 1 375 ? -3.334 31.047 -15.734 1 96.44 375 ASP B C 1
ATOM 6986 O O . ASP B 1 375 ? -4.352 30.922 -15.047 1 96.44 375 ASP B O 1
ATOM 6990 N N . VAL B 1 376 ? -2.787 32.219 -15.984 1 97.19 376 VAL B N 1
ATOM 6991 C CA . VAL B 1 376 ? -3.287 33.469 -15.438 1 97.19 376 VAL B CA 1
ATOM 6992 C C . VAL B 1 376 ? -4.668 33.781 -16.016 1 97.19 376 VAL B C 1
ATOM 6994 O O . VAL B 1 376 ? -5.578 34.188 -15.281 1 97.19 376 VAL B O 1
ATOM 6997 N N . ALA B 1 377 ? -4.773 33.562 -17.312 1 97.5 377 ALA B N 1
ATOM 6998 C CA . ALA B 1 377 ? -6.043 33.844 -17.969 1 97.5 377 ALA B CA 1
ATOM 6999 C C . ALA B 1 377 ? -7.16 32.969 -17.406 1 97.5 377 ALA B C 1
ATOM 7001 O O . ALA B 1 377 ? -8.258 33.469 -17.125 1 97.5 377 ALA B O 1
ATOM 7002 N N . GLU B 1 378 ? -6.879 31.734 -17.266 1 96.31 378 GLU B N 1
ATOM 7003 C CA . GLU B 1 378 ? -7.863 30.812 -16.719 1 96.31 378 GLU B CA 1
ATOM 7004 C C . GLU B 1 378 ? -8.219 31.156 -15.281 1 96.31 378 GLU B C 1
ATOM 7006 O O . GLU B 1 378 ? -9.398 31.141 -14.906 1 96.31 378 GLU B O 1
ATOM 7011 N N . ALA B 1 379 ? -7.262 31.438 -14.477 1 96.44 379 ALA B N 1
ATOM 7012 C CA . ALA B 1 379 ? -7.48 31.781 -13.078 1 96.44 379 ALA B CA 1
ATOM 7013 C C . ALA B 1 379 ? -8.281 33.062 -12.953 1 96.44 379 ALA B C 1
ATOM 7015 O O . ALA B 1 379 ? -9.133 33.188 -12.062 1 96.44 379 ALA B O 1
ATOM 7016 N N . THR B 1 380 ? -7.973 34 -13.797 1 96.38 380 THR B N 1
ATOM 7017 C CA . THR B 1 380 ? -8.68 35.281 -13.797 1 96.38 380 THR B CA 1
ATOM 7018 C C . THR B 1 380 ? -10.148 35.094 -14.148 1 96.38 380 THR B C 1
ATOM 7020 O O . THR B 1 380 ? -11.023 35.719 -13.547 1 96.38 380 THR B O 1
ATOM 7023 N N . LYS B 1 381 ? -10.328 34.281 -15.133 1 97.12 381 LYS B N 1
ATOM 7024 C CA . LYS B 1 381 ? -11.703 33.969 -15.508 1 97.12 381 LYS B CA 1
ATOM 7025 C C . LYS B 1 381 ? -12.461 33.344 -14.344 1 97.12 381 LYS B C 1
ATOM 7027 O O . LYS B 1 381 ? -13.602 33.719 -14.062 1 97.12 381 LYS B O 1
ATOM 7032 N N . GLU B 1 382 ? -11.875 32.438 -13.664 1 95.75 382 GLU B N 1
ATOM 7033 C CA . GLU B 1 382 ? -12.484 31.812 -12.492 1 95.75 382 GLU B CA 1
ATOM 7034 C C . GLU B 1 382 ? -12.734 32.812 -11.383 1 95.75 382 GLU B C 1
ATOM 7036 O O . GLU B 1 382 ? -13.781 32.812 -10.742 1 95.75 382 GLU B O 1
ATOM 7041 N N . ALA B 1 383 ? -11.781 33.688 -11.188 1 97.25 383 ALA B N 1
ATOM 7042 C CA . ALA B 1 383 ? -11.906 34.719 -10.156 1 97.25 383 ALA B CA 1
ATOM 7043 C C . ALA B 1 383 ? -13.102 35.625 -10.438 1 97.25 383 ALA B C 1
ATOM 7045 O O . ALA B 1 383 ? -13.828 36 -9.516 1 97.25 383 ALA B O 1
ATOM 7046 N N . LYS B 1 384 ? -13.289 35.938 -11.688 1 97.81 384 LYS B N 1
ATOM 7047 C CA . LYS B 1 384 ? -14.406 36.812 -12.062 1 97.81 384 LYS B CA 1
ATOM 7048 C C . LYS B 1 384 ? -15.742 36.125 -11.758 1 97.81 384 LYS B C 1
ATOM 7050 O O . LYS B 1 384 ? -16.672 36.781 -11.289 1 97.81 384 LYS B O 1
ATOM 7055 N N . THR B 1 385 ? -15.773 34.906 -12.062 1 98.12 385 THR B N 1
ATOM 7056 C CA . THR B 1 385 ? -16.984 34.125 -11.789 1 98.12 385 THR B CA 1
ATOM 7057 C C . THR B 1 385 ? -17.297 34.125 -10.297 1 98.12 385 THR B C 1
ATOM 7059 O O . THR B 1 385 ? -18.438 34.375 -9.891 1 98.12 385 THR B O 1
ATOM 7062 N N . TRP B 1 386 ? -16.328 33.875 -9.516 1 98.06 386 TRP B N 1
ATOM 7063 C CA . TRP B 1 386 ? -16.531 33.781 -8.07 1 98.06 386 TRP B CA 1
ATOM 7064 C C . TRP B 1 386 ? -16.734 35.156 -7.457 1 98.06 386 TRP B C 1
ATOM 7066 O O . TRP B 1 386 ? -17.422 35.312 -6.453 1 98.06 386 TRP B O 1
ATOM 7076 N N . GLN B 1 387 ? -16.141 36.219 -8.031 1 98.25 387 GLN B N 1
ATOM 7077 C CA . GLN B 1 387 ? -16.406 37.594 -7.605 1 98.25 387 GLN B CA 1
ATOM 7078 C C . GLN B 1 387 ? -17.875 37.938 -7.738 1 98.25 387 GLN B C 1
ATOM 7080 O O . GLN B 1 387 ? -18.469 38.531 -6.832 1 98.25 387 GLN B O 1
ATOM 7085 N N . ALA B 1 388 ? -18.438 37.562 -8.859 1 98.56 388 ALA B N 1
ATOM 7086 C CA . ALA B 1 388 ? -19.859 37.812 -9.086 1 98.56 388 ALA B CA 1
ATOM 7087 C C . ALA B 1 388 ? -20.719 37.094 -8.047 1 98.56 388 ALA B C 1
ATOM 7089 O O . ALA B 1 388 ? -21.688 37.656 -7.527 1 98.56 388 ALA B O 1
ATOM 7090 N N . GLU B 1 389 ? -20.375 35.875 -7.773 1 98.56 389 GLU B N 1
ATOM 7091 C CA . GLU B 1 389 ? -21.109 35.094 -6.773 1 98.56 389 GLU B CA 1
ATOM 7092 C C . GLU B 1 389 ? -20.969 35.719 -5.391 1 98.56 389 GLU B C 1
ATOM 7094 O O . GLU B 1 389 ? -21.953 35.812 -4.645 1 98.56 389 GLU B O 1
ATOM 7099 N N . TYR B 1 390 ? -19.812 36.188 -5.02 1 98.44 390 TYR B N 1
ATOM 7100 C CA . TYR B 1 390 ? -19.562 36.812 -3.732 1 98.44 390 TYR B CA 1
ATOM 7101 C C . TYR B 1 390 ? -20.375 38.094 -3.576 1 98.44 390 TYR B C 1
ATOM 7103 O O . TYR B 1 390 ? -21 38.312 -2.535 1 98.44 390 TYR B O 1
ATOM 7111 N N . GLU B 1 391 ? -20.375 38.875 -4.617 1 98.38 391 GLU B N 1
ATOM 7112 C CA . GLU B 1 391 ? -21.109 40.125 -4.594 1 98.38 391 GLU B CA 1
ATOM 7113 C C . GLU B 1 391 ? -22.609 39.875 -4.477 1 98.38 391 GLU B C 1
ATOM 7115 O O . GLU B 1 391 ? -23.312 40.625 -3.783 1 98.38 391 GLU B O 1
ATOM 7120 N N . LYS B 1 392 ? -23.047 38.906 -5.145 1 98.44 392 LYS B N 1
ATOM 7121 C CA . LYS B 1 392 ? -24.453 38.531 -5.059 1 98.44 392 LYS B CA 1
ATOM 7122 C C . LYS B 1 392 ? -24.828 38.125 -3.633 1 98.44 392 LYS B C 1
ATOM 7124 O O . LYS B 1 392 ? -25.828 38.594 -3.096 1 98.44 392 LYS B O 1
ATOM 7129 N N . LEU B 1 393 ? -24.062 37.281 -3.016 1 98.06 393 LEU B N 1
ATOM 7130 C CA . LEU B 1 393 ? -24.328 36.812 -1.662 1 98.06 393 LEU B CA 1
ATOM 7131 C C . LEU B 1 393 ? -24.188 37.938 -0.652 1 98.06 393 LEU B C 1
ATOM 7133 O O . LEU B 1 393 ? -24.938 38 0.328 1 98.06 393 LEU B O 1
ATOM 7137 N N . LYS B 1 394 ? -23.266 38.844 -0.84 1 97.19 394 LYS B N 1
ATOM 7138 C CA . LYS B 1 394 ? -23.094 40 0.016 1 97.19 394 LYS B CA 1
ATOM 7139 C C . LYS B 1 394 ? -24.297 40.906 -0.049 1 97.19 394 LYS B C 1
ATOM 7141 O O . LYS B 1 394 ? -24.734 41.469 0.973 1 97.19 394 LYS B O 1
ATOM 7146 N N . ALA B 1 395 ? -24.828 41.062 -1.241 1 97.81 395 ALA B N 1
ATOM 7147 C CA . ALA B 1 395 ? -26.031 41.875 -1.422 1 97.81 395 ALA B CA 1
ATOM 7148 C C . ALA B 1 395 ? -27.219 41.25 -0.714 1 97.81 395 ALA B C 1
ATOM 7150 O O . ALA B 1 395 ? -28.031 41.938 -0.102 1 97.81 395 ALA B O 1
ATOM 7151 N N . GLU B 1 396 ? -27.297 40 -0.867 1 97.31 396 GLU B N 1
ATOM 7152 C CA . GLU B 1 396 ? -28.359 39.281 -0.187 1 97.31 396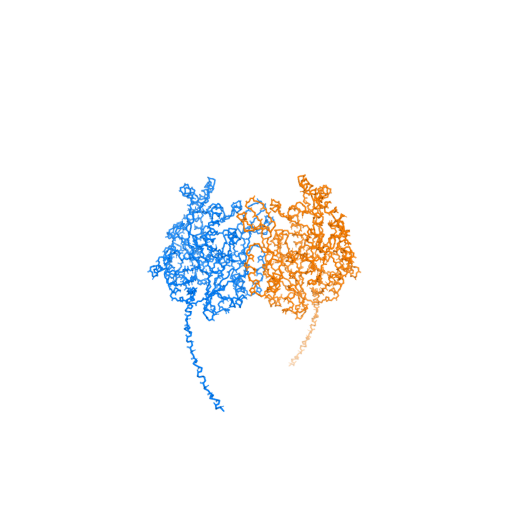 GLU B CA 1
ATOM 7153 C C . GLU B 1 396 ? -28.281 39.469 1.325 1 97.31 396 GLU B C 1
ATOM 7155 O O . GLU B 1 396 ? -29.312 39.656 1.989 1 97.31 396 GLU B O 1
ATOM 7160 N N . LEU B 1 397 ? -27.156 39.406 1.849 1 96.06 397 LEU B N 1
ATOM 7161 C CA . LEU B 1 397 ? -26.953 39.594 3.277 1 96.06 397 LEU B CA 1
ATOM 7162 C C . LEU B 1 397 ? -27.344 41 3.684 1 96.06 397 LEU B C 1
ATOM 7164 O O . LEU B 1 397 ? -27.938 41.219 4.746 1 96.06 397 LEU B O 1
ATOM 7168 N N . ARG B 1 398 ? -27.047 41.969 2.883 1 95.62 398 ARG B N 1
ATOM 7169 C CA . ARG B 1 398 ? -27.422 43.375 3.131 1 95.62 398 ARG B CA 1
ATOM 7170 C C . ARG B 1 398 ? -28.938 43.531 3.111 1 95.62 398 ARG B C 1
ATOM 7172 O O . ARG B 1 398 ? -29.5 44.219 3.967 1 95.62 398 ARG B O 1
ATOM 7179 N N . ASP B 1 399 ? -29.516 42.906 2.186 1 97.44 399 ASP B N 1
ATOM 7180 C CA . ASP B 1 399 ? -30.953 43.062 1.995 1 97.44 399 ASP B CA 1
ATOM 7181 C C . ASP B 1 399 ? -31.719 42.281 3.061 1 97.44 399 ASP B C 1
ATOM 7183 O O . ASP B 1 399 ? -32.844 42.656 3.396 1 97.44 399 ASP B O 1
ATOM 7187 N N . ASN B 1 400 ? -31.109 41.281 3.477 1 96.81 400 ASN B N 1
ATOM 7188 C CA . ASN B 1 400 ? -31.734 40.469 4.5 1 96.81 400 ASN B CA 1
ATOM 7189 C C . ASN B 1 400 ? -30.766 40.156 5.637 1 96.81 400 ASN B C 1
ATOM 7191 O O . ASN B 1 400 ? -30.328 39 5.793 1 96.81 400 ASN B O 1
ATOM 7195 N N . PRO B 1 401 ? -30.609 41.031 6.516 1 93.81 401 PRO B N 1
ATOM 7196 C CA . PRO B 1 401 ? -29.609 40.875 7.578 1 93.81 401 PRO B CA 1
ATOM 7197 C C . PRO B 1 401 ? -29.953 39.719 8.539 1 93.81 401 PRO B C 1
ATOM 7199 O O . PRO B 1 401 ? -29.062 39.219 9.242 1 93.81 401 PRO B O 1
ATOM 7202 N N . SER B 1 402 ? -31.203 39.219 8.562 1 94.94 402 SER B N 1
ATOM 7203 C CA . SER B 1 402 ? -31.625 38.156 9.484 1 94.94 402 SER B CA 1
ATOM 7204 C C . SER B 1 402 ? -31 36.844 9.109 1 94.94 402 SER B C 1
ATOM 7206 O O . SER B 1 402 ? -31.016 35.875 9.906 1 94.94 402 SER B O 1
ATOM 7208 N N . ILE B 1 403 ? -30.328 36.75 7.945 1 95.5 403 ILE B N 1
ATOM 7209 C CA . ILE B 1 403 ? -29.656 35.562 7.469 1 95.5 403 ILE B CA 1
ATOM 7210 C C . ILE B 1 403 ? -28.609 35.094 8.484 1 95.5 403 ILE B C 1
ATOM 7212 O O . ILE B 1 403 ? -28.359 33.906 8.648 1 95.5 403 ILE B O 1
ATOM 7216 N N . ILE B 1 404 ? -28.094 36.031 9.25 1 95.06 404 ILE B N 1
ATOM 7217 C CA . ILE B 1 404 ? -26.984 35.75 10.148 1 95.06 404 ILE B CA 1
ATOM 7218 C C . ILE B 1 404 ? -27.484 34.875 11.32 1 95.06 404 ILE B C 1
ATOM 7220 O O . ILE B 1 404 ? -26.672 34.312 12.062 1 95.06 404 ILE B O 1
ATOM 7224 N N . LYS B 1 405 ? -28.797 34.781 11.469 1 94.38 405 LYS B N 1
ATOM 7225 C CA . LYS B 1 405 ? -29.391 33.969 12.539 1 94.38 405 LYS B CA 1
ATOM 7226 C C . LYS B 1 405 ? -29.453 32.5 12.141 1 94.38 405 LYS B C 1
ATOM 7228 O O . LYS B 1 405 ? -29.656 31.625 12.992 1 94.38 405 LYS B O 1
ATOM 7233 N N . THR B 1 406 ? -29.25 32.25 10.867 1 95.44 406 THR B N 1
ATOM 7234 C CA . THR B 1 406 ? -29.234 30.891 10.391 1 95.44 406 THR B CA 1
ATOM 7235 C C . THR B 1 406 ? -27.906 30.219 10.703 1 95.44 406 THR B C 1
ATOM 7237 O O . THR B 1 406 ? -26.844 30.781 10.445 1 95.44 406 THR B O 1
ATOM 7240 N N . PRO B 1 407 ? -28.016 28.984 11.273 1 94.75 407 PRO B N 1
ATOM 7241 C CA . PRO B 1 407 ? -26.766 28.281 11.57 1 94.75 407 PRO B CA 1
ATOM 7242 C C . PRO B 1 407 ? -25.875 28.125 10.344 1 94.75 407 PRO B C 1
ATOM 7244 O O . PRO B 1 407 ? -26.344 27.688 9.289 1 94.75 407 PRO B O 1
ATOM 7247 N N . ARG B 1 408 ? -24.609 28.531 10.461 1 97.44 408 ARG B N 1
ATOM 7248 C CA . ARG B 1 408 ? -23.578 28.344 9.453 1 97.44 408 ARG B CA 1
ATOM 7249 C C . ARG B 1 408 ? -23.922 29.078 8.156 1 97.44 408 ARG B C 1
ATOM 7251 O O . ARG B 1 408 ? -23.609 28.594 7.066 1 97.44 408 ARG B O 1
ATOM 7258 N N . TRP B 1 409 ? -24.578 30.156 8.305 1 97.31 409 TRP B N 1
ATOM 7259 C CA . TRP B 1 409 ? -25.062 30.938 7.172 1 97.31 409 TRP B CA 1
ATOM 7260 C C . TRP B 1 409 ? -23.906 31.359 6.266 1 97.31 409 TRP B C 1
ATOM 7262 O O . TRP B 1 409 ? -24.109 31.625 5.074 1 97.31 409 TRP B O 1
ATOM 7272 N N . TYR B 1 410 ? -22.719 31.438 6.742 1 98 410 TYR B N 1
ATOM 7273 C CA . TYR B 1 410 ? -21.578 32.031 6.086 1 98 410 TYR B CA 1
ATOM 7274 C C . TYR B 1 410 ? -20.875 31.047 5.172 1 98 410 TYR B C 1
ATOM 7276 O O . TYR B 1 410 ? -19.859 31.375 4.547 1 98 410 TYR B O 1
ATOM 7284 N N . LYS B 1 411 ? -21.281 29.797 5.125 1 97.75 411 LYS B N 1
ATOM 7285 C CA . LYS B 1 411 ? -20.625 28.75 4.359 1 97.75 411 LYS B CA 1
ATOM 7286 C C . LYS B 1 411 ? -20.469 29.156 2.893 1 97.75 411 LYS B C 1
ATOM 7288 O O . LYS B 1 411 ? -19.344 29.25 2.383 1 97.75 411 LYS B O 1
ATOM 7293 N N . ASP B 1 412 ? -21.5 29.531 2.211 1 97.81 412 ASP B N 1
ATOM 7294 C CA . ASP B 1 412 ? -21.484 29.766 0.771 1 97.81 412 ASP B CA 1
ATOM 7295 C C . ASP B 1 412 ? -20.734 31.047 0.438 1 97.81 412 ASP B C 1
ATOM 7297 O O . ASP B 1 412 ? -20 31.109 -0.546 1 97.81 412 ASP B O 1
ATOM 7301 N N . ILE B 1 413 ? -20.969 32.062 1.238 1 98.38 413 ILE B N 1
ATOM 7302 C CA . ILE B 1 413 ? -20.328 33.344 0.93 1 98.38 413 ILE B CA 1
ATOM 7303 C C . ILE B 1 413 ? -18.812 33.25 1.143 1 98.38 413 ILE B C 1
ATOM 7305 O O . ILE B 1 413 ? -18.031 33.812 0.38 1 98.38 413 ILE B O 1
ATOM 7309 N N . THR B 1 414 ? -18.406 32.5 2.123 1 98.44 414 THR B N 1
ATOM 7310 C CA . THR B 1 414 ? -16.984 32.375 2.371 1 98.44 414 THR B CA 1
ATOM 7311 C C . THR B 1 414 ? -16.328 31.469 1.328 1 98.44 414 THR B C 1
ATOM 7313 O O . THR B 1 414 ? -15.18 31.656 0.955 1 98.44 414 THR B O 1
ATOM 7316 N N . ILE B 1 415 ? -17.016 30.438 0.803 1 98.12 415 ILE B N 1
ATOM 7317 C CA . ILE B 1 415 ? -16.531 29.625 -0.304 1 98.12 415 ILE B CA 1
ATOM 7318 C C . ILE B 1 415 ? -16.25 30.516 -1.515 1 98.12 415 ILE B C 1
ATOM 7320 O O . ILE B 1 415 ? -15.211 30.406 -2.158 1 98.12 415 ILE B O 1
ATOM 7324 N N . SER B 1 416 ? -17.25 31.328 -1.827 1 98.25 416 SER B N 1
ATOM 7325 C CA . SER B 1 416 ? -17.125 32.188 -3 1 98.25 416 SER B CA 1
ATOM 7326 C C . SER B 1 416 ? -15.93 33.125 -2.875 1 98.25 416 SER B C 1
ATOM 7328 O O . SER B 1 416 ? -15.195 33.344 -3.842 1 98.25 416 SER B O 1
ATOM 7330 N N . TYR B 1 417 ? -15.711 33.656 -1.701 1 98.25 417 TYR B N 1
ATOM 7331 C CA . TYR B 1 417 ? -14.586 34.562 -1.475 1 98.25 417 TYR B CA 1
ATOM 7332 C C . TYR B 1 417 ? -13.266 33.812 -1.563 1 98.25 417 TYR B C 1
ATOM 7334 O O . TYR B 1 417 ? -12.305 34.312 -2.162 1 98.25 417 TYR B O 1
ATOM 7342 N N . SER B 1 418 ? -13.195 32.688 -0.914 1 97 418 SER B N 1
ATOM 7343 C CA . SER B 1 418 ? -11.969 31.875 -0.941 1 97 418 SER B CA 1
ATOM 7344 C C . SER B 1 418 ? -11.594 31.5 -2.369 1 97 418 SER B C 1
ATOM 7346 O O . SER B 1 418 ? -10.422 31.562 -2.744 1 97 418 SER B O 1
ATOM 7348 N N . LYS B 1 419 ? -12.539 31.062 -3.127 1 96.75 419 LYS B N 1
ATOM 7349 C CA . LYS B 1 419 ? -12.289 30.688 -4.516 1 96.75 419 LYS B CA 1
ATOM 7350 C C . LYS B 1 419 ? -11.883 31.906 -5.348 1 96.75 419 LYS B C 1
ATOM 7352 O O . LYS B 1 419 ? -11.031 31.797 -6.234 1 96.75 419 LYS B O 1
ATOM 7357 N N . LEU B 1 420 ? -12.539 33.062 -5.086 1 97.31 420 LEU B N 1
ATOM 7358 C CA . LEU B 1 420 ? -12.141 34.312 -5.715 1 97.31 420 LEU B CA 1
ATOM 7359 C C . LEU B 1 420 ? -10.68 34.625 -5.434 1 97.31 420 LEU B C 1
ATOM 7361 O O . LEU B 1 420 ? -9.906 34.875 -6.359 1 97.31 420 LEU B O 1
ATOM 7365 N N . ARG B 1 421 ? -10.289 34.562 -4.199 1 94.88 421 ARG B N 1
ATOM 7366 C CA . ARG B 1 421 ? -8.922 34.844 -3.795 1 94.88 421 ARG B CA 1
ATOM 7367 C C . ARG B 1 421 ? -7.934 33.875 -4.414 1 94.88 421 ARG B C 1
ATOM 7369 O O . ARG B 1 421 ? -6.82 34.25 -4.777 1 94.88 421 ARG B O 1
ATOM 7376 N N . ARG B 1 422 ? -8.328 32.688 -4.473 1 93.56 422 ARG B N 1
ATOM 7377 C CA . ARG B 1 422 ? -7.496 31.625 -5.062 1 93.56 422 ARG B CA 1
ATOM 7378 C C . ARG B 1 422 ? -7.137 31.969 -6.508 1 93.56 422 ARG B C 1
ATOM 7380 O O . ARG B 1 422 ? -6.004 31.734 -6.941 1 93.56 422 ARG B O 1
ATOM 7387 N N . GLY B 1 423 ? -8.094 32.438 -7.234 1 93.62 423 GLY B N 1
ATOM 7388 C CA . GLY B 1 423 ? -7.828 32.875 -8.602 1 93.62 423 GLY B CA 1
ATOM 7389 C C . GLY B 1 423 ? -6.91 34.062 -8.695 1 93.62 423 GLY B C 1
ATOM 7390 O O . GLY B 1 423 ? -6.012 34.094 -9.539 1 93.62 423 GLY B O 1
ATOM 7391 N N . LEU B 1 424 ? -7.066 35 -7.824 1 94.44 424 LEU B N 1
ATOM 7392 C CA . LEU B 1 424 ? -6.301 36.25 -7.844 1 94.44 424 LEU B CA 1
ATOM 7393 C C . LEU B 1 424 ? -4.836 36 -7.512 1 94.44 424 LEU B C 1
ATOM 7395 O O . LEU B 1 424 ? -3.945 36.625 -8.078 1 94.44 424 LEU B O 1
ATOM 7399 N N . VAL B 1 425 ? -4.605 35.094 -6.695 1 93.56 425 VAL B N 1
ATOM 7400 C CA . VAL B 1 425 ? -3.25 34.844 -6.215 1 93.56 425 VAL B CA 1
ATOM 7401 C C . VAL B 1 425 ? -2.389 34.312 -7.355 1 93.56 425 VAL B C 1
ATOM 7403 O O . VAL B 1 425 ? -1.172 34.5 -7.371 1 93.56 425 VAL B O 1
ATOM 7406 N N . VAL B 1 426 ? -2.984 33.594 -8.328 1 96.38 426 VAL B N 1
ATOM 7407 C CA . VAL B 1 426 ? -2.242 33.062 -9.469 1 96.38 426 VAL B CA 1
ATOM 7408 C C . VAL B 1 426 ? -1.593 34.219 -10.242 1 96.38 426 VAL B C 1
ATOM 7410 O O . VAL B 1 426 ? -0.415 34.156 -10.602 1 96.38 426 VAL B O 1
ATOM 7413 N N . SER B 1 427 ? -2.354 35.281 -10.438 1 95.44 427 SER B N 1
ATOM 7414 C CA . SER B 1 427 ? -1.821 36.438 -11.125 1 95.44 427 SER B CA 1
ATOM 7415 C C . SER B 1 427 ? -0.716 37.125 -10.312 1 95.44 427 SER B C 1
ATOM 7417 O O . SER B 1 427 ? 0.292 37.562 -10.867 1 95.44 427 SER B O 1
ATOM 7419 N N . GLU B 1 428 ? -0.953 37.188 -9.055 1 94.5 428 GLU B N 1
ATOM 7420 C CA . GLU B 1 428 ? 0.047 37.781 -8.164 1 94.5 428 GLU B CA 1
ATOM 7421 C C . GLU B 1 428 ? 1.355 37 -8.211 1 94.5 428 GLU B C 1
ATOM 7423 O O . GLU B 1 428 ? 2.436 37.594 -8.281 1 94.5 428 GLU B O 1
ATOM 7428 N N . ARG B 1 429 ? 1.32 35.75 -8.203 1 95 429 ARG B N 1
ATOM 7429 C CA . ARG B 1 429 ? 2.494 34.906 -8.211 1 95 429 ARG B CA 1
ATOM 7430 C C . ARG B 1 429 ? 3.205 34.938 -9.555 1 95 429 ARG B C 1
ATOM 7432 O O . ARG B 1 429 ? 4.434 34.844 -9.625 1 95 429 ARG B O 1
ATOM 7439 N N . TYR B 1 430 ? 2.402 35 -10.594 1 96.5 430 TYR B N 1
ATOM 7440 C CA . TYR B 1 430 ? 2.967 35.156 -11.93 1 96.5 430 TYR B CA 1
ATOM 7441 C C . TYR B 1 430 ? 3.893 36.375 -12.008 1 96.5 430 TYR B C 1
ATOM 7443 O O . TYR B 1 430 ? 4.969 36.281 -12.602 1 96.5 430 TYR B O 1
ATOM 7451 N N . GLU B 1 431 ? 3.516 37.438 -11.383 1 95.88 431 GLU B N 1
ATOM 7452 C CA . GLU B 1 431 ? 4.352 38.625 -11.367 1 95.88 431 GLU B CA 1
ATOM 7453 C C . GLU B 1 431 ? 5.531 38.469 -10.414 1 95.88 431 GLU B C 1
ATOM 7455 O O . GLU B 1 431 ? 6.648 38.875 -10.727 1 95.88 431 GLU B O 1
ATOM 7460 N N . LEU B 1 432 ? 5.309 37.844 -9.32 1 94.06 432 LEU B N 1
ATOM 7461 C CA . LEU B 1 432 ? 6.332 37.656 -8.297 1 94.06 432 LEU B CA 1
ATOM 7462 C C . LEU B 1 432 ? 7.477 36.812 -8.82 1 94.06 432 LEU B C 1
ATOM 7464 O O . LEU B 1 432 ? 8.641 37.062 -8.5 1 94.06 432 LEU B O 1
ATOM 7468 N N . GLU B 1 433 ? 7.168 35.719 -9.531 1 93.62 433 GLU B N 1
ATOM 7469 C CA . GLU B 1 433 ? 8.172 34.75 -9.984 1 93.62 433 GLU B CA 1
ATOM 7470 C C . GLU B 1 433 ? 9.164 35.406 -10.945 1 93.62 433 GLU B C 1
ATOM 7472 O O . GLU B 1 433 ? 10.281 34.906 -11.109 1 93.62 433 GLU B O 1
ATOM 7477 N N . LYS B 1 434 ? 8.789 36.5 -11.555 1 94.38 434 LYS B N 1
ATOM 7478 C CA . LYS B 1 434 ? 9.664 37.219 -12.469 1 94.38 434 LYS B CA 1
ATOM 7479 C C . LYS B 1 434 ? 10.797 37.906 -11.719 1 94.38 434 LYS B C 1
ATOM 7481 O O . LYS B 1 434 ? 11.906 38.031 -12.242 1 94.38 434 LYS B O 1
ATOM 7486 N N . VAL B 1 435 ? 10.523 38.219 -10.523 1 94.94 435 VAL B N 1
ATOM 7487 C CA . VAL B 1 435 ? 11.516 39 -9.766 1 94.94 435 VAL B CA 1
ATOM 7488 C C . VAL B 1 435 ? 12.125 38.094 -8.68 1 94.94 435 VAL B C 1
ATOM 7490 O O . VAL B 1 435 ? 13.227 38.344 -8.203 1 94.94 435 VAL B O 1
ATOM 7493 N N . GLN B 1 436 ? 11.438 37.156 -8.32 1 94.56 436 GLN B N 1
ATOM 7494 C CA . GLN B 1 436 ? 11.914 36.188 -7.332 1 94.56 436 GLN B CA 1
ATOM 7495 C C . GLN B 1 436 ? 11.672 34.75 -7.801 1 94.56 436 GLN B C 1
ATOM 7497 O O . GLN B 1 436 ? 10.805 34.062 -7.27 1 94.56 436 GLN B O 1
ATOM 7502 N N . PRO B 1 437 ? 12.477 34.25 -8.609 1 95.19 437 PRO B N 1
ATOM 7503 C CA . PRO B 1 437 ? 12.242 32.938 -9.195 1 95.19 437 PRO B CA 1
ATOM 7504 C C . PRO B 1 437 ? 12.547 31.797 -8.227 1 95.19 437 PRO B C 1
ATOM 7506 O O . PRO B 1 437 ? 12.156 30.656 -8.477 1 95.19 437 PRO B O 1
ATOM 7509 N N . LYS B 1 438 ? 13.258 32.094 -7.164 1 96.19 438 LYS B N 1
ATOM 7510 C CA . LYS B 1 438 ? 13.57 31.094 -6.145 1 96.19 438 LYS B CA 1
ATOM 7511 C C . LYS B 1 438 ? 12.938 31.453 -4.805 1 96.19 438 LYS B C 1
ATOM 7513 O O . LYS B 1 438 ? 12.664 32.625 -4.535 1 96.19 438 LYS B O 1
ATOM 7518 N N . MET B 1 439 ? 12.695 30.484 -4.07 1 94.75 439 MET B N 1
ATOM 7519 C CA . MET B 1 439 ? 12.148 30.641 -2.727 1 94.75 439 MET B CA 1
ATOM 7520 C C . MET B 1 439 ? 12.961 29.828 -1.716 1 94.75 439 MET B C 1
ATOM 7522 O O . MET B 1 439 ? 13.039 28.609 -1.812 1 94.75 439 MET B O 1
ATOM 7526 N N . PRO B 1 440 ? 13.531 30.484 -0.754 1 95.69 440 PRO B N 1
ATOM 7527 C CA . PRO B 1 440 ? 14.258 29.75 0.274 1 95.69 440 PRO B CA 1
ATOM 7528 C C . PRO B 1 440 ? 13.328 29.016 1.237 1 95.69 440 PRO B C 1
ATOM 7530 O O . PRO B 1 440 ? 12.336 29.578 1.7 1 95.69 440 PRO B O 1
ATOM 7533 N N . ILE B 1 441 ? 13.633 27.766 1.478 1 97 441 ILE B N 1
ATOM 7534 C CA . ILE B 1 441 ? 12.883 27 2.469 1 97 441 ILE B CA 1
ATOM 7535 C C . ILE B 1 441 ? 13.844 26.438 3.516 1 97 441 ILE B C 1
ATOM 7537 O O . ILE B 1 441 ? 15.023 26.219 3.23 1 97 441 ILE B O 1
ATOM 7541 N N . GLU B 1 442 ? 13.352 26.25 4.684 1 97.62 442 GLU B N 1
ATOM 7542 C CA . GLU B 1 442 ? 14.125 25.641 5.766 1 97.62 442 GLU B CA 1
ATOM 7543 C C . GLU B 1 442 ? 14.039 24.125 5.711 1 97.62 442 GLU B C 1
ATOM 7545 O O . GLU B 1 442 ? 12.945 23.547 5.656 1 97.62 442 GLU B O 1
ATOM 7550 N N . VAL B 1 443 ? 15.18 23.453 5.668 1 98.62 443 VAL B N 1
ATOM 7551 C CA . VAL B 1 443 ? 15.266 21.984 5.715 1 98.62 443 VAL B CA 1
ATOM 7552 C C . VAL B 1 443 ? 16.109 21.562 6.918 1 98.62 443 VAL B C 1
ATOM 7554 O O . VAL B 1 443 ? 17.219 22.047 7.109 1 98.62 443 VAL B O 1
ATOM 7557 N N . HIS B 1 444 ? 15.523 20.734 7.773 1 98.88 444 HIS B N 1
ATOM 7558 C CA . HIS B 1 444 ? 16.25 20.094 8.867 1 98.88 444 HIS B CA 1
ATOM 7559 C C . HIS B 1 444 ? 16.625 18.656 8.523 1 98.88 444 HIS B C 1
ATOM 7561 O O . HIS B 1 444 ? 15.82 17.938 7.938 1 98.88 444 HIS B O 1
ATOM 7567 N N . VAL B 1 445 ? 17.766 18.234 8.867 1 98.88 445 VAL B N 1
ATOM 7568 C CA . VAL B 1 445 ? 18.203 16.844 8.852 1 98.88 445 VAL B CA 1
ATOM 7569 C C . VAL B 1 445 ? 18.781 16.469 10.227 1 98.88 445 VAL B C 1
ATOM 7571 O O . VAL B 1 445 ? 19.625 17.172 10.766 1 98.88 445 VAL B O 1
ATOM 7574 N N . VAL B 1 446 ? 18.234 15.414 10.828 1 98.88 446 VAL B N 1
ATOM 7575 C CA . VAL B 1 446 ? 18.672 14.945 12.141 1 98.88 446 VAL B CA 1
ATOM 7576 C C . VAL B 1 446 ? 19.062 13.477 12.062 1 98.88 446 VAL B C 1
ATOM 7578 O O . VAL B 1 446 ? 18.25 12.625 11.703 1 98.88 446 VAL B O 1
ATOM 7581 N N . ARG B 1 447 ? 20.266 13.148 12.367 1 98.75 447 ARG B N 1
ATOM 7582 C CA . ARG B 1 447 ? 20.688 11.766 12.523 1 98.75 447 ARG B CA 1
ATOM 7583 C C . ARG B 1 447 ? 20.547 11.305 13.969 1 98.75 447 ARG B C 1
ATOM 7585 O O . ARG B 1 447 ? 21 11.992 14.883 1 98.75 447 ARG B O 1
ATOM 7592 N N . ILE B 1 448 ? 19.922 10.281 14.227 1 98.5 448 ILE B N 1
ATOM 7593 C CA . ILE B 1 448 ? 19.875 9.578 15.508 1 98.5 448 ILE B CA 1
ATOM 7594 C C . ILE B 1 448 ? 20.203 8.102 15.289 1 98.5 448 ILE B C 1
ATOM 7596 O O . ILE B 1 448 ? 19.344 7.32 14.867 1 98.5 448 ILE B O 1
ATOM 7600 N N . GLY B 1 449 ? 21.375 7.688 15.625 1 97.88 449 GLY B N 1
ATOM 7601 C CA . GLY B 1 449 ? 21.828 6.34 15.328 1 97.88 449 GLY B CA 1
ATOM 7602 C C . GLY B 1 449 ? 21.797 6.012 13.844 1 97.88 449 GLY B C 1
ATOM 7603 O O . GLY B 1 449 ? 22.328 6.762 13.023 1 97.88 449 GLY B O 1
ATOM 7604 N N . ASP B 1 450 ? 21.078 4.926 13.516 1 98.06 450 ASP B N 1
ATOM 7605 C CA . ASP B 1 450 ? 21.016 4.426 12.148 1 98.06 450 ASP B CA 1
ATOM 7606 C C . ASP B 1 450 ? 19.844 5.059 11.391 1 98.06 450 ASP B C 1
ATOM 7608 O O . ASP B 1 450 ? 19.578 4.699 10.242 1 98.06 450 ASP B O 1
ATOM 7612 N N . ALA B 1 451 ? 19.219 6.074 11.977 1 98.75 451 ALA B N 1
ATOM 7613 C CA . ALA B 1 451 ? 18.094 6.746 11.352 1 98.75 451 ALA B CA 1
ATOM 7614 C C . ALA B 1 451 ? 18.438 8.188 10.992 1 98.75 451 ALA B C 1
ATOM 7616 O O . ALA B 1 451 ? 19.312 8.789 11.602 1 98.75 451 ALA B O 1
ATOM 7617 N N . VAL B 1 452 ? 17.766 8.664 9.992 1 98.88 452 VAL B N 1
ATOM 7618 C CA . VAL B 1 452 ? 17.844 10.086 9.664 1 98.88 452 VAL B CA 1
ATOM 7619 C C . VAL B 1 452 ? 16.438 10.648 9.469 1 98.88 452 VAL B C 1
ATOM 7621 O O . VAL B 1 452 ? 15.57 9.977 8.906 1 98.88 452 VAL B O 1
ATOM 7624 N N . PHE B 1 453 ? 16.203 11.797 9.984 1 98.94 453 PHE B N 1
ATOM 7625 C CA . PHE B 1 453 ? 15 12.586 9.742 1 98.94 453 PHE B CA 1
ATOM 7626 C C . PHE B 1 453 ? 15.281 13.727 8.773 1 98.94 453 PHE B C 1
ATOM 7628 O O . PHE B 1 453 ? 16.312 14.398 8.883 1 98.94 453 PHE B O 1
ATOM 7635 N N . ALA B 1 454 ? 14.414 13.922 7.82 1 98.94 454 ALA B N 1
ATOM 7636 C CA . ALA B 1 454 ? 14.492 15.07 6.914 1 98.94 454 ALA B CA 1
ATOM 7637 C C . ALA B 1 454 ? 13.141 15.773 6.809 1 98.94 454 ALA B C 1
ATOM 7639 O O . ALA B 1 454 ? 12.109 15.133 6.598 1 98.94 454 ALA B O 1
ATOM 7640 N N . THR B 1 455 ? 13.133 17.078 6.941 1 98.94 455 THR B N 1
ATOM 7641 C CA . THR B 1 455 ? 11.883 17.812 7.004 1 98.94 455 THR B CA 1
ATOM 7642 C C . THR B 1 455 ? 11.68 18.641 5.738 1 98.94 455 THR B C 1
ATOM 7644 O O . THR B 1 455 ? 12.625 18.891 4.992 1 98.94 455 THR B O 1
ATOM 7647 N N . ASN B 1 456 ? 10.516 19.016 5.457 1 98.75 456 ASN B N 1
ATOM 7648 C CA . ASN B 1 456 ? 10.133 20 4.465 1 98.75 456 ASN B CA 1
ATOM 7649 C C . ASN B 1 456 ? 8.844 20.719 4.859 1 98.75 456 ASN B C 1
ATOM 7651 O O . ASN B 1 456 ? 8.039 20.188 5.621 1 98.75 456 ASN B O 1
ATOM 7655 N N . PRO B 1 457 ? 8.641 21.906 4.375 1 98.25 457 PRO B N 1
ATOM 7656 C CA . PRO B 1 457 ? 7.461 22.672 4.801 1 98.25 457 PRO B CA 1
ATOM 7657 C C . PRO B 1 457 ? 6.223 22.359 3.967 1 98.25 457 PRO B C 1
ATOM 7659 O O . PRO B 1 457 ? 5.152 22.922 4.203 1 98.25 457 PRO B O 1
ATOM 7662 N N . PHE B 1 458 ? 6.207 21.469 3.008 1 98.38 458 PHE B N 1
ATOM 7663 C CA . PHE B 1 458 ? 5.188 21.312 1.976 1 98.38 458 PHE B CA 1
ATOM 7664 C C . PHE B 1 458 ? 4.246 20.156 2.305 1 98.38 458 PHE B C 1
ATOM 7666 O O . PHE B 1 458 ? 4.523 19.359 3.207 1 98.38 458 PHE B O 1
ATOM 7673 N N . GLU B 1 459 ? 3.092 20.203 1.734 1 98.31 459 GLU B N 1
ATOM 7674 C CA . GLU B 1 459 ? 2.414 18.953 1.436 1 98.31 459 GLU B CA 1
ATOM 7675 C C . GLU B 1 459 ? 3.074 18.234 0.26 1 98.31 459 GLU B C 1
ATOM 7677 O O . GLU B 1 459 ? 2.703 18.453 -0.896 1 98.31 459 GLU B O 1
ATOM 7682 N N . LEU B 1 460 ? 3.957 17.438 0.608 1 98.81 460 LEU B N 1
ATOM 7683 C CA . LEU B 1 460 ? 4.898 16.859 -0.342 1 98.81 460 LEU B CA 1
ATOM 7684 C C . LEU B 1 460 ? 4.328 15.594 -0.973 1 98.81 460 LEU B C 1
ATOM 7686 O O . LEU B 1 460 ? 3.949 14.656 -0.263 1 98.81 460 LEU B O 1
ATOM 7690 N N . TYR B 1 461 ? 4.289 15.633 -2.32 1 98.69 461 TYR B N 1
ATOM 7691 C CA . TYR B 1 461 ? 3.85 14.406 -2.969 1 98.69 461 TYR B CA 1
ATOM 7692 C C . TYR B 1 461 ? 4.801 13.258 -2.664 1 98.69 461 TYR B C 1
ATOM 7694 O O . TYR B 1 461 ? 6.02 13.445 -2.623 1 98.69 461 TYR B O 1
ATOM 7702 N N . LEU B 1 462 ? 4.27 12.109 -2.506 1 98.81 462 LEU B N 1
ATOM 7703 C CA . LEU B 1 462 ? 4.922 10.93 -1.946 1 98.81 462 LEU B CA 1
ATOM 7704 C C . LEU B 1 462 ? 6.172 10.57 -2.742 1 98.81 462 LEU B C 1
ATOM 7706 O O . LEU B 1 462 ? 7.18 10.148 -2.17 1 98.81 462 LEU B O 1
ATOM 7710 N N . ASP B 1 463 ? 6.16 10.758 -4.094 1 98.56 463 ASP B N 1
ATOM 7711 C CA . ASP B 1 463 ? 7.266 10.344 -4.953 1 98.56 463 ASP B CA 1
ATOM 7712 C C . ASP B 1 463 ? 8.578 10.984 -4.504 1 98.56 463 ASP B C 1
ATOM 7714 O O . ASP B 1 463 ? 9.633 10.344 -4.527 1 98.56 463 ASP B O 1
ATOM 7718 N N . TYR B 1 464 ? 8.539 12.195 -4.098 1 98.81 464 TYR B N 1
ATOM 7719 C CA . TYR B 1 464 ? 9.75 12.883 -3.666 1 98.81 464 TYR B CA 1
ATOM 7720 C C . TYR B 1 464 ? 10.289 12.281 -2.373 1 98.81 464 TYR B C 1
ATOM 7722 O O . TYR B 1 464 ? 11.5 12.109 -2.217 1 98.81 464 TYR B O 1
ATOM 7730 N N . GLY B 1 465 ? 9.391 12.016 -1.422 1 98.88 465 GLY B N 1
ATOM 7731 C CA . GLY B 1 465 ? 9.805 11.328 -0.211 1 98.88 465 GLY B CA 1
ATOM 7732 C C . GLY B 1 465 ? 10.422 9.961 -0.481 1 98.88 465 GLY B C 1
ATOM 7733 O O . GLY B 1 465 ? 11.43 9.602 0.134 1 98.88 465 GLY B O 1
ATOM 7734 N N . MET B 1 466 ? 9.836 9.258 -1.411 1 98.69 466 MET B N 1
ATOM 7735 C CA . MET B 1 466 ? 10.336 7.934 -1.758 1 98.69 466 MET B CA 1
ATOM 7736 C C . MET B 1 466 ? 11.734 8.023 -2.369 1 98.69 466 MET B C 1
ATOM 7738 O O . MET B 1 466 ? 12.57 7.152 -2.135 1 98.69 466 MET B O 1
ATOM 7742 N N . GLN B 1 467 ? 11.953 9.016 -3.217 1 98.81 467 GLN B N 1
ATOM 7743 C CA . GLN B 1 467 ? 13.281 9.227 -3.771 1 98.81 467 GLN B CA 1
ATOM 7744 C C . GLN B 1 467 ? 14.312 9.445 -2.666 1 98.81 467 GLN B C 1
ATOM 7746 O O . GLN B 1 467 ? 15.406 8.875 -2.701 1 98.81 467 GLN B O 1
ATOM 7751 N N . MET B 1 468 ? 13.961 10.234 -1.677 1 98.88 468 MET B N 1
ATOM 7752 C CA . MET B 1 468 ? 14.867 10.5 -0.563 1 98.88 468 MET B CA 1
ATOM 7753 C C . MET B 1 468 ? 15.141 9.227 0.223 1 98.88 468 MET B C 1
ATOM 7755 O O . MET B 1 468 ? 16.297 8.938 0.554 1 98.88 468 MET B O 1
ATOM 7759 N N . LYS B 1 469 ? 14.102 8.477 0.521 1 98.75 469 LYS B N 1
ATOM 7760 C CA . LYS B 1 469 ? 14.266 7.223 1.248 1 98.75 469 LYS B CA 1
ATOM 7761 C C . LYS B 1 469 ? 15.164 6.258 0.483 1 98.75 469 LYS B C 1
ATOM 7763 O O . LYS B 1 469 ? 16.031 5.605 1.073 1 98.75 469 LYS B O 1
ATOM 7768 N N . ALA B 1 470 ? 14.938 6.168 -0.823 1 98.5 470 ALA B N 1
ATOM 7769 C CA . ALA B 1 470 ? 15.648 5.207 -1.663 1 98.5 470 ALA B CA 1
ATOM 7770 C C . ALA B 1 470 ? 17.141 5.539 -1.74 1 98.5 470 ALA B C 1
ATOM 7772 O O . ALA B 1 470 ? 17.984 4.641 -1.819 1 98.5 470 ALA B O 1
ATOM 7773 N N . GLN B 1 471 ? 17.469 6.809 -1.722 1 98.38 471 GLN B N 1
ATOM 7774 C CA . GLN B 1 471 ? 18.828 7.234 -2.014 1 98.38 471 GLN B CA 1
ATOM 7775 C C . GLN B 1 471 ? 19.594 7.562 -0.733 1 98.38 471 GLN B C 1
ATOM 7777 O O . GLN B 1 471 ? 20.812 7.75 -0.76 1 98.38 471 GLN B O 1
ATOM 7782 N N . SER B 1 472 ? 18.906 7.602 0.385 1 98.56 472 SER B N 1
ATOM 7783 C CA . SER B 1 472 ? 19.531 7.895 1.672 1 98.56 472 SER B CA 1
ATOM 7784 C C . SER B 1 472 ? 20.5 6.793 2.076 1 98.56 472 SER B C 1
ATOM 7786 O O . SER B 1 472 ? 20.203 5.605 1.939 1 98.56 472 SER B O 1
ATOM 7788 N N . PRO B 1 473 ? 21.688 7.148 2.59 1 98 473 PRO B N 1
ATOM 7789 C CA . PRO B 1 473 ? 22.609 6.137 3.088 1 98 473 PRO B CA 1
ATOM 7790 C C . PRO B 1 473 ? 22.203 5.555 4.438 1 98 473 PRO B C 1
ATOM 7792 O O . PRO B 1 473 ? 22.766 4.559 4.887 1 98 473 PRO B O 1
ATOM 7795 N N . ALA B 1 474 ? 21.25 6.152 5.133 1 98.62 474 ALA B N 1
ATOM 7796 C CA . ALA B 1 474 ? 20.797 5.688 6.445 1 98.62 474 ALA B CA 1
ATOM 7797 C C . ALA B 1 474 ? 20.094 4.344 6.336 1 98.62 474 ALA B C 1
ATOM 7799 O O . ALA B 1 474 ? 19.516 4.023 5.293 1 98.62 474 ALA B O 1
ATOM 7800 N N . ILE B 1 475 ? 20.109 3.576 7.422 1 98.31 475 ILE B N 1
ATOM 7801 C CA . ILE B 1 475 ? 19.359 2.322 7.469 1 98.31 475 ILE B CA 1
ATOM 7802 C C . ILE B 1 475 ? 17.875 2.605 7.348 1 98.31 475 ILE B C 1
ATOM 7804 O O . ILE B 1 475 ? 17.141 1.869 6.676 1 98.31 475 ILE B O 1
ATOM 7808 N N . GLN B 1 476 ? 17.453 3.648 7.984 1 98.56 476 GLN B N 1
ATOM 7809 C CA . GLN B 1 476 ? 16.047 4.035 7.977 1 98.56 476 GLN B CA 1
ATOM 7810 C C . GLN B 1 476 ? 15.891 5.547 7.879 1 98.56 476 GLN B C 1
ATOM 7812 O O . GLN B 1 476 ? 16.594 6.293 8.57 1 98.56 476 GLN B O 1
ATOM 7817 N N . THR B 1 477 ? 15.016 6.039 6.973 1 98.81 477 THR B N 1
ATOM 7818 C CA . THR B 1 477 ? 14.836 7.465 6.715 1 98.81 477 THR B CA 1
ATOM 7819 C C . THR B 1 477 ? 13.406 7.891 7.027 1 98.81 477 THR B C 1
ATOM 7821 O O . THR B 1 477 ? 12.453 7.312 6.504 1 98.81 477 THR B O 1
ATOM 7824 N N . PHE B 1 478 ? 13.258 8.891 7.887 1 98.94 478 PHE B N 1
ATOM 7825 C CA . PHE B 1 478 ? 12 9.531 8.242 1 98.94 478 PHE B CA 1
ATOM 7826 C C . PHE B 1 478 ? 11.82 10.844 7.48 1 98.94 478 PHE B C 1
ATOM 7828 O O . PHE B 1 478 ? 12.57 11.797 7.691 1 98.94 478 PHE B O 1
ATOM 7835 N N . ILE B 1 479 ? 10.875 10.859 6.574 1 98.94 479 ILE B N 1
ATOM 7836 C CA . ILE B 1 479 ? 10.5 12.133 5.957 1 98.94 479 ILE B CA 1
ATOM 7837 C C . ILE B 1 479 ? 9.383 12.781 6.77 1 98.94 479 ILE B C 1
ATOM 7839 O O . ILE B 1 479 ? 8.438 12.117 7.18 1 98.94 479 ILE B O 1
ATOM 7843 N N . VAL B 1 480 ? 9.523 14.039 7.047 1 98.94 480 VAL B N 1
ATOM 7844 C CA . VAL B 1 480 ? 8.508 14.75 7.824 1 98.94 480 VAL B CA 1
ATOM 7845 C C . VAL B 1 480 ? 8.055 15.992 7.066 1 98.94 480 VAL B C 1
ATOM 7847 O O . VAL B 1 480 ? 8.844 16.906 6.828 1 98.94 480 VAL B O 1
ATOM 7850 N N . GLN B 1 481 ? 6.82 16 6.715 1 98.81 481 GLN B N 1
ATOM 7851 C CA . GLN B 1 481 ? 6.273 17.156 5.996 1 98.81 481 GLN B CA 1
ATOM 7852 C C . GLN B 1 481 ? 5.656 18.156 6.953 1 98.81 481 GLN B C 1
ATOM 7854 O O . GLN B 1 481 ? 5.512 17.891 8.148 1 98.81 481 GLN B O 1
ATOM 7859 N N . LEU B 1 482 ? 5.348 19.328 6.465 1 98.62 482 LEU B N 1
ATOM 7860 C CA . LEU B 1 482 ? 4.57 20.375 7.113 1 98.62 482 LEU B CA 1
ATOM 7861 C C . LEU B 1 482 ? 5.285 20.906 8.352 1 98.62 482 LEU B C 1
ATOM 7863 O O . LEU B 1 482 ? 4.652 21.141 9.383 1 98.62 482 LEU B O 1
ATOM 7867 N N . THR B 1 483 ? 6.594 21.016 8.188 1 98.62 483 THR B N 1
ATOM 7868 C CA . THR B 1 483 ? 7.344 21.828 9.141 1 98.62 483 THR B CA 1
ATOM 7869 C C . THR B 1 483 ? 7.328 23.297 8.734 1 98.62 483 THR B C 1
ATOM 7871 O O . THR B 1 483 ? 8.312 24 8.938 1 98.62 483 THR B O 1
ATOM 7874 N N . GLY B 1 484 ? 6.289 23.641 8.062 1 96.81 484 GLY B N 1
ATOM 7875 C CA . GLY B 1 484 ? 6.023 24.984 7.555 1 96.81 484 GLY B CA 1
ATOM 7876 C C . GLY B 1 484 ? 4.602 25.156 7.055 1 96.81 484 GLY B C 1
ATOM 7877 O O . GLY B 1 484 ? 3.705 24.406 7.441 1 96.81 484 GLY B O 1
ATOM 7878 N N . SER B 1 485 ? 4.41 26.219 6.242 1 91.31 485 SER B N 1
ATOM 7879 C CA . SER B 1 485 ? 3.064 26.703 5.949 1 91.31 485 SER B CA 1
ATOM 7880 C C . SER B 1 485 ? 2.412 25.891 4.84 1 91.31 485 SER B C 1
ATOM 7882 O O . SER B 1 485 ? 1.229 26.062 4.539 1 91.31 485 SER B O 1
ATOM 7884 N N . GLY B 1 486 ? 3.135 25.125 4.27 1 86.5 486 GLY B N 1
ATOM 7885 C CA . GLY B 1 486 ? 2.467 24.234 3.318 1 86.5 486 GLY B CA 1
ATOM 7886 C C . GLY B 1 486 ? 2.672 24.656 1.875 1 86.5 486 GLY B C 1
ATOM 7887 O O . GLY B 1 486 ? 3.732 25.172 1.519 1 86.5 486 GLY B O 1
ATOM 7888 N N . SER B 1 487 ? 1.683 24.453 1.015 1 92.5 487 SER B N 1
ATOM 7889 C CA . SER B 1 487 ? 1.564 24.344 -0.435 1 92.5 487 SER B CA 1
ATOM 7890 C C . SER B 1 487 ? 1.878 22.922 -0.908 1 92.5 487 SER B C 1
ATOM 7892 O O . SER B 1 487 ? 2.691 22.219 -0.298 1 92.5 487 SER B O 1
ATOM 7894 N N . TYR B 1 488 ? 1.097 22.578 -1.862 1 97.5 488 TYR B N 1
ATOM 7895 C CA . TYR B 1 488 ? 1.424 21.297 -2.482 1 97.5 488 TYR B CA 1
ATOM 7896 C C . TYR B 1 488 ? 2.711 21.406 -3.291 1 97.5 488 TYR B C 1
ATOM 7898 O O . TYR B 1 488 ? 3.035 22.469 -3.826 1 97.5 488 TYR B O 1
ATOM 7906 N N . LEU B 1 489 ? 3.418 20.391 -3.283 1 98.5 489 LEU B N 1
ATOM 7907 C CA . LEU B 1 489 ? 4.5 20.188 -4.242 1 98.5 489 LEU B CA 1
ATOM 7908 C C . LEU B 1 489 ? 4.246 18.938 -5.086 1 98.5 489 LEU B C 1
ATOM 7910 O O . LEU B 1 489 ? 4.645 17.844 -4.707 1 98.5 489 LEU B O 1
ATOM 7914 N N . PRO B 1 490 ? 3.635 19.141 -6.242 1 98.06 490 PRO B N 1
ATOM 7915 C CA . PRO B 1 490 ? 3.146 18.031 -7.051 1 98.06 490 PRO B CA 1
ATOM 7916 C C . PRO B 1 490 ? 4.211 17.469 -7.992 1 98.06 490 PRO B C 1
ATOM 7918 O O . PRO B 1 490 ? 5.258 18.094 -8.18 1 98.06 490 PRO B O 1
ATOM 7921 N N . THR B 1 491 ? 3.973 16.297 -8.508 1 97.06 491 THR B N 1
ATOM 7922 C CA . THR B 1 491 ? 4.793 15.703 -9.562 1 97.06 491 THR B CA 1
ATOM 7923 C C . THR B 1 491 ? 4.367 16.234 -10.93 1 97.06 491 THR B C 1
ATOM 7925 O O . THR B 1 491 ? 3.285 16.812 -11.07 1 97.06 491 THR B O 1
ATOM 7928 N N . LYS B 1 492 ? 5.227 15.992 -11.883 1 96.19 492 LYS B N 1
ATOM 7929 C CA . LYS B 1 492 ? 4.898 16.344 -13.258 1 96.19 492 LYS B CA 1
ATOM 7930 C C . LYS B 1 492 ? 3.645 15.625 -13.734 1 96.19 492 LYS B C 1
ATOM 7932 O O . LYS B 1 492 ? 2.785 16.219 -14.383 1 96.19 492 LYS B O 1
ATOM 7937 N N . ARG B 1 493 ? 3.537 14.328 -13.406 1 95.31 493 ARG B N 1
ATOM 7938 C CA . ARG B 1 493 ? 2.395 13.508 -13.781 1 95.31 493 ARG B CA 1
ATOM 7939 C C . ARG B 1 493 ? 1.094 14.094 -13.25 1 95.31 493 ARG B C 1
ATOM 7941 O O . ARG B 1 493 ? 0.089 14.141 -13.969 1 95.31 493 ARG B O 1
ATOM 7948 N N . SER B 1 494 ? 1.088 14.609 -12.078 1 97 494 SER B N 1
ATOM 7949 C CA . SER B 1 494 ? -0.12 15.156 -11.469 1 97 494 SER B CA 1
ATOM 7950 C C . SER B 1 494 ? -0.487 16.5 -12.086 1 97 494 SER B C 1
ATOM 7952 O O . SER B 1 494 ? -1.667 16.844 -12.188 1 97 494 SER B O 1
ATOM 7954 N N . ILE B 1 495 ? 0.508 17.281 -12.406 1 97 495 ILE B N 1
ATOM 7955 C CA . ILE B 1 495 ? 0.235 18.531 -13.102 1 97 495 ILE B CA 1
ATOM 7956 C C . ILE B 1 495 ? -0.465 18.25 -14.422 1 97 495 ILE B C 1
ATOM 7958 O O . ILE B 1 495 ? -1.46 18.906 -14.758 1 97 495 ILE B O 1
ATOM 7962 N N . GLU B 1 496 ? 0.035 17.25 -15.156 1 95.56 496 GLU B N 1
ATOM 7963 C CA . GLU B 1 496 ? -0.581 16.859 -16.422 1 95.56 496 GLU B CA 1
ATOM 7964 C C . GLU B 1 496 ? -2.006 16.344 -16.203 1 95.56 496 GLU B C 1
ATOM 7966 O O . GLU B 1 496 ? -2.887 16.594 -17.031 1 95.56 496 GLU B O 1
ATOM 7971 N N . GLY B 1 497 ? -2.199 15.695 -15.148 1 96.12 497 GLY B N 1
ATOM 7972 C CA . GLY B 1 497 ? -3.521 15.18 -14.836 1 96.12 497 GLY B CA 1
ATOM 7973 C C . GLY B 1 497 ? -4.504 16.266 -14.43 1 96.12 497 GLY B C 1
ATOM 7974 O O . GLY B 1 497 ? -5.711 16.109 -14.625 1 96.12 497 GLY B O 1
ATOM 7975 N N . GLY B 1 498 ? -4.059 17.234 -13.656 1 95.44 498 GLY B N 1
ATOM 7976 C CA . GLY B 1 498 ? -4.859 18.422 -13.406 1 95.44 498 GLY B CA 1
ATOM 7977 C C . GLY B 1 498 ? -5.672 18.328 -12.125 1 95.44 498 GLY B C 1
ATOM 7978 O O . GLY B 1 498 ? -6.578 19.141 -11.906 1 95.44 498 GLY B O 1
ATOM 7979 N N . ALA B 1 499 ? -5.379 17.406 -11.305 1 94.56 499 ALA B N 1
ATOM 7980 C CA . ALA B 1 499 ? -6.145 17.297 -10.062 1 94.56 499 ALA B CA 1
ATOM 7981 C C . ALA B 1 499 ? -5.812 18.422 -9.102 1 94.56 499 ALA B C 1
ATOM 7983 O O . ALA B 1 499 ? -4.773 19.078 -9.234 1 94.56 499 ALA B O 1
ATOM 7984 N N . TYR B 1 500 ? -6.531 18.609 -8.078 1 92.12 500 TYR B N 1
ATOM 7985 C CA . TYR B 1 500 ? -6.574 19.734 -7.156 1 92.12 500 TYR B CA 1
ATOM 7986 C C . TYR B 1 500 ? -5.176 20.094 -6.668 1 92.12 500 TYR B C 1
ATOM 7988 O O . TYR B 1 500 ? -4.75 21.25 -6.773 1 92.12 500 TYR B O 1
ATOM 7996 N N . GLY B 1 501 ? -4.422 19.203 -6.156 1 94.62 501 GLY B N 1
ATOM 7997 C CA . GLY B 1 501 ? -3.135 19.453 -5.531 1 94.62 501 GLY B CA 1
ATOM 7998 C C . GLY B 1 501 ? -2.061 19.859 -6.523 1 94.62 501 GLY B C 1
ATOM 7999 O O . GLY B 1 501 ? -0.981 20.312 -6.129 1 94.62 501 GLY B O 1
ATOM 8000 N N . ALA B 1 502 ? -2.471 19.859 -7.836 1 96.12 502 ALA B N 1
ATOM 8001 C CA . ALA B 1 502 ? -1.435 20.094 -8.844 1 96.12 502 ALA B CA 1
ATOM 8002 C C . ALA B 1 502 ? -1.775 21.281 -9.719 1 96.12 502 ALA B C 1
ATOM 8004 O O . ALA B 1 502 ? -1.021 21.625 -10.633 1 96.12 502 ALA B O 1
ATOM 8005 N N . VAL B 1 503 ? -2.867 21.969 -9.445 1 95.38 503 VAL B N 1
ATOM 8006 C CA . VAL B 1 503 ? -3.252 23.109 -10.273 1 95.38 503 VAL B CA 1
ATOM 8007 C C . VAL B 1 503 ? -2.453 24.344 -9.859 1 95.38 503 VAL B C 1
ATOM 8009 O O . VAL B 1 503 ? -1.926 24.406 -8.742 1 95.38 503 VAL B O 1
ATOM 8012 N N . PRO B 1 504 ? -2.395 25.328 -10.672 1 94.44 504 PRO B N 1
ATOM 8013 C CA . PRO B 1 504 ? -1.575 26.516 -10.414 1 94.44 504 PRO B CA 1
ATOM 8014 C C . PRO B 1 504 ? -1.907 27.172 -9.086 1 94.44 504 PRO B C 1
ATOM 8016 O O . PRO B 1 504 ? -1.001 27.562 -8.336 1 94.44 504 PRO B O 1
ATOM 8019 N N . ALA B 1 505 ? -3.131 27.219 -8.719 1 92.44 505 ALA B N 1
ATOM 8020 C CA . ALA B 1 505 ? -3.561 27.938 -7.516 1 92.44 505 ALA B CA 1
ATOM 8021 C C . ALA B 1 505 ? -3.1 27.219 -6.254 1 92.44 505 ALA B C 1
ATOM 8023 O O . ALA B 1 505 ? -3.029 27.828 -5.18 1 92.44 505 ALA B O 1
ATOM 8024 N N . SER B 1 506 ? -2.68 25.969 -6.375 1 90.69 506 SER B N 1
ATOM 8025 C CA . SER B 1 506 ? -2.381 25.141 -5.199 1 90.69 506 SER B CA 1
ATOM 8026 C C . SER B 1 506 ? -0.878 24.953 -5.027 1 90.69 506 SER B C 1
ATOM 8028 O O . SER B 1 506 ? -0.438 24.266 -4.109 1 90.69 506 SER B O 1
ATOM 8030 N N . THR B 1 507 ? -0.067 25.531 -5.883 1 94.31 507 THR B N 1
ATOM 8031 C CA . THR B 1 507 ? 1.32 25.094 -5.914 1 94.31 507 THR B CA 1
ATOM 8032 C C . THR B 1 507 ? 2.271 26.281 -6.004 1 94.31 507 THR B C 1
ATOM 8034 O O . THR B 1 507 ? 2.316 26.969 -7.027 1 94.31 507 THR B O 1
ATOM 8037 N N . LEU B 1 508 ? 3.08 26.469 -4.992 1 95 508 LEU B N 1
ATOM 8038 C CA . LEU B 1 508 ? 4.129 27.484 -5.027 1 95 508 LEU B CA 1
ATOM 8039 C C . LEU B 1 508 ? 5.367 26.953 -5.746 1 95 508 LEU B C 1
ATOM 8041 O O . LEU B 1 508 ? 6.094 27.719 -6.379 1 95 508 LEU B O 1
ATOM 8045 N N . ILE B 1 509 ? 5.613 25.703 -5.551 1 96.5 509 ILE B N 1
ATOM 8046 C CA . ILE B 1 509 ? 6.785 25.016 -6.082 1 96.5 509 ILE B CA 1
ATOM 8047 C C . ILE B 1 509 ? 6.348 23.922 -7.059 1 96.5 509 ILE B C 1
ATOM 8049 O O . ILE B 1 509 ? 5.355 23.234 -6.82 1 96.5 509 ILE B O 1
ATOM 8053 N N . GLY B 1 510 ? 7.066 23.812 -8.203 1 95.81 510 GLY B N 1
ATOM 8054 C CA . GLY B 1 510 ? 6.77 22.797 -9.188 1 95.81 510 GLY B CA 1
ATOM 8055 C C . GLY B 1 510 ? 7.785 21.656 -9.195 1 95.81 510 GLY B C 1
ATOM 8056 O O . GLY B 1 510 ? 8.602 21.547 -8.273 1 95.81 510 GLY B O 1
ATOM 8057 N N . PRO B 1 511 ? 7.719 20.812 -10.211 1 97.06 511 PRO B N 1
ATOM 8058 C CA . PRO B 1 511 ? 8.562 19.609 -10.273 1 97.06 511 PRO B CA 1
ATOM 8059 C C . PRO B 1 511 ? 10.055 19.938 -10.242 1 97.06 511 PRO B C 1
ATOM 8061 O O . PRO B 1 511 ? 10.836 19.188 -9.656 1 97.06 511 PRO B O 1
ATOM 8064 N N . LYS B 1 512 ? 10.445 21.016 -10.891 1 97.75 512 LYS B N 1
ATOM 8065 C CA . LYS B 1 512 ? 11.859 21.391 -10.836 1 97.75 512 LYS B CA 1
ATOM 8066 C C . LYS B 1 512 ? 12.305 21.641 -9.398 1 97.75 512 LYS B C 1
ATOM 8068 O O . LYS B 1 512 ? 13.367 21.188 -8.984 1 97.75 512 LYS B O 1
ATOM 8073 N N . GLY B 1 513 ? 11.531 22.422 -8.672 1 98.25 513 GLY B N 1
ATOM 8074 C CA . GLY B 1 513 ? 11.812 22.625 -7.262 1 98.25 513 GLY B CA 1
ATOM 8075 C C . GLY B 1 513 ? 11.789 21.328 -6.453 1 98.25 513 GLY B C 1
ATOM 8076 O O . GLY B 1 513 ? 12.531 21.188 -5.484 1 98.25 513 GLY B O 1
ATOM 8077 N N . GLY B 1 514 ? 10.883 20.422 -6.844 1 98.44 514 GLY B N 1
ATOM 8078 C CA . GLY B 1 514 ? 10.852 19.109 -6.207 1 98.44 514 GLY B CA 1
ATOM 8079 C C . GLY B 1 514 ? 12.148 18.344 -6.371 1 98.44 514 GLY B C 1
ATOM 8080 O O . GLY B 1 514 ? 12.656 17.75 -5.41 1 98.44 514 GLY B O 1
ATOM 8081 N N . ASP B 1 515 ? 12.688 18.328 -7.586 1 98.31 515 ASP B N 1
ATOM 8082 C CA . ASP B 1 515 ? 13.969 17.672 -7.855 1 98.31 515 ASP B CA 1
ATOM 808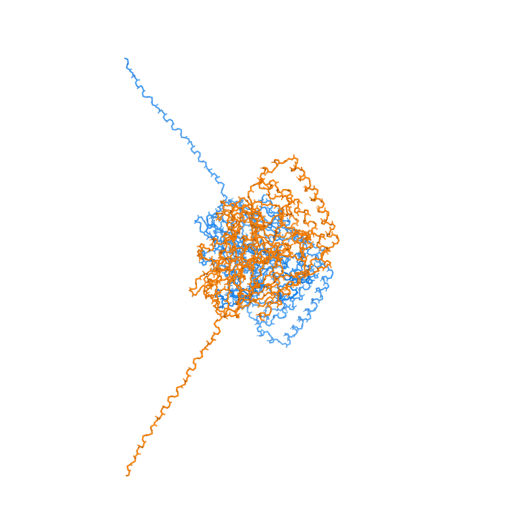3 C C . ASP B 1 515 ? 15.094 18.312 -7.035 1 98.31 515 ASP B C 1
ATOM 8085 O O . ASP B 1 515 ? 15.953 17.609 -6.508 1 98.31 515 ASP B O 1
ATOM 8089 N N . GLU B 1 516 ? 15.039 19.641 -6.938 1 98.75 516 GLU B N 1
ATOM 8090 C CA . GLU B 1 516 ? 16.031 20.359 -6.152 1 98.75 516 GLU B CA 1
ATOM 8091 C C . GLU B 1 516 ? 15.93 20.016 -4.672 1 98.75 516 GLU B C 1
ATOM 8093 O O . GLU B 1 516 ? 16.938 19.859 -3.992 1 98.75 516 GLU B O 1
ATOM 8098 N N . LEU B 1 517 ? 14.711 19.969 -4.184 1 98.81 517 LEU B N 1
ATOM 8099 C CA . LEU B 1 517 ? 14.492 19.609 -2.785 1 98.81 517 LEU B CA 1
ATOM 8100 C C . LEU B 1 517 ? 15.117 18.266 -2.463 1 98.81 517 LEU B C 1
ATOM 8102 O O . LEU B 1 517 ? 15.805 18.109 -1.453 1 98.81 517 LEU B O 1
ATOM 8106 N N . VAL B 1 518 ? 14.859 17.25 -3.328 1 98.88 518 VAL B N 1
ATOM 8107 C CA . VAL B 1 518 ? 15.398 15.906 -3.127 1 98.88 518 VAL B CA 1
ATOM 8108 C C . VAL B 1 518 ? 16.922 15.953 -3.125 1 98.88 518 VAL B C 1
ATOM 8110 O O . VAL B 1 518 ? 17.562 15.445 -2.201 1 98.88 518 VAL B O 1
ATOM 8113 N N . ALA B 1 519 ? 17.484 16.594 -4.105 1 98.69 519 ALA B N 1
ATOM 8114 C CA . ALA B 1 519 ? 18.938 16.641 -4.262 1 98.69 519 ALA B CA 1
ATOM 8115 C C . ALA B 1 519 ? 19.594 17.328 -3.072 1 98.69 519 ALA B C 1
ATOM 8117 O O . ALA B 1 519 ? 20.594 16.844 -2.539 1 98.69 519 ALA B O 1
ATOM 8118 N N . GLU B 1 520 ? 19.078 18.469 -2.682 1 98.75 520 GLU B N 1
ATOM 8119 C CA . GLU B 1 520 ? 19.656 19.234 -1.596 1 98.75 520 GLU B CA 1
ATOM 8120 C C . GLU B 1 520 ? 19.516 18.516 -0.258 1 98.75 520 GLU B C 1
ATOM 8122 O O . GLU B 1 520 ? 20.422 18.531 0.569 1 98.75 520 GLU B O 1
ATOM 8127 N N . THR B 1 521 ? 18.328 17.953 -0.023 1 98.88 521 THR B N 1
ATOM 8128 C CA . THR B 1 521 ? 18.125 17.203 1.205 1 98.88 521 THR B CA 1
ATOM 8129 C C . THR B 1 521 ? 19.125 16.047 1.305 1 98.88 521 THR B C 1
ATOM 8131 O O . THR B 1 521 ? 19.734 15.828 2.355 1 98.88 521 THR B O 1
ATOM 8134 N N . LEU B 1 522 ? 19.281 15.297 0.203 1 98.81 522 LEU B N 1
ATOM 8135 C CA . LEU B 1 522 ? 20.219 14.172 0.182 1 98.81 522 LEU B CA 1
ATOM 8136 C C . LEU B 1 522 ? 21.656 14.656 0.375 1 98.81 522 LEU B C 1
ATOM 8138 O O . LEU B 1 522 ? 22.453 13.969 1.007 1 98.81 522 LEU B O 1
ATOM 8142 N N . SER B 1 523 ? 21.969 15.805 -0.183 1 98.69 523 SER B N 1
ATOM 8143 C CA . SER B 1 523 ? 23.297 16.375 0.031 1 98.69 523 SER B CA 1
ATOM 8144 C C . SER B 1 523 ? 23.562 16.625 1.513 1 98.69 523 SER B C 1
ATOM 8146 O O . SER B 1 523 ? 24.641 16.328 2.008 1 98.69 523 SER B O 1
ATOM 8148 N N . ILE B 1 524 ? 22.594 17.156 2.23 1 98.75 524 ILE B N 1
ATOM 8149 C CA . ILE B 1 524 ? 22.75 17.391 3.662 1 98.75 524 ILE B CA 1
ATOM 8150 C C . ILE B 1 524 ? 22.875 16.062 4.398 1 98.75 524 ILE B C 1
ATOM 8152 O O . ILE B 1 524 ? 23.75 15.906 5.262 1 98.75 524 ILE B O 1
ATOM 8156 N N . ILE B 1 525 ? 22.031 15.047 4.07 1 98.81 525 ILE B N 1
ATOM 8157 C CA . ILE B 1 525 ? 22.078 13.734 4.703 1 98.81 525 ILE B CA 1
ATOM 8158 C C . ILE B 1 525 ? 23.469 13.133 4.543 1 98.81 525 ILE B C 1
ATOM 8160 O O . ILE B 1 525 ? 24.047 12.609 5.5 1 98.81 525 ILE B O 1
ATOM 8164 N N . ASN B 1 526 ? 24.031 13.25 3.375 1 98.25 526 ASN B N 1
ATOM 8165 C CA . ASN B 1 526 ? 25.297 12.625 3.047 1 98.25 526 ASN B CA 1
ATOM 8166 C C . ASN B 1 526 ? 26.453 13.211 3.869 1 98.25 526 ASN B C 1
ATOM 8168 O O . ASN B 1 526 ? 27.438 12.539 4.121 1 98.25 526 ASN B O 1
ATOM 8172 N N . THR B 1 527 ? 26.312 14.398 4.355 1 97.62 527 THR B N 1
ATOM 8173 C CA . THR B 1 527 ? 27.359 15.008 5.168 1 97.62 527 THR B CA 1
ATOM 8174 C C . THR B 1 527 ? 27.422 14.359 6.543 1 97.62 527 THR B C 1
ATOM 8176 O O . THR B 1 527 ? 28.406 14.508 7.262 1 97.62 527 THR B O 1
ATOM 8179 N N . MET B 1 528 ? 26.438 13.68 6.879 1 96.19 528 MET B N 1
ATOM 8180 C CA . MET B 1 528 ? 26.375 13.094 8.211 1 96.19 528 MET B CA 1
ATOM 8181 C C . MET B 1 528 ? 26.797 11.625 8.18 1 96.19 528 MET B C 1
ATOM 8183 O O . MET B 1 528 ? 26.844 10.969 9.219 1 96.19 528 MET B O 1
ATOM 8187 N N . TRP B 1 529 ? 27.047 11.133 7.027 1 93.19 529 TRP B N 1
ATOM 8188 C CA . TRP B 1 529 ? 27.438 9.734 6.875 1 93.19 529 TRP B CA 1
ATOM 8189 C C . TRP B 1 529 ? 28.781 9.617 6.16 1 93.19 529 TRP B C 1
ATOM 8191 O O . TRP B 1 529 ? 29.031 10.32 5.176 1 93.19 529 TRP B O 1
#

Solvent-accessible surface area (backbone atoms only — not comparable to full-atom values): 52016 Å² total; per-residue (Å²): 136,84,78,75,77,73,78,78,77,74,78,77,75,74,74,74,66,76,74,68,69,71,65,65,73,60,85,65,44,45,28,28,44,10,63,32,65,17,74,56,56,73,97,55,36,29,47,35,30,76,59,66,34,70,33,67,34,75,50,71,76,42,73,23,40,32,28,30,41,26,40,37,33,44,64,79,91,75,35,39,54,40,35,42,34,23,27,39,17,56,44,28,13,58,45,80,87,35,85,15,33,44,55,57,50,24,38,53,54,36,30,72,75,38,69,89,50,57,63,77,33,55,46,53,32,15,30,29,10,20,12,16,64,35,46,63,41,50,65,54,50,33,78,67,31,68,48,46,59,50,57,74,47,65,70,48,84,60,44,51,34,58,58,42,42,59,54,40,24,52,36,44,25,54,19,47,54,50,5,55,74,56,42,36,63,22,29,36,20,83,45,75,48,61,35,90,48,28,28,47,35,35,33,24,31,70,89,58,40,32,34,64,52,72,76,44,65,38,92,50,42,42,39,59,62,48,52,63,56,38,53,30,44,33,38,38,30,25,38,82,84,67,43,72,47,30,33,41,42,33,30,26,26,39,26,44,46,42,39,83,45,45,34,28,24,28,38,32,54,46,45,23,50,53,53,38,22,73,75,74,34,80,75,45,43,66,35,56,36,14,18,32,21,44,50,29,26,58,61,67,72,64,53,44,58,38,53,29,50,47,29,49,67,72,65,28,53,91,52,34,58,38,87,58,20,53,17,43,27,45,53,47,14,46,44,51,33,52,40,57,60,67,44,42,67,55,39,70,76,51,61,39,48,59,51,54,67,46,71,49,61,45,76,46,74,26,40,44,43,83,70,50,74,64,56,34,51,52,26,44,54,51,17,53,54,23,44,53,51,28,52,50,46,52,49,48,41,67,76,38,63,70,50,56,77,40,86,74,55,56,36,64,45,12,30,25,32,33,50,17,50,41,17,51,48,40,48,52,48,50,58,44,41,75,79,45,47,54,44,74,39,69,33,43,38,36,37,53,49,60,31,32,37,38,41,33,27,28,33,28,25,41,47,53,42,50,42,44,44,30,53,43,88,49,46,38,64,44,47,32,23,16,50,12,62,44,43,25,34,32,50,64,71,41,41,71,20,51,20,66,57,32,30,73,69,35,33,60,33,25,43,70,17,48,54,46,50,41,52,52,52,49,55,57,54,49,73,78,102,136,85,80,77,77,76,80,81,78,78,78,76,75,78,77,75,70,76,75,70,70,72,67,67,72,57,80,69,40,43,28,26,45,11,62,32,67,20,74,55,56,71,96,54,36,30,47,35,31,77,59,65,34,69,32,65,34,75,48,71,77,42,73,24,39,32,28,30,41,26,39,36,34,46,64,78,92,75,35,40,53,42,36,42,34,22,28,39,17,55,43,28,14,57,45,81,88,35,84,15,33,44,55,56,51,22,38,52,53,37,31,71,76,39,70,90,50,56,62,77,33,54,47,53,30,15,30,30,12,20,13,15,63,36,48,63,43,50,66,56,49,32,77,68,32,67,49,46,58,50,57,74,48,67,69,49,85,59,45,51,35,58,56,44,42,59,54,39,25,52,38,44,24,53,20,46,52,51,5,53,75,56,44,37,65,22,29,35,17,83,46,75,46,63,37,91,48,28,27,47,34,36,32,24,31,68,89,58,39,32,33,64,51,72,78,45,65,37,94,50,41,43,39,59,62,49,52,63,58,39,54,29,44,33,38,38,32,25,38,83,86,68,43,72,46,30,34,40,42,33,31,27,26,38,27,44,44,41,40,82,46,44,33,28,24,28,38,31,54,48,45,23,50,54,54,38,24,73,74,75,34,81,75,44,42,68,35,55,36,15,17,32,20,44,51,29,26,57,63,69,71,65,53,45,58,38,51,28,50,48,30,49,67,72,64,27,54,92,51,34,60,37,87,57,20,53,17,44,26,45,53,47,15,47,45,50,33,52,41,57,58,68,46,40,67,55,41,68,75,51,61,40,48,57,51,54,67,46,70,49,61,45,78,46,74,26,40,43,44,83,72,51,73,64,56,34,51,54,26,46,53,49,16,52,55,23,45,52,51,28,53,51,47,52,48,48,41,68,76,37,63,70,51,56,73,40,85,74,56,55,35,64,46,12,30,24,34,32,51,18,49,41,17,50,48,38,49,53,47,53,59,44,42,76,78,44,47,54,44,73,40,68,33,43,38,37,36,53,50,61,30,33,37,40,42,33,28,28,33,28,25,40,46,53,44,50,42,42,45,29,54,44,89,51,46,37,66,46,46,33,24,16,50,12,64,44,43,24,34,32,51,63,69,42,41,72,19,51,21,66,57,32,32,73,71,36,33,60,32,26,44,70,18,48,54,46,49,40,52,53,52,48,52,57,54,49,73,76,102

Nearest PDB structures (foldseek):
  2zws-assembly1_A  TM=6.726E-01  e=3.307E-24  Pseudomonas aeruginosa
  2zxc-assembly1_A  TM=6.519E-01  e=2.364E-23  Pseudomonas aeruginosa
  4wgk-assembly2_B  TM=6.252E-01  e=1.755E-23  Homo sapiens
  4wgk-assembly1_A  TM=6.013E-01  e=1.156E-23  Homo sapiens
  2zws-assembly1_A  TM=6.855E-01  e=5.094E-24  Pseudomonas aeruginosa

Sequence (1058 aa):
MIRLKQPFLILLLSLIIPFNGFSQSGKSNALKIGWASADITPDMPVLVAGQFYARLSEGVMDPVTATILALESGEGENSEKTIWISCDLVGISDGMRTTANLRDEIRNRVIKTIPSIRPAQIIVNATHTHAAPYVASTATVEDIYGVSLEQMTDGKPALPPANYIPFAADKIAGGVISAWENRKPGGMSLGLGHAVVGLNRLQALKHGKSRMYGNTNSPEFSHIEGHEDHSLNLMYFWDMNKQLTGVIINIASPSQVSEHSYKLSADFWHDTKVALRKSLGKSVYVLAQASAAGDQSPHVMVGSKAEERMQHLLGYDEEGTGRGSLGQRKQIAKRIADEVIDLFPVMKANIEWSPEFKHEMKLVPLSRRLLSKEDVAEATKEAKTWQAEYEKLKAELRDNPSIIKTPRWYKDITISYSKLRRGLVVSERYELEKVQPKMPIEVHVVRIGDAVFATNPFELYLDYGMQMKAQSPAIQTFIVQLTGSGSYLPTKRSIEGGAYGAVPASTLIGPKGGDELVAETLSIINTMWMIRLKQPFLILLLSLIIPFNGFSQSGKSNALKIGWASADITPDMPVLVAGQFYARLSEGVMDPVTATILALESGEGENSEKTIWISCDLVGISDGMRTTANLRDEIRNRVIKTIPSIRPAQIIVNATHTHAAPYVASTATVEDIYGVSLEQMTDGKPALPPANYIPFAADKIAGGVISAWENRKPGGMSLGLGHAVVGLNRLQALKHGKSRMYGNTNSPEFSHIEGHEDHSLNLMYFWDMNKQLTGVIINIASPSQVSEHSYKLSADFWHDTKVALRKSLGKSVYVLAQASAAGDQSPHVMVGSKAEERMQHLLGYDEEGTGRGSLGQRKQIAKRIADEVIDLFPVMKANIEWSPEFKHEMKLVPLSRRLLSKEDVAEATKEAKTWQAEYEKLKAELRDNPSIIKTPRWYKDITISYSKLRRGLVVSERYELEKVQPKMPIEVHVVRIGDAVFATNPFELYLDYGMQMKAQSPAIQTFIVQLTGSGSYLPTKRSIEGGAYGAVPASTLIGPKGGDELVAETLSIINTMW

Secondary structure (DSSP, 8-state):
-----------------------------PEEEEEEEEE---SS-BBBPSSSS--B---BSS--EEEEEEEEESSGGG-EEEEEEEESSS----SSSSS--HHHHHHHHHHHH-TTS-GGGEEEEE---SSSB--S--S-HHHHHSS-HHHHHTT---B-HHHHHHHHHHHHHHHHHHHHHT-EEEEEEEEEEE----EE-EEEETTS-EEES---SSTTEEEESS----EEEEEEEEETT--EEEEEEEES----TTTT-SSB--THHHHHHHHHHHHH-TT-EEEEEE-S-TTEES--SSSHHHHHHHHHHTT-GGG--STT-HHHHHHHHHHHHHHHHHHHHHHHHS-BSS--EEEEEEEEEEEBPPPPHHHHHHHHHHHHHHHHHHHHHHHHHHH-GGGGGSTTTTHHHHHHHHHHHHHHHHHHHHHHHHH--EEEEEEEEEEETTEEEEE-SSEE-HHHHHHHHHH-SSSEEEEE--SSS--EE--HHHHHHT-GGGSGGGBSB-HHHHHHHHHHHHHHHHTT-/-----------------------------PEEEEEEEEE---SS-BBBPSSSS--B--EESS--EEEEEEEEESSGGG-EEEEEEEESSS----SSSSS--HHHHHHHHHHHH-TTS-GGGEEEEE---SSSB--S--S-HHHHHSS-HHHHHTT---B-HHHHHHHHHHHHHHHHHHHHHT-EEEEEEEEEEE----EE-EEEETTS-EEES---SSTTEEEESS----EEEEEEEEETT--EEEEEEEES----TTTT-SEE--THHHHHHHHHHHHH-TT-EEEEEE-S-TTEES--SSSHHHHHHHHHHTT-GGG--STT-HHHHHHHHHHHHHHHHHHHHHHHHS-BSS--EEEEEEEEEEEBPPPPHHHHHHHHHHHHHHHHHHHHHHHHHHH-GGGGGSTTTTHHHHHHHHHHHHHHHHHHHHHHHHH--EEEEEEEEEEETTEEEEE-SSEE-HHHHHHHHHH-SSSEEEEE--SSS--EE--HHHHHHT-GGGSGGGBSB-HHHHHHHHHHHHHHHHTT-

pLDDT: mean 93.63, std 14.67, range [21.73, 99.0]

Organism: Cyclobacterium marinum (strain ATCC 25205 / DSM 745 / LMG 13164 / NCIMB 1802) (NCBI:txid880070)

Radius of gyration: 33.99 Å; Cα contacts (8 Å, |Δi|>4): 2540; chains: 2; bounding box: 176×84×94 Å

Foldseek 3Di:
DPPCPPDPPPPPPPPVPPPPPPPCCVQQFFKWKFKFKFFLADPFWAWFADDLFTFTFPAAPDTWMKIWMWIWTDDDLPIQIAIEIETLHQFAACCQPENQRLLVLLLVLQCVVPVSDHSLRYFYFYLRERQAHDRHYLDAPCVQQVDHPCLLVVNDDGAYNNRSSNSSSVRVSVRSVRRVVPIDGKWKFWDKDFFPFKDQQWFAFPVQFIARQDACPDPRGDDRLDDADGIWTKMWMAHPVLQTQEMETEGQERQYQQNPHSHHDSHLVVLLLVLQCVQRNVRYYYRYFHFQHLRIYRADRPCQVVQQVVLVVVPVPVQPTTGSTVSSSNVRSCRNNVGVNVCSVVRSVDIDRRADKDKDKDWFKFFWDADDPVLLVVLQVQLVVLVVVLVVVVVVCVVPVCLSVDPSSRRRNSSSVSSNVLSVVLVVLNVVCVVVRIDIWMWMWMDTHLEIEIEGQESEHVVLSVLLQVLFPGPYYHYGYRSHSYFYEDAPSNLSNPYDSNRSSRHGHYNRRSVSSSVVRNVVRVVSD/DDPPPPPPPPPPPPPPPPPPPPPCPVQCQFKWKFKFKFFLADPFWAWFADDLFTFTFPAAPDTWMKIWMWMWTGDDLPIQIAIEIETLHQFAACCQPENQRLLVLLLVLQCVVPVSDHSLRYFYFYLRERQAHDRHYLDAPCVQQVDHPCLLVVNDDGDYNNRSSNSSSVRVSVRSVRRNVPIDGKWKFKDKDFFPFWDQQWWAFPVQFIAGFDACPDPRTDDRLDDADGIWTKMWMAHPVLQTQEMETEGAERQYQQNPHSHHDSHLVVLLLVLQCVQRNVRYYYRYFHFQHLRIYRADRPCQVVQQVVLVVVPVPVQPTTGSTVSSSNVRSCRNNVGVNVCSVVRSVDIDRNADKDKDKDWFKFFWDADDPVLLVVLQVQLVVLVVVLVVVVVVCVVPVCLSVDPPSRRRNSSSVSSNVLSVVLVVLNVVCVVVRIDIWMWMWMDTHLEIEIEGQESEHVVLSVLLQVLFPGPYYHYGYRSHSYAYEDAPSNLSNPYDSNRSSRHGHYNRRSVSSSVVRNVVRVVSD